Protein AF-0000000071013006 (afdb_homodimer)

Sequence (1194 aa):
MIFAEPNAVTLGGPLGDAVAANRAGRLSTFVTGPGSPAIAIFDPETVAANEGGDWYGEHAGKWLYAAARSRDPALLPRVLEVADHLVSLQDADGYLGNYPPARRFMVKQPPKPFSWNGEPALRTWDIWTHAYLILGLVEAWKATGQENGDDHLLDAAARIGDLVLRTLRAGDVRITDLGNHFGLSATVLIDPACELYFATGNRDYLELATLVLDQAEADPHSAFLSAALRGDDPSAIATGKAYQLLWNLVGLAKLYRATAEPRYLDALHLIWANVRDHHLTIGGGPWGGVAHRSREVFNAPGTFHPHGYVETCSTMSWIQLNRELLGILGEAKFAQAIERSAYNDLLGAQGADGEAWCYYSFPNGKRVHTTYWRCCKSSGAIAIEELPGFAYGVAADGSVSVNLLGPSEATLDLPGIGAVKVTQTTDYPFADTIRIAVDAGGAKVALNVRIPDWAEGATLTGADGPLAPDSFFRVETSDSVLLTLPMPARLHHASSRNVQESLAPDGTPVAQEVLRHDYVAVSRGPLVYATGLIDGFKAEETIRLGLDALAADTSGDVTLTPRDRGAIRFEPYYRTGNRDDGAWRLTWLRLAPEPAAMIFAEPNAVTLGGPLGDAVAANRAGRLSTFVTGPGSPAIAIFDPETVAANEGGDWYGEHAGKWLYAAARSRDPALLPRVLEVADHLVSLQDADGYLGNYPPARRFMVKQPPKPFSWNGEPALRTWDIWTHAYLILGLVEAWKATGQENGDDHLLDAAARIGDLVLRTLRAGDVRITDLGNHFGLSATVLIDPACELYFATGNRDYLELATLVLDQAEADPHSAFLSAALRGDDPSAIATGKAYQLLWNLVGLAKLYRATAEPRYLDALHLIWANVRDHHLTIGGGPWGGVAHRSREVFNAPGTFHPHGYVETCSTMSWIQLNRELLGILGEAKFAQAIERSAYNDLLGAQGADGEAWCYYSFPNGKRVHTTYWRCCKSSGAIAIEELPGFAYGVAADGSVSVNLLGPSEATLDLPGIGAVKVTQTTDYPFADTIRIAVDAGGAKVALNVRIPDWAEGATLTGADGPLAPDSFFRVETSDSVLLTLPMPARLHHASSRNVQESLAPDGTPVAQEVLRHDYVAVSRGPLVYATGLIDGFKAEETIRLGLDALAADTSGDVTLTPRDRGAIRFEPYYRTGNRDDGAWRLTWLRLAPEPAA

Solvent-accessible surface area (backbone atoms only — not comparable to full-atom values): 58778 Å² total; per-residue (Å²): 67,49,58,41,55,35,74,36,30,48,55,34,56,72,64,20,52,50,43,52,19,26,53,68,18,36,56,50,62,63,54,77,41,59,79,22,68,60,46,38,47,49,36,67,72,46,11,69,64,37,80,66,64,60,64,63,52,33,46,42,12,36,45,32,27,26,43,22,46,48,58,37,78,85,45,43,63,51,46,51,53,33,52,51,51,54,56,71,63,38,44,94,71,22,56,62,66,46,52,27,79,90,50,30,67,80,48,74,73,80,86,73,79,90,53,84,76,24,67,68,41,74,35,21,28,50,54,36,21,40,34,28,35,30,43,7,28,42,35,33,19,61,63,72,12,57,90,77,68,47,52,64,47,40,50,50,28,46,30,37,52,51,40,50,40,52,39,47,69,70,58,75,36,54,58,53,71,35,14,22,33,60,9,39,50,29,47,34,38,24,33,36,25,37,51,49,17,71,75,66,66,44,62,67,28,46,48,39,23,51,49,44,50,52,48,28,56,71,33,87,51,36,20,53,63,63,37,18,63,72,63,46,53,66,38,70,43,45,54,6,44,42,35,41,50,36,35,34,47,35,13,42,52,47,47,22,74,75,64,65,46,63,70,47,52,54,17,49,53,46,39,49,50,46,42,68,74,46,31,45,45,95,30,42,23,44,30,17,18,48,55,42,81,44,59,59,16,34,42,34,78,66,51,54,61,60,63,28,30,22,40,33,41,23,35,28,24,48,38,51,31,25,51,52,47,23,32,75,66,66,46,38,60,30,37,47,48,36,47,28,16,48,59,16,44,52,42,43,28,41,25,82,59,26,57,44,25,21,45,49,41,42,54,32,37,53,38,41,53,55,91,60,100,48,70,24,52,44,30,41,45,34,42,52,48,49,48,43,17,57,28,31,26,39,35,88,86,61,27,39,31,42,46,50,88,42,16,29,38,33,56,45,75,34,87,97,76,39,70,29,38,40,35,34,54,44,59,27,78,73,44,46,46,37,36,41,33,43,50,41,90,68,43,72,43,46,32,31,42,56,34,51,70,79,23,63,70,16,39,40,62,92,54,96,51,69,46,67,46,49,24,66,47,77,45,73,41,46,45,65,39,46,38,39,37,58,50,67,73,39,83,43,77,51,54,34,56,41,65,52,67,52,65,44,96,85,61,46,79,41,75,45,76,62,43,76,46,43,30,38,30,44,34,35,63,68,34,35,30,14,21,56,47,48,97,73,41,21,85,58,51,47,39,47,85,31,86,80,28,67,46,71,51,95,84,60,32,35,36,40,34,35,66,86,53,74,66,44,66,27,34,50,44,31,52,38,58,78,42,38,74,63,27,36,30,37,27,60,34,36,43,40,69,74,74,78,130,67,47,59,41,56,36,72,37,30,47,57,34,57,74,65,19,52,48,44,52,19,26,52,69,20,38,57,50,62,64,55,77,41,59,78,22,69,61,45,40,47,50,36,68,71,47,10,68,65,36,81,63,65,62,62,61,54,32,48,43,12,35,45,32,27,27,44,22,46,47,58,37,78,85,45,43,63,51,45,50,52,33,50,51,50,55,55,71,62,39,44,96,72,22,55,62,65,46,51,26,80,90,51,30,67,81,47,72,72,77,86,74,78,91,54,84,75,25,67,66,42,76,40,20,26,48,54,35,20,40,35,28,36,31,43,7,28,42,36,34,19,62,62,72,11,56,89,77,68,46,51,65,45,40,51,51,28,46,31,36,51,50,39,51,42,53,40,50,68,68,59,74,36,54,56,54,73,37,14,23,34,60,8,40,50,28,46,35,38,24,34,36,25,38,52,49,18,74,76,66,67,44,63,67,29,48,49,38,24,50,49,44,51,51,48,27,56,71,34,87,50,36,21,53,63,62,38,19,63,73,62,46,54,66,37,70,43,47,55,6,42,40,34,40,51,36,36,33,47,35,14,41,51,47,47,23,74,75,65,65,45,61,69,47,53,54,17,48,53,46,38,50,50,47,41,67,75,46,32,46,45,94,29,43,24,45,30,16,19,47,56,42,80,46,58,58,15,35,41,34,79,65,50,53,61,60,64,27,30,20,39,32,41,22,35,27,24,50,39,50,31,26,50,52,46,23,32,74,67,65,46,37,60,30,37,48,49,36,48,28,17,48,60,14,44,53,42,44,28,41,24,82,59,26,57,44,22,20,45,48,43,42,55,32,39,53,38,39,53,55,90,61,100,48,70,22,51,44,29,42,46,33,41,50,46,50,49,43,17,56,27,30,25,39,36,89,86,62,26,39,31,42,46,51,88,43,17,30,38,34,56,44,74,37,88,96,76,39,69,30,37,40,36,32,54,45,61,29,78,72,43,47,48,37,36,41,33,42,48,41,90,68,43,72,42,45,33,31,41,55,32,51,70,81,23,63,70,16,40,39,60,94,53,96,51,69,45,66,46,49,24,64,46,77,45,72,41,46,45,64,40,46,38,38,36,57,50,67,74,39,83,43,77,50,51,33,59,42,66,51,67,50,62,44,96,87,61,48,78,40,74,44,78,62,44,76,46,42,31,38,32,42,33,34,64,70,35,35,30,14,22,56,46,48,99,74,41,21,86,56,51,48,39,48,85,34,86,80,28,67,46,71,50,94,85,60,32,36,36,39,34,35,66,87,52,73,68,45,64,27,32,50,45,32,51,36,56,77,39,36,72,63,27,37,31,36,28,60,35,36,44,40,68,75,76,78,130

pLDDT: mean 94.05, std 7.45, range [39.75, 98.94]

Foldseek 3Di:
DAWAQLVQKQFDDLLNLLLVLQVQAALCPQDPACPHPLNCLQPPVNQQVPQAQDQSLLLLLLSLLLLLSNLDPVRLVRSVRSLVVQLVSADPQLQRFNHDPCQAQLHAFPDDDDDLLFDFGSNARRLLSLLSQLNSLLSSCVSPPPVPPNCSSLVSSVSSLVNLLVSVVVVSGAQLRRHTLSNLSRLLSLQSLLSNCVSPVDCSSLVVSVSSQVSLCVRPQRNLLVCLLVLHACCRRRSQQLLSSLSSLLSLLSNCVVPVPVSSVSSSVRHVVNQVVFAADQLLAGWPLVVDPRLRGGDDGLADDQFTWGFLSSLLSLLSSLLSVCQVPVFLVSLLSLQSNSQAVLLQQAFSSSHWGARIDGLFDFRATDPDDDPNSSSSSSSSSVPRRSQWDQDPVQAIERRHDHFMWGWDQTPPQGTKIWTWDDNPPLFFKTKIFIARPQDKGKYFYAAAQVQFFKDKPPDPGGDHHRGTDIDIDNTIMMIGGAWDKDKDKDKRWDWDWDADPVRHIDIDIDDIWMKIFIDTRSFTKWAFAVVPPHSAAEFAADDVQWDADPVRKIWGQGPPDGITIIDGSSCHPPSDGGTTTHGMYIYDDDDDD/DAWFQLVQKQFDDLLNLLLVLQVQAALCPQDPACPHPLNCLQDPVNQQVPQFQDQSLLLLLLSLLLLLSNLDPVRLVRSVRSLVVQLVSADPQLQRFNHDPCQAQLHAFPDDDDDLLFDFDRNARRLLSLLSQLNSLLSSCVSPPDVVPNCSSLVSSVSSLVNLLVSVVVVSGAQLRRHTLSNLSRLLSLQSLLSNCVSPVDCSSLVVSVSSQVSLCVRPQRNLLVCLLVLHACCRRRSQQLLSSLSSLLSLLSNCVVPVPVSSVSSSVRHVVNQVVFAADQLLAGWPLVVDPRLRGGDDGLADDQFTWGFLSSLLSLLSSLLSVCQVPVFLVSLLSLQSNSQAVLLQQAASSSHWGARIDGLFDFRATDPDPDPNSSSSSNSSSVPSRSCWDQDPVQAIERRHDHFMWGWDQTPPQGTKIWTWDDNPPLFFKTKIFIARPQDKGKYFYAAAQVQFFKDKPPDPGGDHHRGTDIDIDNTIMMIGGAWDKDKDKDKRWDWDWDADPVRHIDIDIDDIWMKIFIDTRSFTKWAFAVVVPHSAAEFAADDVQWDADSVSKIWGQGPPDGITIIDGSSCHPPSDHGTTTHGMYIYDDDDDD

Nearest PDB structures (foldseek):
  6ex6-assembly2_A  TM=7.359E-01  e=1.199E-27  Bacteroides thetaiotaomicron VPI-5482
  5mqo-assembly1_A  TM=7.096E-01  e=1.860E-28  Bacteroides thetaiotaomicron
  3wrf-assembly1_A  TM=7.376E-01  e=9.264E-26  Bifidobacterium longum subsp. longum JCM 1217
  3wre-assembly1_A  TM=7.286E-01  e=3.884E-25  Bifidobacterium longum subsp. longum JCM 1217
  7exw-assembly1_A-2  TM=7.127E-01  e=1.222E-24  Bifidobacterium longum subsp. longum JCM 1217

Radius of gyration: 33.7 Å; Cα contacts (8 Å, |Δi|>4): 2829; chains: 2; bounding box: 61×106×78 Å

Organism: NCBI:txid2759526

Secondary structure (DSSP, 8-state):
-EEPPGGGEEE-HHHHHHHHHHHHTHHHHS--STTSHHHHTTSHHHHHH--S---TTHHHHHHHHHHHHHT-TTTHHHHHHHHHHHHHT--TTS---SS-GGGSTTSPPPPPPP-TT-PPPTTHHHHHHHHHHHHHHHHHHHHHTTTTT--HHHHHHHHHHHHHHHHHHHSSS-GGGS-SGGGHHHHTTHHHHHHHHHHH--HHHHHHHHHHHHHHHHSTTT-HHHHHHTT--GGGSTT-BHHHHHHHHHHHHHHHHHH--HHHHHHHHHHHHHHHHHSB-TTS-BEE-TTSS-TTBPPPTT---TT-EEEHHHHHHHHHHHHHHHHHH--HHHHHHHHHHIIIIIHHHB-TTSS-BBSEE-SEEE--B--S--HHHHHHHHHHHHHHHHTEEE-TTSPEEE-S-SSEEEEEEETTTEEEEEEEEE-TTSSSEEEEEEESTT--EEEEEEE-TT-TT-EETT-SSPPPSSEEEEEEESSEEEEE----EEEEEEEEEEEEEEE-TTS-EEEEEEEEEEEEEEEETTEEEEBSSBTTTBS--EE-EEEEEEEE-TTS-EEEEETTS--EEEEEGGGGGGG-TT-EEE--EEEPPPPP-/-EEPPGGGEEE-HHHHHHHHHHHHTHHHHS--STTSHHHHTTSHHHHHH--S---TTHHHHHHHHHHHHHT-TTTHHHHHHHHHHHHHT--TTS--SSS-GGGSTTSPPPPPPP-SS-PPPTTHHHHHHHHHHHHHHHHHHHHHTTTTT--HHHHHHHHHHHHHHHHHHHSSS-GGGS-SGGGHHHHTTHHHHHHHHHHH--HHHHHHHHHHHHHHHHSTTT-HHHHHHTT--GGGSTT-BHHHHHHHHHHHHHHHHHH--HHHHHHHHHHHHHHHHHSB-TTS-BEE-TTSS-TTBPPPTT---TT-EEEHHHHHHHHHHHHHHHHHH--HHHHHHHHHHIIIIIHHHB-TTSS-BBSEE-SEEE--B--S--HHHHHHHHHHHHHHHHHEEE-TTSPEEE-S-SSEEEEEEETTTEEEEEEEEE-TTTSSEEEEEEESTT--EEEEEEE-TT-TT-EETT-SSPPPSSEEEEEEESSEEEEE----EEEEEEEEEEEEEEE-TTS-EEEEEEEEEEEEEEEETTEEEEBSSBTTTBS--EE-EEEEEEEE-TTS-EEEEETTS--EEEEEGGGGGGG-TT-EEE--EEEPPPPP-

Structure (mmCIF, N/CA/C/O backbone):
data_AF-0000000071013006-model_v1
#
loop_
_entity.id
_entity.type
_entity.pdbx_description
1 polymer 'Glycoside hydrolase family 127 protein'
#
loop_
_atom_site.group_PDB
_atom_site.id
_atom_site.type_symbol
_atom_site.label_atom_id
_atom_site.label_alt_id
_atom_site.label_comp_id
_atom_site.label_asym_id
_atom_site.label_entity_id
_atom_site.label_seq_id
_atom_site.pdbx_PDB_ins_code
_atom_site.Cartn_x
_atom_site.Cartn_y
_atom_site.Cartn_z
_atom_site.occupancy
_atom_site.B_iso_or_equiv
_atom_site.auth_seq_id
_atom_site.auth_comp_id
_atom_site.auth_asym_id
_atom_site.auth_atom_id
_atom_site.pdbx_PDB_model_num
ATOM 1 N N . MET A 1 1 ? -13.469 35.531 9.531 1 94.94 1 MET A N 1
ATOM 2 C CA . MET A 1 1 ? -12.836 35.844 10.812 1 94.94 1 MET A CA 1
ATOM 3 C C . MET A 1 1 ? -11.422 36.375 10.594 1 94.94 1 MET A C 1
ATOM 5 O O . MET A 1 1 ? -10.703 35.906 9.703 1 94.94 1 MET A O 1
ATOM 9 N N . ILE A 1 2 ? -11.086 37.406 11.359 1 94.69 2 ILE A N 1
ATOM 10 C CA . ILE A 1 2 ? -9.719 37.906 11.398 1 94.69 2 ILE A CA 1
ATOM 11 C C . ILE A 1 2 ? -9.008 37.375 12.641 1 94.69 2 ILE A C 1
ATOM 13 O O . ILE A 1 2 ? -9.414 37.656 13.766 1 94.69 2 ILE A O 1
ATOM 17 N N . PHE A 1 3 ? -7.969 36.688 12.461 1 96.88 3 PHE A N 1
ATOM 18 C CA . PHE A 1 3 ? -7.242 36.062 13.57 1 96.88 3 PHE A CA 1
ATOM 19 C C . PHE A 1 3 ? -6.414 37.125 14.312 1 96.88 3 PHE A C 1
ATOM 21 O O . PHE A 1 3 ? -6.059 38.156 13.742 1 96.88 3 PHE A O 1
ATOM 28 N N . ALA A 1 4 ? -6.148 36.812 15.523 1 96.12 4 ALA A N 1
ATOM 29 C CA . ALA A 1 4 ? -5.289 37.688 16.312 1 96.12 4 ALA A CA 1
ATOM 30 C C . ALA A 1 4 ? -3.869 37.688 15.75 1 96.12 4 ALA A C 1
ATOM 32 O O . ALA A 1 4 ? -3.406 36.719 15.164 1 96.12 4 ALA A O 1
ATOM 33 N N . GLU A 1 5 ? -3.232 38.844 15.906 1 94.31 5 GLU A N 1
ATOM 34 C CA . GLU A 1 5 ? -1.803 38.875 15.617 1 94.31 5 GLU A CA 1
ATOM 35 C C . GLU A 1 5 ? -1.036 37.906 16.531 1 94.31 5 GLU A C 1
ATOM 37 O O . GLU A 1 5 ? -1.343 37.812 17.719 1 94.31 5 GLU A O 1
ATOM 42 N N . PRO A 1 6 ? -0.09 37.281 15.992 1 93.44 6 PRO A N 1
ATOM 43 C CA . PRO A 1 6 ? 0.616 36.25 16.797 1 93.44 6 PRO A CA 1
ATOM 44 C C . PRO A 1 6 ? 1.2 36.844 18.078 1 93.44 6 PRO A C 1
ATOM 46 O O . PRO A 1 6 ? 1.182 36.188 19.125 1 93.44 6 PRO A O 1
ATOM 49 N N . ASN A 1 7 ? 1.685 38.031 18.047 1 92.81 7 ASN A N 1
ATOM 50 C CA . ASN A 1 7 ? 2.322 38.625 19.234 1 92.81 7 ASN A CA 1
ATOM 51 C C . ASN A 1 7 ? 1.29 39.125 20.234 1 92.81 7 ASN A C 1
ATOM 53 O O . ASN A 1 7 ? 1.643 39.531 21.344 1 92.81 7 ASN A O 1
ATOM 57 N N . ALA A 1 8 ? 0.025 39.062 19.828 1 96.44 8 ALA A N 1
ATOM 58 C CA . ALA A 1 8 ? -1.046 39.469 20.734 1 96.44 8 ALA A CA 1
ATOM 59 C C . ALA A 1 8 ? -1.527 38.312 21.578 1 96.44 8 ALA A C 1
ATOM 61 O O . ALA A 1 8 ? -2.406 38.469 22.438 1 96.44 8 ALA A O 1
ATOM 62 N N . VAL A 1 9 ? -0.983 37.188 21.422 1 98.12 9 VAL A N 1
ATOM 63 C CA . VAL A 1 9 ? -1.449 35.969 22.094 1 98.12 9 VAL A CA 1
ATOM 64 C C . VAL A 1 9 ? -0.275 35.281 22.781 1 98.12 9 VAL A C 1
ATOM 66 O O . VAL A 1 9 ? 0.788 35.094 22.188 1 98.12 9 VAL A O 1
ATOM 69 N N . THR A 1 10 ? -0.384 34.938 23.984 1 98.19 10 THR A N 1
ATOM 70 C CA . THR A 1 10 ? 0.539 34.062 24.719 1 98.19 10 THR A CA 1
ATOM 71 C C . THR A 1 10 ? -0.146 32.781 25.125 1 98.19 10 THR A C 1
ATOM 73 O O . THR A 1 10 ? -1.166 32.781 25.828 1 98.19 10 THR A O 1
ATOM 76 N N . LEU A 1 11 ? 0.385 31.703 24.703 1 98.5 11 LEU A N 1
ATOM 77 C CA . LEU A 1 11 ? -0.142 30.406 25.078 1 98.5 11 LEU A CA 1
ATOM 78 C C . LEU A 1 11 ? 0.571 29.875 26.312 1 98.5 11 LEU A C 1
ATOM 80 O O . LEU A 1 11 ? 1.742 30.188 26.547 1 98.5 11 LEU A O 1
ATOM 84 N N . GLY A 1 12 ? -0.114 29.109 27.125 1 98.38 12 GLY A N 1
ATOM 85 C CA . GLY A 1 12 ? 0.437 28.359 28.25 1 98.38 12 GLY A CA 1
ATOM 86 C C . GLY A 1 12 ? 0.253 26.859 28.094 1 98.38 12 GLY A C 1
ATOM 87 O O . GLY A 1 12 ? -0.103 26.375 27.031 1 98.38 12 GLY A O 1
ATOM 88 N N . GLY A 1 13 ? 0.635 26.172 29.234 1 97.38 13 GLY A N 1
ATOM 89 C CA . GLY A 1 13 ? 0.467 24.719 29.203 1 97.38 13 GLY A CA 1
ATOM 90 C C . GLY A 1 13 ? 1.38 24.047 28.203 1 97.38 13 GLY A C 1
ATOM 91 O O . GLY A 1 13 ? 2.426 24.578 27.844 1 97.38 13 GLY A O 1
ATOM 92 N N . PRO A 1 14 ? 0.958 22.844 27.766 1 97.19 14 PRO A N 1
ATOM 93 C CA . PRO A 1 14 ? 1.816 22.078 26.844 1 97.19 14 PRO A CA 1
ATOM 94 C C . PRO A 1 14 ? 2.066 22.812 25.531 1 97.19 14 PRO A C 1
ATOM 96 O O . PRO A 1 14 ? 3.162 22.719 24.969 1 97.19 14 PRO A O 1
ATOM 99 N N . LEU A 1 15 ? 1.09 23.531 25 1 98.38 15 LEU A N 1
ATOM 100 C CA . LEU A 1 15 ? 1.276 24.234 23.75 1 98.38 15 LEU A CA 1
ATOM 101 C C . LEU A 1 15 ? 2.176 25.453 23.938 1 98.38 15 LEU A C 1
ATOM 103 O O . LEU A 1 15 ? 2.973 25.781 23.047 1 98.38 15 LEU A O 1
ATOM 107 N N . GLY A 1 16 ? 2.014 26.156 25.062 1 98.38 16 GLY A N 1
ATOM 108 C CA . GLY A 1 16 ? 2.938 27.234 25.375 1 98.38 16 GLY A CA 1
ATOM 109 C C . GLY A 1 16 ? 4.371 26.766 25.531 1 98.38 16 GLY A C 1
ATOM 110 O O . GLY A 1 16 ? 5.297 27.422 25.047 1 98.38 16 GLY A O 1
ATOM 111 N N . ASP A 1 17 ? 4.535 25.625 26.234 1 98.12 17 ASP A N 1
ATOM 112 C CA . ASP A 1 17 ? 5.859 25.031 26.391 1 98.12 17 ASP A CA 1
ATOM 113 C C . ASP A 1 17 ? 6.469 24.703 25.031 1 98.12 17 ASP A C 1
ATOM 115 O O . ASP A 1 17 ? 7.672 24.891 24.812 1 98.12 17 ASP A O 1
ATOM 119 N N . ALA A 1 18 ? 5.645 24.203 24.156 1 98.38 18 ALA A N 1
ATOM 120 C CA . ALA A 1 18 ? 6.113 23.844 22.828 1 98.38 18 ALA A CA 1
ATOM 121 C C . ALA A 1 18 ? 6.57 25.078 22.047 1 98.38 18 ALA A C 1
ATOM 123 O O . ALA A 1 18 ? 7.582 25.047 21.344 1 98.38 18 ALA A O 1
ATOM 124 N N . VAL A 1 19 ? 5.812 26.188 22.125 1 98.44 19 VAL A N 1
ATOM 125 C CA . VAL A 1 19 ? 6.164 27.438 21.469 1 98.44 19 VAL A CA 1
ATOM 126 C C . VAL A 1 19 ? 7.488 27.953 22.016 1 98.44 19 VAL A C 1
ATOM 128 O O . VAL A 1 19 ? 8.375 28.344 21.266 1 98.44 19 VAL A O 1
ATOM 131 N N . ALA A 1 20 ? 7.609 27.922 23.344 1 98.25 20 ALA A N 1
ATOM 132 C CA . ALA A 1 20 ? 8.836 28.391 23.984 1 98.25 20 ALA A CA 1
ATOM 133 C C . ALA A 1 20 ? 10.031 27.547 23.547 1 98.25 20 ALA A C 1
ATOM 135 O O . ALA A 1 20 ? 11.102 28.094 23.25 1 98.25 20 ALA A O 1
ATOM 136 N N . ALA A 1 21 ? 9.836 26.266 23.531 1 98.12 21 ALA A N 1
ATOM 137 C CA . ALA A 1 21 ? 10.898 25.359 23.094 1 98.12 21 ALA A CA 1
ATOM 138 C C . ALA A 1 21 ? 11.281 25.625 21.641 1 98.12 21 ALA A C 1
ATOM 140 O O . ALA A 1 21 ? 12.461 25.578 21.281 1 98.12 21 ALA A O 1
ATOM 141 N N . ASN A 1 22 ? 10.297 25.828 20.797 1 98.25 22 ASN A N 1
ATOM 142 C CA . ASN A 1 22 ? 10.539 26.109 19.391 1 98.25 22 ASN A CA 1
ATOM 143 C C . ASN A 1 22 ? 11.406 27.344 19.203 1 98.25 22 ASN A C 1
ATOM 145 O O . ASN A 1 22 ? 12.383 27.328 18.453 1 98.25 22 ASN A O 1
ATOM 149 N N . ARG A 1 23 ? 11.094 28.438 19.922 1 98.06 23 ARG A N 1
ATOM 150 C CA . ARG A 1 23 ? 11.781 29.719 19.797 1 98.06 23 ARG A CA 1
ATOM 151 C C . ARG A 1 23 ? 13.195 29.641 20.359 1 98.06 23 ARG A C 1
ATOM 153 O O . ARG A 1 23 ? 14.141 30.141 19.75 1 98.06 23 ARG A O 1
ATOM 160 N N . ALA A 1 24 ? 13.336 28.922 21.453 1 97.19 24 ALA A N 1
ATOM 161 C CA . ALA A 1 24 ? 14.648 28.797 22.078 1 97.19 24 ALA A CA 1
ATOM 162 C C . ALA A 1 24 ? 15.516 27.781 21.344 1 97.19 24 ALA A C 1
ATOM 164 O O . ALA A 1 24 ? 16.75 27.875 21.359 1 97.19 24 ALA A O 1
ATOM 165 N N . GLY A 1 25 ? 14.859 26.828 20.781 1 95.94 25 GLY A N 1
ATOM 166 C CA . GLY A 1 25 ? 15.57 25.75 20.125 1 95.94 25 GLY A CA 1
ATOM 167 C C . GLY A 1 25 ? 15.719 25.969 18.625 1 95.94 25 GLY A C 1
ATOM 168 O O . GLY A 1 25 ? 16.609 26.688 18.188 1 95.94 25 GLY A O 1
ATOM 169 N N . ARG A 1 26 ? 14.805 25.438 17.844 1 95.56 26 ARG A N 1
ATOM 170 C CA . ARG A 1 26 ? 14.898 25.344 16.391 1 95.56 26 ARG A CA 1
ATOM 171 C C . ARG A 1 26 ? 15.117 26.734 15.781 1 95.56 26 ARG A C 1
ATOM 173 O O . ARG A 1 26 ? 16.016 26.906 14.953 1 95.56 26 ARG A O 1
ATOM 180 N N . LEU A 1 27 ? 14.367 27.719 16.172 1 97.69 27 LEU A N 1
ATOM 181 C CA . LEU A 1 27 ? 14.398 29.031 15.523 1 97.69 27 LEU A CA 1
ATOM 182 C C . LEU A 1 27 ? 15.672 29.781 15.898 1 97.69 27 LEU A C 1
ATOM 184 O O . LEU A 1 27 ? 16.172 30.578 15.109 1 97.69 27 LEU A O 1
ATOM 188 N N . SER A 1 28 ? 16.234 29.5 17.031 1 97.12 28 SER A N 1
ATOM 189 C CA . SER A 1 28 ? 17.391 30.266 17.516 1 97.12 28 SER A CA 1
ATOM 190 C C . SER A 1 28 ? 18.703 29.578 17.172 1 97.12 28 SER A C 1
ATOM 192 O O . SER A 1 28 ? 19.766 30.203 17.172 1 97.12 28 SER A O 1
ATOM 194 N N . THR A 1 29 ? 18.641 28.281 16.859 1 94.94 29 THR A N 1
ATOM 195 C CA . THR A 1 29 ? 19.891 27.547 16.734 1 94.94 29 THR A CA 1
ATOM 196 C C . THR A 1 29 ? 20.156 27.172 15.281 1 94.94 29 THR A C 1
ATOM 198 O O . THR A 1 29 ? 21.312 27.031 14.867 1 94.94 29 THR A O 1
ATOM 201 N N . PHE A 1 30 ? 19.234 27.016 14.5 1 94.56 30 PHE A N 1
ATOM 202 C CA . PHE A 1 30 ? 19.375 26.531 13.133 1 94.56 30 PHE A CA 1
ATOM 203 C C . PHE A 1 30 ? 19.984 27.594 12.234 1 94.56 30 PHE A C 1
ATOM 205 O O . PHE A 1 30 ? 20.938 27.328 11.5 1 94.56 30 PHE A O 1
ATOM 212 N N . VAL A 1 31 ? 19.422 28.797 12.266 1 96.62 31 VAL A N 1
ATOM 213 C CA . VAL A 1 31 ? 19.953 29.953 11.547 1 96.62 31 VAL A CA 1
ATOM 214 C C . VAL A 1 31 ? 20.359 31.031 12.531 1 96.62 31 VAL A C 1
ATOM 216 O O . VAL A 1 31 ? 19.516 31.656 13.172 1 96.62 31 VAL A O 1
ATOM 219 N N . THR A 1 32 ? 21.625 31.312 12.625 1 96.94 32 THR A N 1
ATOM 220 C CA . THR A 1 32 ? 22.156 32.281 13.57 1 96.94 32 THR A CA 1
ATOM 221 C C . THR A 1 32 ? 22.656 33.531 12.844 1 96.94 32 THR A C 1
ATOM 223 O O . THR A 1 32 ? 23.125 34.5 13.484 1 96.94 32 THR A O 1
ATOM 226 N N . GLY A 1 33 ? 22.578 33.5 11.617 1 96.75 33 GLY A N 1
ATOM 227 C CA . GLY A 1 33 ? 23.016 34.594 10.781 1 96.75 33 GLY A CA 1
ATOM 228 C C . GLY A 1 33 ? 23.219 34.188 9.336 1 96.75 33 GLY A C 1
ATOM 229 O O . GLY A 1 33 ? 22.922 33.062 8.938 1 96.75 33 GLY A O 1
ATOM 230 N N . PRO A 1 34 ? 23.719 35.125 8.539 1 96.62 34 PRO A N 1
ATOM 231 C CA . PRO A 1 34 ? 23.922 34.875 7.109 1 96.62 34 PRO A CA 1
ATOM 232 C C . PRO A 1 34 ? 24.891 33.719 6.832 1 96.62 34 PRO A C 1
ATOM 234 O O . PRO A 1 34 ? 24.844 33.125 5.758 1 96.62 34 PRO A O 1
ATOM 237 N N . GLY A 1 35 ? 25.734 33.406 7.848 1 95.75 35 GLY A N 1
ATOM 238 C CA . GLY A 1 35 ? 26.75 32.375 7.668 1 95.75 35 GLY A CA 1
ATOM 239 C C . GLY A 1 35 ? 26.219 30.984 7.961 1 95.75 35 GLY A C 1
ATOM 240 O O . GLY A 1 35 ? 26.922 30 7.73 1 95.75 35 GLY A O 1
ATOM 241 N N . SER A 1 36 ? 25.016 30.891 8.422 1 95.88 36 SER A N 1
ATOM 242 C CA . SER A 1 36 ? 24.438 29.578 8.711 1 95.88 36 SER A CA 1
ATOM 243 C C . SER A 1 36 ? 24.328 28.734 7.445 1 95.88 36 SER A C 1
ATOM 245 O O . SER A 1 36 ? 24.016 29.266 6.371 1 95.88 36 SER A O 1
ATOM 247 N N . PRO A 1 37 ? 24.484 27.422 7.543 1 92.69 37 PRO A N 1
ATOM 248 C CA . PRO A 1 37 ? 24.516 26.562 6.363 1 92.69 37 PRO A CA 1
ATOM 249 C C . PRO A 1 37 ? 23.281 26.703 5.484 1 92.69 37 PRO A C 1
ATOM 251 O O . PRO A 1 37 ? 23.391 26.75 4.258 1 92.69 37 PRO A O 1
ATOM 254 N N . ALA A 1 38 ? 22.109 26.828 6.062 1 93.94 38 ALA A N 1
ATOM 255 C CA . ALA A 1 38 ? 20.859 26.922 5.32 1 93.94 38 ALA A CA 1
ATOM 256 C C . ALA A 1 38 ? 20.781 28.219 4.531 1 93.94 38 ALA A C 1
ATOM 258 O O . ALA A 1 38 ? 19.953 28.344 3.613 1 93.94 38 ALA A O 1
ATOM 259 N N . ILE A 1 39 ? 21.625 29.156 4.855 1 96.81 39 ILE A N 1
ATOM 260 C CA . ILE A 1 39 ? 21.656 30.453 4.172 1 96.81 39 ILE A CA 1
ATOM 261 C C . ILE A 1 39 ? 22.859 30.5 3.227 1 96.81 39 ILE A C 1
ATOM 263 O O . ILE A 1 39 ? 22.75 31 2.102 1 96.81 39 ILE A O 1
ATOM 267 N N . ALA A 1 40 ? 23.906 29.891 3.619 1 95.25 40 ALA A N 1
ATOM 268 C CA . ALA A 1 40 ? 25.156 29.922 2.871 1 95.25 40 ALA A CA 1
ATOM 269 C C . ALA A 1 40 ? 25.016 29.203 1.534 1 95.25 40 ALA A C 1
ATOM 271 O O . ALA A 1 40 ? 25.797 29.438 0.609 1 95.25 40 ALA A O 1
ATOM 272 N N . ILE A 1 41 ? 24.062 28.344 1.376 1 93.44 41 ILE A N 1
ATOM 273 C CA . ILE A 1 41 ? 23.859 27.609 0.128 1 93.44 41 ILE A CA 1
ATOM 274 C C . ILE A 1 41 ? 23.438 28.578 -0.973 1 93.44 41 ILE A C 1
ATOM 276 O O . ILE A 1 41 ? 23.469 28.25 -2.156 1 93.44 41 ILE A O 1
ATOM 280 N N . PHE A 1 42 ? 23.047 29.828 -0.645 1 96.06 42 PHE A N 1
ATOM 281 C CA . PHE A 1 42 ? 22.656 30.844 -1.619 1 96.06 42 PHE A CA 1
ATOM 282 C C . PHE A 1 42 ? 23.844 31.672 -2.053 1 96.06 42 PHE A C 1
ATOM 284 O O . PHE A 1 42 ? 23.75 32.5 -2.969 1 96.06 42 PHE A O 1
ATOM 291 N N . ASP A 1 43 ? 24.953 31.5 -1.416 1 95 43 ASP A N 1
ATOM 292 C CA . ASP A 1 43 ? 26.141 32.25 -1.801 1 95 43 ASP A CA 1
ATOM 293 C C . ASP A 1 43 ? 26.547 31.922 -3.236 1 95 43 ASP A C 1
ATOM 295 O O . ASP A 1 43 ? 26.453 30.781 -3.674 1 95 43 ASP A O 1
ATOM 299 N N . PRO A 1 44 ? 27.062 32.875 -3.898 1 95 44 PRO A N 1
ATOM 300 C CA . PRO A 1 44 ? 27.359 32.719 -5.328 1 95 44 PRO A CA 1
ATOM 301 C C . PRO A 1 44 ? 28.25 31.531 -5.625 1 95 44 PRO A C 1
ATOM 303 O O . PRO A 1 44 ? 28.031 30.812 -6.602 1 95 44 PRO A O 1
ATOM 306 N N . GLU A 1 45 ? 29.25 31.328 -4.82 1 93.25 45 GLU A N 1
ATOM 307 C CA . GLU A 1 45 ? 30.172 30.219 -5.055 1 93.25 45 GLU A CA 1
ATOM 308 C C . GLU A 1 45 ? 29.453 28.875 -4.91 1 93.25 45 GLU A C 1
ATOM 310 O O . GLU A 1 45 ? 29.688 27.953 -5.695 1 93.25 45 GLU A O 1
ATOM 315 N N . THR A 1 46 ? 28.641 28.75 -3.889 1 91.94 46 THR A N 1
ATOM 316 C CA . THR A 1 46 ? 27.891 27.516 -3.658 1 91.94 46 THR A CA 1
ATOM 317 C C . THR A 1 46 ? 26.859 27.297 -4.762 1 91.94 46 THR A C 1
ATOM 319 O O . THR A 1 46 ? 26.656 26.172 -5.223 1 91.94 46 THR A O 1
ATOM 322 N N . VAL A 1 47 ? 26.203 28.312 -5.195 1 93.12 47 VAL A N 1
ATOM 323 C CA . VAL A 1 47 ? 25.203 28.25 -6.254 1 93.12 47 VAL A CA 1
ATOM 324 C C . VAL A 1 47 ? 25.844 27.75 -7.547 1 93.12 47 VAL A C 1
ATOM 326 O O . VAL A 1 47 ? 25.266 26.891 -8.234 1 93.12 47 VAL A O 1
ATOM 329 N N . ALA A 1 48 ? 27 28.25 -7.844 1 92 48 ALA A N 1
ATOM 330 C CA . ALA A 1 48 ? 27.688 27.891 -9.078 1 92 48 ALA A CA 1
ATOM 331 C C . ALA A 1 48 ? 28.047 26.406 -9.086 1 92 48 ALA A C 1
ATOM 333 O O . ALA A 1 48 ? 28.078 25.781 -10.148 1 92 48 ALA A O 1
ATOM 334 N N . ALA A 1 49 ? 28.172 25.812 -7.934 1 88.19 49 ALA A N 1
ATOM 335 C CA . ALA A 1 49 ? 28.625 24.438 -7.816 1 88.19 49 ALA A CA 1
ATOM 336 C C . ALA A 1 49 ? 27.453 23.484 -7.625 1 88.19 49 ALA A C 1
ATOM 338 O O . ALA A 1 49 ? 27.641 22.266 -7.641 1 88.19 49 ALA A O 1
ATOM 339 N N . ASN A 1 50 ? 26.281 23.969 -7.453 1 87.06 50 ASN A N 1
ATOM 340 C CA . ASN A 1 50 ? 25.125 23.156 -7.129 1 87.06 50 ASN A CA 1
ATOM 341 C C . ASN A 1 50 ? 24.547 22.484 -8.367 1 87.06 50 ASN A C 1
ATOM 343 O O . ASN A 1 50 ? 23.438 22.812 -8.805 1 87.06 50 ASN A O 1
ATOM 347 N N . GLU A 1 51 ? 25.203 21.438 -8.766 1 76.88 51 GLU A N 1
ATOM 348 C CA . GLU A 1 51 ? 24.734 20.719 -9.945 1 76.88 51 GLU A CA 1
ATOM 349 C C . GLU A 1 51 ? 23.719 19.641 -9.578 1 76.88 51 GLU A C 1
ATOM 351 O O . GLU A 1 51 ? 23.125 19.016 -10.453 1 76.88 51 GLU A O 1
ATOM 356 N N . GLY A 1 52 ? 23.781 19.391 -8.211 1 66.69 52 GLY A N 1
ATOM 357 C CA . GLY A 1 52 ? 22.875 18.375 -7.715 1 66.69 52 GLY A CA 1
ATOM 358 C C . GLY A 1 52 ? 21.469 18.891 -7.457 1 66.69 52 GLY A C 1
ATOM 359 O O . GLY A 1 52 ? 21.25 20.109 -7.461 1 66.69 52 GLY A O 1
ATOM 360 N N . GLY A 1 53 ? 20.328 18.859 -8.039 1 66.94 53 GLY A N 1
ATOM 361 C CA . GLY A 1 53 ? 18.906 19.125 -7.883 1 66.94 53 GLY A CA 1
ATOM 362 C C . GLY A 1 53 ? 18.438 19 -6.445 1 66.94 53 GLY A C 1
ATOM 363 O O . GLY A 1 53 ? 17.453 18.312 -6.16 1 66.94 53 GLY A O 1
ATOM 364 N N . ASP A 1 54 ? 18.969 19.906 -5.5 1 77.31 54 ASP A N 1
ATOM 365 C CA . ASP A 1 54 ? 18.703 19.672 -4.086 1 77.31 54 ASP A CA 1
ATOM 366 C C . ASP A 1 54 ? 17.516 20.5 -3.611 1 77.31 54 ASP A C 1
ATOM 368 O O . ASP A 1 54 ? 17.203 21.547 -4.191 1 77.31 54 ASP A O 1
ATOM 372 N N . TRP A 1 55 ? 16.812 20.062 -2.588 1 87.19 55 TRP A N 1
ATOM 373 C CA . TRP A 1 55 ? 15.594 20.672 -2.062 1 87.19 55 TRP A CA 1
ATOM 374 C C . TRP A 1 55 ? 15.891 21.531 -0.84 1 87.19 55 TRP A C 1
ATOM 376 O O . TRP A 1 55 ? 14.969 22.047 -0.198 1 87.19 55 TRP A O 1
ATOM 386 N N . TYR A 1 56 ? 17.094 21.828 -0.487 1 90.5 56 TYR A N 1
ATOM 387 C CA . TYR A 1 56 ? 17.5 22.406 0.791 1 90.5 56 TYR A CA 1
ATOM 388 C C . TYR A 1 56 ? 17.188 23.906 0.84 1 90.5 56 TYR A C 1
ATOM 390 O O . TYR A 1 56 ? 17.125 24.5 1.919 1 90.5 56 TYR A O 1
ATOM 398 N N . GLY A 1 57 ? 16.984 24.484 -0.323 1 93.38 57 GLY A N 1
ATOM 399 C CA . GLY A 1 57 ? 16.688 25.906 -0.352 1 93.38 57 GLY A CA 1
ATOM 400 C C . GLY A 1 57 ? 15.43 26.266 0.403 1 93.38 57 GLY A C 1
ATOM 401 O O . GLY A 1 57 ? 15.234 27.422 0.794 1 93.38 57 GLY A O 1
ATOM 402 N N . GLU A 1 58 ? 14.555 25.297 0.689 1 95.69 58 GLU A N 1
ATOM 403 C CA . GLU A 1 58 ? 13.289 25.547 1.361 1 95.69 58 GLU A CA 1
ATOM 404 C C . GLU A 1 58 ? 13.508 26.062 2.779 1 95.69 58 GLU A C 1
ATOM 406 O O . GLU A 1 58 ? 12.656 26.766 3.326 1 95.69 58 GLU A O 1
ATOM 411 N N . HIS A 1 59 ? 14.633 25.75 3.377 1 96.38 59 HIS A N 1
ATOM 412 C CA . HIS A 1 59 ? 14.859 26.016 4.793 1 96.38 59 HIS A CA 1
ATOM 413 C C . HIS A 1 59 ? 14.969 27.5 5.066 1 96.38 59 HIS A C 1
ATOM 415 O O . HIS A 1 59 ? 14.555 27.984 6.125 1 96.38 59 HIS A O 1
ATOM 421 N N . ALA A 1 60 ? 15.562 28.234 4.117 1 97.69 60 ALA A N 1
ATOM 422 C CA . ALA A 1 60 ? 15.68 29.672 4.301 1 97.69 60 ALA A CA 1
ATOM 423 C C . ALA A 1 60 ? 14.312 30.328 4.41 1 97.69 60 ALA A C 1
ATOM 425 O O . ALA A 1 60 ? 14.039 31.078 5.355 1 97.69 60 ALA A O 1
ATOM 426 N N . GLY A 1 61 ? 13.477 30.031 3.436 1 98.44 61 GLY A N 1
ATOM 427 C CA . GLY A 1 61 ? 12.133 30.594 3.449 1 98.44 61 GLY A CA 1
ATOM 428 C C . GLY A 1 61 ? 11.305 30.141 4.633 1 98.44 61 GLY A C 1
ATOM 429 O O . GLY A 1 61 ? 10.57 30.922 5.23 1 98.44 61 GLY A O 1
ATOM 430 N N . LYS A 1 62 ? 11.398 28.891 4.973 1 98.44 62 LYS A N 1
ATOM 431 C CA . LYS A 1 62 ? 10.641 28.344 6.094 1 98.44 62 LYS A CA 1
ATOM 432 C C . LYS A 1 62 ? 11.086 28.969 7.414 1 98.44 62 LYS A C 1
ATOM 434 O O . LYS A 1 62 ? 10.266 29.234 8.289 1 98.44 62 LYS A O 1
ATOM 439 N N . TRP A 1 63 ? 12.391 29.125 7.555 1 98.5 63 TRP A N 1
ATOM 440 C CA . TRP A 1 63 ? 12.883 29.734 8.781 1 98.5 63 TRP A CA 1
ATOM 441 C C . TRP A 1 63 ? 12.438 31.188 8.891 1 98.5 63 TRP A C 1
ATOM 443 O O . TRP A 1 63 ? 11.961 31.625 9.945 1 98.5 63 TRP A O 1
ATOM 453 N N . LEU A 1 64 ? 12.562 31.953 7.816 1 98.81 64 LEU A N 1
ATOM 454 C CA . LEU A 1 64 ? 12.102 33.344 7.82 1 98.81 64 LEU A CA 1
ATOM 455 C C . LEU A 1 64 ? 10.625 33.406 8.211 1 98.81 64 LEU A C 1
ATOM 457 O O . LEU A 1 64 ? 10.234 34.25 9.016 1 98.81 64 LEU A O 1
ATOM 461 N N . TYR A 1 65 ? 9.867 32.5 7.633 1 98.75 65 TYR A N 1
ATOM 462 C CA . TYR A 1 65 ? 8.43 32.469 7.902 1 98.75 65 TYR A CA 1
ATOM 463 C C . TYR A 1 65 ? 8.156 32.25 9.383 1 98.75 65 TYR A C 1
ATOM 465 O O . TYR A 1 65 ? 7.465 33.062 10.023 1 98.75 65 TYR A O 1
ATOM 473 N N . ALA A 1 66 ? 8.75 31.234 9.945 1 98.69 66 ALA A N 1
ATOM 474 C CA . ALA A 1 66 ? 8.469 30.859 11.328 1 98.69 66 ALA A CA 1
ATOM 475 C C . ALA A 1 66 ? 9.023 31.875 12.305 1 98.69 66 ALA A C 1
ATOM 477 O O . ALA A 1 66 ? 8.336 32.281 13.258 1 98.69 66 ALA A O 1
ATOM 478 N N . ALA A 1 67 ? 10.219 32.312 12.094 1 98.62 67 ALA A N 1
ATOM 479 C CA . ALA A 1 67 ? 10.859 33.281 12.992 1 98.62 67 ALA A CA 1
ATOM 480 C C . ALA A 1 67 ? 10.156 34.625 12.953 1 98.62 67 ALA A C 1
ATOM 482 O O . ALA A 1 67 ? 9.961 35.25 13.992 1 98.62 67 ALA A O 1
ATOM 483 N N . ALA A 1 68 ? 9.805 35.031 11.766 1 98.56 68 ALA A N 1
ATOM 484 C CA . ALA A 1 68 ? 9.078 36.281 11.648 1 98.56 68 ALA A CA 1
ATOM 485 C C . ALA A 1 68 ? 7.699 36.188 12.289 1 98.56 68 ALA A C 1
ATOM 487 O O . ALA A 1 68 ? 7.262 37.125 12.977 1 98.56 68 ALA A O 1
ATOM 488 N N . ARG A 1 69 ? 7.027 35.125 12.07 1 97.5 69 ARG A N 1
ATOM 489 C CA . ARG A 1 69 ? 5.688 34.906 12.609 1 97.5 69 ARG A CA 1
ATOM 490 C C . ARG A 1 69 ? 5.703 34.938 14.133 1 97.5 69 ARG A C 1
ATOM 492 O O . ARG A 1 69 ? 4.746 35.375 14.766 1 97.5 69 ARG A O 1
ATOM 499 N N . SER A 1 70 ? 6.766 34.5 14.719 1 97.5 70 SER A N 1
ATOM 500 C CA . SER A 1 70 ? 6.887 34.469 16.172 1 97.5 70 SER A CA 1
ATOM 501 C C . SER A 1 70 ? 6.816 35.875 16.766 1 97.5 70 SER A C 1
ATOM 503 O O . SER A 1 70 ? 6.477 36.062 17.922 1 97.5 70 SER A O 1
ATOM 505 N N . ARG A 1 71 ? 7.25 36.875 16.016 1 97.25 71 ARG A N 1
ATOM 506 C CA . ARG A 1 71 ? 7.344 38.281 16.438 1 97.25 71 ARG A CA 1
ATOM 507 C C . ARG A 1 71 ? 8.219 38.406 17.688 1 97.25 71 ARG A C 1
ATOM 509 O O . ARG A 1 71 ? 8.047 39.344 18.469 1 97.25 71 ARG A O 1
ATOM 516 N N . ASP A 1 72 ? 9.023 37.406 17.906 1 96.75 72 ASP A N 1
ATOM 517 C CA . ASP A 1 72 ? 9.914 37.438 19.062 1 96.75 72 ASP A CA 1
ATOM 518 C C . ASP A 1 72 ? 10.969 38.531 18.938 1 96.75 72 ASP A C 1
ATOM 520 O O . ASP A 1 72 ? 11.797 38.5 18.016 1 96.75 72 ASP A O 1
ATOM 524 N N . PRO A 1 73 ? 10.977 39.406 19.859 1 95.75 73 PRO A N 1
ATOM 525 C CA . PRO A 1 73 ? 11.914 40.531 19.75 1 95.75 73 PRO A CA 1
ATOM 526 C C . PRO A 1 73 ? 13.375 40.062 19.703 1 95.75 73 PRO A C 1
ATOM 528 O O . PRO A 1 73 ? 14.219 40.75 19.125 1 95.75 73 PRO A O 1
ATOM 531 N N . ALA A 1 74 ? 13.648 38.938 20.234 1 95.62 74 ALA A N 1
ATOM 532 C CA . ALA A 1 74 ? 15.008 38.406 20.234 1 95.62 74 ALA A CA 1
ATOM 533 C C . ALA A 1 74 ? 15.383 37.844 18.875 1 95.62 74 ALA A C 1
ATOM 535 O O . ALA A 1 74 ? 16.562 37.844 18.5 1 95.62 74 ALA A O 1
ATOM 536 N N . LEU A 1 75 ? 14.375 37.438 18.078 1 97.62 75 LEU A N 1
ATOM 537 C CA . LEU A 1 75 ? 14.633 36.781 16.797 1 97.62 75 LEU A CA 1
ATOM 538 C C . LEU A 1 75 ? 14.547 37.781 15.648 1 97.62 75 LEU A C 1
ATOM 540 O O . LEU A 1 75 ? 15.195 37.594 14.617 1 97.62 75 LEU A O 1
ATOM 544 N N . LEU A 1 76 ? 13.766 38.875 15.742 1 97.62 76 LEU A N 1
ATOM 545 C CA . LEU A 1 76 ? 13.406 39.75 14.641 1 97.62 76 LEU A CA 1
ATOM 546 C C . LEU A 1 76 ? 14.641 40.406 14.055 1 97.62 76 LEU A C 1
ATOM 548 O O . LEU A 1 76 ? 14.75 40.562 12.836 1 97.62 76 LEU A O 1
ATOM 552 N N . PRO A 1 77 ? 15.656 40.875 14.914 1 97.62 77 PRO A N 1
ATOM 553 C CA . PRO A 1 77 ? 16.859 41.438 14.312 1 97.62 77 PRO A CA 1
ATOM 554 C C . PRO A 1 77 ? 17.594 40.438 13.414 1 97.62 77 PRO A C 1
ATOM 556 O O . PRO A 1 77 ? 18.094 40.812 12.344 1 97.62 77 PRO A O 1
ATOM 559 N N . ARG A 1 78 ? 17.641 39.25 13.836 1 97.94 78 ARG A N 1
ATOM 560 C CA . ARG A 1 78 ? 18.266 38.219 13.039 1 97.94 78 ARG A CA 1
ATOM 561 C C . ARG A 1 78 ? 17.469 37.938 11.766 1 97.94 78 ARG A C 1
ATOM 563 O O . ARG A 1 78 ? 18.047 37.688 10.703 1 97.94 78 ARG A O 1
ATOM 570 N N . VAL A 1 79 ? 16.172 37.938 11.891 1 98.56 79 VAL A N 1
ATOM 571 C CA . VAL A 1 79 ? 15.305 37.781 10.727 1 98.56 79 VAL A CA 1
ATOM 572 C C . VAL A 1 79 ? 15.625 38.844 9.688 1 98.56 79 VAL A C 1
ATOM 574 O O . VAL A 1 79 ? 15.812 38.531 8.508 1 98.56 79 VAL A O 1
ATOM 577 N N . LEU A 1 80 ? 15.719 40.062 10.133 1 98.38 80 LEU A N 1
ATOM 578 C CA . LEU A 1 80 ? 15.992 41.156 9.227 1 98.38 80 LEU A CA 1
ATOM 579 C C . LEU A 1 80 ? 17.391 41.031 8.617 1 98.38 80 LEU A C 1
ATOM 581 O O . LEU A 1 80 ? 17.562 41.25 7.41 1 98.38 80 LEU A O 1
ATOM 585 N N . GLU A 1 81 ? 18.359 40.688 9.438 1 98.56 81 GLU A N 1
ATOM 586 C CA . GLU A 1 81 ? 19.734 40.531 8.961 1 98.56 81 GLU A CA 1
ATOM 587 C C . GLU A 1 81 ? 19.812 39.438 7.875 1 98.56 81 GLU A C 1
ATOM 589 O O . GLU A 1 81 ? 20.438 39.656 6.828 1 98.56 81 GLU A O 1
ATOM 594 N N . VAL A 1 82 ? 19.234 38.312 8.125 1 98.69 82 VAL A N 1
ATOM 595 C CA . VAL A 1 82 ? 19.266 37.188 7.195 1 98.69 82 VAL A CA 1
ATOM 596 C C . VAL A 1 82 ? 18.484 37.562 5.93 1 98.69 82 VAL A C 1
ATOM 598 O O . VAL A 1 82 ? 18.938 37.281 4.816 1 98.69 82 VAL A O 1
ATOM 601 N N . ALA A 1 83 ? 17.297 38.125 6.062 1 98.75 83 ALA A N 1
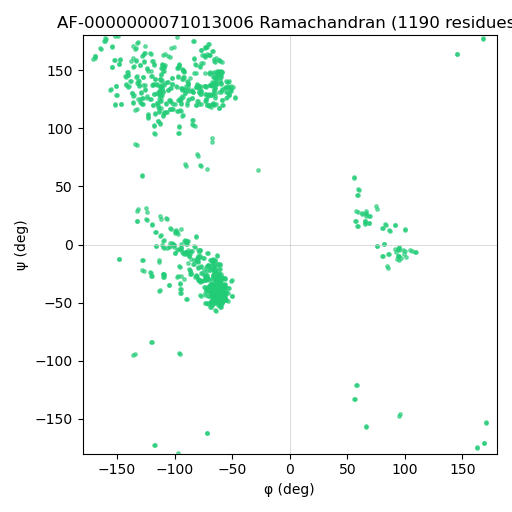ATOM 602 C CA . ALA A 1 83 ? 16.484 38.531 4.918 1 98.75 83 ALA A CA 1
ATOM 603 C C . ALA A 1 83 ? 17.234 39.531 4.039 1 98.75 83 ALA A C 1
ATOM 605 O O . ALA A 1 83 ? 17.25 39.406 2.811 1 98.75 83 ALA A O 1
ATOM 606 N N . ASP A 1 84 ? 17.859 40.5 4.68 1 98.62 84 ASP A N 1
ATOM 607 C CA . ASP A 1 84 ? 18.625 41.5 3.947 1 98.62 84 ASP A CA 1
ATOM 608 C C . ASP A 1 84 ? 19.766 40.875 3.174 1 98.62 84 ASP A C 1
ATOM 610 O O . ASP A 1 84 ? 20.062 41.25 2.039 1 98.62 84 ASP A O 1
ATOM 614 N N . HIS A 1 85 ? 20.422 39.969 3.842 1 98.62 85 HIS A N 1
ATOM 615 C CA . HIS A 1 85 ? 21.5 39.281 3.176 1 98.62 85 HIS A CA 1
ATOM 616 C C . HIS A 1 85 ? 21 38.531 1.94 1 98.62 85 HIS A C 1
ATOM 618 O O . HIS A 1 85 ? 21.594 38.656 0.861 1 98.62 85 HIS A O 1
ATOM 624 N N . LEU A 1 86 ? 19.953 37.781 2.043 1 98.69 86 LEU A N 1
ATOM 625 C CA . LEU A 1 86 ? 19.391 37.031 0.912 1 98.69 86 LEU A CA 1
ATOM 626 C C . LEU A 1 86 ? 19 38 -0.208 1 98.69 86 LEU A C 1
ATOM 628 O O . LEU A 1 86 ? 19.297 37.75 -1.379 1 98.69 86 LEU A O 1
ATOM 632 N N . VAL A 1 87 ? 18.391 39.125 0.137 1 98.56 87 VAL A N 1
ATOM 633 C CA . VAL A 1 87 ? 17.938 40.094 -0.839 1 98.56 87 VAL A CA 1
ATOM 634 C C . VAL A 1 87 ? 19.141 40.688 -1.579 1 98.56 87 VAL A C 1
ATOM 636 O O . VAL A 1 87 ? 19.047 40.969 -2.773 1 98.56 87 VAL A O 1
ATOM 639 N N . SER A 1 88 ? 20.203 40.844 -0.86 1 98.44 88 SER A N 1
ATOM 640 C CA . SER A 1 88 ? 21.406 41.406 -1.477 1 98.44 88 SER A CA 1
ATOM 641 C C . SER A 1 88 ? 21.953 40.438 -2.545 1 98.44 88 SER A C 1
ATOM 643 O O . SER A 1 88 ? 22.734 40.875 -3.406 1 98.44 88 SER A O 1
ATOM 645 N N . LEU A 1 89 ? 21.562 39.219 -2.496 1 98.19 89 LEU A N 1
ATOM 646 C CA . LEU A 1 89 ? 22.062 38.188 -3.428 1 98.19 89 LEU A CA 1
ATOM 647 C C . LEU A 1 89 ? 21.109 38.031 -4.609 1 98.19 89 LEU A C 1
ATOM 649 O O . LEU A 1 89 ? 21.359 37.25 -5.512 1 98.19 89 LEU A O 1
ATOM 653 N N . GLN A 1 90 ? 20 38.719 -4.633 1 98.5 90 GLN A N 1
ATOM 654 C CA . GLN A 1 90 ? 19 38.594 -5.688 1 98.5 90 GLN A CA 1
ATOM 655 C C . GLN A 1 90 ? 19.516 39.125 -7.012 1 98.5 90 GLN A C 1
ATOM 657 O O . GLN A 1 90 ? 20.078 40.219 -7.055 1 98.5 90 GLN A O 1
ATOM 662 N N . ASP A 1 91 ? 19.266 38.438 -8.078 1 97.94 91 ASP A N 1
ATOM 663 C CA . ASP A 1 91 ? 19.688 38.844 -9.406 1 97.94 91 ASP A CA 1
ATOM 664 C C . ASP A 1 91 ? 18.844 40 -9.922 1 97.94 91 ASP A C 1
ATOM 666 O O . ASP A 1 91 ? 17.75 40.25 -9.398 1 97.94 91 ASP A O 1
ATOM 670 N N . ALA A 1 92 ? 19.297 40.562 -11.008 1 97.56 92 ALA A N 1
ATOM 671 C CA . ALA A 1 92 ? 18.625 41.719 -11.594 1 97.56 92 ALA A CA 1
ATOM 672 C C . ALA A 1 92 ? 17.25 41.344 -12.125 1 97.56 92 ALA A C 1
ATOM 674 O O . ALA A 1 92 ? 16.312 42.156 -12.094 1 97.56 92 ALA A O 1
ATOM 675 N N . ASP A 1 93 ? 17.078 40.156 -12.484 1 97.62 93 ASP A N 1
ATOM 676 C CA . ASP A 1 93 ? 15.812 39.75 -13.07 1 97.62 93 ASP A CA 1
ATOM 677 C C . ASP A 1 93 ? 14.836 39.281 -12 1 97.62 93 ASP A C 1
ATOM 679 O O . ASP A 1 93 ? 13.703 38.906 -12.305 1 97.62 93 ASP A O 1
ATOM 683 N N . GLY A 1 94 ? 15.312 39.188 -10.75 1 98.31 94 GLY A N 1
ATOM 684 C CA . GLY A 1 94 ? 14.438 38.812 -9.656 1 98.31 94 GLY A CA 1
ATOM 685 C C . GLY A 1 94 ? 14.719 37.438 -9.109 1 98.31 94 GLY A C 1
ATOM 686 O O . GLY A 1 94 ? 14.148 37.031 -8.094 1 98.31 94 GLY A O 1
ATOM 687 N N . TYR A 1 95 ? 15.617 36.656 -9.734 1 98 95 TYR A N 1
ATOM 688 C CA . TYR A 1 95 ? 15.938 35.312 -9.289 1 98 95 TYR A CA 1
ATOM 689 C C . TYR A 1 95 ? 16.609 35.312 -7.922 1 98 95 TYR A C 1
ATOM 691 O O . TYR A 1 95 ? 17.578 36.062 -7.707 1 98 95 TYR A O 1
ATOM 699 N N . LEU A 1 96 ? 16.125 34.625 -7.035 1 97.69 96 LEU A N 1
ATOM 700 C CA . LEU A 1 96 ? 16.703 34.375 -5.715 1 97.69 96 LEU A CA 1
ATOM 701 C C . LEU A 1 96 ? 16.656 32.875 -5.367 1 97.69 96 LEU A C 1
ATOM 703 O O . LEU A 1 96 ? 15.703 32.406 -4.754 1 97.69 96 LEU A O 1
ATOM 707 N N . GLY A 1 97 ? 17.656 32.156 -5.812 1 95.19 97 GLY A N 1
ATOM 708 C CA . GLY A 1 97 ? 17.703 30.734 -5.586 1 95.19 97 GLY A CA 1
ATOM 709 C C . GLY A 1 97 ? 19.125 30.188 -5.473 1 95.19 97 GLY A C 1
ATOM 710 O O . GLY A 1 97 ? 20.094 30.969 -5.477 1 95.19 97 GLY A O 1
ATOM 711 N N . ASN A 1 98 ? 19.188 28.938 -5.27 1 93.75 98 ASN A N 1
ATOM 712 C CA . ASN A 1 98 ? 20.484 28.312 -5.02 1 93.75 98 ASN A CA 1
ATOM 713 C C . ASN A 1 98 ? 20.906 27.406 -6.172 1 93.75 98 ASN A C 1
ATOM 715 O O . ASN A 1 98 ? 21.641 26.438 -5.965 1 93.75 98 ASN A O 1
ATOM 719 N N . TYR A 1 99 ? 20.359 27.625 -7.387 1 92.94 99 TYR A N 1
ATOM 720 C CA . TYR A 1 99 ? 20.703 26.844 -8.562 1 92.94 99 TYR A CA 1
ATOM 721 C C . TYR A 1 99 ? 21.516 27.656 -9.555 1 92.94 99 TYR A C 1
ATOM 723 O O . TYR A 1 99 ? 21.297 28.859 -9.711 1 92.94 99 TYR A O 1
ATOM 731 N N . PRO A 1 100 ? 22.406 26.953 -10.297 1 92.25 100 PRO A N 1
ATOM 732 C CA . PRO A 1 100 ? 23.109 27.672 -11.375 1 92.25 100 PRO A CA 1
ATOM 733 C C . PRO A 1 100 ? 22.203 27.953 -12.578 1 92.25 100 PRO A C 1
ATOM 735 O O . PRO A 1 100 ? 21.172 27.297 -12.75 1 92.25 100 PRO A O 1
ATOM 738 N N . PRO A 1 101 ? 22.578 28.844 -13.391 1 92.12 101 PRO A N 1
ATOM 739 C CA . PRO A 1 101 ? 21.703 29.344 -14.453 1 92.12 101 PRO A CA 1
ATOM 740 C C . PRO A 1 101 ? 21.141 28.219 -15.32 1 92.12 101 PRO A C 1
ATOM 742 O O . PRO A 1 101 ? 19.938 28.219 -15.633 1 92.12 101 PRO A O 1
ATOM 745 N N . ALA A 1 102 ? 21.875 27.188 -15.617 1 88.62 102 ALA A N 1
ATOM 746 C CA . ALA A 1 102 ? 21.453 26.141 -16.531 1 88.62 102 ALA A CA 1
ATOM 747 C C . ALA A 1 102 ? 20.422 25.219 -15.875 1 88.62 102 ALA A C 1
ATOM 749 O O . ALA A 1 102 ? 19.734 24.469 -16.562 1 88.62 102 ALA A O 1
ATOM 750 N N . ARG A 1 103 ? 20.25 25.344 -14.562 1 89.69 103 ARG A N 1
ATOM 751 C CA . ARG A 1 103 ? 19.375 24.422 -13.812 1 89.69 103 ARG A CA 1
ATOM 752 C C . ARG A 1 103 ? 18.188 25.172 -13.211 1 89.69 103 ARG A C 1
ATOM 754 O O . ARG A 1 103 ? 17.422 24.594 -12.445 1 89.69 103 ARG A O 1
ATOM 761 N N . ARG A 1 104 ? 18.031 26.375 -13.617 1 93.25 104 ARG A N 1
ATOM 762 C CA . ARG A 1 104 ? 16.969 27.188 -13.031 1 93.25 104 ARG A CA 1
ATOM 763 C C . ARG A 1 104 ? 15.633 26.922 -13.688 1 93.25 104 ARG A C 1
ATOM 765 O O . ARG A 1 104 ? 15.57 26.375 -14.797 1 93.25 104 ARG A O 1
ATOM 772 N N . PHE A 1 105 ? 14.5 27.25 -13.039 1 93 105 PHE A N 1
ATOM 773 C CA . PHE A 1 105 ? 13.148 26.875 -13.445 1 93 105 PHE A CA 1
ATOM 774 C C . PHE A 1 105 ? 12.766 27.578 -14.75 1 93 105 PHE A C 1
ATOM 776 O O . PHE A 1 105 ? 11.812 27.172 -15.414 1 93 105 PHE A O 1
ATOM 783 N N . MET A 1 106 ? 13.539 28.594 -15.18 1 93.62 106 MET A N 1
ATOM 784 C CA . MET A 1 106 ? 13.195 29.359 -16.375 1 93.62 106 MET A CA 1
ATOM 785 C C . MET A 1 106 ? 13.648 28.609 -17.641 1 93.62 106 MET A C 1
ATOM 787 O O . MET A 1 106 ? 13.203 28.938 -18.734 1 93.62 106 MET A O 1
ATOM 791 N N . VAL A 1 107 ? 14.477 27.609 -17.375 1 91.06 107 VAL A N 1
ATOM 792 C CA . VAL A 1 107 ? 15.047 26.891 -18.516 1 91.06 107 VAL A CA 1
ATOM 793 C C . VAL A 1 107 ? 14.195 25.656 -18.812 1 91.06 107 VAL A C 1
ATOM 795 O O . VAL A 1 107 ? 13.805 24.922 -17.906 1 91.06 107 VAL A O 1
ATOM 798 N N . LYS A 1 108 ? 13.875 25.422 -20.141 1 87.75 108 LYS A N 1
ATOM 799 C CA . LYS A 1 108 ? 13.102 24.25 -20.562 1 87.75 108 LYS A CA 1
ATOM 800 C C . LYS A 1 108 ? 13.797 22.953 -20.172 1 87.75 108 LYS A C 1
ATOM 802 O O . LYS A 1 108 ? 15.008 22.812 -20.359 1 87.75 108 LYS A O 1
ATOM 807 N N . GLN A 1 109 ? 13.055 22.062 -19.562 1 77.75 109 GLN A N 1
ATOM 808 C CA . GLN A 1 109 ? 13.578 20.781 -19.125 1 77.75 109 GLN A CA 1
ATOM 809 C C . GLN A 1 109 ? 13.289 19.688 -20.156 1 77.75 109 GLN A C 1
ATOM 811 O O . GLN A 1 109 ? 12.328 19.797 -20.922 1 77.75 109 GLN A O 1
ATOM 816 N N . PRO A 1 110 ? 14.148 18.594 -20.156 1 75.62 110 PRO A N 1
ATOM 817 C CA . PRO A 1 110 ? 13.781 17.438 -20.984 1 75.62 110 PRO A CA 1
ATOM 818 C C . PRO A 1 110 ? 12.508 16.75 -20.484 1 75.62 110 PRO A C 1
ATOM 820 O O . PRO A 1 110 ? 12.109 16.922 -19.328 1 75.62 110 PRO A O 1
ATOM 823 N N . PRO A 1 111 ? 11.867 16.016 -21.406 1 72.56 111 PRO A N 1
ATOM 824 C CA . PRO A 1 111 ? 10.672 15.289 -20.969 1 72.56 111 PRO A CA 1
ATOM 825 C C . PRO A 1 111 ? 10.93 14.383 -19.781 1 72.56 111 PRO A C 1
ATOM 827 O O . PRO A 1 111 ? 12 13.773 -19.672 1 72.56 111 PRO A O 1
ATOM 830 N N . LYS A 1 112 ? 9.961 14.383 -18.906 1 70.81 112 LYS A N 1
ATOM 831 C CA . LYS A 1 112 ? 10.023 13.586 -17.688 1 70.81 112 LYS A CA 1
ATOM 832 C C . LYS A 1 112 ? 9.703 12.117 -17.969 1 70.81 112 LYS A C 1
ATOM 834 O O . LYS A 1 112 ? 8.781 11.82 -18.734 1 70.81 112 LYS A O 1
ATOM 839 N N . PRO A 1 113 ? 10.547 11.234 -17.375 1 64.75 113 PRO A N 1
ATOM 840 C CA . PRO A 1 113 ? 10.086 9.852 -17.438 1 64.75 113 PRO A CA 1
ATOM 841 C C . PRO A 1 113 ? 8.836 9.602 -16.594 1 64.75 113 PRO A C 1
ATOM 843 O O . PRO A 1 113 ? 8.656 10.242 -15.562 1 64.75 113 PRO A O 1
ATOM 846 N N . PHE A 1 114 ? 7.934 8.828 -17.125 1 66.19 114 PHE A N 1
ATOM 847 C CA . PHE A 1 114 ? 6.773 8.438 -16.328 1 66.19 114 PHE A CA 1
ATOM 848 C C . PHE A 1 114 ? 7.195 7.562 -15.148 1 66.19 114 PHE A C 1
ATOM 850 O O . PHE A 1 114 ? 7.938 6.594 -15.32 1 66.19 114 PHE A O 1
ATOM 857 N N . SER A 1 115 ? 6.879 8.031 -13.922 1 65.94 115 SER A N 1
ATOM 858 C CA . SER A 1 115 ? 7.156 7.215 -12.75 1 65.94 115 SER A CA 1
ATOM 859 C C . SER A 1 115 ? 6.027 7.32 -11.727 1 65.94 115 SER A C 1
ATOM 861 O O . SER A 1 115 ? 5.562 8.422 -11.414 1 65.94 115 SER A O 1
ATOM 863 N N . TRP A 1 116 ? 5.695 6.141 -11.227 1 64.06 116 TRP A N 1
ATOM 864 C CA . TRP A 1 116 ? 4.645 6.105 -10.211 1 64.06 116 TRP A CA 1
ATOM 865 C C . TRP A 1 116 ? 5.145 6.676 -8.891 1 64.06 116 TRP A C 1
ATOM 867 O O . TRP A 1 116 ? 4.352 7.129 -8.062 1 64.06 116 TRP A O 1
ATOM 877 N N . ASN A 1 117 ? 6.453 6.578 -8.711 1 60.81 117 ASN A N 1
ATOM 878 C CA . ASN A 1 117 ? 7.012 7.043 -7.449 1 60.81 117 ASN A CA 1
ATOM 879 C C . ASN A 1 117 ? 7.164 8.562 -7.43 1 60.81 117 ASN A C 1
ATOM 881 O O . ASN A 1 117 ? 7.398 9.156 -6.375 1 60.81 117 ASN A O 1
ATOM 885 N N . GLY A 1 118 ? 6.98 9.117 -8.492 1 58.62 118 GLY A N 1
ATOM 886 C CA . GLY A 1 118 ? 7.066 10.562 -8.562 1 58.62 118 GLY A CA 1
ATOM 887 C C . GLY A 1 118 ? 8.492 11.078 -8.516 1 58.62 118 GLY A C 1
ATOM 888 O O . GLY A 1 118 ? 8.758 12.133 -7.934 1 58.62 118 GLY A O 1
ATOM 889 N N . GLU A 1 119 ? 9.406 10.367 -9.047 1 63.28 119 GLU A N 1
ATOM 890 C CA . GLU A 1 119 ? 10.805 10.789 -9.023 1 63.28 119 GLU A CA 1
ATOM 891 C C . GLU A 1 119 ? 10.969 12.195 -9.578 1 63.28 119 GLU A C 1
ATOM 893 O O . GLU A 1 119 ? 10.266 12.594 -10.516 1 63.28 119 GLU A O 1
ATOM 898 N N . PRO A 1 120 ? 11.852 12.898 -8.875 1 61.16 120 PRO A N 1
ATOM 899 C CA . PRO A 1 120 ? 11.992 14.312 -9.234 1 61.16 120 PRO A CA 1
ATOM 900 C C . PRO A 1 120 ? 12.602 14.508 -10.625 1 61.16 120 PRO A C 1
ATOM 902 O O . PRO A 1 120 ? 13.477 13.734 -11.031 1 61.16 120 PRO A O 1
ATOM 905 N N . ALA A 1 121 ? 11.984 15.406 -11.234 1 64.56 121 ALA A N 1
ATOM 906 C CA . ALA A 1 121 ? 12.656 15.938 -12.414 1 64.56 121 ALA A CA 1
ATOM 907 C C . ALA A 1 121 ? 13.945 16.672 -12.023 1 64.56 121 ALA A C 1
ATOM 909 O O . ALA A 1 121 ? 14.148 17 -10.859 1 64.56 121 ALA A O 1
ATOM 910 N N . LEU A 1 122 ? 14.883 16.875 -12.875 1 64.25 122 LEU A N 1
ATOM 911 C CA . LEU A 1 122 ? 16.188 17.5 -12.664 1 64.25 122 LEU A CA 1
ATOM 912 C C . LEU A 1 122 ? 16.031 18.844 -11.961 1 64.25 122 LEU A C 1
ATOM 914 O O . LEU A 1 122 ? 16.844 19.203 -11.117 1 64.25 122 LEU A O 1
ATOM 918 N N . ARG A 1 123 ? 14.977 19.641 -12.109 1 64.81 123 ARG A N 1
ATOM 919 C CA . ARG A 1 123 ? 14.875 21 -11.578 1 64.81 123 ARG A CA 1
ATOM 920 C C . ARG A 1 123 ? 13.641 21.141 -10.695 1 64.81 123 ARG A C 1
ATOM 922 O O . ARG A 1 123 ? 13.133 22.25 -10.516 1 64.81 123 ARG A O 1
ATOM 929 N N . THR A 1 124 ? 13.211 20.156 -10.109 1 72.88 124 THR A N 1
ATOM 930 C CA . THR A 1 124 ? 11.992 20.109 -9.312 1 72.88 124 THR A CA 1
ATOM 931 C C . THR A 1 124 ? 12.086 21.062 -8.125 1 72.88 124 THR A C 1
ATOM 933 O O . THR A 1 124 ? 11.148 21.797 -7.84 1 72.88 124 THR A O 1
ATOM 936 N N . TRP A 1 125 ? 13.172 21.312 -7.672 1 87.56 125 TRP A N 1
ATOM 937 C CA . TRP A 1 125 ? 13.258 21.906 -6.336 1 87.56 125 TRP A CA 1
ATOM 938 C C . TRP A 1 125 ? 13.641 23.375 -6.41 1 87.56 125 TRP A C 1
ATOM 940 O O . TRP A 1 125 ? 13.594 24.094 -5.402 1 87.56 125 TRP A O 1
ATOM 950 N N . ASP A 1 126 ? 13.898 23.906 -7.609 1 92.88 126 ASP A N 1
ATOM 951 C CA . ASP A 1 126 ? 14.195 25.328 -7.738 1 92.88 126 ASP A CA 1
ATOM 952 C C . ASP A 1 126 ? 12.953 26.172 -7.492 1 92.88 126 ASP A C 1
ATOM 954 O O . ASP A 1 126 ? 12.984 27.109 -6.695 1 92.88 126 ASP A O 1
ATOM 958 N N . ILE A 1 127 ? 11.852 25.875 -8.156 1 94.44 127 ILE A N 1
ATOM 959 C CA . ILE A 1 127 ? 10.602 26.609 -7.977 1 94.44 127 ILE A CA 1
ATOM 960 C C . ILE A 1 127 ? 10.094 26.438 -6.551 1 94.44 127 ILE A C 1
ATOM 962 O O . ILE A 1 127 ? 9.469 27.344 -5.988 1 94.44 127 ILE A O 1
ATOM 966 N N . TRP A 1 128 ? 10.375 25.281 -6.004 1 95.38 128 TRP A N 1
ATOM 967 C CA . TRP A 1 128 ? 10.062 24.938 -4.621 1 95.38 128 TRP A CA 1
ATOM 968 C C . TRP A 1 128 ? 10.734 25.922 -3.658 1 95.38 128 TRP A C 1
ATOM 970 O O . TRP A 1 128 ? 10.094 26.453 -2.748 1 95.38 128 TRP A O 1
ATOM 980 N N . THR A 1 129 ? 11.992 26.203 -3.854 1 95.94 129 THR A N 1
ATOM 981 C CA . THR A 1 129 ? 12.75 27.172 -3.064 1 95.94 129 THR A CA 1
ATOM 982 C C . THR A 1 129 ? 12.125 28.547 -3.148 1 95.94 129 THR A C 1
ATOM 984 O O . THR A 1 129 ? 11.945 29.219 -2.129 1 95.94 129 THR A O 1
ATOM 987 N N . HIS A 1 130 ? 11.727 28.953 -4.266 1 97.69 130 HIS A N 1
ATOM 988 C CA . HIS A 1 130 ? 11.172 30.281 -4.492 1 97.69 130 HIS A CA 1
ATOM 989 C C . HIS A 1 130 ? 9.812 30.438 -3.828 1 97.69 130 HIS A C 1
ATOM 991 O O . HIS A 1 130 ? 9.469 31.5 -3.332 1 97.69 130 HIS A O 1
ATOM 997 N N . ALA A 1 131 ? 9.047 29.359 -3.857 1 97.94 131 ALA A N 1
ATOM 998 C CA . ALA A 1 131 ? 7.754 29.406 -3.184 1 97.94 131 ALA A CA 1
ATOM 999 C C . ALA A 1 131 ? 7.914 29.75 -1.705 1 97.94 131 ALA A C 1
ATOM 1001 O O . ALA A 1 131 ? 7.234 30.641 -1.189 1 97.94 131 ALA A O 1
ATOM 1002 N N . TYR A 1 132 ? 8.859 29.156 -1.062 1 98.06 132 TYR A N 1
ATOM 1003 C CA . TYR A 1 132 ? 9.055 29.391 0.366 1 98.06 132 TYR A CA 1
ATOM 1004 C C . TYR A 1 132 ? 9.727 30.734 0.619 1 98.06 132 TYR A C 1
ATOM 1006 O O . TYR A 1 132 ? 9.453 31.391 1.626 1 98.06 132 TYR A O 1
ATOM 1014 N N . LEU A 1 133 ? 10.547 31.156 -0.265 1 98.69 133 LEU A N 1
ATOM 1015 C CA . LEU A 1 133 ? 11.195 32.438 -0.079 1 98.69 133 LEU A CA 1
ATOM 1016 C C . LEU A 1 133 ? 10.18 33.594 -0.169 1 98.69 133 LEU A C 1
ATOM 1018 O O . LEU A 1 133 ? 10.258 34.562 0.587 1 98.69 133 LEU A O 1
ATOM 1022 N N . ILE A 1 134 ? 9.258 33.438 -1.095 1 98.88 134 ILE A N 1
ATOM 1023 C CA . ILE A 1 134 ? 8.203 34.469 -1.163 1 98.88 134 ILE A CA 1
ATOM 1024 C C . ILE A 1 134 ? 7.457 34.531 0.166 1 98.88 134 ILE A C 1
ATOM 1026 O O . ILE A 1 134 ? 7.297 35.594 0.751 1 98.88 134 ILE A O 1
ATOM 1030 N N . LEU A 1 135 ? 7.039 33.375 0.688 1 98.81 135 LEU A N 1
ATOM 1031 C CA . LEU A 1 135 ? 6.289 33.344 1.938 1 98.81 135 LEU A CA 1
ATOM 1032 C C . LEU A 1 135 ? 7.109 33.906 3.088 1 98.81 135 LEU A C 1
ATOM 1034 O O . LEU A 1 135 ? 6.598 34.688 3.885 1 98.81 135 LEU A O 1
ATOM 1038 N N . GLY A 1 136 ? 8.398 33.5 3.131 1 98.88 136 GLY A N 1
ATOM 1039 C CA . GLY A 1 136 ? 9.273 33.969 4.188 1 98.88 136 GLY A CA 1
ATOM 1040 C C . GLY A 1 136 ? 9.492 35.469 4.141 1 98.88 136 GLY A C 1
ATOM 1041 O O . GLY A 1 136 ? 9.422 36.156 5.172 1 98.88 136 GLY A O 1
ATOM 1042 N N . LEU A 1 137 ? 9.734 36 2.994 1 98.94 137 LEU A N 1
ATOM 1043 C CA . LEU A 1 137 ? 10 37.438 2.83 1 98.94 137 LEU A CA 1
ATOM 1044 C C . LEU A 1 137 ? 8.75 38.25 3.125 1 98.94 137 LEU A C 1
ATOM 1046 O O . LEU A 1 137 ? 8.836 39.312 3.734 1 98.94 137 LEU A O 1
ATOM 1050 N N . VAL A 1 138 ? 7.629 37.781 2.676 1 98.88 138 VAL A N 1
ATOM 1051 C CA . VAL A 1 138 ? 6.383 38.5 2.955 1 98.88 138 VAL A CA 1
ATOM 1052 C C . VAL A 1 138 ? 6.129 38.531 4.461 1 98.88 138 VAL A C 1
ATOM 1054 O O . VAL A 1 138 ? 5.77 39.562 5.016 1 98.88 138 VAL A O 1
ATOM 1057 N N . GLU A 1 139 ? 6.316 37.406 5.133 1 98.5 139 GLU A N 1
ATOM 1058 C CA . GLU A 1 139 ? 6.102 37.344 6.574 1 98.5 139 GLU A CA 1
ATOM 1059 C C . GLU A 1 139 ? 7.102 38.25 7.309 1 98.5 139 GLU A C 1
ATOM 1061 O O . GLU A 1 139 ? 6.758 38.875 8.297 1 98.5 139 GLU A O 1
ATOM 1066 N N . ALA A 1 140 ? 8.336 38.219 6.836 1 98.69 140 ALA A N 1
ATOM 1067 C CA . ALA A 1 140 ? 9.352 39.094 7.422 1 98.69 140 ALA A CA 1
ATOM 1068 C C . ALA A 1 140 ? 8.977 40.562 7.246 1 98.69 140 ALA A C 1
ATOM 1070 O O . ALA A 1 140 ? 9.172 41.375 8.156 1 98.69 140 ALA A O 1
ATOM 1071 N N . TRP A 1 141 ? 8.477 40.906 6.09 1 98.75 141 TRP A N 1
ATOM 1072 C CA . TRP A 1 141 ? 8.008 42.25 5.828 1 98.75 141 TRP A CA 1
ATOM 1073 C C . TRP A 1 141 ? 6.891 42.656 6.789 1 98.75 141 TRP A C 1
ATOM 1075 O O . TRP A 1 141 ? 6.906 43.75 7.367 1 98.75 141 TRP A O 1
ATOM 1085 N N . LYS A 1 142 ? 5.949 41.781 6.984 1 97.62 142 LYS A N 1
ATOM 1086 C CA . LYS A 1 142 ? 4.852 42.031 7.91 1 97.62 142 LYS A CA 1
ATOM 1087 C C . LYS A 1 142 ? 5.375 42.312 9.32 1 97.62 142 LYS A C 1
ATOM 1089 O O . LYS A 1 142 ? 4.848 43.188 10.023 1 97.62 142 LYS A O 1
ATOM 1094 N N . ALA A 1 143 ? 6.391 41.625 9.688 1 97.5 143 ALA A N 1
ATOM 1095 C CA . ALA A 1 143 ? 6.895 41.688 11.062 1 97.5 143 ALA A CA 1
ATOM 1096 C C . ALA A 1 143 ? 7.801 42.906 11.258 1 97.5 143 ALA A C 1
ATOM 1098 O O . ALA A 1 143 ? 7.898 43.438 12.367 1 97.5 143 ALA A O 1
ATOM 1099 N N . THR A 1 144 ? 8.453 43.344 10.156 1 96.62 144 THR A N 1
ATOM 1100 C CA . THR A 1 144 ? 9.547 44.312 10.398 1 96.62 144 THR A CA 1
ATOM 1101 C C . THR A 1 144 ? 9.352 45.562 9.57 1 96.62 144 THR A C 1
ATOM 1103 O O . THR A 1 144 ? 9.938 46.594 9.883 1 96.62 144 THR A O 1
ATOM 1106 N N . GLY A 1 145 ? 8.617 45.469 8.5 1 95.19 145 GLY A N 1
ATOM 1107 C CA . GLY A 1 145 ? 8.625 46.594 7.559 1 95.19 145 GLY A CA 1
ATOM 1108 C C . GLY A 1 145 ? 7.262 47.219 7.352 1 95.19 145 GLY A C 1
ATOM 1109 O O . GLY A 1 145 ? 7.156 48.406 7.051 1 95.19 145 GLY A O 1
ATOM 1110 N N . GLN A 1 146 ? 6.242 46.531 7.52 1 93.25 146 GLN A N 1
ATOM 1111 C CA . GLN A 1 146 ? 4.902 46.938 7.121 1 93.25 146 GLN A CA 1
ATOM 1112 C C . GLN A 1 146 ? 4.477 48.188 7.863 1 93.25 146 GLN A C 1
ATOM 1114 O O . GLN A 1 146 ? 3.994 49.156 7.25 1 93.25 146 GLN A O 1
ATOM 1119 N N . GLU A 1 147 ? 4.691 48.25 9.125 1 91.5 147 GLU A N 1
ATOM 1120 C CA . GLU A 1 147 ? 4.234 49.375 9.953 1 91.5 147 GLU A CA 1
ATOM 1121 C C . GLU A 1 147 ? 5.023 50.625 9.656 1 91.5 147 GLU A C 1
ATOM 1123 O O . GLU A 1 147 ? 4.488 51.75 9.75 1 91.5 147 GLU A O 1
ATOM 1128 N N . ASN A 1 148 ? 6.281 50.469 9.273 1 94.56 148 ASN A N 1
ATOM 1129 C CA . ASN A 1 148 ? 7.125 51.625 9.086 1 94.56 148 ASN A CA 1
ATOM 1130 C C . ASN A 1 148 ? 7.258 52 7.605 1 94.56 148 ASN A C 1
ATOM 1132 O O . ASN A 1 148 ? 8.055 52.844 7.242 1 94.56 148 ASN A O 1
ATOM 1136 N N . GLY A 1 149 ? 6.645 51.281 6.773 1 95.12 149 GLY A N 1
ATOM 1137 C CA . GLY A 1 149 ? 6.617 51.594 5.355 1 95.12 149 GLY A CA 1
ATOM 1138 C C . GLY A 1 149 ? 7.863 51.156 4.613 1 95.12 149 GLY A C 1
ATOM 1139 O O . GLY A 1 149 ? 8.148 51.625 3.52 1 95.12 149 GLY A O 1
ATOM 1140 N N . ASP A 1 150 ? 8.656 50.312 5.238 1 97.38 150 ASP A N 1
ATOM 1141 C CA . ASP A 1 150 ? 9.82 49.75 4.562 1 97.38 150 ASP A CA 1
ATOM 1142 C C . ASP A 1 150 ? 9.43 48.531 3.758 1 97.38 150 ASP A C 1
ATOM 1144 O O . ASP A 1 150 ? 9.352 47.406 4.305 1 97.38 150 ASP A O 1
ATOM 1148 N N . ASP A 1 151 ? 9.328 48.656 2.496 1 98.25 151 ASP A N 1
ATOM 1149 C CA . ASP A 1 151 ? 8.758 47.625 1.66 1 98.25 151 ASP A CA 1
ATOM 1150 C C . ASP A 1 151 ? 9.844 46.844 0.916 1 98.25 151 ASP A C 1
ATOM 1152 O O . ASP A 1 151 ? 9.547 46.062 0.003 1 98.25 151 ASP A O 1
ATOM 1156 N N . HIS A 1 152 ? 11.094 46.969 1.271 1 98.25 152 HIS A N 1
ATOM 1157 C CA . HIS A 1 152 ? 12.164 46.406 0.464 1 98.25 152 HIS A CA 1
ATOM 1158 C C . HIS A 1 152 ? 12.078 44.875 0.451 1 98.25 152 HIS A C 1
ATOM 1160 O O . HIS A 1 152 ? 12.367 44.25 -0.566 1 98.25 152 HIS A O 1
ATOM 1166 N N . LEU A 1 153 ? 11.711 44.281 1.582 1 98.81 153 LEU A N 1
ATOM 1167 C CA . LEU A 1 153 ? 11.555 42.812 1.608 1 98.81 153 LEU A CA 1
ATOM 1168 C C . LEU A 1 153 ? 10.359 42.375 0.763 1 98.81 153 LEU A C 1
ATOM 1170 O O . LEU A 1 153 ? 10.43 41.375 0.067 1 98.81 153 LEU A O 1
ATOM 1174 N N . LEU A 1 154 ? 9.242 43.062 0.833 1 98.81 154 LEU A N 1
ATOM 1175 C CA . LEU A 1 154 ? 8.078 42.781 -0.006 1 98.81 154 LEU A CA 1
ATOM 1176 C C . LEU A 1 154 ? 8.422 42.969 -1.482 1 98.81 154 LEU A C 1
ATOM 1178 O O . LEU A 1 154 ? 7.988 42.156 -2.32 1 98.81 154 LEU A O 1
ATOM 1182 N N . ASP A 1 155 ? 9.211 44.031 -1.768 1 98.75 155 ASP A N 1
ATOM 1183 C CA . ASP A 1 155 ? 9.641 44.281 -3.141 1 98.75 155 ASP A CA 1
ATOM 1184 C C . ASP A 1 155 ? 10.461 43.094 -3.676 1 98.75 155 ASP A C 1
ATOM 1186 O O . ASP A 1 155 ? 10.305 42.688 -4.832 1 98.75 155 ASP A O 1
ATOM 1190 N N . ALA A 1 156 ? 11.344 42.594 -2.859 1 98.88 156 ALA A N 1
ATOM 1191 C CA . ALA A 1 156 ? 12.148 41.469 -3.266 1 98.88 156 ALA A CA 1
ATOM 1192 C C . ALA A 1 156 ? 11.273 40.25 -3.562 1 98.88 156 ALA A C 1
ATOM 1194 O O . ALA A 1 156 ? 11.5 39.531 -4.547 1 98.88 156 ALA A O 1
ATOM 1195 N N . ALA A 1 157 ? 10.281 39.969 -2.695 1 98.94 157 ALA A N 1
ATOM 1196 C CA . ALA A 1 157 ? 9.336 38.875 -2.926 1 98.94 157 ALA A CA 1
ATOM 1197 C C . ALA A 1 157 ? 8.57 39.062 -4.227 1 98.94 157 ALA A C 1
ATOM 1199 O O . ALA A 1 157 ? 8.375 38.125 -5 1 98.94 157 ALA A O 1
ATOM 1200 N N . ALA A 1 158 ? 8.18 40.25 -4.469 1 98.88 158 ALA A N 1
ATOM 1201 C CA . ALA A 1 158 ? 7.43 40.625 -5.672 1 98.88 158 ALA A CA 1
ATOM 1202 C C . ALA A 1 158 ? 8.258 40.375 -6.926 1 98.88 158 ALA A C 1
ATOM 1204 O O . ALA A 1 158 ? 7.738 39.906 -7.941 1 98.88 158 ALA A O 1
ATOM 1205 N N . ARG A 1 159 ? 9.516 40.656 -6.84 1 98.81 159 ARG A N 1
ATOM 1206 C CA . ARG A 1 159 ? 10.391 40.469 -7.988 1 98.81 159 ARG A CA 1
ATOM 1207 C C . ARG A 1 159 ? 10.5 38.969 -8.336 1 98.81 159 ARG A C 1
ATOM 1209 O O . ARG A 1 159 ? 10.633 38.625 -9.508 1 98.81 159 ARG A O 1
ATOM 1216 N N . ILE A 1 160 ? 10.492 38.094 -7.332 1 98.81 160 ILE A N 1
ATOM 1217 C CA . ILE A 1 160 ? 10.414 36.688 -7.605 1 98.81 160 ILE A CA 1
ATOM 1218 C C . ILE A 1 160 ? 9.117 36.375 -8.344 1 98.81 160 ILE A C 1
ATOM 1220 O O . ILE A 1 160 ? 9.133 35.656 -9.367 1 98.81 160 ILE A O 1
ATOM 1224 N N . GLY A 1 161 ? 7.969 36.875 -7.82 1 98.81 161 GLY A N 1
ATOM 1225 C CA . GLY A 1 161 ? 6.68 36.656 -8.461 1 98.81 161 GLY A CA 1
ATOM 1226 C C . GLY A 1 161 ? 6.656 37.125 -9.906 1 98.81 161 GLY A C 1
ATOM 1227 O O . GLY A 1 161 ? 6.125 36.438 -10.773 1 98.81 161 GLY A O 1
ATOM 1228 N N . ASP A 1 162 ? 7.277 38.281 -10.172 1 98.81 162 ASP A N 1
ATOM 1229 C CA . ASP A 1 162 ? 7.355 38.812 -11.523 1 98.81 162 ASP A CA 1
ATOM 1230 C C . ASP A 1 162 ? 8.117 37.875 -12.453 1 98.81 162 ASP A C 1
ATOM 1232 O O . ASP A 1 162 ? 7.707 37.656 -13.594 1 98.81 162 ASP A O 1
ATOM 1236 N N . LEU A 1 163 ? 9.172 37.375 -11.945 1 98.56 163 LEU A N 1
ATOM 1237 C CA . LEU A 1 163 ? 9.992 36.5 -12.742 1 98.56 163 LEU A CA 1
ATOM 1238 C C . LEU A 1 163 ? 9.227 35.219 -13.094 1 98.56 163 LEU A C 1
ATOM 1240 O O . LEU A 1 163 ? 9.273 34.75 -14.234 1 98.56 163 LEU A O 1
ATOM 1244 N N . VAL A 1 164 ? 8.531 34.625 -12.133 1 98.19 164 VAL A N 1
ATOM 1245 C CA . VAL A 1 164 ? 7.781 33.406 -12.359 1 98.19 164 VAL A CA 1
ATOM 1246 C C . VAL A 1 164 ? 6.652 33.656 -13.352 1 98.19 164 VAL A C 1
ATOM 1248 O O . VAL A 1 164 ? 6.438 32.875 -14.281 1 98.19 164 VAL A O 1
ATOM 1251 N N . LEU A 1 165 ? 5.934 34.75 -13.164 1 98.62 165 LEU A N 1
ATOM 1252 C CA . LEU A 1 165 ? 4.832 35.094 -14.055 1 98.62 165 LEU A CA 1
ATOM 1253 C C . LEU A 1 165 ? 5.324 35.25 -15.492 1 98.62 165 LEU A C 1
ATOM 1255 O O . LEU A 1 165 ? 4.715 34.719 -16.422 1 98.62 165 LEU A O 1
ATOM 1259 N N . ARG A 1 166 ? 6.398 36 -15.641 1 98.12 166 ARG A N 1
ATOM 1260 C CA . ARG A 1 166 ? 6.965 36.188 -16.969 1 98.12 166 ARG A CA 1
ATOM 1261 C C . ARG A 1 166 ? 7.344 34.844 -17.609 1 98.12 166 ARG A C 1
ATOM 1263 O O . ARG A 1 166 ? 7.09 34.625 -18.781 1 98.12 166 ARG A O 1
ATOM 1270 N N . THR A 1 167 ? 7.941 34.031 -16.797 1 96.81 167 THR A N 1
ATOM 1271 C CA . THR A 1 167 ? 8.391 32.719 -17.281 1 96.81 167 THR A CA 1
ATOM 1272 C C . THR A 1 167 ? 7.207 31.875 -17.734 1 96.81 167 THR A C 1
ATOM 1274 O O . THR A 1 167 ? 7.23 31.312 -18.828 1 96.81 167 THR A O 1
ATOM 1277 N N . LEU A 1 168 ? 6.148 31.797 -16.938 1 96.88 168 LEU A N 1
ATOM 1278 C CA . LEU A 1 168 ? 5.004 30.938 -17.266 1 96.88 168 LEU A CA 1
ATOM 1279 C C . LEU A 1 168 ? 4.188 31.531 -18.406 1 96.88 168 LEU A C 1
ATOM 1281 O O . LEU A 1 168 ? 3.609 30.797 -19.203 1 96.88 168 LEU A O 1
ATOM 1285 N N . ARG A 1 169 ? 4.172 32.844 -18.547 1 96.88 169 ARG A N 1
ATOM 1286 C CA . ARG A 1 169 ? 3.459 33.5 -19.625 1 96.88 169 ARG A CA 1
ATOM 1287 C C . ARG A 1 169 ? 4.133 33.25 -20.969 1 96.88 169 ARG A C 1
ATOM 1289 O O . ARG A 1 169 ? 3.465 33.156 -22 1 96.88 169 ARG A O 1
ATOM 1296 N N . ALA A 1 170 ? 5.379 33.219 -20.891 1 95.62 170 ALA A N 1
ATOM 1297 C CA . ALA A 1 170 ? 6.121 32.969 -22.125 1 95.62 170 ALA A CA 1
ATOM 1298 C C . ALA A 1 170 ? 5.746 31.625 -22.734 1 95.62 170 ALA A C 1
ATOM 1300 O O . ALA A 1 170 ? 5.816 31.453 -23.953 1 95.62 170 ALA A O 1
ATOM 1301 N N . GLY A 1 171 ? 5.383 30.641 -21.969 1 91.94 171 GLY A N 1
ATOM 1302 C CA . GLY A 1 171 ? 4.789 29.406 -22.453 1 91.94 171 GLY A CA 1
ATOM 1303 C C . GLY A 1 171 ? 5.812 28.328 -22.75 1 91.94 171 GLY A C 1
ATOM 1304 O O . GLY A 1 171 ? 5.453 27.172 -22.984 1 91.94 171 GLY A O 1
ATOM 1305 N N . ASP A 1 172 ? 7.105 28.672 -22.609 1 91.31 172 ASP A N 1
ATOM 1306 C CA . ASP A 1 172 ? 8.141 27.688 -22.859 1 91.31 172 ASP A CA 1
ATOM 1307 C C . ASP A 1 172 ? 8.219 26.672 -21.719 1 91.31 172 ASP A C 1
ATOM 1309 O O . ASP A 1 172 ? 8.688 25.547 -21.906 1 91.31 172 ASP A O 1
ATOM 1313 N N . VAL A 1 173 ? 7.914 27.062 -20.578 1 92.25 173 VAL A N 1
ATOM 1314 C CA . VAL A 1 173 ? 7.871 26.25 -19.375 1 92.25 173 VAL A CA 1
ATOM 1315 C C . VAL A 1 173 ? 6.465 26.281 -18.781 1 92.25 173 VAL A C 1
ATOM 1317 O O . VAL A 1 173 ? 5.887 27.359 -18.594 1 92.25 173 VAL A O 1
ATOM 1320 N N . ARG A 1 174 ? 5.91 25.125 -18.578 1 93 174 ARG A N 1
ATOM 1321 C CA . ARG A 1 174 ? 4.684 25.016 -17.797 1 93 174 ARG A CA 1
ATOM 1322 C C . ARG A 1 174 ? 4.988 24.625 -16.359 1 93 174 ARG A C 1
ATOM 1324 O O . ARG A 1 174 ? 5.965 23.922 -16.094 1 93 174 ARG A O 1
ATOM 1331 N N . ILE A 1 175 ? 4.16 25.016 -15.414 1 94.38 175 ILE A N 1
ATOM 1332 C CA . ILE A 1 175 ? 4.395 24.734 -14 1 94.38 175 ILE A CA 1
ATOM 1333 C C . ILE A 1 175 ? 4.5 23.234 -13.773 1 94.38 175 ILE A C 1
ATOM 1335 O O . ILE A 1 175 ? 5.273 22.781 -12.922 1 94.38 175 ILE A O 1
ATOM 1339 N N . THR A 1 176 ? 3.732 22.391 -14.555 1 89.81 176 THR A N 1
ATOM 1340 C CA . THR A 1 176 ? 3.705 20.938 -14.367 1 89.81 176 THR A CA 1
ATOM 1341 C C . THR A 1 176 ? 4.953 20.297 -14.969 1 89.81 176 THR A C 1
ATOM 1343 O O . THR A 1 176 ? 5.211 19.109 -14.75 1 89.81 176 THR A O 1
ATOM 1346 N N . ASP A 1 177 ? 5.805 21.109 -15.648 1 87.06 177 ASP A N 1
ATOM 1347 C CA . ASP A 1 177 ? 7.098 20.641 -16.125 1 87.06 177 ASP A CA 1
ATOM 1348 C C . ASP A 1 177 ? 8.141 20.641 -15.008 1 87.06 177 ASP A C 1
ATOM 1350 O O . ASP A 1 177 ? 9.172 19.984 -15.109 1 87.06 177 ASP A O 1
ATOM 1354 N N . LEU A 1 178 ? 8.023 21.516 -13.953 1 84.69 178 LEU A N 1
ATOM 1355 C CA . LEU A 1 178 ? 9.031 21.797 -12.93 1 84.69 178 LEU A CA 1
ATOM 1356 C C . LEU A 1 178 ? 8.805 20.938 -11.695 1 84.69 178 LEU A C 1
ATOM 1358 O O . LEU A 1 178 ? 9.578 20.984 -10.742 1 84.69 178 LEU A O 1
ATOM 1362 N N . GLY A 1 179 ? 8.156 20.047 -11.555 1 82 179 GLY A N 1
ATOM 1363 C CA . GLY A 1 179 ? 7.844 19.438 -10.273 1 82 179 GLY A CA 1
ATOM 1364 C C . GLY A 1 179 ? 7.914 17.922 -10.297 1 82 179 GLY A C 1
ATOM 1365 O O . GLY A 1 179 ? 8.289 17.328 -11.32 1 82 179 GLY A O 1
ATOM 1366 N N . ASN A 1 180 ? 7.82 17.391 -9.023 1 85 180 ASN A N 1
ATOM 1367 C CA . ASN A 1 180 ? 7.637 15.953 -8.844 1 85 180 ASN A CA 1
ATOM 1368 C C . ASN A 1 180 ? 6.195 15.609 -8.492 1 85 180 ASN A C 1
ATOM 1370 O O . ASN A 1 180 ? 5.336 16.5 -8.445 1 85 180 ASN A O 1
ATOM 1374 N N . HIS A 1 181 ? 5.926 14.273 -8.555 1 86.06 181 HIS A N 1
ATOM 1375 C CA . HIS A 1 181 ? 4.574 13.82 -8.258 1 86.06 181 HIS A CA 1
ATOM 1376 C C . HIS A 1 181 ? 3.561 14.445 -9.211 1 86.06 181 HIS A C 1
ATOM 1378 O O . HIS A 1 181 ? 2.576 15.047 -8.766 1 86.06 181 HIS A O 1
ATOM 1384 N N . PHE A 1 182 ? 3.875 14.523 -10.492 1 83.88 182 PHE A N 1
ATOM 1385 C CA . PHE A 1 182 ? 3.072 14.984 -11.617 1 83.88 182 PHE A CA 1
ATOM 1386 C C . PHE A 1 182 ? 2.781 16.484 -11.492 1 83.88 182 PHE A C 1
ATOM 1388 O O . PHE A 1 182 ? 1.666 16.922 -11.773 1 83.88 182 PHE A O 1
ATOM 1395 N N . GLY A 1 183 ? 3.74 17.234 -10.805 1 87.19 183 GLY A N 1
ATOM 1396 C CA . GLY A 1 183 ? 3.645 18.688 -10.773 1 87.19 183 GLY A CA 1
ATOM 1397 C C . GLY A 1 183 ? 3.15 19.219 -9.445 1 87.19 183 GLY A C 1
ATOM 1398 O O . GLY A 1 183 ? 3.199 20.422 -9.203 1 87.19 183 GLY A O 1
ATOM 1399 N N . LEU A 1 184 ? 2.766 18.359 -8.5 1 89.69 184 LEU A N 1
ATOM 1400 C CA . LEU A 1 184 ? 2.168 18.797 -7.238 1 89.69 184 LEU A CA 1
ATOM 1401 C C . LEU A 1 184 ? 3.148 19.625 -6.43 1 89.69 184 LEU A C 1
ATOM 1403 O O . LEU A 1 184 ? 2.74 20.547 -5.703 1 89.69 184 LEU A O 1
ATOM 1407 N N . SER A 1 185 ? 4.43 19.375 -6.652 1 92 185 SER A N 1
ATOM 1408 C CA . SER A 1 185 ? 5.434 20.078 -5.863 1 92 185 SER A CA 1
ATOM 1409 C C . SER A 1 185 ? 5.66 21.484 -6.395 1 92 185 SER A C 1
ATOM 1411 O O . SER A 1 185 ? 6.18 22.344 -5.68 1 92 185 SER A O 1
ATOM 1413 N N . ALA A 1 186 ? 5.301 21.703 -7.617 1 94.69 186 ALA A N 1
ATOM 1414 C CA . ALA A 1 186 ? 5.5 23.031 -8.211 1 94.69 186 ALA A CA 1
ATOM 1415 C C . ALA A 1 186 ? 4.238 23.875 -8.086 1 94.69 186 ALA A C 1
ATOM 1417 O O . ALA A 1 186 ? 4.32 25.094 -7.879 1 94.69 186 ALA A O 1
ATOM 1418 N N . THR A 1 187 ? 3.111 23.234 -8.156 1 97.06 187 THR A N 1
ATOM 1419 C CA . THR A 1 187 ? 1.845 23.953 -8.172 1 97.06 187 THR A CA 1
ATOM 1420 C C . THR A 1 187 ? 1.552 24.562 -6.805 1 97.06 187 THR A C 1
ATOM 1422 O O . THR A 1 187 ? 0.677 25.422 -6.676 1 97.06 187 THR A O 1
ATOM 1425 N N . VAL A 1 188 ? 2.332 24.25 -5.836 1 97.56 188 VAL A N 1
ATOM 1426 C CA . VAL A 1 188 ? 2.189 24.844 -4.508 1 97.56 188 VAL A CA 1
ATOM 1427 C C . VAL A 1 188 ? 2.426 26.359 -4.59 1 97.56 188 VAL A C 1
ATOM 1429 O O . VAL A 1 188 ? 2.078 27.094 -3.666 1 97.56 188 VAL A O 1
ATOM 1432 N N . LEU A 1 189 ? 2.891 26.859 -5.715 1 98.25 189 LEU A N 1
ATOM 1433 C CA . LEU A 1 189 ? 3.152 28.266 -5.965 1 98.25 189 LEU A CA 1
ATOM 1434 C C . LEU A 1 189 ? 1.867 29.078 -5.867 1 98.25 189 LEU A C 1
ATOM 1436 O O . LEU A 1 189 ? 1.913 30.297 -5.695 1 98.25 189 LEU A O 1
ATOM 1440 N N . ILE A 1 190 ? 0.73 28.484 -5.91 1 98.81 190 ILE A N 1
ATOM 1441 C CA . ILE A 1 190 ? -0.548 29.172 -5.789 1 98.81 190 ILE A CA 1
ATOM 1442 C C . ILE A 1 190 ? -0.61 29.922 -4.457 1 98.81 190 ILE A C 1
ATOM 1444 O O . ILE A 1 190 ? -1.045 31.078 -4.398 1 98.81 190 ILE A O 1
ATOM 1448 N N . ASP A 1 191 ? -0.112 29.328 -3.426 1 98.81 191 ASP A N 1
ATOM 1449 C CA . ASP A 1 191 ? -0.158 29.906 -2.086 1 98.81 191 ASP A CA 1
ATOM 1450 C C . ASP A 1 191 ? 0.658 31.203 -2.014 1 98.81 191 ASP A C 1
ATOM 1452 O O . ASP A 1 191 ? 0.112 32.281 -1.742 1 98.81 191 ASP A O 1
ATOM 1456 N N . PRO A 1 192 ? 1.95 31.141 -2.346 1 98.88 192 PRO A N 1
ATOM 1457 C CA . PRO A 1 192 ? 2.703 32.375 -2.25 1 98.88 192 PRO A CA 1
ATOM 1458 C C . PRO A 1 192 ? 2.248 33.438 -3.268 1 98.88 192 PRO A C 1
ATOM 1460 O O . PRO A 1 192 ? 2.346 34.625 -3.01 1 98.88 192 PRO A O 1
ATOM 1463 N N . ALA A 1 193 ? 1.738 33.031 -4.406 1 98.94 193 ALA A N 1
ATOM 1464 C CA . ALA A 1 193 ? 1.185 34 -5.359 1 98.94 193 ALA A CA 1
ATOM 1465 C C . ALA A 1 193 ? 0.004 34.75 -4.754 1 98.94 193 ALA A C 1
ATOM 1467 O O . ALA A 1 193 ? -0.105 35.969 -4.898 1 98.94 193 ALA A O 1
ATOM 1468 N N . CYS A 1 194 ? -0.855 34.062 -4.098 1 98.88 194 CYS A N 1
ATOM 1469 C CA . CYS A 1 194 ? -1.978 34.688 -3.42 1 98.88 194 CYS A CA 1
ATOM 1470 C C . CYS A 1 194 ? -1.489 35.625 -2.32 1 98.88 194 CYS A C 1
ATOM 1472 O O . CYS A 1 194 ? -2.02 36.719 -2.154 1 98.88 194 CYS A O 1
ATOM 1474 N N . GLU A 1 195 ? -0.48 35.219 -1.567 1 98.81 195 GLU A N 1
ATOM 1475 C CA . GLU A 1 195 ? 0.057 36.062 -0.505 1 98.81 195 GLU A CA 1
ATOM 1476 C C . GLU A 1 195 ? 0.617 37.375 -1.067 1 98.81 195 GLU A C 1
ATOM 1478 O O . GLU A 1 195 ? 0.47 38.438 -0.456 1 98.81 195 GLU A O 1
ATOM 1483 N N . LEU A 1 196 ? 1.267 37.281 -2.211 1 98.88 196 LEU A N 1
ATOM 1484 C CA . LEU A 1 196 ? 1.754 38.469 -2.867 1 98.88 196 LEU A CA 1
ATOM 1485 C C . LEU A 1 196 ? 0.597 39.406 -3.246 1 98.88 196 LEU A C 1
ATOM 1487 O O . LEU A 1 196 ? 0.68 40.625 -3.066 1 98.88 196 LEU A O 1
ATOM 1491 N N . TYR A 1 197 ? -0.443 38.844 -3.77 1 98.88 197 TYR A N 1
ATOM 1492 C CA . TYR A 1 197 ? -1.615 39.625 -4.129 1 98.88 197 TYR A CA 1
ATOM 1493 C C . TYR A 1 197 ? -2.201 40.344 -2.906 1 98.88 197 TYR A C 1
ATOM 1495 O O . TYR A 1 197 ? -2.498 41.531 -2.947 1 98.88 197 TYR A O 1
ATOM 1503 N N . PHE A 1 198 ? -2.354 39.594 -1.829 1 98.44 198 PHE A N 1
ATOM 1504 C CA . PHE A 1 198 ? -2.924 40.188 -0.616 1 98.44 198 PHE A CA 1
ATOM 1505 C C . PHE A 1 198 ? -2.045 41.312 -0.081 1 98.44 198 PHE A C 1
ATOM 1507 O O . PHE A 1 198 ? -2.551 42.312 0.419 1 98.44 198 PHE A O 1
ATOM 1514 N N . ALA A 1 199 ? -0.744 41.156 -0.177 1 98.31 199 ALA A N 1
ATOM 1515 C CA . ALA A 1 199 ? 0.194 42.125 0.403 1 98.31 199 ALA A CA 1
ATOM 1516 C C . ALA A 1 199 ? 0.316 43.344 -0.469 1 98.31 199 ALA A C 1
ATOM 1518 O O . ALA A 1 199 ? 0.503 44.469 0.042 1 98.31 199 ALA A O 1
ATOM 1519 N N . THR A 1 200 ? 0.169 43.188 -1.827 1 98.31 200 THR A N 1
ATOM 1520 C CA . THR A 1 200 ? 0.509 44.281 -2.729 1 98.31 200 THR A CA 1
ATOM 1521 C C . THR A 1 200 ? -0.748 44.875 -3.365 1 98.31 200 THR A C 1
ATOM 1523 O O . THR A 1 200 ? -0.724 46 -3.883 1 98.31 200 THR A O 1
ATOM 1526 N N . GLY A 1 201 ? -1.774 44.062 -3.449 1 98 201 GLY A N 1
ATOM 1527 C CA . GLY A 1 201 ? -2.957 44.438 -4.203 1 98 201 GLY A CA 1
ATOM 1528 C C . GLY A 1 201 ? -2.766 44.344 -5.707 1 98 201 GLY A C 1
ATOM 1529 O O . GLY A 1 201 ? -3.684 44.625 -6.473 1 98 201 GLY A O 1
ATOM 1530 N N . ASN A 1 202 ? -1.569 43.969 -6.109 1 98.56 202 ASN A N 1
ATOM 1531 C CA . ASN A 1 202 ? -1.268 43.844 -7.531 1 98.56 202 ASN A CA 1
ATOM 1532 C C . ASN A 1 202 ? -1.958 42.625 -8.156 1 98.56 202 ASN A C 1
ATOM 1534 O O . ASN A 1 202 ? -1.629 41.5 -7.828 1 98.56 202 ASN A O 1
ATOM 1538 N N . ARG A 1 203 ? -2.799 42.781 -9.141 1 98.44 203 ARG A N 1
ATOM 1539 C CA . ARG A 1 203 ? -3.627 41.75 -9.75 1 98.44 203 ARG A CA 1
ATOM 1540 C C . ARG A 1 203 ? -2.781 40.781 -10.57 1 98.44 203 ARG A C 1
ATOM 1542 O O . ARG A 1 203 ? -3.217 39.688 -10.875 1 98.44 203 ARG A O 1
ATOM 1549 N N . ASP A 1 204 ? -1.555 41.188 -10.914 1 98.69 204 ASP A N 1
ATOM 1550 C CA . ASP A 1 204 ? -0.654 40.312 -11.633 1 98.69 204 ASP A CA 1
ATOM 1551 C C . ASP A 1 204 ? -0.396 39.031 -10.836 1 98.69 204 ASP A C 1
ATOM 1553 O O . ASP A 1 204 ? -0.238 37.938 -11.406 1 98.69 204 ASP A O 1
ATOM 1557 N N . TYR A 1 205 ? -0.362 39.188 -9.602 1 98.88 205 TYR A N 1
ATOM 1558 C CA . TYR A 1 205 ? -0.069 38 -8.773 1 98.88 205 TYR A CA 1
ATOM 1559 C C . TYR A 1 205 ? -1.302 37.125 -8.609 1 98.88 205 TYR A C 1
ATOM 1561 O O . TYR A 1 205 ? -1.186 35.906 -8.445 1 98.88 205 TYR A O 1
ATOM 1569 N N . LEU A 1 206 ? -2.494 37.656 -8.609 1 98.75 206 LEU A N 1
ATOM 1570 C CA . LEU A 1 206 ? -3.707 36.844 -8.711 1 98.75 206 LEU A CA 1
ATOM 1571 C C . LEU A 1 206 ? -3.746 36.094 -10.039 1 98.75 206 LEU A C 1
ATOM 1573 O O . LEU A 1 206 ? -4.145 34.938 -10.086 1 98.75 206 LEU A O 1
ATOM 1577 N N . GLU A 1 207 ? -3.326 36.812 -11.07 1 98.56 207 GLU A N 1
ATOM 1578 C CA . GLU A 1 207 ? -3.213 36.156 -12.375 1 98.56 207 GLU A CA 1
ATOM 1579 C C . GLU A 1 207 ? -2.209 35 -12.336 1 98.56 207 GLU A C 1
ATOM 1581 O O . GLU A 1 207 ? -2.445 33.938 -12.914 1 98.56 207 GLU A O 1
ATOM 1586 N N . LEU A 1 208 ? -1.127 35.25 -11.648 1 98.75 208 LEU A N 1
ATOM 1587 C CA . LEU A 1 208 ? -0.129 34.188 -11.5 1 98.75 208 LEU A CA 1
ATOM 1588 C C . LEU A 1 208 ? -0.732 32.969 -10.836 1 98.75 208 LEU A C 1
ATOM 1590 O O . LEU A 1 208 ? -0.557 31.844 -11.32 1 98.75 208 LEU A O 1
ATOM 1594 N N . ALA A 1 209 ? -1.451 33.156 -9.766 1 98.81 209 ALA A N 1
ATOM 1595 C CA . ALA A 1 209 ? -2.084 32.031 -9.047 1 98.81 209 ALA A CA 1
ATOM 1596 C C . ALA A 1 209 ? -3.059 31.281 -9.945 1 98.81 209 ALA A C 1
ATOM 1598 O O . ALA A 1 209 ? -3.059 30.062 -9.977 1 98.81 209 ALA A O 1
ATOM 1599 N N . THR A 1 210 ? -3.82 32.031 -10.711 1 98.56 210 THR A N 1
ATOM 1600 C CA . THR A 1 210 ? -4.816 31.422 -11.594 1 98.56 210 THR A CA 1
ATOM 1601 C C . THR A 1 210 ? -4.145 30.703 -12.75 1 98.56 210 THR A C 1
ATOM 1603 O O . THR A 1 210 ? -4.605 29.625 -13.172 1 98.56 210 THR A O 1
ATOM 1606 N N . LEU A 1 211 ? -3.076 31.281 -13.227 1 98.5 211 LEU A N 1
ATOM 1607 C CA . LEU A 1 211 ? -2.328 30.656 -14.312 1 98.5 211 LEU A CA 1
ATOM 1608 C C . LEU A 1 211 ? -1.74 29.328 -13.875 1 98.5 211 LEU A C 1
ATOM 1610 O O . LEU A 1 211 ? -1.776 28.344 -14.625 1 98.5 211 LEU A O 1
ATOM 1614 N N . VAL A 1 212 ? -1.19 29.266 -12.688 1 98.5 212 VAL A N 1
ATOM 1615 C CA . VAL A 1 212 ? -0.65 28.016 -12.141 1 98.5 212 VAL A CA 1
ATOM 1616 C C . VAL A 1 212 ? -1.758 26.969 -12.047 1 98.5 212 VAL A C 1
ATOM 1618 O O . VAL A 1 212 ? -1.574 25.828 -12.453 1 98.5 212 VAL A O 1
ATOM 1621 N N . LEU A 1 213 ? -2.908 27.344 -11.539 1 98.56 213 LEU A N 1
ATOM 1622 C CA . LEU A 1 213 ? -4.031 26.422 -11.414 1 98.56 213 LEU A CA 1
ATOM 1623 C C . LEU A 1 213 ? -4.492 25.953 -12.789 1 98.56 213 LEU A C 1
ATOM 1625 O O . LEU A 1 213 ? -4.77 24.766 -12.977 1 98.56 213 LEU A O 1
ATOM 1629 N N . ASP A 1 214 ? -4.543 26.875 -13.75 1 97.94 214 ASP A N 1
ATOM 1630 C CA . ASP A 1 214 ? -4.969 26.516 -15.102 1 97.94 214 ASP A CA 1
ATOM 1631 C C . ASP A 1 214 ? -4.027 25.5 -15.727 1 97.94 214 ASP A C 1
ATOM 1633 O O . ASP A 1 214 ? -4.473 24.547 -16.375 1 97.94 214 ASP A O 1
ATOM 1637 N N . GLN A 1 215 ? -2.809 25.734 -15.508 1 96.75 215 GLN A N 1
ATOM 1638 C CA . GLN A 1 215 ? -1.824 24.812 -16.062 1 96.75 215 GLN A CA 1
ATOM 1639 C C . GLN A 1 215 ? -1.896 23.453 -15.367 1 96.75 215 GLN A C 1
ATOM 1641 O O . GLN A 1 215 ? -1.733 22.406 -16 1 96.75 215 GLN A O 1
ATOM 1646 N N . ALA A 1 216 ? -2.15 23.438 -14.086 1 96.38 216 ALA A N 1
ATOM 1647 C CA . ALA A 1 216 ? -2.367 22.188 -13.367 1 96.38 216 ALA A CA 1
ATOM 1648 C C . ALA A 1 216 ? -3.57 21.422 -13.93 1 96.38 216 ALA A C 1
ATOM 1650 O O . ALA A 1 216 ? -3.502 20.219 -14.172 1 96.38 216 ALA A O 1
ATOM 1651 N N . GLU A 1 217 ? -4.664 22.141 -14.172 1 96.44 217 GLU A N 1
ATOM 1652 C CA . GLU A 1 217 ? -5.926 21.547 -14.609 1 96.44 217 GLU A CA 1
ATOM 1653 C C . GLU A 1 217 ? -5.828 21.047 -16.047 1 96.44 217 GLU A C 1
ATOM 1655 O O . GLU A 1 217 ? -6.617 20.188 -16.469 1 96.44 217 GLU A O 1
ATOM 1660 N N . ALA A 1 218 ? -4.832 21.516 -16.75 1 94.5 218 ALA A N 1
ATOM 1661 C CA . ALA A 1 218 ? -4.625 21.078 -18.125 1 94.5 218 ALA A CA 1
ATOM 1662 C C . ALA A 1 218 ? -3.85 19.766 -18.172 1 94.5 218 ALA A C 1
ATOM 1664 O O . ALA A 1 218 ? -3.822 19.078 -19.203 1 94.5 218 ALA A O 1
ATOM 1665 N N . ASP A 1 219 ? -3.223 19.422 -17.094 1 88 219 ASP A N 1
ATOM 1666 C CA . ASP A 1 219 ? -2.549 18.125 -16.953 1 88 219 ASP A CA 1
ATOM 1667 C C . ASP A 1 219 ? -3.463 17.094 -16.281 1 88 219 ASP A C 1
ATOM 1669 O O . ASP A 1 219 ? -3.869 17.281 -15.141 1 88 219 ASP A O 1
ATOM 1673 N N . PRO A 1 220 ? -3.734 16 -16.938 1 82.38 220 PRO A N 1
ATOM 1674 C CA . PRO A 1 220 ? -4.703 15.039 -16.406 1 82.38 220 PRO A CA 1
ATOM 1675 C C . PRO A 1 220 ? -4.277 14.453 -15.062 1 82.38 220 PRO A C 1
ATOM 1677 O O . PRO A 1 220 ? -5.125 14.055 -14.258 1 82.38 220 PRO A O 1
ATOM 1680 N N . HIS A 1 221 ? -3.025 14.406 -14.773 1 80.88 221 HIS A N 1
ATOM 1681 C CA . HIS A 1 221 ? -2.559 13.797 -13.531 1 80.88 221 HIS A CA 1
ATOM 1682 C C . HIS A 1 221 ? -2.562 14.805 -12.391 1 80.88 221 HIS A C 1
ATOM 1684 O O . HIS A 1 221 ? -2.627 14.414 -11.219 1 80.88 221 HIS A O 1
ATOM 1690 N N . SER A 1 222 ? -2.525 16.094 -12.688 1 87.38 222 SER A N 1
ATOM 1691 C CA . SER A 1 222 ? -2.352 17.141 -11.664 1 87.38 222 SER A CA 1
ATOM 1692 C C . SER A 1 222 ? -3.619 17.969 -11.508 1 87.38 222 SER A C 1
ATOM 1694 O O . SER A 1 222 ? -3.617 18.969 -10.797 1 87.38 222 SER A O 1
ATOM 1696 N N . ALA A 1 223 ? -4.727 17.562 -12.156 1 94.12 223 ALA A N 1
ATOM 1697 C CA . ALA A 1 223 ? -5.969 18.328 -12.141 1 94.12 223 ALA A CA 1
ATOM 1698 C C . ALA A 1 223 ? -6.719 18.125 -10.828 1 94.12 223 ALA A C 1
ATOM 1700 O O . ALA A 1 223 ? -7.836 17.609 -10.82 1 94.12 223 ALA A O 1
ATOM 1701 N N . PHE A 1 224 ? -6.152 18.641 -9.758 1 96.31 224 PHE A N 1
ATOM 1702 C CA . PHE A 1 224 ? -6.629 18.328 -8.414 1 96.31 224 PHE A CA 1
ATOM 1703 C C . PHE A 1 224 ? -7.953 19.016 -8.133 1 96.31 224 PHE A C 1
ATOM 1705 O O . PHE A 1 224 ? -8.773 18.516 -7.359 1 96.31 224 PHE A O 1
ATOM 1712 N N . LEU A 1 225 ? -8.227 20.234 -8.742 1 98.06 225 LEU A N 1
ATOM 1713 C CA . LEU A 1 225 ? -9.523 20.891 -8.578 1 98.06 225 LEU A CA 1
ATOM 1714 C C . LEU A 1 225 ? -10.633 20.047 -9.203 1 98.06 225 LEU A C 1
ATOM 1716 O O . LEU A 1 225 ? -11.633 19.75 -8.547 1 98.06 225 LEU A O 1
ATOM 1720 N N . SER A 1 226 ? -10.414 19.656 -10.422 1 96.62 226 SER A N 1
ATOM 1721 C CA . SER A 1 226 ? -11.398 18.828 -11.117 1 96.62 226 SER A CA 1
ATOM 1722 C C . SER A 1 226 ? -11.586 17.484 -10.406 1 96.62 226 SER A C 1
ATOM 1724 O O . SER A 1 226 ? -12.719 17 -10.273 1 96.62 226 SER A O 1
ATOM 1726 N N . ALA A 1 227 ? -10.508 16.906 -10.008 1 94.44 227 ALA A N 1
ATOM 1727 C CA . ALA A 1 227 ? -10.578 15.633 -9.297 1 94.44 227 ALA A CA 1
ATOM 1728 C C . ALA A 1 227 ? -11.391 15.766 -8.008 1 94.44 227 ALA A C 1
ATOM 1730 O O . ALA A 1 227 ? -12.242 14.93 -7.719 1 94.44 227 ALA A O 1
ATOM 1731 N N . ALA A 1 228 ? -11.141 16.797 -7.258 1 96.81 228 ALA A N 1
ATOM 1732 C CA . ALA A 1 228 ? -11.875 17.047 -6.02 1 96.81 228 ALA A CA 1
ATOM 1733 C C . ALA A 1 228 ? -13.367 17.234 -6.289 1 96.81 228 ALA A C 1
ATOM 1735 O O . ALA A 1 228 ? -14.211 16.703 -5.562 1 96.81 228 ALA A O 1
ATOM 1736 N N . LEU A 1 229 ? -13.664 17.984 -7.324 1 97.31 229 LEU A N 1
ATOM 1737 C CA . LEU A 1 229 ? -15.055 18.266 -7.66 1 97.31 229 LEU A CA 1
ATOM 1738 C C . LEU A 1 229 ? -15.781 17 -8.094 1 97.31 229 LEU A C 1
ATOM 1740 O O . LEU A 1 229 ? -16.984 16.875 -7.91 1 97.31 229 LEU A O 1
ATOM 1744 N N . ARG A 1 230 ? -15.039 16.047 -8.625 1 94.06 230 ARG A N 1
ATOM 1745 C CA . ARG A 1 230 ? -15.617 14.758 -9.008 1 94.06 230 ARG A CA 1
ATOM 1746 C C . ARG A 1 230 ? -15.797 13.852 -7.797 1 94.06 230 ARG A C 1
ATOM 1748 O O . ARG A 1 230 ? -16.391 12.781 -7.898 1 94.06 230 ARG A O 1
ATOM 1755 N N . GLY A 1 231 ? -15.219 14.234 -6.703 1 94.25 231 GLY A N 1
ATOM 1756 C CA . GLY A 1 231 ? -15.336 13.445 -5.484 1 94.25 231 GLY A CA 1
ATOM 1757 C C . GLY A 1 231 ? -14.219 12.422 -5.324 1 94.25 231 GLY A C 1
ATOM 1758 O O . GLY A 1 231 ? -14.328 11.508 -4.512 1 94.25 231 GLY A O 1
ATOM 1759 N N . ASP A 1 232 ? -13.102 12.609 -6.113 1 92.69 232 ASP A N 1
ATOM 1760 C CA . ASP A 1 232 ? -11.992 11.672 -6.012 1 92.69 232 ASP A CA 1
ATOM 1761 C C . ASP A 1 232 ? -11.352 11.719 -4.629 1 92.69 232 ASP A C 1
ATOM 1763 O O . ASP A 1 232 ? -11.219 12.797 -4.039 1 92.69 232 ASP A O 1
ATOM 1767 N N . ASP A 1 233 ? -10.992 10.516 -4.172 1 94.12 233 ASP A N 1
ATOM 1768 C CA . ASP A 1 233 ? -10.219 10.453 -2.932 1 94.12 233 ASP A CA 1
ATOM 1769 C C . ASP A 1 233 ? -8.836 11.07 -3.113 1 94.12 233 ASP A C 1
ATOM 1771 O O . ASP A 1 233 ? -8.234 10.953 -4.184 1 94.12 233 ASP A O 1
ATOM 1775 N N . PRO A 1 234 ? -8.32 11.75 -2.086 1 95.31 234 PRO A N 1
ATOM 1776 C CA . PRO A 1 234 ? -7 12.375 -2.24 1 95.31 234 PRO A CA 1
ATOM 1777 C C . PRO A 1 234 ? -5.918 11.375 -2.637 1 95.31 234 PRO A C 1
ATOM 1779 O O . PRO A 1 234 ? -4.961 11.734 -3.326 1 95.31 234 PRO A O 1
ATOM 1782 N N . SER A 1 235 ? -5.996 10.086 -2.271 1 92.44 235 SER A N 1
ATOM 1783 C CA . SER A 1 235 ? -5.016 9.062 -2.619 1 92.44 235 SER A CA 1
ATOM 1784 C C . SER A 1 235 ? -4.984 8.82 -4.125 1 92.44 235 SER A C 1
ATOM 1786 O O . SER A 1 235 ? -4.035 8.227 -4.641 1 92.44 235 SER A O 1
ATOM 1788 N N . ALA A 1 236 ? -5.973 9.32 -4.848 1 88.94 236 ALA A N 1
ATOM 1789 C CA . ALA A 1 236 ? -6.082 9.07 -6.285 1 88.94 236 ALA A CA 1
ATOM 1790 C C . ALA A 1 236 ? -5.668 10.305 -7.082 1 88.94 236 ALA A C 1
ATOM 1792 O O . ALA A 1 236 ? -5.664 10.281 -8.32 1 88.94 236 ALA A O 1
ATOM 1793 N N . ILE A 1 237 ? -5.34 11.352 -6.414 1 91.94 237 ILE A N 1
ATOM 1794 C CA . ILE A 1 237 ? -4.957 12.594 -7.078 1 91.94 237 ILE A CA 1
ATOM 1795 C C . ILE A 1 237 ? -3.439 12.664 -7.215 1 91.94 237 ILE A C 1
ATOM 1797 O O . ILE A 1 237 ? -2.719 12.672 -6.215 1 91.94 237 ILE A O 1
ATOM 1801 N N . ALA A 1 238 ? -2.965 12.641 -8.492 1 90.19 238 ALA A N 1
ATOM 1802 C CA . ALA A 1 238 ? -1.534 12.562 -8.766 1 90.19 238 ALA A CA 1
ATOM 1803 C C . ALA A 1 238 ? -0.922 11.312 -8.141 1 90.19 238 ALA A C 1
ATOM 1805 O O . ALA A 1 238 ? -1.388 10.195 -8.375 1 90.19 238 ALA A O 1
ATOM 1806 N N . THR A 1 239 ? 0.043 11.43 -7.266 1 87.25 239 THR A N 1
ATOM 1807 C CA . THR A 1 239 ? 0.613 10.266 -6.602 1 87.25 239 THR A CA 1
ATOM 1808 C C . THR A 1 239 ? -0.005 10.07 -5.223 1 87.25 239 THR A C 1
ATOM 1810 O O . THR A 1 239 ? 0.285 9.086 -4.535 1 87.25 239 THR A O 1
ATOM 1813 N N . GLY A 1 240 ? -0.868 11.016 -4.82 1 91.38 240 GLY A N 1
ATOM 1814 C CA . GLY A 1 240 ? -1.44 10.977 -3.484 1 91.38 240 GLY A CA 1
ATOM 1815 C C . GLY A 1 240 ? -0.537 11.586 -2.428 1 91.38 240 GLY A C 1
ATOM 1816 O O . GLY A 1 240 ? -0.726 11.352 -1.232 1 91.38 240 GLY A O 1
ATOM 1817 N N . LYS A 1 241 ? 0.478 12.383 -2.865 1 94.56 241 LYS A N 1
ATOM 1818 C CA . LYS A 1 241 ? 1.407 12.992 -1.915 1 94.56 241 LYS A CA 1
ATOM 1819 C C . LYS A 1 241 ? 0.678 13.922 -0.951 1 94.56 241 LYS A C 1
ATOM 1821 O O . LYS A 1 241 ? 0.147 14.953 -1.36 1 94.56 241 LYS A O 1
ATOM 1826 N N . ALA A 1 242 ? 0.725 13.578 0.326 1 96.62 242 ALA A N 1
ATOM 1827 C CA . ALA A 1 242 ? -0.132 14.219 1.32 1 96.62 242 ALA A CA 1
ATOM 1828 C C . ALA A 1 242 ? 0.273 15.672 1.538 1 96.62 242 ALA A C 1
ATOM 1830 O O . ALA A 1 242 ? -0.545 16.578 1.381 1 96.62 242 ALA A O 1
ATOM 1831 N N . TYR A 1 243 ? 1.54 15.945 1.761 1 96.94 243 TYR A N 1
ATOM 1832 C CA . TYR A 1 243 ? 2.049 17.281 2.062 1 96.94 243 TYR A CA 1
ATOM 1833 C C . TYR A 1 243 ? 1.746 18.25 0.928 1 96.94 243 TYR A C 1
ATOM 1835 O O . TYR A 1 243 ? 1.093 19.266 1.136 1 96.94 243 TYR A O 1
ATOM 1843 N N . GLN A 1 244 ? 2.115 17.938 -0.257 1 96.06 244 GLN A N 1
ATOM 1844 C CA . GLN A 1 244 ? 2.018 18.844 -1.389 1 96.06 244 GLN A CA 1
ATOM 1845 C C . GLN A 1 244 ? 0.564 19.047 -1.811 1 96.06 244 GLN A C 1
ATOM 1847 O O . GLN A 1 244 ? 0.164 20.156 -2.176 1 96.06 244 GLN A O 1
ATOM 1852 N N . LEU A 1 245 ? -0.215 17.984 -1.748 1 97.56 245 LEU A N 1
ATOM 1853 C CA . LEU A 1 245 ? -1.627 18.156 -2.076 1 97.56 245 LEU A CA 1
ATOM 1854 C C . LEU A 1 245 ? -2.307 19.094 -1.08 1 97.56 245 LEU A C 1
ATOM 1856 O O . LEU A 1 245 ? -3.037 20 -1.477 1 97.56 245 LEU A O 1
ATOM 1860 N N . LEU A 1 246 ? -2.096 18.891 0.207 1 98.62 246 LEU A N 1
ATOM 1861 C CA . LEU A 1 246 ? -2.693 19.734 1.231 1 98.62 246 LEU A CA 1
ATOM 1862 C C . LEU A 1 246 ? -2.223 21.172 1.085 1 98.62 246 LEU A C 1
ATOM 1864 O O . LEU A 1 246 ? -3 22.109 1.292 1 98.62 246 LEU A O 1
ATOM 1868 N N . TRP A 1 247 ? -0.949 21.375 0.729 1 98.5 247 TRP A N 1
ATOM 1869 C CA . TRP A 1 247 ? -0.452 22.719 0.514 1 98.5 247 TRP A CA 1
ATOM 1870 C C . TRP A 1 247 ? -1.131 23.375 -0.691 1 98.5 247 TRP A C 1
ATOM 1872 O O . TRP A 1 247 ? -1.475 24.547 -0.658 1 98.5 247 TRP A O 1
ATOM 1882 N N . ASN A 1 248 ? -1.308 22.594 -1.72 1 98.62 248 ASN A N 1
ATOM 1883 C CA . ASN A 1 248 ? -2.062 23.109 -2.857 1 98.62 248 ASN A CA 1
ATOM 1884 C C . ASN A 1 248 ? -3.473 23.531 -2.453 1 98.62 248 ASN A C 1
ATOM 1886 O O . ASN A 1 248 ? -3.998 24.531 -2.959 1 98.62 248 ASN A O 1
ATOM 1890 N N . LEU A 1 249 ? -4.082 22.812 -1.587 1 98.81 249 LEU A N 1
ATOM 1891 C CA . LEU A 1 249 ? -5.418 23.156 -1.114 1 98.81 249 LEU A CA 1
ATOM 1892 C C . LEU A 1 249 ? -5.395 24.422 -0.277 1 98.81 249 LEU A C 1
ATOM 1894 O O . LEU A 1 249 ? -6.359 25.188 -0.285 1 98.81 249 LEU A O 1
ATOM 1898 N N . VAL A 1 250 ? -4.316 24.656 0.479 1 98.88 250 VAL A N 1
ATOM 1899 C CA . VAL A 1 250 ? -4.145 25.953 1.146 1 98.88 250 VAL A CA 1
ATOM 1900 C C . VAL A 1 250 ? -4.203 27.078 0.116 1 98.88 250 VAL A C 1
ATOM 1902 O O . VAL A 1 250 ? -4.91 28.062 0.31 1 98.88 250 VAL A O 1
ATOM 1905 N N . GLY A 1 251 ? -3.465 26.859 -0.981 1 98.88 251 GLY A N 1
ATOM 1906 C CA . GLY A 1 251 ? -3.508 27.828 -2.064 1 98.88 251 GLY A CA 1
ATOM 1907 C C . GLY A 1 251 ? -4.898 28.016 -2.639 1 98.88 251 GLY A C 1
ATOM 1908 O O . GLY A 1 251 ? -5.316 29.141 -2.906 1 98.88 251 GLY A O 1
ATOM 1909 N N . LEU A 1 252 ? -5.586 26.922 -2.811 1 98.88 252 LEU A N 1
ATOM 1910 C CA . LEU A 1 252 ? -6.938 26.984 -3.354 1 98.88 252 LEU A CA 1
ATOM 1911 C C . LEU A 1 252 ? -7.867 27.75 -2.426 1 98.88 252 LEU A C 1
ATOM 1913 O O . LEU A 1 252 ? -8.727 28.516 -2.887 1 98.88 252 LEU A O 1
ATOM 1917 N N . ALA A 1 253 ? -7.754 27.547 -1.146 1 98.88 253 ALA A N 1
ATOM 1918 C CA . ALA A 1 253 ? -8.539 28.297 -0.174 1 98.88 253 ALA A CA 1
ATOM 1919 C C . ALA A 1 253 ? -8.266 29.797 -0.291 1 98.88 253 ALA A C 1
ATOM 1921 O O . ALA A 1 253 ? -9.195 30.609 -0.243 1 98.88 253 ALA A O 1
ATOM 1922 N N . LYS A 1 254 ? -7.031 30.156 -0.457 1 98.81 254 LYS A N 1
ATOM 1923 C CA . LYS A 1 254 ? -6.672 31.562 -0.595 1 98.81 254 LYS A CA 1
ATOM 1924 C C . LYS A 1 254 ? -7.184 32.125 -1.912 1 98.81 254 LYS A C 1
ATOM 1926 O O . LYS A 1 254 ? -7.57 33.312 -1.978 1 98.81 254 LYS A O 1
ATOM 1931 N N . LEU A 1 255 ? -7.141 31.281 -2.916 1 98.75 255 LEU A N 1
ATOM 1932 C CA . LEU A 1 255 ? -7.73 31.703 -4.176 1 98.75 255 LEU A CA 1
ATOM 1933 C C . LEU A 1 255 ? -9.219 32 -4.008 1 98.75 255 LEU A C 1
ATOM 1935 O O . LEU A 1 255 ? -9.742 32.938 -4.598 1 98.75 255 LEU A O 1
ATOM 1939 N N . TYR A 1 256 ? -9.898 31.203 -3.275 1 98.69 256 TYR A N 1
ATOM 1940 C CA . TYR A 1 256 ? -11.305 31.469 -2.979 1 98.69 256 TYR A CA 1
ATOM 1941 C C . TYR A 1 256 ? -11.461 32.812 -2.256 1 98.69 256 TYR A C 1
ATOM 1943 O O . TYR A 1 256 ? -12.328 33.594 -2.602 1 98.69 256 TYR A O 1
ATOM 1951 N N . ARG A 1 257 ? -10.641 33 -1.279 1 97.75 257 ARG A N 1
ATOM 1952 C CA . ARG A 1 257 ? -10.695 34.281 -0.548 1 97.75 257 ARG A CA 1
ATOM 1953 C C . ARG A 1 257 ? -10.516 35.469 -1.488 1 97.75 257 ARG A C 1
ATOM 1955 O O . ARG A 1 257 ? -11.156 36.5 -1.315 1 97.75 257 ARG A O 1
ATOM 1962 N N . ALA A 1 258 ? -9.688 35.281 -2.459 1 98.25 258 ALA A N 1
ATOM 1963 C CA . ALA A 1 258 ? -9.344 36.375 -3.373 1 98.25 258 ALA A CA 1
ATOM 1964 C C . ALA A 1 258 ? -10.438 36.562 -4.418 1 98.25 258 ALA A C 1
ATOM 1966 O O . ALA A 1 258 ? -10.656 37.688 -4.883 1 98.25 258 ALA A O 1
ATOM 1967 N N . THR A 1 259 ? -11.164 35.438 -4.785 1 98.19 259 THR A N 1
ATOM 1968 C CA . THR A 1 259 ? -12 35.531 -5.98 1 98.19 259 THR A CA 1
ATOM 1969 C C . THR A 1 259 ? -13.461 35.25 -5.637 1 98.19 259 THR A C 1
ATOM 1971 O O . THR A 1 259 ? -14.352 35.562 -6.434 1 98.19 259 THR A O 1
ATOM 1974 N N . ALA A 1 260 ? -13.68 34.531 -4.566 1 97.31 260 ALA A N 1
ATOM 1975 C CA . ALA A 1 260 ? -15.008 34.094 -4.133 1 97.31 260 ALA A CA 1
ATOM 1976 C C . ALA A 1 260 ? -15.617 33.125 -5.137 1 97.31 260 ALA A C 1
ATOM 1978 O O . ALA A 1 260 ? -16.844 33 -5.223 1 97.31 260 ALA A O 1
ATOM 1979 N N . GLU A 1 261 ? -14.75 32.531 -5.949 1 97.81 261 GLU A N 1
ATOM 1980 C CA . GLU A 1 261 ? -15.242 31.547 -6.902 1 97.81 261 GLU A CA 1
ATOM 1981 C C . GLU A 1 261 ? -15.781 30.312 -6.191 1 97.81 261 GLU A C 1
ATOM 1983 O O . GLU A 1 261 ? -15.031 29.578 -5.543 1 97.81 261 GLU A O 1
ATOM 1988 N N . PRO A 1 262 ? -17.031 29.938 -6.379 1 97.75 262 PRO A N 1
ATOM 1989 C CA . PRO A 1 262 ? -17.672 28.906 -5.566 1 97.75 262 PRO A CA 1
ATOM 1990 C C . PRO A 1 262 ? -17.078 27.516 -5.816 1 97.75 262 PRO A C 1
ATOM 1992 O O . PRO A 1 262 ? -17.047 26.688 -4.91 1 97.75 262 PRO A O 1
ATOM 1995 N N . ARG A 1 263 ? -16.656 27.203 -7.047 1 96.88 263 ARG A N 1
ATOM 1996 C CA . ARG A 1 263 ? -16.109 25.891 -7.367 1 96.88 263 ARG A CA 1
ATOM 1997 C C . ARG A 1 263 ? -14.93 25.547 -6.469 1 96.88 263 ARG A C 1
ATOM 1999 O O . ARG A 1 263 ? -14.688 24.375 -6.16 1 96.88 263 ARG A O 1
ATOM 2006 N N . TYR A 1 264 ? -14.102 26.594 -6.078 1 98.75 264 TYR A N 1
ATOM 2007 C CA . TYR A 1 264 ? -12.969 26.359 -5.191 1 98.75 264 TYR A CA 1
ATOM 2008 C C . TYR A 1 264 ? -13.43 25.875 -3.826 1 98.75 264 TYR A C 1
ATOM 2010 O O . TYR A 1 264 ? -12.883 24.922 -3.279 1 98.75 264 TYR A O 1
ATOM 2018 N N . LEU A 1 265 ? -14.469 26.516 -3.303 1 98.5 265 LEU A N 1
ATOM 2019 C CA . LEU A 1 265 ? -14.984 26.156 -1.99 1 98.5 265 LEU A CA 1
ATOM 2020 C C . LEU A 1 265 ? -15.625 24.766 -2.025 1 98.5 265 LEU A C 1
ATOM 2022 O O . LEU A 1 265 ? -15.484 23.984 -1.081 1 98.5 265 LEU A O 1
ATOM 2026 N N . ASP A 1 266 ? -16.375 24.438 -3.105 1 98.5 266 ASP A N 1
ATOM 2027 C CA . ASP A 1 266 ? -16.984 23.125 -3.266 1 98.5 266 ASP A CA 1
ATOM 2028 C C . ASP A 1 266 ? -15.922 22.031 -3.24 1 98.5 266 ASP A C 1
ATOM 2030 O O . ASP A 1 266 ? -16.078 21.016 -2.557 1 98.5 266 ASP A O 1
ATOM 2034 N N . ALA A 1 267 ? -14.867 22.234 -3.973 1 98.62 267 ALA A N 1
ATOM 2035 C CA . ALA A 1 267 ? -13.758 21.281 -4.02 1 98.62 267 ALA A CA 1
ATOM 2036 C C . ALA A 1 267 ? -13.141 21.094 -2.637 1 98.62 267 ALA A C 1
ATOM 2038 O O . ALA A 1 267 ? 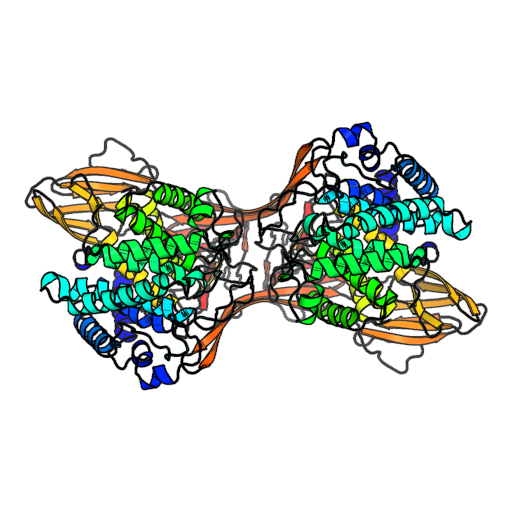-12.859 19.969 -2.219 1 98.62 267 ALA A O 1
ATOM 2039 N N . LEU A 1 268 ? -12.953 22.203 -1.95 1 98.69 268 LEU A N 1
ATOM 2040 C CA . LEU A 1 268 ? -12.344 22.172 -0.626 1 98.69 268 LEU A CA 1
ATOM 2041 C C . LEU A 1 268 ? -13.211 21.406 0.358 1 98.69 268 LEU A C 1
ATOM 2043 O O . LEU A 1 268 ? -12.695 20.609 1.153 1 98.69 268 LEU A O 1
ATOM 2047 N N . HIS A 1 269 ? -14.5 21.594 0.274 1 98.12 269 HIS A N 1
ATOM 2048 C CA . HIS A 1 269 ? -15.414 20.875 1.152 1 98.12 269 HIS A CA 1
ATOM 2049 C C . HIS A 1 269 ? -15.32 19.359 0.93 1 98.12 269 HIS A C 1
ATOM 2051 O O . HIS A 1 269 ? -15.227 18.594 1.89 1 98.12 269 HIS A O 1
ATOM 2057 N N . LEU A 1 270 ? -15.312 19.016 -0.323 1 98 270 LEU A N 1
ATOM 2058 C CA . LEU A 1 270 ? -15.328 17.594 -0.667 1 98 270 LEU A CA 1
ATOM 2059 C C . LEU A 1 270 ? -14.016 16.922 -0.263 1 98 270 LEU A C 1
ATOM 2061 O O . LEU A 1 270 ? -14.031 15.883 0.403 1 98 270 LEU A O 1
ATOM 2065 N N . ILE A 1 271 ? -12.93 17.5 -0.607 1 98.06 271 ILE A N 1
ATOM 2066 C CA . ILE A 1 271 ? -11.648 16.844 -0.371 1 98.06 271 ILE A CA 1
ATOM 2067 C C . ILE A 1 271 ? -11.305 16.891 1.117 1 98.06 271 ILE A C 1
ATOM 2069 O O . ILE A 1 271 ? -10.695 15.969 1.655 1 98.06 271 ILE A O 1
ATOM 2073 N N . TRP A 1 272 ? -11.633 17.984 1.798 1 98.56 272 TRP A N 1
ATOM 2074 C CA . TRP A 1 272 ? -11.422 18.078 3.238 1 98.56 272 TRP A CA 1
ATOM 2075 C C . TRP A 1 272 ? -12.172 16.984 3.975 1 98.56 272 TRP A C 1
ATOM 2077 O O . TRP A 1 272 ? -11.617 16.344 4.879 1 98.56 272 TRP A O 1
ATOM 2087 N N . ALA A 1 273 ? -13.398 16.766 3.609 1 98.06 273 ALA A N 1
ATOM 2088 C CA . ALA A 1 273 ? -14.211 15.734 4.238 1 98.06 273 ALA A CA 1
ATOM 2089 C C . ALA A 1 273 ? -13.594 14.352 4.031 1 98.06 273 ALA A C 1
ATOM 2091 O O . ALA A 1 273 ? -13.594 13.523 4.941 1 98.06 273 ALA A O 1
ATOM 2092 N N . ASN A 1 274 ? -13.031 14.109 2.855 1 97.12 274 ASN A N 1
ATOM 2093 C CA . ASN A 1 274 ? -12.375 12.836 2.58 1 97.12 274 ASN A CA 1
ATOM 2094 C C . ASN A 1 274 ? -11.148 12.633 3.465 1 97.12 274 ASN A C 1
ATOM 2096 O O . ASN A 1 274 ? -10.945 11.555 4.012 1 97.12 274 ASN A O 1
ATOM 2100 N N . VAL A 1 275 ? -10.352 13.656 3.562 1 98.25 275 VAL A N 1
ATOM 2101 C CA . VAL A 1 275 ? -9.156 13.562 4.398 1 98.25 275 VAL A CA 1
ATOM 2102 C C . VAL A 1 275 ? -9.57 13.305 5.848 1 98.25 275 VAL A C 1
ATOM 2104 O O . VAL A 1 275 ? -9.031 12.406 6.5 1 98.25 275 VAL A O 1
ATOM 2107 N N . ARG A 1 276 ? -10.531 14.078 6.336 1 97.44 276 ARG A N 1
ATOM 2108 C CA . ARG A 1 276 ? -11.008 13.961 7.711 1 97.44 276 ARG A CA 1
ATOM 2109 C C . ARG A 1 276 ? -11.539 12.562 7.992 1 97.44 276 ARG A C 1
ATOM 2111 O O . ARG A 1 276 ? -11.234 11.977 9.039 1 97.44 276 ARG A O 1
ATOM 2118 N N . ASP A 1 277 ? -12.25 12.023 7.047 1 96.06 277 ASP A N 1
ATOM 2119 C CA . ASP A 1 277 ? -13 10.805 7.309 1 96.06 277 ASP A CA 1
ATOM 2120 C C . ASP A 1 277 ? -12.133 9.562 7.102 1 96.06 277 ASP A C 1
ATOM 2122 O O . ASP A 1 277 ? -12.352 8.531 7.734 1 96.06 277 ASP A O 1
ATOM 2126 N N . HIS A 1 278 ? -11.086 9.703 6.238 1 95.31 278 HIS A N 1
ATOM 2127 C CA . HIS A 1 278 ? -10.453 8.453 5.832 1 95.31 278 HIS A CA 1
ATOM 2128 C C . HIS A 1 278 ? -8.938 8.508 6.051 1 95.31 278 HIS A C 1
ATOM 2130 O O . HIS A 1 278 ? -8.266 7.477 6.016 1 95.31 278 HIS A O 1
ATOM 2136 N N . HIS A 1 279 ? -8.375 9.648 6.293 1 97.56 279 HIS A N 1
ATOM 2137 C CA . HIS A 1 279 ? -6.934 9.703 6.094 1 97.56 279 HIS A CA 1
ATOM 2138 C C . HIS A 1 279 ? -6.238 10.375 7.273 1 97.56 279 HIS A C 1
ATOM 2140 O O . HIS A 1 279 ? -5.125 10.891 7.133 1 97.56 279 HIS A O 1
ATOM 2146 N N . LEU A 1 280 ? -6.844 10.445 8.422 1 98 280 LEU A N 1
ATOM 2147 C CA . LEU A 1 280 ? -6.211 10.984 9.625 1 98 280 LEU A CA 1
ATOM 2148 C C . LEU A 1 280 ? -5.984 9.891 10.656 1 98 280 LEU A C 1
ATOM 2150 O O . LEU A 1 280 ? -6.797 8.969 10.781 1 98 280 LEU A O 1
ATOM 2154 N N . THR A 1 281 ? -4.934 10 11.383 1 97.69 281 THR A N 1
ATOM 2155 C CA . THR A 1 281 ? -4.781 9.211 12.602 1 97.69 281 THR A CA 1
ATOM 2156 C C . THR A 1 281 ? -5.742 9.695 13.68 1 97.69 281 THR A C 1
ATOM 2158 O O . THR A 1 281 ? -6.375 10.742 13.531 1 97.69 281 THR A O 1
ATOM 2161 N N . ILE A 1 282 ? -5.781 8.961 14.75 1 97.81 282 ILE A N 1
ATOM 2162 C CA . ILE A 1 282 ? -6.586 9.359 15.898 1 97.81 282 ILE A CA 1
ATOM 2163 C C . ILE A 1 282 ? -6.027 10.648 16.5 1 97.81 282 ILE A C 1
ATOM 2165 O O . ILE A 1 282 ? -6.762 11.422 17.125 1 97.81 282 ILE A O 1
ATOM 2169 N N . GLY A 1 283 ? -4.762 10.969 16.281 1 98.19 283 GLY A N 1
ATOM 2170 C CA . GLY A 1 283 ? -4.129 12.188 16.766 1 98.19 283 GLY A CA 1
ATOM 2171 C C . GLY A 1 283 ? -4.297 13.359 15.828 1 98.19 283 GLY A C 1
ATOM 2172 O O . GLY A 1 283 ? -3.891 14.484 16.141 1 98.19 283 GLY A O 1
ATOM 2173 N N . GLY A 1 284 ? -4.789 13.133 14.641 1 98.19 284 GLY A N 1
ATOM 2174 C CA . GLY A 1 284 ? -5.137 14.211 13.734 1 98.19 284 GLY A CA 1
ATOM 2175 C C . GLY A 1 284 ? -4.086 14.461 12.664 1 98.19 284 GLY A C 1
ATOM 2176 O O . GLY A 1 284 ? -4.082 15.508 12.023 1 98.19 284 GLY A O 1
ATOM 2177 N N . GLY A 1 285 ? -3.125 13.586 12.484 1 98.19 285 GLY A N 1
ATOM 2178 C CA . GLY A 1 285 ? -2.141 13.719 11.422 1 98.19 285 GLY A CA 1
ATOM 2179 C C . GLY A 1 285 ? -2.525 12.969 10.156 1 98.19 285 GLY A C 1
ATOM 2180 O O . GLY A 1 285 ? -3.029 11.844 10.227 1 98.19 285 GLY A O 1
ATOM 2181 N N . PRO A 1 286 ? -2.391 13.648 8.992 1 98.25 286 PRO A N 1
ATOM 2182 C CA . PRO A 1 286 ? -2.551 12.898 7.746 1 98.25 286 PRO A CA 1
ATOM 2183 C C . PRO A 1 286 ? -1.564 11.742 7.621 1 98.25 286 PRO A C 1
ATOM 2185 O O . PRO A 1 286 ? -0.353 11.938 7.746 1 98.25 286 PRO A O 1
ATOM 2188 N N . TRP A 1 287 ? -2.127 10.547 7.422 1 96.25 287 TRP A N 1
ATOM 2189 C CA . TRP A 1 287 ? -1.245 9.383 7.449 1 96.25 287 TRP A CA 1
ATOM 2190 C C . TRP A 1 287 ? -1.298 8.625 6.125 1 96.25 287 TRP A C 1
ATOM 2192 O O . TRP A 1 287 ? -2.199 8.852 5.312 1 96.25 287 TRP A O 1
ATOM 2202 N N . GLY A 1 288 ? -0.343 7.781 5.926 1 94.62 288 GLY A N 1
ATOM 2203 C CA . GLY A 1 288 ? -0.291 6.863 4.801 1 94.62 288 GLY A CA 1
ATOM 2204 C C . GLY A 1 288 ? 1.038 6.141 4.68 1 94.62 288 GLY A C 1
ATOM 2205 O O . GLY A 1 288 ? 1.64 5.766 5.691 1 94.62 288 GLY A O 1
ATOM 2206 N N . GLY A 1 289 ? 1.333 5.754 3.473 1 91.94 289 GLY A N 1
ATOM 2207 C CA . GLY A 1 289 ? 2.645 5.227 3.129 1 91.94 289 GLY A CA 1
ATOM 2208 C C . GLY A 1 289 ? 2.807 3.758 3.471 1 91.94 289 GLY A C 1
ATOM 2209 O O . GLY A 1 289 ? 3.859 3.17 3.213 1 91.94 289 GLY A O 1
ATOM 2210 N N . VAL A 1 290 ? 1.758 3.09 4.043 1 92.62 290 VAL A N 1
ATOM 2211 C CA . VAL A 1 290 ? 1.864 1.692 4.453 1 92.62 290 VAL A CA 1
ATOM 2212 C C . VAL A 1 290 ? 1.953 0.799 3.217 1 92.62 290 VAL A C 1
ATOM 2214 O O . VAL A 1 290 ? 1.044 0.787 2.385 1 92.62 290 VAL A O 1
ATOM 2217 N N . ALA A 1 291 ? 3.062 0.095 3.182 1 90.06 291 ALA A N 1
ATOM 2218 C CA . ALA A 1 291 ? 3.322 -0.896 2.141 1 90.06 291 ALA A CA 1
ATOM 2219 C C . ALA A 1 291 ? 3.27 -0.262 0.754 1 90.06 291 ALA A C 1
ATOM 2221 O O . ALA A 1 291 ? 2.812 -0.89 -0.205 1 90.06 291 ALA A O 1
ATOM 2222 N N . HIS A 1 292 ? 3.586 0.985 0.663 1 86.88 292 HIS A N 1
ATOM 2223 C CA . HIS A 1 292 ? 3.578 1.747 -0.581 1 86.88 292 HIS A CA 1
ATOM 2224 C C . HIS A 1 292 ? 4.996 2.09 -1.025 1 86.88 292 HIS A C 1
ATOM 2226 O O . HIS A 1 292 ? 5.941 1.979 -0.241 1 86.88 292 HIS A O 1
ATOM 2232 N N . ARG A 1 293 ? 5.098 2.455 -2.258 1 79 293 ARG A N 1
ATOM 2233 C CA . ARG A 1 293 ? 6.379 2.881 -2.807 1 79 293 ARG A CA 1
ATOM 2234 C C . ARG A 1 293 ? 6.875 4.148 -2.121 1 79 293 ARG A C 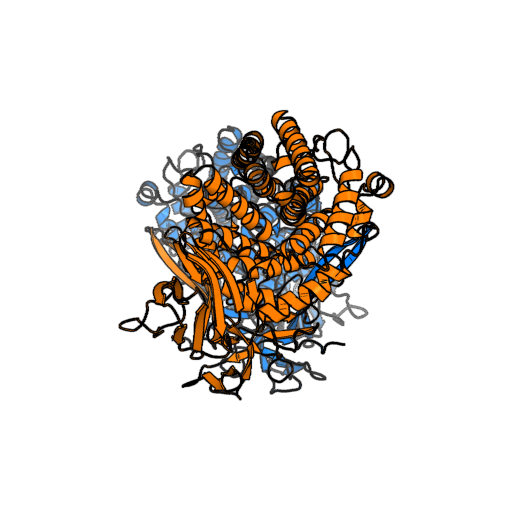1
ATOM 2236 O O . ARG A 1 293 ? 8.062 4.273 -1.815 1 79 293 ARG A O 1
ATOM 2243 N N . SER A 1 294 ? 5.934 5.051 -1.926 1 83.88 294 SER A N 1
ATOM 2244 C CA . SER A 1 294 ? 6.223 6.277 -1.186 1 83.88 294 SER A CA 1
ATOM 2245 C C . SER A 1 294 ? 5.602 6.242 0.206 1 83.88 294 SER A C 1
ATOM 2247 O O . SER A 1 294 ? 4.461 5.801 0.372 1 83.88 294 SER A O 1
ATOM 2249 N N . ARG A 1 295 ? 6.363 6.742 1.199 1 87.44 295 ARG A N 1
ATOM 2250 C CA . ARG A 1 295 ? 5.91 6.738 2.586 1 87.44 295 ARG A CA 1
ATOM 2251 C C . ARG A 1 295 ? 5.145 8.016 2.916 1 87.44 295 ARG A C 1
ATOM 2253 O O . ARG A 1 295 ? 4.633 8.172 4.027 1 87.44 295 ARG A O 1
ATOM 2260 N N . GLU A 1 296 ? 4.984 8.875 1.927 1 91.88 296 GLU A N 1
ATOM 2261 C CA . GLU A 1 296 ? 4.414 10.195 2.184 1 91.88 296 GLU A CA 1
ATOM 2262 C C . GLU A 1 296 ? 3.131 10.406 1.389 1 91.88 296 GLU A C 1
ATOM 2264 O O . GLU A 1 296 ? 2.684 11.539 1.212 1 91.88 296 GLU A O 1
ATOM 2269 N N . VAL A 1 297 ? 2.559 9.297 0.914 1 93.06 297 VAL A N 1
ATOM 2270 C CA . VAL A 1 297 ? 1.326 9.359 0.135 1 93.06 297 VAL A CA 1
ATOM 2271 C C . VAL A 1 297 ? 0.167 8.797 0.953 1 93.06 297 VAL A C 1
ATOM 2273 O O . VAL A 1 297 ? 0.369 7.949 1.823 1 93.06 297 VAL A O 1
ATOM 2276 N N . PHE A 1 298 ? -1.065 9.266 0.668 1 95.19 298 PHE A N 1
ATOM 2277 C CA . PHE A 1 298 ? -2.254 8.672 1.273 1 95.19 298 PHE A CA 1
ATOM 2278 C C . PHE A 1 298 ? -2.443 7.234 0.805 1 95.19 298 PHE A C 1
ATOM 2280 O O . PHE A 1 298 ? -2.197 6.918 -0.361 1 95.19 298 PHE A O 1
ATOM 2287 N N . ASN A 1 299 ? -2.801 6.34 1.7 1 93.44 299 ASN A N 1
ATOM 2288 C CA . ASN A 1 299 ? -3.283 5.023 1.295 1 93.44 299 ASN A CA 1
ATOM 2289 C C . ASN A 1 299 ? -4.727 5.082 0.81 1 93.44 299 ASN A C 1
ATOM 2291 O O . ASN A 1 299 ? -5.398 6.105 0.958 1 93.44 299 ASN A O 1
ATOM 2295 N N . ALA A 1 300 ? -5.207 4.059 0.198 1 89.5 300 ALA A N 1
ATOM 2296 C CA . ALA A 1 300 ? -6.574 3.984 -0.313 1 89.5 300 ALA A CA 1
ATOM 2297 C C . ALA A 1 300 ? -7.59 4.168 0.81 1 89.5 300 ALA A C 1
ATOM 2299 O O . ALA A 1 300 ? -7.34 3.777 1.952 1 89.5 300 ALA A O 1
ATOM 2300 N N . PRO A 1 301 ? -8.758 4.766 0.465 1 89.25 301 PRO A N 1
ATOM 2301 C CA . PRO A 1 301 ? -9.781 4.914 1.5 1 89.25 301 PRO A CA 1
ATOM 2302 C C . PRO A 1 301 ? -10.234 3.576 2.076 1 89.25 301 PRO A C 1
ATOM 2304 O O . PRO A 1 301 ? -10.266 2.568 1.363 1 89.25 301 PRO A O 1
ATOM 2307 N N . GLY A 1 302 ? -10.609 3.588 3.316 1 86.5 302 GLY A N 1
ATOM 2308 C CA . GLY A 1 302 ? -11.047 2.367 3.977 1 86.5 302 GLY A CA 1
ATOM 2309 C C . GLY A 1 302 ? -9.906 1.559 4.559 1 86.5 302 GLY A C 1
ATOM 2310 O O . GLY A 1 302 ? -10.133 0.593 5.289 1 86.5 302 GLY A O 1
ATOM 2311 N N . THR A 1 303 ? -8.719 1.983 4.234 1 90.25 303 THR A N 1
ATOM 2312 C CA . THR A 1 303 ? -7.551 1.318 4.801 1 90.25 303 THR A CA 1
ATOM 2313 C C . THR A 1 303 ? -7.27 1.831 6.211 1 90.25 303 THR A C 1
ATOM 2315 O O . THR A 1 303 ? -7.418 3.023 6.484 1 90.25 303 THR A O 1
ATOM 2318 N N . PHE A 1 304 ? -6.977 0.951 7.148 1 93.88 304 PHE A N 1
ATOM 2319 C CA . PHE A 1 304 ? -6.496 1.287 8.484 1 93.88 304 PHE A CA 1
ATOM 2320 C C . PHE A 1 304 ? -5.266 0.461 8.836 1 93.88 304 PHE A C 1
ATOM 2322 O O . PHE A 1 304 ? -5.207 -0.733 8.539 1 93.88 304 PHE A O 1
ATOM 2329 N N . HIS A 1 305 ? -4.332 1.115 9.414 1 93.31 305 HIS A N 1
ATOM 2330 C CA . HIS A 1 305 ? -3.133 0.452 9.906 1 93.31 305 HIS A CA 1
ATOM 2331 C C . HIS A 1 305 ? -2.549 1.193 11.102 1 93.31 305 HIS A C 1
ATOM 2333 O O . HIS A 1 305 ? -2.275 2.393 11.023 1 93.31 305 HIS A O 1
ATOM 2339 N N . PRO A 1 306 ? -2.285 0.525 12.18 1 95.06 306 PRO A N 1
ATOM 2340 C CA . PRO A 1 306 ? -1.785 1.198 13.375 1 95.06 306 PRO A CA 1
ATOM 2341 C C . PRO A 1 306 ? -0.365 1.734 13.203 1 95.06 306 PRO A C 1
ATOM 2343 O O . PRO A 1 306 ? 0.098 2.535 14.023 1 95.06 306 PRO A O 1
ATOM 2346 N N . HIS A 1 307 ? 0.347 1.329 12.156 1 92.81 307 HIS A N 1
ATOM 2347 C CA . HIS A 1 307 ? 1.727 1.745 11.922 1 92.81 307 HIS A CA 1
ATOM 2348 C C . HIS A 1 307 ? 1.818 2.742 10.773 1 92.81 307 HIS A C 1
ATOM 2350 O O . HIS A 1 307 ? 2.861 2.852 10.125 1 92.81 307 HIS A O 1
ATOM 2356 N N . GLY A 1 308 ? 0.755 3.412 10.453 1 93.94 308 GLY A N 1
ATOM 2357 C CA . GLY A 1 308 ? 0.75 4.414 9.406 1 93.94 308 GLY A CA 1
ATOM 2358 C C . GLY A 1 308 ? 1.718 5.555 9.656 1 93.94 308 GLY A C 1
ATOM 2359 O O . GLY A 1 308 ? 1.9 5.977 10.805 1 93.94 308 GLY A O 1
ATOM 2360 N N . TYR A 1 309 ? 2.311 6.098 8.586 1 95.25 309 TYR A N 1
ATOM 2361 C CA . TYR A 1 309 ? 3.285 7.18 8.664 1 95.25 309 TYR A CA 1
ATOM 2362 C C . TYR A 1 309 ? 2.592 8.531 8.75 1 95.25 309 TYR A C 1
ATOM 2364 O O . TYR A 1 309 ? 1.685 8.828 7.969 1 95.25 309 TYR A O 1
ATOM 2372 N N . VAL A 1 310 ? 2.982 9.305 9.648 1 97.56 310 VAL A N 1
ATOM 2373 C CA . VAL A 1 310 ? 2.568 10.703 9.695 1 97.56 310 VAL A CA 1
ATOM 2374 C C . VAL A 1 310 ? 3.779 11.609 9.469 1 97.56 310 VAL A C 1
ATOM 2376 O O . VAL A 1 310 ? 4.621 11.758 10.359 1 97.56 310 VAL A O 1
ATOM 2379 N N . GLU A 1 311 ? 3.857 12.18 8.344 1 97.44 311 GLU A N 1
ATOM 2380 C CA . GLU A 1 311 ? 4.902 13.164 8.07 1 97.44 311 GLU A CA 1
ATOM 2381 C C . GLU A 1 311 ? 4.578 14.508 8.727 1 97.44 311 GLU A C 1
ATOM 2383 O O . GLU A 1 311 ? 3.471 15.031 8.57 1 97.44 311 GLU A O 1
ATOM 2388 N N . THR A 1 312 ? 5.523 15.062 9.398 1 98.06 312 THR A N 1
ATOM 2389 C CA . THR A 1 312 ? 5.289 16.312 10.094 1 98.06 312 THR A CA 1
ATOM 2390 C C . THR A 1 312 ? 4.898 17.422 9.117 1 98.06 312 THR A C 1
ATOM 2392 O O . THR A 1 312 ? 4.074 18.281 9.43 1 98.06 312 THR A O 1
ATOM 2395 N N . CYS A 1 313 ? 5.461 17.406 7.883 1 97.94 313 CYS A N 1
ATOM 2396 C CA . CYS A 1 313 ? 5.109 18.406 6.871 1 97.94 313 CYS A CA 1
ATOM 2397 C C . CYS A 1 313 ? 3.631 18.328 6.523 1 97.94 313 CYS A C 1
ATOM 2399 O O . CYS A 1 313 ? 2.992 19.344 6.273 1 97.94 313 CYS A O 1
ATOM 2401 N N . SER A 1 314 ? 3.129 17.125 6.484 1 98.38 314 SER A N 1
ATOM 2402 C CA . SER A 1 314 ? 1.71 16.969 6.191 1 98.38 314 SER A CA 1
ATOM 2403 C C . SER A 1 314 ? 0.843 17.531 7.312 1 98.38 314 SER A C 1
ATOM 2405 O O . SER A 1 314 ? -0.22 18.094 7.055 1 98.38 314 SER A O 1
ATOM 2407 N N . THR A 1 315 ? 1.267 17.344 8.555 1 98.69 315 THR A N 1
ATOM 2408 C CA . THR A 1 315 ? 0.548 17.906 9.688 1 98.69 315 THR A CA 1
ATOM 2409 C C . THR A 1 315 ? 0.529 19.438 9.609 1 98.69 315 THR A C 1
ATOM 2411 O O . THR A 1 315 ? -0.501 20.062 9.867 1 98.69 315 THR A O 1
ATOM 2414 N N . MET A 1 316 ? 1.645 19.984 9.234 1 98.75 316 MET A N 1
ATOM 2415 C CA . MET A 1 316 ? 1.728 21.438 9.086 1 98.75 316 MET A CA 1
ATOM 2416 C C . MET A 1 316 ? 0.736 21.938 8.039 1 98.75 316 MET A C 1
ATOM 2418 O O . MET A 1 316 ? -0.035 22.859 8.305 1 98.75 316 MET A O 1
ATOM 2422 N N . SER A 1 317 ? 0.718 21.297 6.871 1 98.69 317 SER A N 1
ATOM 2423 C CA . SER A 1 317 ? -0.168 21.75 5.801 1 98.69 317 SER A CA 1
ATOM 2424 C C . SER A 1 317 ? -1.632 21.547 6.172 1 98.69 317 SER A C 1
ATOM 2426 O O . SER A 1 317 ? -2.496 22.328 5.781 1 98.69 317 SER A O 1
ATOM 2428 N N . TRP A 1 318 ? -1.934 20.5 6.93 1 98.88 318 TRP A N 1
ATOM 2429 C CA . TRP A 1 318 ? -3.287 20.25 7.418 1 98.88 318 TRP A CA 1
ATOM 2430 C C . TRP A 1 318 ? -3.725 21.359 8.367 1 98.88 318 TRP A C 1
ATOM 2432 O O . TRP A 1 318 ? -4.848 21.859 8.281 1 98.88 318 TRP A O 1
ATOM 2442 N N . ILE A 1 319 ? -2.855 21.766 9.242 1 98.88 319 ILE A N 1
ATOM 2443 C CA . ILE A 1 319 ? -3.139 22.844 10.18 1 98.88 319 ILE A CA 1
ATOM 2444 C C . ILE A 1 319 ? -3.379 24.141 9.422 1 98.88 319 ILE A C 1
ATOM 2446 O O . ILE A 1 319 ? -4.348 24.859 9.688 1 98.88 319 ILE A O 1
ATOM 2450 N N . GLN A 1 320 ? -2.564 24.406 8.422 1 98.81 320 GLN A N 1
ATOM 2451 C CA . GLN A 1 320 ? -2.705 25.641 7.656 1 98.81 320 GLN A CA 1
ATOM 2452 C C . GLN A 1 320 ? -3.996 25.641 6.844 1 98.81 320 GLN A C 1
ATOM 2454 O O . GLN A 1 320 ? -4.656 26.672 6.715 1 98.81 320 GLN A O 1
ATOM 2459 N N . LEU A 1 321 ? -4.332 24.5 6.289 1 98.94 321 LEU A N 1
ATOM 2460 C CA . LEU A 1 321 ? -5.586 24.406 5.547 1 98.94 321 LEU A CA 1
ATOM 2461 C C . LEU A 1 321 ? -6.777 24.703 6.457 1 98.94 321 LEU A C 1
ATOM 2463 O O . LEU A 1 321 ? -7.672 25.453 6.09 1 98.94 321 LEU A O 1
ATOM 2467 N N . ASN A 1 322 ? -6.762 24.109 7.605 1 98.88 322 ASN A N 1
ATOM 2468 C CA . ASN A 1 322 ? -7.867 24.312 8.539 1 98.88 322 ASN A CA 1
ATOM 2469 C C . ASN A 1 322 ? -7.918 25.75 9.047 1 98.88 322 ASN A C 1
ATOM 2471 O O . ASN A 1 322 ? -9 26.281 9.305 1 98.88 322 ASN A O 1
ATOM 2475 N N . ARG A 1 323 ? -6.785 26.344 9.227 1 98.44 323 ARG A N 1
ATOM 2476 C CA . ARG A 1 323 ? -6.75 27.766 9.586 1 98.44 323 ARG A CA 1
ATOM 2477 C C . ARG A 1 323 ? -7.449 28.609 8.531 1 98.44 323 ARG A C 1
ATOM 2479 O O . ARG A 1 323 ? -8.289 29.453 8.859 1 98.44 323 ARG A O 1
ATOM 2486 N N . GLU A 1 324 ? -7.109 28.359 7.266 1 98.5 324 GLU A N 1
ATOM 2487 C CA . GLU A 1 324 ? -7.734 29.109 6.184 1 98.5 324 GLU A CA 1
ATOM 2488 C C . GLU A 1 324 ? -9.242 28.891 6.156 1 98.5 324 GLU A C 1
ATOM 2490 O O . GLU A 1 324 ? -10.016 29.844 6.027 1 98.5 324 GLU A O 1
ATOM 2495 N N . LEU A 1 325 ? -9.609 27.656 6.312 1 98.62 325 LEU A N 1
ATOM 2496 C CA . LEU A 1 325 ? -11.031 27.344 6.242 1 98.62 325 LEU A CA 1
ATOM 2497 C C . LEU A 1 325 ? -11.773 27.906 7.441 1 98.62 325 LEU A C 1
ATOM 2499 O O . LEU A 1 325 ? -12.922 28.344 7.309 1 98.62 325 LEU A O 1
ATOM 2503 N N . LEU A 1 326 ? -11.195 27.891 8.594 1 98.38 326 LEU A N 1
ATOM 2504 C CA . LEU A 1 326 ? -11.789 28.516 9.773 1 98.38 326 LEU A CA 1
ATOM 2505 C C . LEU A 1 326 ? -11.992 30.016 9.539 1 98.38 326 LEU A C 1
ATOM 2507 O O . LEU A 1 326 ? -13.047 30.562 9.867 1 98.38 326 LEU A O 1
ATOM 2511 N N . GLY A 1 327 ? -11.008 30.656 9.023 1 97.75 327 GLY A N 1
ATOM 2512 C CA . GLY A 1 327 ? -11.109 32.062 8.727 1 97.75 327 GLY A CA 1
ATOM 2513 C C . GLY A 1 327 ? -12.219 32.406 7.742 1 97.75 327 GLY A C 1
ATOM 2514 O O . GLY A 1 327 ? -12.922 33.406 7.895 1 97.75 327 GLY A O 1
ATOM 2515 N N . ILE A 1 328 ? -12.367 31.516 6.777 1 97.56 328 ILE A N 1
ATOM 2516 C CA . ILE A 1 328 ? -13.328 31.734 5.699 1 97.56 328 ILE A CA 1
ATOM 2517 C C . ILE A 1 328 ? -14.742 31.422 6.191 1 97.56 328 ILE A C 1
ATOM 2519 O O . ILE A 1 328 ? -15.672 32.188 5.941 1 97.56 328 ILE A O 1
ATOM 2523 N N . LEU A 1 329 ? -14.859 30.281 6.941 1 96.44 329 LEU A N 1
ATOM 2524 C CA . LEU A 1 329 ? -16.203 29.734 7.168 1 96.44 329 LEU A CA 1
ATOM 2525 C C . LEU A 1 329 ? -16.625 29.938 8.617 1 96.44 329 LEU A C 1
ATOM 2527 O O . LEU A 1 329 ? -17.812 29.891 8.93 1 96.44 329 LEU A O 1
ATOM 2531 N N . GLY A 1 330 ? -15.695 30.031 9.523 1 96.69 330 GLY A N 1
ATOM 2532 C CA . GLY A 1 330 ? -15.992 30.25 10.93 1 96.69 330 GLY A CA 1
ATOM 2533 C C . GLY A 1 330 ? -16.641 29.047 11.594 1 96.69 330 GLY A C 1
ATOM 2534 O O . GLY A 1 330 ? -17.359 29.188 12.578 1 96.69 330 GLY A O 1
ATOM 2535 N N . GLU A 1 331 ? -16.422 27.844 11.047 1 97.31 331 GLU A N 1
ATOM 2536 C CA . GLU A 1 331 ? -17.031 26.641 11.602 1 97.31 331 GLU A CA 1
ATOM 2537 C C . GLU A 1 331 ? -16.109 25.953 12.602 1 97.31 331 GLU A C 1
ATOM 2539 O O . GLU A 1 331 ? -14.898 25.859 12.367 1 97.31 331 GLU A O 1
ATOM 2544 N N . ALA A 1 332 ? -16.625 25.406 13.68 1 98.12 332 ALA A N 1
ATOM 2545 C CA . ALA A 1 332 ? -15.883 24.875 14.82 1 98.12 332 ALA A CA 1
ATOM 2546 C C . ALA A 1 332 ? -15.031 23.672 14.414 1 98.12 332 ALA A C 1
ATOM 2548 O O . ALA A 1 332 ? -13.961 23.453 14.977 1 98.12 332 ALA A O 1
ATOM 2549 N N . LYS A 1 333 ? -15.523 22.906 13.383 1 98.31 333 LYS A N 1
ATOM 2550 C CA . LYS A 1 333 ? -14.852 21.656 13.008 1 98.31 333 LYS A CA 1
ATOM 2551 C C . LYS A 1 333 ? -13.422 21.922 12.539 1 98.31 333 LYS A C 1
ATOM 2553 O O . LYS A 1 333 ? -12.539 21.078 12.711 1 98.31 333 LYS A O 1
ATOM 2558 N N . PHE A 1 334 ? -13.164 23.062 11.945 1 98.62 334 PHE A N 1
ATOM 2559 C CA . PHE A 1 334 ? -11.828 23.375 11.477 1 98.62 334 PHE A CA 1
ATOM 2560 C C . PHE A 1 334 ? -10.898 23.688 12.641 1 98.62 334 PHE A C 1
ATOM 2562 O O . PHE A 1 334 ? -9.719 23.312 12.625 1 98.62 334 PHE A O 1
ATOM 2569 N N . ALA A 1 335 ? -11.391 24.391 13.695 1 98.56 335 ALA A N 1
ATOM 2570 C CA . ALA A 1 335 ? -10.617 24.625 14.914 1 98.56 335 ALA A CA 1
ATOM 2571 C C . ALA A 1 335 ? -10.359 23.312 15.648 1 98.56 335 ALA A C 1
ATOM 2573 O O . ALA A 1 335 ? -9.273 23.109 16.203 1 98.56 335 ALA A O 1
ATOM 2574 N N . GLN A 1 336 ? -11.398 22.5 15.625 1 98.25 336 GLN A N 1
ATOM 2575 C CA . GLN A 1 336 ? -11.273 21.172 16.219 1 98.25 336 GLN A CA 1
ATOM 2576 C C . GLN A 1 336 ? -10.148 20.375 15.555 1 98.25 336 GLN A C 1
ATOM 2578 O O . GLN A 1 336 ? -9.367 19.703 16.234 1 98.25 336 GLN A O 1
ATOM 2583 N N . ALA A 1 337 ? -10.07 20.422 14.266 1 98.69 337 ALA A N 1
ATOM 2584 C CA . ALA A 1 337 ? -9.039 19.703 13.523 1 98.69 337 ALA A CA 1
ATOM 2585 C C . ALA A 1 337 ? -7.645 20.203 13.891 1 98.69 337 ALA A C 1
ATOM 2587 O O . ALA A 1 337 ? -6.723 19.391 14.07 1 98.69 337 ALA A O 1
ATOM 2588 N N . ILE A 1 338 ? -7.473 21.484 14.039 1 98.81 338 ILE A N 1
ATOM 2589 C CA . ILE A 1 338 ? -6.184 22.047 14.406 1 98.81 338 ILE A CA 1
ATOM 2590 C C . ILE A 1 338 ? -5.809 21.609 15.82 1 98.81 338 ILE A C 1
ATOM 2592 O O . ILE A 1 338 ? -4.684 21.156 16.062 1 98.81 338 ILE A O 1
ATOM 2596 N N . GLU A 1 339 ? -6.75 21.75 16.75 1 98.75 339 GLU A N 1
ATOM 2597 C CA . GLU A 1 339 ? -6.469 21.406 18.141 1 98.75 339 GLU A CA 1
ATOM 2598 C C . GLU A 1 339 ? -6.07 19.938 18.281 1 98.75 339 GLU A C 1
ATOM 2600 O O . GLU A 1 339 ? -5.145 19.609 19.016 1 98.75 339 GLU A O 1
ATOM 2605 N N . ARG A 1 340 ? -6.77 19.062 17.578 1 98.69 340 ARG A N 1
ATOM 2606 C CA . ARG A 1 340 ? -6.469 17.641 17.625 1 98.69 340 ARG A CA 1
ATOM 2607 C C . ARG A 1 340 ? -5.035 17.375 17.188 1 98.69 340 ARG A C 1
ATOM 2609 O O . ARG A 1 340 ? -4.305 16.641 17.859 1 98.69 340 ARG A O 1
ATOM 2616 N N . SER A 1 341 ? -4.641 17.969 16.094 1 98.75 341 SER A N 1
ATOM 2617 C CA . SER A 1 341 ? -3.275 17.797 15.594 1 98.75 341 SER A CA 1
ATOM 2618 C C . SER A 1 341 ? -2.26 18.406 16.547 1 98.75 341 SER A C 1
ATOM 2620 O O . SER A 1 341 ? -1.196 17.844 16.797 1 98.75 341 SER 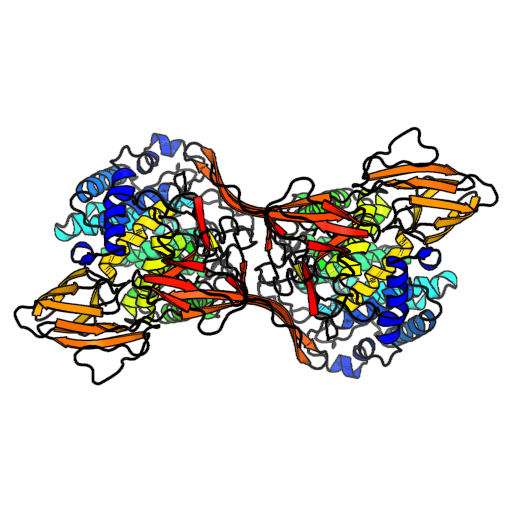A O 1
ATOM 2622 N N . ALA A 1 342 ? -2.596 19.562 17.047 1 98.75 342 ALA A N 1
ATOM 2623 C CA . ALA A 1 342 ? -1.669 20.312 17.875 1 98.75 342 ALA A CA 1
ATOM 2624 C C . ALA A 1 342 ? -1.328 19.547 19.156 1 98.75 342 ALA A C 1
ATOM 2626 O O . ALA A 1 342 ? -0.153 19.375 19.484 1 98.75 342 ALA A O 1
ATOM 2627 N N . TYR A 1 343 ? -2.328 19.031 19.875 1 98.56 343 TYR A N 1
ATOM 2628 C CA . TYR A 1 343 ? -2.129 18.406 21.172 1 98.56 343 TYR A CA 1
ATOM 2629 C C . TYR A 1 343 ? -1.607 16.984 21.031 1 98.56 343 TYR A C 1
ATOM 2631 O O . TYR A 1 343 ? -1.187 16.375 22.016 1 98.56 343 TYR A O 1
ATOM 2639 N N . ASN A 1 344 ? -1.701 16.422 19.797 1 98.62 344 ASN A N 1
ATOM 2640 C CA . ASN A 1 344 ? -1.34 15.023 19.641 1 98.62 344 ASN A CA 1
ATOM 2641 C C . ASN A 1 344 ? -0.194 14.844 18.656 1 98.62 344 ASN A C 1
ATOM 2643 O O . ASN A 1 344 ? 0.977 14.93 19.031 1 98.62 344 ASN A O 1
ATOM 2647 N N . ASP A 1 345 ? -0.426 14.781 17.359 1 98.56 345 ASP A N 1
ATOM 2648 C CA . ASP A 1 345 ? 0.607 14.398 16.406 1 98.56 345 ASP A CA 1
ATOM 2649 C C . ASP A 1 345 ? 1.669 15.484 16.281 1 98.56 345 ASP A C 1
ATOM 2651 O O . ASP A 1 345 ? 2.846 15.195 16.062 1 98.56 345 ASP A O 1
ATOM 2655 N N . LEU A 1 346 ? 1.313 16.766 16.359 1 98.69 346 LEU A N 1
ATOM 2656 C CA . LEU A 1 346 ? 2.312 17.828 16.25 1 98.69 346 LEU A CA 1
ATOM 2657 C C . LEU A 1 346 ? 3.215 17.828 17.484 1 98.69 346 LEU A C 1
ATOM 2659 O O . LEU A 1 346 ? 4.438 17.734 17.359 1 98.69 346 LEU A O 1
ATOM 2663 N N . LEU A 1 347 ? 2.613 17.891 18.703 1 98.06 347 LEU A N 1
ATOM 2664 C CA . LEU A 1 347 ? 3.406 17.828 19.922 1 98.06 347 LEU A CA 1
ATOM 2665 C C . LEU A 1 347 ? 4.203 16.531 20 1 98.06 347 LEU A C 1
ATOM 2667 O O . LEU A 1 347 ? 5.336 16.516 20.484 1 98.06 347 LEU A O 1
ATOM 2671 N N . GLY A 1 348 ? 3.541 15.5 19.531 1 97.81 348 GLY A N 1
ATOM 2672 C CA . GLY A 1 348 ? 4.188 14.203 19.562 1 97.81 348 GLY A CA 1
ATOM 2673 C C . GLY A 1 348 ? 5.414 14.125 18.672 1 97.81 348 GLY A C 1
ATOM 2674 O O . GLY A 1 348 ? 6.293 13.281 18.891 1 97.81 348 GLY A O 1
ATOM 2675 N N . ALA A 1 349 ? 5.512 14.961 17.672 1 98 349 ALA A N 1
ATOM 2676 C CA . ALA A 1 349 ? 6.637 14.953 16.734 1 98 349 ALA A CA 1
ATOM 2677 C C . ALA A 1 349 ? 7.801 15.789 17.281 1 98 349 ALA A C 1
ATOM 2679 O O . ALA A 1 349 ? 8.945 15.594 16.875 1 98 349 ALA A O 1
ATOM 2680 N N . GLN A 1 350 ? 7.559 16.75 18.156 1 97.81 350 GLN A N 1
ATOM 2681 C CA . GLN A 1 350 ? 8.57 17.688 18.641 1 97.81 350 GLN A CA 1
ATOM 2682 C C . GLN A 1 350 ? 9.305 17.125 19.859 1 97.81 350 GLN A C 1
ATOM 2684 O O . GLN A 1 350 ? 8.68 16.625 20.781 1 97.81 350 GLN A O 1
ATOM 2689 N N . GLY A 1 351 ? 10.578 17.188 19.844 1 95.94 351 GLY A N 1
ATOM 2690 C CA . GLY A 1 351 ? 11.336 16.922 21.047 1 95.94 351 GLY A CA 1
ATOM 2691 C C . GLY A 1 351 ? 11.172 18 22.109 1 95.94 351 GLY A C 1
ATOM 2692 O O . GLY A 1 351 ? 10.781 19.125 21.797 1 95.94 351 GLY A O 1
ATOM 2693 N N . ALA A 1 352 ? 11.523 17.672 23.297 1 94.12 352 ALA A N 1
ATOM 2694 C CA . ALA A 1 352 ? 11.328 18.562 24.422 1 94.12 352 ALA A CA 1
ATOM 2695 C C . ALA A 1 352 ? 12.18 19.828 24.297 1 94.12 352 ALA A C 1
ATOM 2697 O O . ALA A 1 352 ? 11.797 20.891 24.766 1 94.12 352 ALA A O 1
ATOM 2698 N N . ASP A 1 353 ? 13.203 19.766 23.594 1 93.94 353 ASP A N 1
ATOM 2699 C CA . ASP A 1 353 ? 14.133 20.891 23.469 1 93.94 353 ASP A CA 1
ATOM 2700 C C . ASP A 1 353 ? 13.742 21.797 22.297 1 93.94 353 ASP A C 1
ATOM 2702 O O . ASP A 1 353 ? 14.367 22.844 22.078 1 93.94 353 ASP A O 1
ATOM 2706 N N . GLY A 1 354 ? 12.773 21.391 21.531 1 94.75 354 GLY A N 1
ATOM 2707 C CA . GLY A 1 354 ? 12.32 22.188 20.406 1 94.75 354 GLY A CA 1
ATOM 2708 C C . GLY A 1 354 ? 13.195 22.047 19.172 1 94.75 354 GLY A C 1
ATOM 2709 O O . GLY A 1 354 ? 12.828 22.484 18.094 1 94.75 354 GLY A O 1
ATOM 2710 N N . GLU A 1 355 ? 14.32 21.422 19.297 1 94.19 355 GLU A N 1
ATOM 2711 C CA . GLU A 1 355 ? 15.266 21.234 18.203 1 94.19 355 GLU A CA 1
ATOM 2712 C C . GLU A 1 355 ? 15.055 19.891 17.5 1 94.19 355 GLU A C 1
ATOM 2714 O O . GLU A 1 355 ? 15.227 19.781 16.297 1 94.19 355 GLU A O 1
ATOM 2719 N N . ALA A 1 356 ? 14.828 18.922 18.312 1 94.75 356 ALA A N 1
ATOM 2720 C CA . ALA A 1 356 ? 14.641 17.578 17.766 1 94.75 356 ALA A CA 1
ATOM 2721 C C . ALA A 1 356 ? 13.227 17.391 17.234 1 94.75 356 ALA A C 1
ATOM 2723 O O . ALA A 1 356 ? 12.258 17.891 17.828 1 94.75 356 ALA A O 1
ATOM 2724 N N . TRP A 1 357 ? 13.141 16.734 16.047 1 96.31 357 TRP A N 1
ATOM 2725 C CA . TRP A 1 357 ? 11.852 16.469 15.43 1 96.31 357 TRP A CA 1
ATOM 2726 C C . TRP A 1 357 ? 11.828 15.086 14.797 1 96.31 357 TRP A C 1
ATOM 2728 O O . TRP A 1 357 ? 12.844 14.609 14.289 1 96.31 357 TRP A O 1
ATOM 2738 N N . CYS A 1 358 ? 10.672 14.484 14.859 1 96.38 358 CYS A N 1
ATOM 2739 C CA . CYS A 1 358 ? 10.422 13.297 14.047 1 96.38 358 CYS A CA 1
ATOM 2740 C C . CYS A 1 358 ? 10.109 13.68 12.602 1 96.38 358 CYS A C 1
ATOM 2742 O O . CYS A 1 358 ? 9.328 14.602 12.359 1 96.38 358 CYS A O 1
ATOM 2744 N N . TYR A 1 359 ? 10.797 13 11.688 1 95.81 359 TYR A N 1
ATOM 2745 C CA . TYR A 1 359 ? 10.336 13.086 10.305 1 95.81 359 TYR A CA 1
ATOM 2746 C C . TYR A 1 359 ? 8.984 12.398 10.133 1 95.81 359 TYR A C 1
ATOM 2748 O O . TYR A 1 359 ? 8.047 12.992 9.602 1 95.81 359 TYR A O 1
ATOM 2756 N N . TYR A 1 360 ? 8.961 11.18 10.602 1 95.94 360 TYR A N 1
ATOM 2757 C CA . TYR A 1 360 ? 7.73 10.398 10.695 1 95.94 360 TYR A CA 1
ATOM 2758 C C . TYR A 1 360 ? 7.344 10.164 12.148 1 95.94 360 TYR A C 1
ATOM 2760 O O . TYR A 1 360 ? 8.203 9.922 13 1 95.94 360 TYR A O 1
ATOM 2768 N N . SER A 1 361 ? 6.07 10.328 12.414 1 96.5 361 SER A N 1
ATOM 2769 C CA . SER A 1 361 ? 5.465 9.82 13.641 1 96.5 361 SER A CA 1
ATOM 2770 C C . SER A 1 361 ? 4.516 8.664 13.352 1 96.5 361 SER A C 1
ATOM 2772 O O . SER A 1 361 ? 4.016 8.531 12.234 1 96.5 361 SER A O 1
ATOM 2774 N N . PHE A 1 362 ? 4.332 7.828 14.367 1 96.56 362 PHE A N 1
ATOM 2775 C CA . PHE A 1 362 ? 3.477 6.656 14.227 1 96.56 362 PHE A CA 1
ATOM 2776 C C . PHE A 1 362 ? 2.52 6.543 15.406 1 96.56 362 PHE A C 1
ATOM 2778 O O . PHE A 1 362 ? 2.908 6.777 16.547 1 96.56 362 PHE A O 1
ATOM 2785 N N . PRO A 1 363 ? 1.214 6.172 15.125 1 97.75 363 PRO A N 1
ATOM 2786 C CA . PRO A 1 363 ? 0.415 5.797 16.297 1 97.75 363 PRO A CA 1
ATOM 2787 C C . PRO A 1 363 ? 1.023 4.633 17.078 1 97.75 363 PRO A C 1
ATOM 2789 O O . PRO A 1 363 ? 1.13 4.699 18.297 1 97.75 363 PRO A O 1
ATOM 2792 N N . ASN A 1 364 ? 1.378 3.576 16.375 1 97.56 364 ASN A N 1
ATOM 2793 C CA . ASN A 1 364 ? 2.195 2.51 16.938 1 97.56 364 ASN A CA 1
ATOM 2794 C C . ASN A 1 364 ? 3.598 2.496 16.344 1 97.56 364 ASN A C 1
ATOM 2796 O O . ASN A 1 364 ? 3.766 2.238 15.148 1 97.56 364 ASN A O 1
ATOM 2800 N N . GLY A 1 365 ? 4.586 2.834 17.109 1 95.94 365 GLY A N 1
ATOM 2801 C CA . GLY A 1 365 ? 5.941 2.775 16.578 1 95.94 365 GLY A CA 1
ATOM 2802 C C . GLY A 1 365 ? 6.957 3.459 17.469 1 95.94 365 GLY A C 1
ATOM 2803 O O . GLY A 1 365 ? 6.605 3.998 18.531 1 95.94 365 GLY A O 1
ATOM 2804 N N . LYS A 1 366 ? 8.188 3.379 17.047 1 95.31 366 LYS A N 1
ATOM 2805 C CA . LYS A 1 366 ? 9.32 3.988 17.734 1 95.31 366 LYS A CA 1
ATOM 2806 C C . LYS A 1 366 ? 9.492 5.449 17.328 1 95.31 366 LYS A C 1
ATOM 2808 O O . LYS A 1 366 ? 9.352 5.793 16.156 1 95.31 366 LYS A O 1
ATOM 2813 N N . ARG A 1 367 ? 9.648 6.301 18.344 1 95.88 367 ARG A N 1
ATOM 2814 C CA . ARG A 1 367 ? 10.008 7.688 18.094 1 95.88 367 ARG A CA 1
ATOM 2815 C C . ARG A 1 367 ? 11.438 7.797 17.562 1 95.88 367 ARG A C 1
ATOM 2817 O O . ARG A 1 367 ? 12.383 7.395 18.25 1 95.88 367 ARG A O 1
ATOM 2824 N N . VAL A 1 368 ? 11.609 8.312 16.359 1 95.38 368 VAL A N 1
ATOM 2825 C CA . VAL A 1 368 ? 12.922 8.492 15.758 1 95.38 368 VAL A CA 1
ATOM 2826 C C . VAL A 1 368 ? 13.125 9.961 15.383 1 95.38 368 VAL A C 1
ATOM 2828 O O . VAL A 1 368 ? 12.414 10.492 14.531 1 95.38 368 VAL A O 1
ATOM 2831 N N . HIS A 1 369 ? 14.023 10.609 16.062 1 95.25 369 HIS A N 1
ATOM 2832 C CA . HIS A 1 369 ? 14.367 11.984 15.727 1 95.25 369 HIS A CA 1
ATOM 2833 C C . HIS A 1 369 ? 15.297 12.039 14.516 1 95.25 369 HIS A C 1
ATOM 2835 O O . HIS A 1 369 ? 16.203 11.219 14.383 1 95.25 369 HIS A O 1
ATOM 2841 N N . THR A 1 370 ? 15.008 12.93 13.648 1 91.69 370 THR A N 1
ATOM 2842 C CA . THR A 1 370 ? 15.836 13.062 12.453 1 91.69 370 THR A CA 1
ATOM 2843 C C . THR A 1 370 ? 17.219 13.609 12.812 1 91.69 370 THR A C 1
ATOM 2845 O O . THR A 1 370 ? 17.328 14.484 13.672 1 91.69 370 THR A O 1
ATOM 2848 N N . THR A 1 371 ? 18.266 13.062 12.234 1 83.38 371 THR A N 1
ATOM 2849 C CA . THR A 1 371 ? 19.641 13.445 12.555 1 83.38 371 THR A CA 1
ATOM 2850 C C . THR A 1 371 ? 20.188 14.391 11.492 1 83.38 371 THR A C 1
ATOM 2852 O O . THR A 1 371 ? 21.312 14.875 11.609 1 83.38 371 THR A O 1
ATOM 2855 N N . TYR A 1 372 ? 19.484 14.703 10.492 1 78 372 TYR A N 1
ATOM 2856 C CA . TYR A 1 372 ? 19.938 15.562 9.414 1 78 372 TYR A CA 1
ATOM 2857 C C . TYR A 1 372 ? 18.906 16.641 9.094 1 78 372 TYR A C 1
ATOM 2859 O O . TYR A 1 372 ? 17.828 16.656 9.672 1 78 372 TYR A O 1
ATOM 2867 N N . TRP A 1 373 ? 19.422 17.516 8.156 1 79.19 373 TRP A N 1
ATOM 2868 C CA . TRP A 1 373 ? 18.547 18.594 7.711 1 79.19 373 TRP A CA 1
ATOM 2869 C C . TRP A 1 373 ? 17.375 18.047 6.906 1 79.19 373 TRP A C 1
ATOM 2871 O O . TRP A 1 373 ? 17.531 17.656 5.746 1 79.19 373 TRP A O 1
ATOM 2881 N N . ARG A 1 374 ? 16.281 17.766 7.617 1 85.25 374 ARG A N 1
ATOM 2882 C CA . ARG A 1 374 ? 15.086 17.312 6.902 1 85.25 374 ARG A CA 1
ATOM 2883 C C . ARG A 1 374 ? 13.992 18.375 6.949 1 85.25 374 ARG A C 1
ATOM 2885 O O . ARG A 1 374 ? 13.977 19.219 7.848 1 85.25 374 ARG A O 1
ATOM 2892 N N . CYS A 1 375 ? 13.203 18.281 5.984 1 92.19 375 CYS A N 1
ATOM 2893 C CA . CYS A 1 375 ? 12.188 19.312 5.785 1 92.19 375 CYS A CA 1
ATOM 2894 C C . CYS A 1 375 ? 11.258 19.406 6.992 1 92.19 375 CYS A C 1
ATOM 2896 O O . CYS A 1 375 ? 10.742 20.484 7.301 1 92.19 375 CYS A O 1
ATOM 2898 N N . CYS A 1 376 ? 11.078 18.344 7.723 1 94.69 376 CYS A N 1
ATOM 2899 C CA . CYS A 1 376 ? 10.078 18.266 8.781 1 94.69 376 CYS A CA 1
ATOM 2900 C C . CYS A 1 376 ? 10.477 19.125 9.977 1 94.69 376 CYS A C 1
ATOM 2902 O O . CYS A 1 376 ? 9.609 19.594 10.719 1 94.69 376 CYS A O 1
ATOM 2904 N N . LYS A 1 377 ? 11.734 19.328 10.211 1 95.06 377 LYS A N 1
ATOM 2905 C CA . LYS A 1 377 ? 12.156 20.203 11.305 1 95.06 377 LYS A CA 1
ATOM 2906 C C . LYS A 1 377 ? 11.695 21.641 11.07 1 95.06 377 LYS A C 1
ATOM 2908 O O . LYS A 1 377 ? 11.242 22.312 11.992 1 95.06 377 LYS A O 1
ATOM 2913 N N . SER A 1 378 ? 11.875 22.062 9.875 1 96.94 378 SER A N 1
ATOM 2914 C CA . SER A 1 378 ? 11.453 23.406 9.523 1 96.94 378 SER A CA 1
ATOM 2915 C C . SER A 1 378 ? 9.938 23.516 9.469 1 96.94 378 SER A C 1
ATOM 2917 O O . SER A 1 378 ? 9.359 24.516 9.914 1 96.94 378 SER A O 1
ATOM 2919 N N . SER A 1 379 ? 9.281 22.5 8.938 1 98 379 SER A N 1
ATOM 2920 C CA . SER A 1 379 ? 7.82 22.516 8.844 1 98 379 SER A CA 1
ATOM 2921 C C . SER A 1 379 ? 7.176 22.453 10.227 1 98 379 SER A C 1
ATOM 2923 O O . SER A 1 379 ? 6.145 23.094 10.461 1 98 379 SER A O 1
ATOM 2925 N N . GLY A 1 380 ? 7.809 21.625 11.102 1 98.19 380 GLY A N 1
ATOM 2926 C CA . GLY A 1 380 ? 7.324 21.594 12.469 1 98.19 380 GLY A CA 1
ATOM 2927 C C . GLY A 1 380 ? 7.383 22.938 13.164 1 98.19 380 GLY A C 1
ATOM 2928 O O . GLY A 1 380 ? 6.445 23.328 13.867 1 98.19 380 GLY A O 1
ATOM 2929 N N . ALA A 1 381 ? 8.438 23.656 12.938 1 98.12 381 ALA A N 1
ATOM 2930 C CA . ALA A 1 381 ? 8.594 24.984 13.516 1 98.12 381 ALA A CA 1
ATOM 2931 C C . ALA A 1 381 ? 7.5 25.938 13.023 1 98.12 381 ALA A C 1
ATOM 2933 O O . ALA A 1 381 ? 6.941 26.703 13.805 1 98.12 381 ALA A O 1
ATOM 2934 N N . ILE A 1 382 ? 7.23 25.844 11.766 1 98.62 382 ILE A N 1
ATOM 2935 C CA . ILE A 1 382 ? 6.16 26.641 11.195 1 98.62 382 ILE A CA 1
ATOM 2936 C C . ILE A 1 382 ? 4.832 26.297 11.867 1 98.62 382 ILE A C 1
ATOM 2938 O O . ILE A 1 382 ? 4.086 27.188 12.281 1 98.62 382 ILE A O 1
ATOM 2942 N N . ALA A 1 383 ? 4.555 25.016 11.984 1 98.75 383 ALA A N 1
ATOM 2943 C CA . ALA A 1 383 ? 3.279 24.562 12.531 1 98.75 383 ALA A CA 1
ATOM 2944 C C . ALA A 1 383 ? 3.084 25.078 13.961 1 98.75 383 ALA A C 1
ATOM 2946 O O . ALA A 1 383 ? 1.99 25.5 14.328 1 98.75 383 ALA A O 1
ATOM 2947 N N . ILE A 1 384 ? 4.121 25.016 14.75 1 98.69 384 ILE A N 1
ATOM 2948 C CA . ILE A 1 384 ? 4.059 25.484 16.125 1 98.69 384 ILE A CA 1
ATOM 2949 C C . ILE A 1 384 ? 3.754 26.984 16.156 1 98.69 384 ILE A C 1
ATOM 2951 O O . ILE A 1 384 ? 2.908 27.438 16.938 1 98.69 384 ILE A O 1
ATOM 2955 N N . GLU A 1 385 ? 4.332 27.734 15.297 1 98.5 385 GLU A N 1
ATOM 2956 C CA . GLU A 1 385 ? 4.184 29.188 15.312 1 98.5 385 GLU A CA 1
ATOM 2957 C C . GLU A 1 385 ? 2.846 29.609 14.711 1 98.5 385 GLU A C 1
ATOM 2959 O O . GLU A 1 385 ? 2.455 30.766 14.812 1 98.5 385 GLU A O 1
ATOM 2964 N N . GLU A 1 386 ? 2.121 28.672 14.102 1 97.69 386 GLU A N 1
ATOM 2965 C CA . GLU A 1 386 ? 0.769 28.953 13.625 1 97.69 386 GLU A CA 1
ATOM 2966 C C . GLU A 1 386 ? -0.217 29.031 14.789 1 97.69 386 GLU A C 1
ATOM 2968 O O . GLU A 1 386 ? -1.272 29.656 14.664 1 97.69 386 GLU A O 1
ATOM 2973 N N . LEU A 1 387 ? 0.067 28.453 15.914 1 98.44 387 LEU A N 1
ATOM 2974 C CA . LEU A 1 387 ? -0.916 28.156 16.953 1 98.44 387 LEU A CA 1
ATOM 2975 C C . LEU A 1 387 ? -1.333 29.422 17.688 1 98.44 387 LEU A C 1
ATOM 2977 O O . LEU A 1 387 ? -2.523 29.656 17.906 1 98.44 387 LEU A O 1
ATOM 2981 N N . PRO A 1 388 ? -0.412 30.328 18.016 1 98.06 388 PRO A N 1
ATOM 2982 C CA . PRO A 1 388 ? -0.854 31.516 18.75 1 98.06 388 PRO A CA 1
ATOM 2983 C C . PRO A 1 388 ? -1.859 32.344 17.969 1 98.06 388 PRO A C 1
ATOM 2985 O O . PRO A 1 388 ? -2.92 32.688 18.5 1 98.06 388 PRO A O 1
ATOM 2988 N N . GLY A 1 389 ? -1.637 32.594 16.781 1 94.81 389 GLY A N 1
ATOM 2989 C CA . GLY A 1 389 ? -2.494 33.438 15.984 1 94.81 389 GLY A CA 1
ATOM 2990 C C . GLY A 1 389 ? -3.895 32.906 15.812 1 94.81 389 GLY A C 1
ATOM 2991 O O . GLY A 1 389 ? -4.867 33.656 15.773 1 94.81 389 GLY A O 1
ATOM 2992 N N . PHE A 1 390 ? -4.008 31.641 15.711 1 94.44 390 PHE A N 1
ATOM 2993 C CA . PHE A 1 390 ? -5.305 31.031 15.414 1 94.44 390 PHE A CA 1
ATOM 2994 C C . PHE A 1 390 ? -6.129 30.875 16.688 1 94.44 390 PHE A C 1
ATOM 2996 O O . PHE A 1 390 ? -7.348 30.703 16.625 1 94.44 390 PHE A O 1
ATOM 3003 N N . ALA A 1 391 ? -5.539 31.016 17.844 1 98.38 391 ALA A N 1
ATOM 3004 C CA . ALA A 1 391 ? -6.195 30.703 19.109 1 98.38 391 ALA A CA 1
ATOM 3005 C C . ALA A 1 391 ? -7.398 31.625 19.328 1 98.38 391 ALA A C 1
ATOM 3007 O O . ALA A 1 391 ? -8.375 31.219 19.984 1 98.38 391 ALA A O 1
ATOM 3008 N N . TYR A 1 392 ? -7.285 32.844 18.781 1 98.44 392 TYR A N 1
ATOM 3009 C CA . TYR A 1 392 ? -8.352 33.844 18.906 1 98.44 392 TYR A CA 1
ATOM 3010 C C . TYR A 1 392 ? -8.578 34.594 17.594 1 98.44 392 TYR A C 1
ATOM 3012 O O . TYR A 1 392 ? -7.711 34.594 16.719 1 98.44 392 TYR A O 1
ATOM 3020 N N . GLY A 1 393 ? -9.711 35.125 17.469 1 97.12 393 GLY A N 1
ATOM 3021 C CA . GLY A 1 393 ? -10.016 36 16.344 1 97.12 393 GLY A CA 1
ATOM 3022 C C . GLY A 1 393 ? -11.258 36.844 16.547 1 97.12 393 GLY A C 1
ATOM 3023 O O . GLY A 1 393 ? -11.953 36.688 17.547 1 97.12 393 GLY A O 1
ATOM 3024 N N . VAL A 1 394 ? -11.445 37.781 15.703 1 97 394 VAL A N 1
ATOM 3025 C CA . VAL A 1 394 ? -12.656 38.562 15.672 1 97 394 VAL A CA 1
ATOM 3026 C C . VAL A 1 394 ? -13.547 38.125 14.516 1 97 394 VAL A C 1
ATOM 3028 O O . VAL A 1 394 ? -13.156 38.188 13.352 1 97 394 VAL A O 1
ATOM 3031 N N . ALA A 1 395 ? -14.688 37.625 14.906 1 95.38 395 ALA A N 1
ATOM 3032 C CA . ALA A 1 395 ? -15.641 37.156 13.906 1 95.38 395 ALA A CA 1
ATOM 3033 C C . ALA A 1 395 ? -16.281 38.312 13.148 1 95.38 395 ALA A C 1
ATOM 3035 O O . ALA A 1 395 ? -16.109 39.469 13.531 1 95.38 395 ALA A O 1
ATOM 3036 N N . ALA A 1 396 ? -16.969 38 12.125 1 91.56 396 ALA A N 1
ATOM 3037 C CA . ALA A 1 396 ? -17.578 39 11.258 1 91.56 396 ALA A CA 1
ATOM 3038 C C . ALA A 1 396 ? -18.594 39.844 12.031 1 91.56 396 ALA A C 1
ATOM 3040 O O . ALA A 1 396 ? -18.797 41.031 11.742 1 91.56 396 ALA A O 1
ATOM 3041 N N . ASP A 1 397 ? -19.141 39.25 13.078 1 91.81 397 ASP A N 1
ATOM 3042 C CA . ASP A 1 397 ? -20.188 39.969 13.828 1 91.81 397 ASP A CA 1
ATOM 3043 C C . ASP A 1 397 ? -19.578 40.781 14.977 1 91.81 397 ASP A C 1
ATOM 3045 O O . ASP A 1 397 ? -20.297 41.312 15.812 1 91.81 397 ASP A O 1
ATOM 3049 N N . GLY A 1 398 ? -18.266 40.719 15.008 1 93.12 398 GLY A N 1
ATOM 3050 C CA . GLY A 1 398 ? -17.578 41.562 15.992 1 93.12 398 GLY A CA 1
ATOM 3051 C C . GLY A 1 398 ? -17.281 40.812 17.281 1 93.12 398 GLY A C 1
ATOM 3052 O O . GLY A 1 398 ? -16.609 41.344 18.172 1 93.12 398 GLY A O 1
ATOM 3053 N N . SER A 1 399 ? -17.719 39.625 17.422 1 95.69 399 SER A N 1
ATOM 3054 C CA . SER A 1 399 ? -17.453 38.844 18.625 1 95.69 399 SER A CA 1
ATOM 3055 C C . SER A 1 399 ? -16.031 38.281 18.609 1 95.69 399 SER A C 1
ATOM 3057 O O . SER A 1 399 ? -15.414 38.125 17.547 1 95.69 399 SER A O 1
ATOM 3059 N N . VAL A 1 400 ? -15.492 38.062 19.797 1 97.94 400 VAL A N 1
ATOM 3060 C CA . VAL A 1 400 ? -14.211 37.375 19.938 1 97.94 400 VAL A CA 1
ATOM 3061 C C . VAL A 1 400 ? -14.414 35.875 19.859 1 97.94 400 VAL A C 1
ATOM 3063 O O . VAL A 1 400 ? -15.211 35.312 20.609 1 97.94 400 VAL A O 1
ATOM 3066 N N . SER A 1 401 ? -13.797 35.281 18.922 1 98.12 401 SER A N 1
ATOM 3067 C CA . SER A 1 401 ? -13.82 33.812 18.797 1 98.12 401 SER A CA 1
ATOM 3068 C C . SER A 1 401 ? -12.703 33.188 19.609 1 98.12 401 SER A C 1
ATOM 3070 O O . SER A 1 401 ? -11.531 33.531 19.438 1 98.12 401 SER A O 1
ATOM 3072 N N . VAL A 1 402 ? -12.984 32.281 20.5 1 98.69 402 VAL A N 1
ATOM 3073 C CA . VAL A 1 402 ? -12.023 31.453 21.219 1 98.69 402 VAL A CA 1
ATOM 3074 C C . VAL A 1 402 ? -11.883 30.094 20.531 1 98.69 402 VAL A C 1
ATOM 3076 O O . VAL A 1 402 ? -12.656 29.172 20.797 1 98.69 402 VAL A O 1
ATOM 3079 N N . ASN A 1 403 ? -10.914 29.969 19.719 1 98.75 403 ASN A N 1
ATOM 3080 C CA . ASN A 1 403 ? -10.789 28.844 18.797 1 98.75 403 ASN A CA 1
ATOM 3081 C C . ASN A 1 403 ? -10.023 27.688 19.438 1 98.75 403 ASN A C 1
ATOM 3083 O O . ASN A 1 403 ? -10.391 26.516 19.25 1 98.75 403 ASN A O 1
ATOM 3087 N N . LEU A 1 404 ? -8.922 28 20.047 1 98.75 404 LEU A N 1
ATOM 3088 C CA . LEU A 1 404 ? -8.047 27.016 20.672 1 98.75 404 LEU A CA 1
ATOM 3089 C C . LEU A 1 404 ? -8.203 27.016 22.188 1 98.75 404 LEU A C 1
ATOM 3091 O O . LEU A 1 404 ? -8.062 28.062 22.828 1 98.75 404 LEU A O 1
ATOM 3095 N N . LEU A 1 405 ? -8.539 25.922 22.75 1 98.81 405 LEU A N 1
ATOM 3096 C CA . LEU A 1 405 ? -8.711 25.828 24.203 1 98.81 405 LEU A CA 1
ATOM 3097 C C . LEU A 1 405 ? -7.398 25.484 24.891 1 98.81 405 LEU A C 1
ATOM 3099 O O . LEU A 1 405 ? -6.613 24.688 24.375 1 98.81 405 LEU A O 1
ATOM 3103 N N . GLY A 1 406 ? -7.145 26.109 26.016 1 98.5 406 GLY A N 1
ATOM 3104 C CA . GLY A 1 406 ? -5.945 25.953 26.812 1 98.5 406 GLY A CA 1
ATOM 3105 C C . GLY A 1 406 ? -5.508 27.25 27.5 1 98.5 406 GLY A C 1
ATOM 3106 O O . GLY A 1 406 ? -5.992 28.328 27.156 1 98.5 406 GLY A O 1
ATOM 3107 N N . PRO A 1 407 ? -4.633 27.125 28.484 1 98.75 407 PRO A N 1
ATOM 3108 C CA . PRO A 1 407 ? -4.16 28.359 29.109 1 98.75 407 PRO A CA 1
ATOM 3109 C C . PRO A 1 407 ? -3.568 29.344 28.109 1 98.75 407 PRO A C 1
ATOM 3111 O O . PRO A 1 407 ? -2.684 28.984 27.328 1 98.75 407 PRO A O 1
ATOM 3114 N N . SER A 1 408 ? -4.109 30.594 28.156 1 98.75 408 SER A N 1
ATOM 3115 C CA . SER A 1 408 ? -3.68 31.578 27.172 1 98.75 408 SER A CA 1
ATOM 3116 C C . SER A 1 408 ? -4.184 32.969 27.531 1 98.75 408 SER A C 1
ATOM 3118 O O . SER A 1 408 ? -5.09 33.125 28.359 1 98.75 408 SER A O 1
ATOM 3120 N N . GLU A 1 409 ? -3.574 33.906 26.953 1 98.44 409 GLU A N 1
ATOM 3121 C CA . GLU A 1 409 ? -3.965 35.312 27.031 1 98.44 409 GLU A CA 1
ATOM 3122 C C . GLU A 1 409 ? -3.861 36 25.672 1 98.44 409 GLU A C 1
ATOM 3124 O O . GLU A 1 409 ? -2.922 35.75 24.922 1 98.44 409 GLU A O 1
ATOM 3129 N N . ALA A 1 410 ? -4.836 36.875 25.391 1 98.44 410 ALA A N 1
ATOM 3130 C CA . ALA A 1 410 ? -4.82 37.625 24.141 1 98.44 410 ALA A CA 1
ATOM 3131 C C . ALA A 1 410 ? -5.316 39.031 24.328 1 98.44 410 ALA A C 1
ATOM 3133 O O . ALA A 1 410 ? -6.164 39.312 25.188 1 98.44 410 ALA A O 1
ATOM 3134 N N . THR A 1 411 ? -4.766 39.875 23.625 1 97.75 411 THR A N 1
ATOM 3135 C CA . THR A 1 411 ? -5.277 41.25 23.5 1 97.75 411 THR A CA 1
ATOM 3136 C C . THR A 1 411 ? -5.746 41.531 22.078 1 97.75 411 THR A C 1
ATOM 3138 O O . THR A 1 411 ? -4.957 41.469 21.141 1 97.75 411 THR A O 1
ATOM 3141 N N . LEU A 1 412 ? -6.984 41.812 21.984 1 96.75 412 LEU A N 1
ATOM 3142 C CA . LEU A 1 412 ? -7.582 42.094 20.688 1 96.75 412 LEU A CA 1
ATOM 3143 C C . LEU A 1 412 ? -8.195 43.469 20.641 1 96.75 412 LEU A C 1
ATOM 3145 O O . LEU A 1 412 ? -8.633 44 21.672 1 96.75 412 LEU A O 1
ATOM 3149 N N . ASP A 1 413 ? -8.203 44.062 19.516 1 93.94 413 ASP A N 1
ATOM 3150 C CA . ASP A 1 413 ? -8.906 45.344 19.297 1 93.94 413 ASP A CA 1
ATOM 3151 C C . ASP A 1 413 ? -10.281 45.094 18.672 1 93.94 413 ASP A C 1
ATOM 3153 O O . ASP A 1 413 ? -10.383 44.594 17.562 1 93.94 413 ASP A O 1
ATOM 3157 N N . LEU A 1 414 ? -11.297 45.406 19.391 1 95 414 LEU A N 1
ATOM 3158 C CA . LEU A 1 414 ? -12.664 45.188 18.922 1 95 414 LEU A CA 1
ATOM 3159 C C . LEU A 1 414 ? -13.289 46.5 18.453 1 95 414 LEU A C 1
ATOM 3161 O O . LEU A 1 414 ? -13.133 47.531 19.094 1 95 414 LEU A O 1
ATOM 3165 N N . PRO A 1 415 ? -13.898 46.406 17.344 1 89.12 415 PRO A N 1
ATOM 3166 C CA . PRO A 1 415 ? -14.602 47.594 16.906 1 89.12 415 PRO A CA 1
ATOM 3167 C C . PRO A 1 415 ? -15.586 48.125 17.938 1 89.12 415 PRO A C 1
ATOM 3169 O O . PRO A 1 415 ? -16.391 47.375 18.484 1 89.12 415 PRO A O 1
ATOM 3172 N N . GLY A 1 416 ? -15.531 49.406 18.203 1 89.75 416 GLY A N 1
ATOM 3173 C CA . GLY A 1 416 ? -16.484 50.031 19.094 1 89.75 416 GLY A CA 1
ATOM 3174 C C . GLY A 1 416 ? -16.109 49.906 20.562 1 89.75 416 GLY A C 1
ATOM 3175 O O . GLY A 1 416 ? -16.594 50.656 21.406 1 89.75 416 GLY A O 1
ATOM 3176 N N . ILE A 1 417 ? -15.281 49.031 20.938 1 92.88 417 ILE A N 1
ATOM 3177 C CA . ILE A 1 417 ? -14.922 48.781 22.328 1 92.88 417 ILE A CA 1
ATOM 3178 C C . ILE A 1 417 ? -13.453 49.156 22.547 1 92.88 417 ILE A C 1
ATOM 3180 O O . ILE A 1 417 ? -13.117 49.812 23.547 1 92.88 417 ILE A O 1
ATOM 3184 N N . GLY A 1 418 ? -12.57 48.844 21.578 1 93.69 418 GLY A N 1
ATOM 3185 C CA . GLY A 1 418 ? -11.133 49.031 21.719 1 93.69 418 GLY A CA 1
ATOM 3186 C C . GLY A 1 418 ? -10.406 47.781 22.172 1 93.69 418 GLY A C 1
ATOM 3187 O O . GLY A 1 418 ? -10.758 46.656 21.781 1 93.69 418 GLY A O 1
ATOM 3188 N N . ALA A 1 419 ? -9.344 48.031 22.969 1 95.62 419 ALA A N 1
ATOM 3189 C CA . ALA A 1 419 ? -8.492 46.906 23.406 1 95.62 419 ALA A CA 1
ATOM 3190 C C . ALA A 1 419 ? -9.203 46.062 24.438 1 95.62 419 ALA A C 1
ATOM 3192 O O . ALA A 1 419 ? -9.703 46.562 25.453 1 95.62 419 ALA A O 1
ATOM 3193 N N . VAL A 1 420 ? -9.289 44.812 24.172 1 97.38 420 VAL A N 1
ATOM 3194 C CA . VAL A 1 420 ? -9.898 43.844 25.062 1 97.38 420 VAL A CA 1
ATOM 3195 C C . VAL A 1 420 ? -8.891 42.719 25.375 1 97.38 420 VAL A C 1
ATOM 3197 O O . VAL A 1 420 ? -8.289 42.156 24.469 1 97.38 420 VAL A O 1
ATOM 3200 N N . LYS A 1 421 ? -8.664 42.469 26.625 1 98.38 421 LYS A N 1
ATOM 3201 C CA . LYS A 1 421 ? -7.844 41.344 27.047 1 98.38 421 LYS A CA 1
ATOM 3202 C C . LYS A 1 421 ? -8.711 40.125 27.375 1 98.38 421 LYS A C 1
ATOM 3204 O O . LYS A 1 421 ? -9.695 40.25 28.109 1 98.38 421 LYS A O 1
ATOM 3209 N N . VAL A 1 422 ? -8.469 39.031 26.781 1 98.69 422 VAL A N 1
ATOM 3210 C CA . VAL A 1 422 ? -9.141 37.75 27.062 1 98.69 422 VAL A CA 1
ATOM 3211 C C . VAL A 1 422 ? -8.148 36.75 27.672 1 98.69 422 VAL A C 1
ATOM 3213 O O . VAL A 1 422 ? -7.047 36.594 27.141 1 98.69 422 VAL A O 1
ATOM 3216 N N . THR A 1 423 ? -8.508 36.062 28.812 1 98.75 423 THR A N 1
ATOM 3217 C CA . THR A 1 423 ? -7.621 35.125 29.484 1 98.75 423 THR A CA 1
ATOM 3218 C C . THR A 1 423 ? -8.336 33.812 29.734 1 98.75 423 THR A C 1
ATOM 3220 O O . THR A 1 423 ? -9.406 33.781 30.344 1 98.75 423 THR A O 1
ATOM 3223 N N . GLN A 1 424 ? -7.781 32.75 29.234 1 98.81 424 GLN A N 1
ATOM 3224 C CA . GLN A 1 424 ? -8.188 31.391 29.641 1 98.81 424 GLN A CA 1
ATOM 3225 C C . GLN A 1 424 ? -7.32 30.875 30.781 1 98.81 424 GLN A C 1
ATOM 3227 O O . GLN A 1 424 ? -6.125 30.625 30.594 1 98.81 424 GLN A O 1
ATOM 3232 N N . THR A 1 425 ? -7.871 30.719 31.938 1 98.81 425 THR A N 1
ATOM 3233 C CA . THR A 1 425 ? -7.199 30.094 33.062 1 98.81 425 THR A CA 1
ATOM 3234 C C . THR A 1 425 ? -7.684 28.672 33.25 1 98.81 425 THR A C 1
ATOM 3236 O O . THR A 1 425 ? -8.859 28.438 33.562 1 98.81 425 THR A O 1
ATOM 3239 N N . THR A 1 426 ? -6.797 27.734 33.094 1 98.25 426 THR A N 1
ATOM 3240 C CA . THR A 1 426 ? -7.199 26.328 33.125 1 98.25 426 THR A CA 1
ATOM 3241 C C . THR A 1 426 ? -5.977 25.406 33.156 1 98.25 426 THR A C 1
ATOM 3243 O O . THR A 1 426 ? -4.855 25.844 32.875 1 98.25 426 THR A O 1
ATOM 3246 N N . ASP A 1 427 ? -6.145 24.156 33.594 1 96.06 427 ASP A N 1
ATOM 3247 C CA . ASP A 1 427 ? -5.156 23.094 33.469 1 96.06 427 ASP A CA 1
ATOM 3248 C C . ASP A 1 427 ? -5.469 22.203 32.281 1 96.06 427 ASP A C 1
ATOM 3250 O O . ASP A 1 427 ? -4.93 21.109 32.156 1 96.06 427 ASP A O 1
ATOM 3254 N N . TYR A 1 428 ? -6.43 22.672 31.391 1 96.06 428 TYR A N 1
ATOM 3255 C CA . TYR A 1 428 ? -6.625 22 30.109 1 96.06 428 TYR A CA 1
ATOM 3256 C C . TYR A 1 428 ? -5.297 21.828 29.375 1 96.06 428 TYR A C 1
ATOM 3258 O O . TYR A 1 428 ? -4.426 22.703 29.438 1 96.06 428 TYR A O 1
ATOM 3266 N N . PRO A 1 429 ? -5.145 20.703 28.859 1 96.12 429 PRO A N 1
ATOM 3267 C CA . PRO A 1 429 ? -6.082 19.672 28.438 1 96.12 429 PRO A CA 1
ATOM 3268 C C . PRO A 1 429 ? -6.254 18.562 29.484 1 96.12 429 PRO A C 1
ATOM 3270 O O . PRO A 1 429 ? -6.863 17.531 29.219 1 96.12 429 PRO A O 1
ATOM 3273 N N . PHE A 1 430 ? -5.75 18.719 30.688 1 94.69 430 PHE A N 1
ATOM 3274 C CA . PHE A 1 430 ? -5.816 17.672 31.719 1 94.69 430 PHE A CA 1
ATOM 3275 C C . PHE A 1 430 ? -7.031 17.875 32.625 1 94.69 430 PHE A C 1
ATOM 3277 O O . PHE A 1 430 ? -7.562 16.922 33.188 1 94.69 430 PHE A O 1
ATOM 3284 N N . ALA A 1 431 ? -7.461 19.125 32.75 1 93.31 431 ALA A N 1
ATOM 3285 C CA . ALA A 1 431 ? -8.641 19.453 33.562 1 93.31 431 ALA A CA 1
ATOM 3286 C C . ALA A 1 431 ? -9.836 19.781 32.656 1 93.31 431 ALA A C 1
ATOM 3288 O O . ALA A 1 431 ? -9.664 20.188 31.516 1 93.31 431 ALA A O 1
ATOM 3289 N N . ASP A 1 432 ? -11.047 19.734 33.219 1 94.31 432 ASP A N 1
ATOM 3290 C CA . ASP A 1 432 ? -12.258 19.844 32.438 1 94.31 432 ASP A CA 1
ATOM 3291 C C . ASP A 1 432 ? -12.883 21.234 32.531 1 94.31 432 ASP A C 1
ATOM 3293 O O . ASP A 1 432 ? -13.938 21.5 31.953 1 94.31 432 ASP A O 1
ATOM 3297 N N . THR A 1 433 ? -12.211 22.109 33.281 1 97.38 433 THR A N 1
ATOM 3298 C CA . THR A 1 433 ? -12.797 23.438 33.5 1 97.38 433 THR A CA 1
ATOM 3299 C C . THR A 1 433 ? -11.883 24.531 32.938 1 97.38 433 THR A C 1
ATOM 3301 O O . THR A 1 433 ? -10.672 24.5 33.156 1 97.38 433 THR A O 1
ATOM 3304 N N . ILE A 1 434 ? -12.477 25.484 32.281 1 98.69 434 ILE A N 1
ATOM 3305 C CA . ILE A 1 434 ? -11.766 26.609 31.703 1 98.69 434 ILE A CA 1
ATOM 3306 C C . ILE A 1 434 ? -12.484 27.906 32.062 1 98.69 434 ILE A C 1
ATOM 3308 O O . ILE A 1 434 ? -13.625 28.125 31.656 1 98.69 434 ILE A O 1
ATOM 3312 N N . ARG A 1 435 ? -11.883 28.781 32.781 1 98.81 435 ARG A N 1
ATOM 3313 C CA . ARG A 1 435 ? -12.398 30.125 33.031 1 98.81 435 ARG A CA 1
ATOM 3314 C C . ARG A 1 435 ? -11.922 31.109 31.969 1 98.81 435 ARG A C 1
ATOM 3316 O O . ARG A 1 435 ? -10.719 31.266 31.75 1 98.81 435 ARG A O 1
ATOM 3323 N N . ILE A 1 436 ? -12.812 31.672 31.312 1 98.81 436 ILE A N 1
ATOM 3324 C CA . ILE A 1 436 ? -12.523 32.688 30.297 1 98.81 436 ILE A CA 1
ATOM 3325 C C . ILE A 1 436 ? -12.914 34.062 30.812 1 98.81 436 ILE A C 1
ATOM 3327 O O . ILE A 1 436 ? -14.102 34.375 30.969 1 98.81 436 ILE A O 1
ATOM 3331 N N . ALA A 1 437 ? -11.961 34.906 31 1 98.75 437 ALA A N 1
ATOM 3332 C CA . ALA A 1 437 ? -12.203 36.25 31.531 1 98.75 437 ALA A CA 1
ATOM 3333 C C . ALA A 1 437 ? -11.945 37.281 30.469 1 98.75 437 ALA A C 1
ATOM 3335 O O . ALA A 1 437 ? -11.109 37.125 29.578 1 98.75 437 ALA A O 1
ATOM 3336 N N . VAL A 1 438 ? -12.641 38.406 30.578 1 98.25 438 VAL A N 1
ATOM 3337 C CA . VAL A 1 438 ? -12.445 39.562 29.672 1 98.25 438 VAL A CA 1
ATOM 3338 C C . VAL A 1 438 ? -12.164 40.812 30.484 1 98.25 438 VAL A C 1
ATOM 3340 O O . VAL A 1 438 ? -12.734 41 31.547 1 98.25 438 VAL A O 1
ATOM 3343 N N . ASP A 1 439 ? -11.281 41.562 30.094 1 98.19 439 ASP A N 1
ATOM 3344 C CA . ASP A 1 439 ? -11.023 42.906 30.578 1 98.19 439 ASP A CA 1
ATOM 3345 C C . ASP A 1 439 ? -11.195 43.938 29.453 1 98.19 439 ASP A C 1
ATOM 3347 O O . ASP A 1 439 ? -10.328 44.062 28.594 1 98.19 439 ASP A O 1
ATOM 3351 N N . ALA A 1 440 ? -12.289 44.594 29.484 1 96.75 440 ALA A N 1
ATOM 3352 C CA . ALA A 1 440 ? -12.648 45.594 28.484 1 96.75 440 ALA A CA 1
ATOM 3353 C C . ALA A 1 440 ? -13.141 46.875 29.141 1 96.75 440 ALA A C 1
ATOM 3355 O O . ALA A 1 440 ? -14.062 47.531 28.641 1 96.75 440 ALA A O 1
ATOM 3356 N N . GLY A 1 441 ? -12.695 47.219 30.281 1 94.31 441 GLY A N 1
ATOM 3357 C CA . GLY A 1 441 ? -13.094 48.438 30.969 1 94.31 441 GLY A CA 1
ATOM 3358 C C . GLY A 1 441 ? -14.555 48.438 31.391 1 94.31 441 GLY A C 1
ATOM 3359 O O . GLY A 1 441 ? -15.211 49.469 31.359 1 94.31 441 GLY A O 1
ATOM 3360 N N . GLY A 1 442 ? -15.094 47.375 31.547 1 94 442 GLY A N 1
ATOM 3361 C CA . GLY A 1 442 ? -16.469 47.25 32 1 94 442 GLY A CA 1
ATOM 3362 C C . GLY A 1 442 ? -17.453 46.969 30.891 1 94 442 GLY A C 1
ATOM 3363 O O . GLY A 1 442 ? -18.609 46.625 31.141 1 94 442 GLY A O 1
ATOM 3364 N N . ALA A 1 443 ? -16.984 47.094 29.688 1 95.69 443 ALA A N 1
ATOM 3365 C CA . ALA A 1 443 ? -17.859 46.812 28.547 1 95.69 443 ALA A CA 1
ATOM 3366 C C . ALA A 1 443 ? -18.172 45.344 28.438 1 95.69 443 ALA A C 1
ATOM 3368 O O . ALA A 1 443 ? -17.344 44.5 28.781 1 95.69 443 ALA A O 1
ATOM 3369 N N . LYS A 1 444 ? -19.375 45.062 27.969 1 96.31 444 LYS A N 1
ATOM 3370 C CA . LYS A 1 444 ? -19.734 43.656 27.672 1 96.31 444 LYS A CA 1
ATOM 3371 C C . LYS A 1 444 ? -19.125 43.219 26.359 1 96.31 444 LYS A C 1
ATOM 3373 O O . LYS A 1 444 ? -19.188 43.938 25.344 1 96.31 444 LYS A O 1
ATOM 3378 N N . VAL A 1 445 ? -18.484 42.156 26.375 1 97.31 445 VAL A N 1
ATOM 3379 C CA . VAL A 1 445 ? -17.828 41.562 25.203 1 97.31 445 VAL A CA 1
ATOM 3380 C C . VAL A 1 445 ? -18.547 40.281 24.797 1 97.31 445 VAL A C 1
ATOM 3382 O O . VAL A 1 445 ? -18.859 39.438 25.641 1 97.31 445 VAL A O 1
ATOM 3385 N N . ALA A 1 446 ? -18.906 40.188 23.531 1 97.31 446 ALA A N 1
ATOM 3386 C CA . ALA A 1 446 ? -19.469 38.938 22.984 1 97.31 446 ALA A CA 1
ATOM 3387 C C . ALA A 1 446 ? -18.359 37.938 22.672 1 97.31 446 ALA A C 1
ATOM 3389 O O . ALA A 1 446 ? -17.406 38.25 21.953 1 97.31 446 ALA A O 1
ATOM 3390 N N . LEU A 1 447 ? -18.438 36.781 23.234 1 97.94 447 LEU A N 1
ATOM 3391 C CA . LEU A 1 447 ? -17.516 35.688 23 1 97.94 447 LEU A CA 1
ATOM 3392 C C . LEU A 1 447 ? -18.203 34.562 22.219 1 97.94 447 LEU A C 1
ATOM 3394 O O . LEU A 1 447 ? -19.359 34.25 22.484 1 97.94 447 LEU A O 1
ATOM 3398 N N . ASN A 1 448 ? -17.609 34.062 21.188 1 97.88 448 ASN A N 1
ATOM 3399 C CA . ASN A 1 448 ? -17.922 32.781 20.609 1 97.88 448 ASN A CA 1
ATOM 3400 C C . ASN A 1 448 ? -16.984 31.688 21.125 1 97.88 448 ASN A C 1
ATOM 3402 O O . ASN A 1 448 ? -15.859 31.531 20.656 1 97.88 448 ASN A O 1
ATOM 3406 N N . VAL A 1 449 ? -17.453 30.891 22.047 1 98.44 449 VAL A N 1
ATOM 3407 C CA . VAL A 1 449 ? -16.641 29.875 22.703 1 98.44 449 VAL A CA 1
ATOM 3408 C C . VAL A 1 449 ? -16.828 28.531 22 1 98.44 449 VAL A C 1
ATOM 3410 O O . VAL A 1 449 ? -17.953 28.062 21.828 1 98.44 449 VAL A O 1
ATOM 3413 N N . ARG A 1 450 ? -15.766 27.922 21.594 1 98.44 450 ARG A N 1
ATOM 3414 C CA . ARG A 1 450 ? -15.836 26.656 20.891 1 98.44 450 ARG A CA 1
ATOM 3415 C C . ARG A 1 450 ? -16.203 25.516 21.844 1 98.44 450 ARG A C 1
ATOM 3417 O O . ARG A 1 450 ? -15.688 25.453 22.969 1 98.44 450 ARG A O 1
ATOM 3424 N N . ILE A 1 451 ? -17.062 24.688 21.422 1 98.38 451 ILE A N 1
ATOM 3425 C CA . ILE A 1 451 ? -17.422 23.438 22.094 1 98.38 451 ILE A CA 1
ATOM 3426 C C . ILE A 1 451 ? -16.891 22.25 21.297 1 98.38 451 ILE A C 1
ATOM 3428 O O . ILE A 1 451 ? -17.328 22 20.172 1 98.38 451 ILE A O 1
ATOM 3432 N N . PRO A 1 452 ? -15.945 21.516 21.812 1 98.12 452 PRO A N 1
ATOM 3433 C CA . PRO A 1 452 ? -15.328 20.406 21.062 1 98.12 452 PRO A CA 1
ATOM 3434 C C . PRO A 1 452 ? -16.328 19.344 20.641 1 98.12 452 PRO A C 1
ATOM 3436 O O . PRO A 1 452 ? -17.375 19.188 21.281 1 98.12 452 PRO A O 1
ATOM 3439 N N . ASP A 1 453 ? -15.992 18.578 19.594 1 96.81 453 ASP A N 1
ATOM 3440 C CA . ASP A 1 453 ? -16.875 17.562 19.031 1 96.81 453 ASP A CA 1
ATOM 3441 C C . ASP A 1 453 ? -17.047 16.391 19.984 1 96.81 453 ASP A C 1
ATOM 3443 O O . ASP A 1 453 ? -18.047 15.672 19.938 1 96.81 453 ASP A O 1
ATOM 3447 N N . TRP A 1 454 ? -16.172 16.172 20.891 1 96.38 454 TRP A N 1
ATOM 3448 C CA . TRP A 1 454 ? -16.219 15.039 21.812 1 96.38 454 TRP A CA 1
ATOM 3449 C C . TRP A 1 454 ? -16.922 15.43 23.109 1 96.38 454 TRP A C 1
ATOM 3451 O O . TRP A 1 454 ? -17.188 14.578 23.953 1 96.38 454 TRP A O 1
ATOM 3461 N N . ALA A 1 455 ? -17.266 16.719 23.312 1 96.5 455 ALA A N 1
ATOM 3462 C CA . ALA A 1 455 ? -17.672 17.219 24.625 1 96.5 455 ALA A CA 1
ATOM 3463 C C . ALA A 1 455 ? -19.172 17.109 24.812 1 96.5 455 ALA A C 1
ATOM 3465 O O . ALA A 1 455 ? -19.859 18.125 25.016 1 96.5 455 ALA A O 1
ATOM 3466 N N . GLU A 1 456 ? -19.672 15.953 24.922 1 95.38 456 GLU A N 1
ATOM 3467 C CA . GLU A 1 456 ? -21.062 15.758 25.281 1 95.38 456 GLU A CA 1
ATOM 3468 C C . GLU A 1 456 ? -21.328 16.219 26.719 1 95.38 456 GLU A C 1
ATOM 3470 O O . GLU A 1 456 ? -20.547 15.945 27.625 1 95.38 456 GLU A O 1
ATOM 3475 N N . GLY A 1 457 ? -22.359 17.016 26.906 1 96.56 457 GLY A N 1
ATOM 3476 C CA . GLY A 1 457 ? -22.75 17.469 28.234 1 96.56 457 GLY A CA 1
ATOM 3477 C C . GLY A 1 457 ? -22.016 18.719 28.672 1 96.56 457 GLY A C 1
ATOM 3478 O O . GLY A 1 457 ? -22.078 19.109 29.844 1 96.56 457 GLY A O 1
ATOM 3479 N N . ALA A 1 458 ? -21.312 19.406 27.812 1 98.12 458 ALA A N 1
ATOM 3480 C CA . ALA A 1 458 ? -20.594 20.641 28.141 1 98.12 458 ALA A CA 1
ATOM 3481 C C . ALA A 1 458 ? -21.547 21.703 28.656 1 98.12 458 ALA A C 1
ATOM 3483 O O . ALA A 1 458 ? -22.688 21.812 28.172 1 98.12 458 ALA A O 1
ATOM 3484 N N . THR A 1 459 ? -21.094 22.516 29.625 1 98.12 459 THR A N 1
ATOM 3485 C CA . THR A 1 459 ? -21.875 23.625 30.125 1 98.12 459 THR A CA 1
ATOM 3486 C C . THR A 1 459 ? -21.047 24.922 30.141 1 98.12 459 THR A C 1
ATOM 3488 O O . THR A 1 459 ? -19.828 24.859 30.203 1 98.12 459 THR A O 1
ATOM 3491 N N . LEU A 1 460 ? -21.688 25.984 30.062 1 97.88 460 LEU A N 1
ATOM 3492 C CA . LEU A 1 460 ? -21.078 27.312 30.078 1 97.88 460 LEU A CA 1
ATOM 3493 C C . LEU A 1 460 ? -21.938 28.297 30.859 1 97.88 460 LEU A C 1
ATOM 3495 O O . LEU A 1 460 ? -23.172 28.297 30.734 1 97.88 460 LEU A O 1
ATOM 3499 N N . THR A 1 461 ? -21.266 29.094 31.641 1 95.38 461 THR A N 1
ATOM 3500 C CA . THR A 1 461 ? -22 30.141 32.344 1 95.38 461 THR A CA 1
ATOM 3501 C C . THR A 1 461 ? -22.828 30.969 31.359 1 95.38 461 THR A C 1
ATOM 3503 O O . THR A 1 461 ? -22.328 31.438 30.344 1 95.38 461 THR A O 1
ATOM 3506 N N . GLY A 1 462 ? -24.078 31.172 31.641 1 90.56 462 GLY A N 1
ATOM 3507 C CA . GLY A 1 462 ? -24.953 31.953 30.781 1 90.56 462 GLY A CA 1
ATOM 3508 C C . GLY A 1 462 ? -25.781 31.109 29.828 1 90.56 462 GLY A C 1
ATOM 3509 O O . GLY A 1 462 ? -26.719 31.609 29.203 1 90.56 462 GLY A O 1
ATOM 3510 N N . ALA A 1 463 ? -25.469 29.844 29.719 1 92.19 463 ALA A N 1
ATOM 3511 C CA . ALA A 1 463 ? -26.234 28.969 28.844 1 92.19 463 ALA A CA 1
ATOM 3512 C C . ALA A 1 463 ? -27.359 28.281 29.625 1 92.19 463 ALA A C 1
ATOM 3514 O O . ALA A 1 463 ? -27.219 27.969 30.797 1 92.19 463 ALA A O 1
ATOM 3515 N N . ASP A 1 464 ? -28.484 28.078 29.016 1 91.31 464 ASP A N 1
ATOM 3516 C CA . ASP A 1 464 ? -29.656 27.484 29.656 1 91.31 464 ASP A CA 1
ATOM 3517 C C . ASP A 1 464 ? -29.547 25.953 29.688 1 91.31 464 ASP A C 1
ATOM 3519 O O . ASP A 1 464 ? -30.406 25.281 30.25 1 91.31 464 ASP A O 1
ATOM 3523 N N . GLY A 1 465 ? -28.516 25.328 29.344 1 90.94 465 GLY A N 1
ATOM 3524 C CA . GLY A 1 465 ? -28.391 23.875 29.312 1 90.94 465 GLY A CA 1
ATOM 3525 C C . GLY A 1 465 ? -27.141 23.406 28.594 1 90.94 465 GLY A C 1
ATOM 3526 O O . GLY A 1 465 ? -26.266 24.219 28.281 1 90.94 465 GLY A O 1
ATOM 3527 N N . PRO A 1 466 ? -27.188 22.016 28.406 1 92.88 466 PRO A N 1
ATOM 3528 C CA . PRO A 1 466 ? -26.016 21.453 27.734 1 92.88 466 PRO A CA 1
ATOM 3529 C C . PRO A 1 466 ? -25.844 21.984 26.312 1 92.88 466 PRO A C 1
ATOM 3531 O O . PRO A 1 466 ? -26.828 22.203 25.609 1 92.88 466 PRO A O 1
ATOM 3534 N N . LEU A 1 467 ? -24.641 22.156 25.984 1 96.94 467 LEU A N 1
ATOM 3535 C CA . LEU A 1 467 ? -24.297 22.75 24.703 1 96.94 467 LEU A CA 1
ATOM 3536 C C . LEU A 1 467 ? -24.078 21.672 23.641 1 96.94 467 LEU A C 1
ATOM 3538 O O . LEU A 1 467 ? -23.688 20.547 23.969 1 96.94 467 LEU A O 1
ATOM 3542 N N . ALA A 1 468 ? -24.344 21.984 22.391 1 96.12 468 ALA A N 1
ATOM 3543 C CA . ALA A 1 468 ? -24.125 21.062 21.281 1 96.12 468 ALA A CA 1
ATOM 3544 C C . ALA A 1 468 ? -22.641 20.906 20.984 1 96.12 468 ALA A C 1
ATOM 3546 O O . ALA A 1 468 ? -21.922 21.906 20.844 1 96.12 468 ALA A O 1
ATOM 3547 N N . PRO A 1 469 ? -22.172 19.656 20.891 1 97.06 469 PRO A N 1
ATOM 3548 C CA . PRO A 1 469 ? -20.781 19.453 20.469 1 97.06 469 PRO A CA 1
ATOM 3549 C C . PRO A 1 469 ? -20.516 19.984 19.062 1 97.06 469 PRO A C 1
ATOM 3551 O O . PRO A 1 469 ? -21.453 20.172 18.281 1 97.06 469 PRO A O 1
ATOM 3554 N N . ASP A 1 470 ? -19.219 20.266 18.734 1 96.94 470 ASP A N 1
ATOM 3555 C CA . ASP A 1 470 ? -18.766 20.734 17.422 1 96.94 470 ASP A CA 1
ATOM 3556 C C . ASP A 1 470 ? -19.516 22 17.016 1 96.94 470 ASP A C 1
ATOM 3558 O O . ASP A 1 470 ? -20.125 22.047 15.945 1 96.94 470 ASP A O 1
ATOM 3562 N N . SER A 1 471 ? -19.391 22.953 17.859 1 97.69 471 SER A N 1
ATOM 3563 C CA . SER A 1 471 ? -20.094 24.203 17.641 1 97.69 471 SER A CA 1
ATOM 3564 C C . SER A 1 471 ? -19.375 25.359 18.328 1 97.69 471 SER A C 1
ATOM 3566 O O . SER A 1 471 ? -18.391 25.156 19.047 1 97.69 471 SER A O 1
ATOM 3568 N N . PHE A 1 472 ? -19.812 26.578 18.047 1 97.44 472 PHE A N 1
ATOM 3569 C CA . PHE A 1 472 ? -19.516 27.766 18.828 1 97.44 472 PHE A CA 1
ATOM 3570 C C . PHE A 1 472 ? -20.734 28.25 19.578 1 97.44 472 PHE A C 1
ATOM 3572 O O . PHE A 1 472 ? -21.859 28.203 19.062 1 97.44 472 PHE A O 1
ATOM 3579 N N . PHE A 1 473 ? -20.562 28.625 20.781 1 97.44 473 PHE A N 1
ATOM 3580 C CA . PHE A 1 473 ? -21.656 29.203 21.562 1 97.44 473 PHE A CA 1
ATOM 3581 C C . PHE A 1 473 ? -21.359 30.656 21.891 1 97.44 473 PHE A C 1
ATOM 3583 O O . PHE A 1 473 ? -20.312 30.984 22.453 1 97.44 473 PHE A O 1
ATOM 3590 N N . ARG A 1 474 ? -22.281 31.5 21.625 1 97 474 ARG A N 1
ATOM 3591 C CA . ARG A 1 474 ? -22.109 32.938 21.875 1 97 474 ARG A CA 1
ATOM 3592 C C . ARG A 1 474 ? -22.594 33.312 23.266 1 97 474 ARG A C 1
ATOM 3594 O O . ARG A 1 474 ? -23.688 32.938 23.688 1 97 474 ARG A O 1
ATOM 3601 N N . VAL A 1 475 ? -21.781 34 23.969 1 97.44 475 VAL A N 1
ATOM 3602 C CA . VAL A 1 475 ? -22.125 34.5 25.281 1 97.44 475 VAL A CA 1
ATOM 3603 C C . VAL A 1 475 ? -21.578 35.906 25.469 1 97.44 475 VAL A C 1
ATOM 3605 O O . VAL A 1 475 ? -20.531 36.25 24.906 1 97.44 475 VAL A O 1
ATOM 3608 N N . GLU A 1 476 ? -22.234 36.688 26.203 1 97 476 GLU A N 1
ATOM 3609 C CA . GLU A 1 476 ? -21.766 38.062 26.5 1 97 476 GLU A CA 1
ATOM 3610 C C . GLU A 1 476 ? -21.375 38.188 27.969 1 97 476 GLU A C 1
ATOM 3612 O O . GLU A 1 476 ? -22.047 37.656 28.859 1 97 476 GLU A O 1
ATOM 3617 N N . THR A 1 477 ? -20.266 38.844 28.188 1 97.31 477 THR A N 1
ATOM 3618 C CA . THR A 1 477 ? -19.828 39.031 29.578 1 97.31 477 THR A CA 1
ATOM 3619 C C . THR A 1 477 ? -18.953 40.281 29.703 1 97.31 477 THR A C 1
ATOM 3621 O O . THR A 1 477 ? -18.328 40.719 28.719 1 97.31 477 THR A O 1
ATOM 3624 N N . SER A 1 478 ? -18.922 40.906 30.859 1 97.31 478 SER A N 1
ATOM 3625 C CA . SER A 1 478 ? -18 41.969 31.203 1 97.31 478 SER A CA 1
ATOM 3626 C C . SER A 1 478 ? -16.969 41.531 32.219 1 97.31 478 SER A C 1
ATOM 3628 O O . SER A 1 478 ? -16.141 42.312 32.688 1 97.31 478 SER A O 1
ATOM 3630 N N . ASP A 1 479 ? -17.016 40.25 32.562 1 97.38 479 ASP A N 1
ATOM 3631 C CA . ASP A 1 479 ? -16.141 39.688 33.594 1 97.38 479 ASP A CA 1
ATOM 3632 C C . ASP A 1 479 ? -15.57 38.344 33.125 1 97.38 479 ASP A C 1
ATOM 3634 O O . ASP A 1 479 ? -14.57 38.281 32.406 1 97.38 479 ASP A O 1
ATOM 3638 N N . SER A 1 480 ? -16.25 37.25 33.531 1 98.25 480 SER A N 1
ATOM 3639 C CA . SER A 1 480 ? -15.75 35.938 33.156 1 98.25 480 SER A CA 1
ATOM 3640 C C . SER A 1 480 ? -16.891 34.938 32.969 1 98.25 480 SER A C 1
ATOM 3642 O O . SER A 1 480 ? -18 35.188 33.469 1 98.25 480 SER A O 1
ATOM 3644 N N . VAL A 1 481 ? -16.672 33.969 32.219 1 98.38 481 VAL A N 1
ATOM 3645 C CA . VAL A 1 481 ? -17.562 32.812 32.062 1 98.38 481 VAL A CA 1
ATOM 3646 C C . VAL A 1 481 ? -16.781 31.516 32.375 1 98.38 481 VAL A C 1
ATOM 3648 O O . VAL A 1 481 ? -15.547 31.5 32.25 1 98.38 481 VAL A O 1
ATOM 3651 N N . LEU A 1 482 ? -17.453 30.5 32.844 1 98.56 482 LEU A N 1
ATOM 3652 C CA . LEU A 1 482 ? -16.844 29.219 33.156 1 98.56 482 LEU A CA 1
ATOM 3653 C C . LEU A 1 482 ? -17.344 28.125 32.219 1 98.56 482 LEU A C 1
ATOM 3655 O O . LEU A 1 482 ? -18.547 27.875 32.156 1 98.56 482 LEU A O 1
ATOM 3659 N N . LEU A 1 483 ? -16.453 27.516 31.422 1 98.62 483 LEU A N 1
ATOM 3660 C CA . LEU A 1 483 ? -16.734 26.375 30.562 1 98.62 483 LEU A CA 1
ATOM 3661 C C . LEU A 1 483 ? -16.359 25.062 31.25 1 98.62 483 LEU A C 1
ATOM 3663 O O . LEU A 1 483 ? -15.234 24.922 31.734 1 98.62 483 LEU A O 1
ATOM 3667 N N . THR A 1 484 ? -17.234 24.156 31.375 1 98.31 484 THR A N 1
ATOM 3668 C CA . THR A 1 484 ? -16.984 22.812 31.891 1 98.31 484 THR A CA 1
ATOM 3669 C C . THR A 1 484 ? -17.156 21.766 30.781 1 98.31 484 THR A C 1
ATOM 3671 O O . THR A 1 484 ? -18.219 21.703 30.156 1 98.31 484 THR A O 1
ATOM 3674 N N . LEU A 1 485 ? -16.141 20.984 30.547 1 97.5 485 LEU A N 1
ATOM 3675 C CA . LEU A 1 485 ? -16.109 19.953 29.5 1 97.5 485 LEU A CA 1
ATOM 3676 C C . LEU A 1 485 ? -15.945 18.578 30.109 1 97.5 485 LEU A C 1
ATOM 3678 O O . LEU A 1 485 ? -14.82 18.141 30.359 1 97.5 485 LEU A O 1
ATOM 3682 N N . PRO A 1 486 ? -17.016 17.828 30.328 1 93.88 486 PRO A N 1
ATOM 3683 C CA . PRO A 1 486 ? -16.812 16.453 30.781 1 93.88 486 PRO A CA 1
ATOM 3684 C C . PRO A 1 486 ? -15.867 15.664 29.891 1 93.88 486 PRO A C 1
ATOM 3686 O O . PRO A 1 486 ? -16.047 15.633 28.672 1 93.88 486 PRO A O 1
ATOM 3689 N N . MET A 1 487 ? -14.844 15.031 30.469 1 92.88 487 MET A N 1
ATOM 3690 C CA . MET A 1 487 ? -13.812 14.359 29.688 1 92.88 487 MET A CA 1
ATOM 3691 C C . MET A 1 487 ? -13.617 12.93 30.172 1 92.88 487 MET A C 1
ATOM 3693 O O . MET A 1 487 ? -12.5 12.531 30.516 1 92.88 487 MET A O 1
ATOM 3697 N N . PRO A 1 488 ? -14.602 12.094 30.156 1 91.44 488 PRO A N 1
ATOM 3698 C CA . PRO A 1 488 ? -14.352 10.688 30.469 1 91.44 488 PRO A CA 1
ATOM 3699 C C . PRO A 1 488 ? -13.406 10.016 29.469 1 91.44 488 PRO A C 1
ATOM 3701 O O . PRO A 1 488 ? -13.352 10.414 28.312 1 91.44 488 PRO A O 1
ATOM 3704 N N . ALA A 1 489 ? -12.617 9.047 29.938 1 93.81 489 ALA A N 1
ATOM 3705 C CA . ALA A 1 489 ? -11.859 8.227 29 1 93.81 489 ALA A CA 1
ATOM 3706 C C . ALA A 1 489 ? -12.789 7.504 28.031 1 93.81 489 ALA A C 1
ATOM 3708 O O . ALA A 1 489 ? -13.859 7.027 28.422 1 93.81 489 ALA A O 1
ATOM 3709 N N . ARG A 1 490 ? -12.398 7.465 26.766 1 93.69 490 ARG A N 1
ATOM 3710 C CA . ARG A 1 490 ? -13.234 6.859 25.734 1 93.69 490 ARG A CA 1
ATOM 3711 C C . ARG A 1 490 ? -12.445 5.832 24.938 1 93.69 490 ARG A C 1
ATOM 3713 O O . ARG A 1 490 ? -11.266 6.027 24.656 1 93.69 490 ARG A O 1
ATOM 3720 N N . LEU A 1 491 ? -13.195 4.75 24.562 1 95.25 491 LEU A N 1
ATOM 3721 C CA . LEU A 1 491 ? -12.648 3.768 23.641 1 95.25 491 LEU A CA 1
ATOM 3722 C C . LEU A 1 491 ? -12.992 4.129 22.188 1 95.25 491 LEU A C 1
ATOM 3724 O O . LEU A 1 491 ? -14.117 4.562 21.906 1 95.25 491 LEU A O 1
ATOM 3728 N N . HIS A 1 492 ? -12.016 4.055 21.391 1 96.75 492 HIS A N 1
ATOM 3729 C CA . HIS A 1 492 ? -12.203 4.191 19.953 1 96.75 492 HIS A CA 1
ATOM 3730 C C . HIS A 1 492 ? -11.922 2.873 19.234 1 96.75 492 HIS A C 1
ATOM 3732 O O . HIS A 1 492 ? -11.031 2.121 19.625 1 96.75 492 HIS A O 1
ATOM 3738 N N . HIS A 1 493 ? -12.711 2.592 18.203 1 96.19 493 HIS A N 1
ATOM 3739 C CA . HIS A 1 493 ? -12.562 1.364 17.422 1 96.19 493 HIS A CA 1
ATOM 3740 C C . HIS A 1 493 ? -12.148 1.665 15.992 1 96.19 493 HIS A C 1
ATOM 3742 O O . HIS A 1 493 ? -12.586 2.666 15.414 1 96.19 493 HIS A O 1
ATOM 3748 N N . ALA A 1 494 ? -11.273 0.969 15.461 1 96.38 494 ALA A N 1
ATOM 3749 C CA . ALA A 1 494 ? -10.898 0.966 14.047 1 96.38 494 ALA A CA 1
ATOM 3750 C C . ALA A 1 494 ? -10.727 -0.458 13.531 1 96.38 494 ALA A C 1
ATOM 3752 O O . ALA A 1 494 ? -10.516 -1.389 14.305 1 96.38 494 ALA A O 1
ATOM 3753 N N . SER A 1 495 ? -10.938 -0.625 12.219 1 94.5 495 SER A N 1
ATOM 3754 C CA . SER A 1 495 ? -10.836 -1.955 11.633 1 94.5 495 SER A CA 1
ATOM 3755 C C . SER A 1 495 ? -10.086 -1.915 10.305 1 94.5 495 SER A C 1
ATOM 3757 O O . SER A 1 495 ? -10.266 -0.988 9.508 1 94.5 495 SER A O 1
ATOM 3759 N N . SER A 1 496 ? -9.109 -2.791 10.156 1 92.19 496 SER A N 1
ATOM 3760 C CA . SER A 1 496 ? -8.633 -3.158 8.828 1 92.19 496 SER A CA 1
ATOM 3761 C C . SER A 1 496 ? -9.492 -4.254 8.211 1 92.19 496 SER A C 1
ATOM 3763 O O . SER A 1 496 ? -9.469 -5.398 8.672 1 92.19 496 SER A O 1
ATOM 3765 N N . ARG A 1 497 ? -10.289 -3.85 7.219 1 91.62 497 ARG A N 1
ATOM 3766 C CA . ARG A 1 497 ? -11.312 -4.754 6.688 1 91.62 497 ARG A CA 1
ATOM 3767 C C . ARG A 1 497 ? -11.258 -4.805 5.168 1 91.62 497 ARG A C 1
ATOM 3769 O O . ARG A 1 497 ? -10.906 -3.814 4.52 1 91.62 497 ARG A O 1
ATOM 3776 N N . ASN A 1 498 ? -11.438 -5.945 4.625 1 90.75 498 ASN A N 1
ATOM 3777 C CA . ASN A 1 498 ? -11.594 -6.125 3.188 1 90.75 498 ASN A CA 1
ATOM 3778 C C . ASN A 1 498 ? -12.852 -6.926 2.857 1 90.75 498 ASN A C 1
ATOM 3780 O O . ASN A 1 498 ? -13.016 -8.055 3.316 1 90.75 498 ASN A O 1
ATOM 3784 N N . VAL A 1 499 ? -13.711 -6.328 2.104 1 90.62 499 VAL A N 1
ATOM 3785 C CA . VAL A 1 499 ? -14.922 -6.977 1.598 1 90.62 499 VAL A CA 1
ATOM 3786 C C . VAL A 1 499 ? -14.828 -7.121 0.08 1 90.62 499 VAL A C 1
ATOM 3788 O O . VAL A 1 499 ? -14.734 -6.125 -0.639 1 90.62 499 VAL A O 1
ATOM 3791 N N . GLN A 1 500 ? -14.781 -8.289 -0.339 1 86.06 500 GLN A N 1
ATOM 3792 C CA . GLN A 1 500 ? -14.789 -8.555 -1.773 1 86.06 500 GLN A CA 1
ATOM 3793 C C . GLN A 1 500 ? -16.203 -8.438 -2.344 1 86.06 500 GLN A C 1
ATOM 3795 O O . GLN A 1 500 ? -17.109 -9.156 -1.922 1 86.06 500 GLN A O 1
ATOM 3800 N N . GLU A 1 501 ? -16.266 -7.555 -3.254 1 83.5 501 GLU A N 1
ATOM 3801 C CA . GLU A 1 501 ? -17.562 -7.301 -3.857 1 83.5 501 GLU A CA 1
ATOM 3802 C C . GLU A 1 501 ? -17.562 -7.645 -5.344 1 83.5 501 GLU A C 1
ATOM 3804 O O . GLU A 1 501 ? -16.531 -7.512 -6.016 1 83.5 501 GLU A O 1
ATOM 3809 N N . SER A 1 502 ? -18.562 -8.148 -5.797 1 81.56 502 SER A N 1
ATOM 3810 C CA . SER A 1 502 ? -18.781 -8.461 -7.203 1 81.56 502 SER A CA 1
ATOM 3811 C C . SER A 1 502 ? -20.266 -8.602 -7.512 1 81.56 502 SER A C 1
ATOM 3813 O O . SER A 1 502 ? -21.109 -8.328 -6.656 1 81.56 502 SER A O 1
ATOM 3815 N N . LEU A 1 503 ? -20.578 -8.828 -8.781 1 81.44 503 LEU A N 1
ATOM 3816 C CA . LEU A 1 503 ? -21.922 -9.164 -9.219 1 81.44 503 LEU A CA 1
ATOM 3817 C C . LEU A 1 503 ? -22 -10.609 -9.695 1 81.44 503 LEU A C 1
ATOM 3819 O O . LEU A 1 503 ? -21.094 -11.094 -10.375 1 81.44 503 LEU A O 1
ATOM 3823 N N . ALA A 1 504 ? -23.047 -11.273 -9.227 1 78.56 504 ALA A N 1
ATOM 3824 C CA . ALA A 1 504 ? -23.359 -12.586 -9.797 1 78.56 504 ALA A CA 1
ATOM 3825 C C . ALA A 1 504 ? -23.797 -12.453 -11.25 1 78.56 504 ALA A C 1
ATOM 3827 O O . ALA A 1 504 ? -24.078 -11.352 -11.727 1 78.56 504 ALA A O 1
ATOM 3828 N N . PRO A 1 505 ? -23.844 -13.5 -11.938 1 73.94 505 PRO A N 1
ATOM 3829 C CA . PRO A 1 505 ? -24.234 -13.438 -13.344 1 73.94 505 PRO A CA 1
ATOM 3830 C C . PRO A 1 505 ? -25.625 -12.82 -13.539 1 73.94 505 PRO A C 1
ATOM 3832 O O . PRO A 1 505 ? -25.891 -12.203 -14.57 1 73.94 505 PRO A O 1
ATOM 3835 N N . ASP A 1 506 ? -26.438 -12.992 -12.531 1 75.56 506 ASP A N 1
ATOM 3836 C CA . ASP A 1 506 ? -27.797 -12.469 -12.648 1 75.56 506 ASP A CA 1
ATOM 3837 C C . ASP A 1 506 ? -27.875 -11.016 -12.172 1 75.56 506 ASP A C 1
ATOM 3839 O O . ASP A 1 506 ? -28.953 -10.453 -12.055 1 75.56 506 ASP A O 1
ATOM 3843 N N . GLY A 1 507 ? -26.719 -10.477 -11.805 1 78.12 507 GLY A N 1
ATOM 3844 C CA . GLY A 1 507 ? -26.672 -9.078 -11.414 1 78.12 507 GLY A CA 1
ATOM 3845 C C . GLY A 1 507 ? -26.797 -8.867 -9.914 1 78.12 507 GLY A C 1
ATOM 3846 O O . GLY A 1 507 ? -26.656 -7.746 -9.422 1 78.12 507 GLY A O 1
ATOM 3847 N N . THR A 1 508 ? -26.969 -9.961 -9.211 1 84.88 508 THR A N 1
ATOM 3848 C CA . THR A 1 508 ? -27.094 -9.852 -7.766 1 84.88 508 THR A CA 1
ATOM 3849 C C . THR A 1 508 ? -25.75 -9.469 -7.141 1 84.88 508 THR A C 1
ATOM 3851 O O . THR A 1 508 ? -24.734 -10.094 -7.43 1 84.88 508 THR A O 1
ATOM 3854 N N . PRO A 1 509 ? -25.797 -8.422 -6.328 1 87.19 509 PRO A N 1
ATOM 3855 C CA . PRO A 1 509 ? -24.547 -8.07 -5.652 1 87.19 509 PRO A CA 1
ATOM 3856 C C . PRO A 1 509 ? -24.078 -9.141 -4.676 1 87.19 509 PRO A C 1
ATOM 3858 O O . PRO A 1 509 ? -24.891 -9.75 -3.979 1 87.19 509 PRO A O 1
ATOM 3861 N N . VAL A 1 510 ? -22.828 -9.422 -4.75 1 85.5 510 VAL A N 1
ATOM 3862 C CA . VAL A 1 510 ? -22.172 -10.352 -3.828 1 85.5 510 VAL A CA 1
ATOM 3863 C C . VAL A 1 510 ? -21.094 -9.609 -3.031 1 85.5 510 VAL A C 1
ATOM 3865 O O . VAL A 1 510 ? -20.328 -8.828 -3.592 1 85.5 510 VAL A O 1
ATOM 3868 N N . ALA A 1 511 ? -21.125 -9.75 -1.756 1 90 511 ALA A N 1
ATOM 3869 C CA . ALA A 1 511 ? -20.141 -9.148 -0.86 1 90 511 ALA A CA 1
ATOM 3870 C C . ALA A 1 511 ? -19.688 -10.141 0.212 1 90 511 ALA A C 1
ATOM 3872 O O . ALA A 1 511 ? -20.531 -10.758 0.881 1 90 511 ALA A O 1
ATOM 3873 N N . GLN A 1 512 ? -18.438 -10.383 0.257 1 91.88 512 GLN A N 1
ATOM 3874 C CA . GLN A 1 512 ? -17.906 -11.281 1.28 1 91.88 512 GLN A CA 1
ATOM 3875 C C . GLN A 1 512 ? -16.719 -10.648 1.993 1 91.88 512 GLN A C 1
ATOM 3877 O O . GLN A 1 512 ? -15.734 -10.258 1.352 1 91.88 512 GLN A O 1
ATOM 3882 N N . GLU A 1 513 ? -16.797 -10.578 3.283 1 92.12 513 GLU A N 1
ATOM 3883 C CA . GLU A 1 513 ? -15.656 -10.109 4.074 1 92.12 513 GLU A CA 1
ATOM 3884 C C . GLU A 1 513 ? -14.547 -11.156 4.133 1 92.12 513 GLU A C 1
ATOM 3886 O O . GLU A 1 513 ? -14.789 -12.297 4.543 1 92.12 513 GLU A O 1
ATOM 3891 N N . VAL A 1 514 ? -13.375 -10.797 3.725 1 91.19 514 VAL A N 1
ATOM 3892 C CA . VAL A 1 514 ? -12.305 -11.789 3.617 1 91.19 514 VAL A CA 1
ATOM 3893 C C . VAL A 1 514 ? -11.211 -11.477 4.629 1 91.19 514 VAL A C 1
ATOM 3895 O O . VAL A 1 514 ? -10.336 -12.305 4.883 1 91.19 514 VAL A O 1
ATOM 3898 N N . LEU A 1 515 ? -11.203 -10.344 5.18 1 91.94 515 LEU A N 1
ATOM 3899 C CA . LEU A 1 515 ? -10.234 -9.938 6.195 1 91.94 515 LEU A CA 1
ATOM 3900 C C . LEU A 1 515 ? -10.844 -8.906 7.137 1 91.94 515 LEU A C 1
ATOM 3902 O O . LEU A 1 515 ? -11.5 -7.961 6.691 1 91.94 515 LEU A O 1
ATOM 3906 N N . ARG A 1 516 ? -10.602 -9.086 8.391 1 93.19 516 ARG A N 1
ATOM 3907 C CA . ARG A 1 516 ? -10.977 -8.094 9.383 1 93.19 516 ARG A CA 1
ATOM 3908 C C . ARG A 1 516 ? -10.047 -8.141 10.586 1 93.19 516 ARG A C 1
ATOM 3910 O O . ARG A 1 516 ? -9.852 -9.195 11.195 1 93.19 516 ARG A O 1
ATOM 3917 N N . HIS A 1 517 ? -9.406 -7.129 10.898 1 93.94 517 HIS A N 1
ATOM 3918 C CA . HIS A 1 517 ? -8.648 -6.883 12.117 1 93.94 517 HIS A CA 1
ATOM 3919 C C . HIS A 1 517 ? -9.203 -5.691 12.883 1 93.94 517 HIS A C 1
ATOM 3921 O O . HIS A 1 517 ? -9.258 -4.578 12.359 1 93.94 517 HIS A O 1
ATOM 3927 N N . ASP A 1 518 ? -9.617 -5.93 14.062 1 96.25 518 ASP A N 1
ATOM 3928 C CA . ASP A 1 518 ? -10.203 -4.867 14.875 1 96.25 518 ASP A CA 1
ATOM 3929 C C . ASP A 1 518 ? -9.211 -4.359 15.914 1 96.25 518 ASP A C 1
ATOM 3931 O O . ASP A 1 518 ? -8.43 -5.137 16.469 1 96.25 518 ASP A O 1
ATOM 3935 N N . TYR A 1 519 ? -9.227 -3.094 16.172 1 97 519 TYR A N 1
ATOM 3936 C CA . TYR A 1 519 ? -8.328 -2.428 17.109 1 97 519 TYR A CA 1
ATOM 3937 C C . TYR A 1 519 ? -9.094 -1.483 18.031 1 97 519 TYR A C 1
ATOM 3939 O O . TYR A 1 519 ? -10.211 -1.063 17.703 1 97 519 TYR A O 1
ATOM 3947 N N . VAL A 1 520 ? -8.484 -1.191 19.141 1 96.81 520 VAL A N 1
ATOM 3948 C CA . VAL A 1 520 ? -9.055 -0.221 20.078 1 96.81 520 VAL A CA 1
ATOM 3949 C C . VAL A 1 520 ? -7.969 0.755 20.531 1 96.81 520 VAL A C 1
ATOM 3951 O O . VAL A 1 520 ? -6.793 0.392 20.625 1 96.81 520 VAL A O 1
ATOM 3954 N N . ALA A 1 521 ? -8.281 1.963 20.734 1 97.75 521 ALA A N 1
ATOM 3955 C CA . ALA A 1 521 ? -7.445 3.029 21.281 1 97.75 521 ALA A CA 1
ATOM 3956 C C . ALA A 1 521 ? -8.188 3.816 22.359 1 97.75 521 ALA A C 1
ATOM 3958 O O . ALA A 1 521 ? -9.398 3.646 22.531 1 97.75 521 ALA A O 1
ATOM 3959 N N . VAL A 1 522 ? -7.449 4.652 23.062 1 97 522 VAL A N 1
ATOM 3960 C CA . VAL A 1 522 ? -8.031 5.398 24.172 1 97 522 VAL A CA 1
ATOM 3961 C C . VAL A 1 522 ? -7.77 6.891 23.984 1 97 522 VAL A C 1
ATOM 3963 O O . VAL A 1 522 ? -6.672 7.289 23.594 1 97 522 VAL A O 1
ATOM 3966 N N . SER A 1 523 ? -8.766 7.66 24.172 1 96.69 523 SER A N 1
ATOM 3967 C CA . SER A 1 523 ? -8.609 9.102 24.281 1 96.69 523 SER A CA 1
ATOM 3968 C C . SER A 1 523 ? -9.281 9.641 25.547 1 96.69 523 SER A C 1
ATOM 3970 O O . SER A 1 523 ? -10.078 8.938 26.172 1 96.69 523 SER A O 1
ATOM 3972 N N . ARG A 1 524 ? -8.969 10.797 25.984 1 96.19 524 ARG A N 1
ATOM 3973 C CA . ARG A 1 524 ? -9.602 11.578 27.031 1 96.19 524 ARG A CA 1
ATOM 3974 C C . ARG A 1 524 ? -9.523 13.07 26.734 1 96.19 524 ARG A C 1
ATOM 3976 O O . ARG A 1 524 ? -8.438 13.648 26.672 1 96.19 524 ARG A O 1
ATOM 3983 N N . GLY A 1 525 ? -10.734 13.688 26.641 1 95.44 525 GLY A N 1
ATOM 3984 C CA . GLY A 1 525 ? -10.711 15.047 26.141 1 95.44 525 GLY A CA 1
ATOM 3985 C C . GLY A 1 525 ? -10.062 15.172 24.766 1 95.44 525 GLY A C 1
ATOM 3986 O O . GLY A 1 525 ? -10.391 14.422 23.844 1 95.44 525 GLY A O 1
ATOM 3987 N N . PRO A 1 526 ? -9.172 16.172 24.656 1 97 526 PRO A N 1
ATOM 3988 C CA . PRO A 1 526 ? -8.523 16.344 23.359 1 97 526 PRO A CA 1
ATOM 3989 C C . PRO A 1 526 ? -7.324 15.422 23.156 1 97 526 PRO A C 1
ATOM 3991 O O . PRO A 1 526 ? -6.727 15.398 22.078 1 97 526 PRO A O 1
ATOM 3994 N N . LEU A 1 527 ? -6.977 14.609 24.125 1 97.5 527 LEU A N 1
ATOM 3995 C CA . LEU A 1 527 ? -5.715 13.883 24.094 1 97.5 527 LEU A CA 1
ATOM 3996 C C . LEU A 1 527 ? -5.934 12.43 23.688 1 97.5 527 LEU A C 1
ATOM 3998 O O . LEU A 1 527 ? -6.91 11.805 24.109 1 97.5 527 LEU A O 1
ATOM 4002 N N . VAL A 1 528 ? -5.062 11.977 22.859 1 98.19 528 VAL A N 1
ATOM 4003 C CA . VAL A 1 528 ? -4.91 10.555 22.562 1 98.19 528 VAL A CA 1
ATOM 4004 C C . VAL A 1 528 ? -3.879 9.938 23.5 1 98.19 528 VAL A C 1
ATOM 4006 O O . VAL A 1 528 ? -2.934 10.609 23.922 1 98.19 528 VAL A O 1
ATOM 4009 N N . TYR A 1 529 ? -4.035 8.688 23.812 1 97.94 529 TYR A N 1
ATOM 4010 C CA . TYR A 1 529 ? -3.152 8.047 24.781 1 97.94 529 TYR A CA 1
ATOM 4011 C C . TYR A 1 529 ? -2.371 6.91 24.125 1 97.94 529 TYR A C 1
ATOM 4013 O O . TYR A 1 529 ? -2.812 6.332 23.125 1 97.94 529 TYR A O 1
ATOM 4021 N N . ALA A 1 530 ? -1.232 6.613 24.688 1 98.19 530 ALA A N 1
ATOM 4022 C CA . ALA A 1 530 ? -0.363 5.531 24.234 1 98.19 530 ALA A CA 1
ATOM 4023 C C . ALA A 1 530 ? 0.381 4.895 25.406 1 98.19 530 ALA A C 1
ATOM 4025 O O . ALA A 1 530 ? 0.478 5.488 26.484 1 98.19 530 ALA A O 1
ATOM 4026 N N . THR A 1 531 ? 0.836 3.738 25.219 1 97.69 531 THR A N 1
ATOM 4027 C CA . THR A 1 531 ? 1.719 3.061 26.172 1 97.69 531 THR A CA 1
ATOM 4028 C C . THR A 1 531 ? 3.061 2.736 25.516 1 97.69 531 THR A C 1
ATOM 4030 O O . THR A 1 531 ? 3.199 2.824 24.297 1 97.69 531 THR A O 1
ATOM 4033 N N . GLY A 1 532 ? 4.129 2.539 26.375 1 96.81 532 GLY A N 1
ATOM 4034 C CA . GLY A 1 532 ? 5.375 1.991 25.859 1 96.81 532 GLY A CA 1
ATOM 4035 C C . GLY A 1 532 ? 5.281 0.518 25.516 1 96.81 532 GLY A C 1
ATOM 4036 O O . GLY A 1 532 ? 4.188 -0.009 25.297 1 96.81 532 GLY A O 1
ATOM 4037 N N . LEU A 1 533 ? 6.43 -0.09 25.406 1 96.62 533 LEU A N 1
ATOM 4038 C CA . LEU A 1 533 ? 6.441 -1.528 25.156 1 96.62 533 LEU A CA 1
ATOM 4039 C C . LEU A 1 533 ? 5.703 -2.273 26.266 1 96.62 533 LEU A C 1
ATOM 4041 O O . LEU A 1 533 ? 6.062 -2.17 27.438 1 96.62 533 LEU A O 1
ATOM 4045 N N . ILE A 1 534 ? 4.668 -2.99 25.891 1 96.19 534 ILE A N 1
ATOM 4046 C CA . ILE A 1 534 ? 3.836 -3.723 26.828 1 96.19 534 ILE A CA 1
ATOM 4047 C C . ILE A 1 534 ? 4.648 -4.848 27.469 1 96.19 534 ILE A C 1
ATOM 4049 O O . ILE A 1 534 ? 5.34 -5.594 26.781 1 96.19 534 ILE A O 1
ATOM 4053 N N . ASP A 1 535 ? 4.582 -4.98 28.781 1 94.56 535 ASP A N 1
ATOM 4054 C CA . ASP A 1 535 ? 5.336 -5.949 29.578 1 94.56 535 ASP A CA 1
ATOM 4055 C C . ASP A 1 535 ? 6.84 -5.77 29.375 1 94.56 535 ASP A C 1
ATOM 4057 O O . ASP A 1 535 ? 7.609 -6.719 29.516 1 94.56 535 ASP A O 1
ATOM 4061 N N . GLY A 1 536 ? 7.211 -4.656 28.828 1 94.06 536 GLY A N 1
ATOM 4062 C CA . GLY A 1 536 ? 8.609 -4.281 28.719 1 94.06 536 GLY A CA 1
ATOM 4063 C C . GLY A 1 536 ? 9.227 -4.652 27.391 1 94.06 536 GLY A C 1
ATOM 4064 O O . GLY A 1 536 ? 10.336 -4.223 27.062 1 94.06 536 GLY A O 1
ATOM 4065 N N . PHE A 1 537 ? 8.492 -5.461 26.531 1 95.06 537 PHE A N 1
ATOM 4066 C CA . PHE A 1 537 ? 9.188 -5.867 25.312 1 95.06 537 PHE A CA 1
ATOM 4067 C C . PHE A 1 537 ? 8.195 -6.039 24.156 1 95.06 537 PHE A C 1
ATOM 4069 O O . PHE A 1 537 ? 8.594 -6.133 23 1 95.06 537 PHE A O 1
ATOM 4076 N N . LYS A 1 538 ? 6.898 -6.066 24.438 1 96.12 538 LYS A N 1
ATOM 4077 C CA . LYS A 1 538 ? 5.922 -6.352 23.391 1 96.12 538 LYS A CA 1
ATOM 4078 C C . LYS A 1 538 ? 5.551 -5.082 22.625 1 96.12 538 LYS A C 1
ATOM 4080 O O . LYS A 1 538 ? 5.109 -4.098 23.234 1 96.12 538 LYS A O 1
ATOM 4085 N N . ALA A 1 539 ? 5.668 -5.105 21.328 1 94.88 539 ALA A N 1
ATOM 4086 C CA . ALA A 1 539 ? 5.336 -3.961 20.469 1 94.88 539 ALA A CA 1
ATOM 4087 C C . ALA A 1 539 ? 3.908 -4.066 19.953 1 94.88 539 ALA A C 1
ATOM 4089 O O . ALA A 1 539 ? 3.463 -3.219 19.172 1 94.88 539 ALA A O 1
ATOM 4090 N N . GLU A 1 540 ? 3.217 -5.09 20.234 1 94.38 540 GLU A N 1
ATOM 4091 C CA . GLU A 1 540 ? 1.808 -5.32 19.938 1 94.38 540 GLU A CA 1
ATOM 4092 C C . GLU A 1 540 ? 1.168 -6.254 20.969 1 94.38 540 GLU A C 1
ATOM 4094 O O . GLU A 1 540 ? 1.867 -6.988 21.656 1 94.38 540 GLU A O 1
ATOM 4099 N N . GLU A 1 541 ? -0.133 -6.207 21.078 1 94.75 541 GLU A N 1
ATOM 4100 C CA . GLU A 1 541 ? -0.869 -7.07 22 1 94.75 541 GLU A CA 1
ATOM 4101 C C . GLU A 1 541 ? -2.309 -7.273 21.531 1 94.75 541 GLU A C 1
ATOM 4103 O O . GLU A 1 541 ? -2.953 -6.332 21.062 1 94.75 541 GLU A O 1
ATOM 4108 N N . THR A 1 542 ? -2.734 -8.562 21.562 1 96.56 542 THR A N 1
ATOM 4109 C CA . THR A 1 542 ? -4.148 -8.867 21.359 1 96.56 542 THR A CA 1
ATOM 4110 C C . THR A 1 542 ? -4.875 -8.953 22.703 1 96.56 542 THR A C 1
ATOM 4112 O O . THR A 1 542 ? -4.465 -9.695 23.594 1 96.56 542 THR A O 1
ATOM 4115 N N . ILE A 1 543 ? -5.941 -8.211 22.781 1 96.12 543 ILE A N 1
ATOM 4116 C CA . ILE A 1 543 ? -6.613 -8.172 24.078 1 96.12 543 ILE A CA 1
ATOM 4117 C C . ILE A 1 543 ? -8.086 -8.531 23.906 1 96.12 543 ILE A C 1
ATOM 4119 O O . ILE A 1 543 ? -8.625 -8.461 22.797 1 96.12 543 ILE A O 1
ATOM 4123 N N . ARG A 1 544 ? -8.781 -9 25 1 95.75 544 ARG A N 1
ATOM 4124 C CA . ARG A 1 544 ? -10.227 -9.094 25.172 1 95.75 544 ARG A CA 1
ATOM 4125 C C . ARG A 1 544 ? -10.727 -8.047 26.156 1 95.75 544 ARG A C 1
ATOM 4127 O O . ARG A 1 544 ? -10.219 -7.949 27.281 1 95.75 544 ARG A O 1
ATOM 4134 N N . LEU A 1 545 ? -11.609 -7.246 25.609 1 91.94 545 LEU A N 1
ATOM 4135 C CA . LEU A 1 545 ? -12.078 -6.145 26.438 1 91.94 545 LEU A CA 1
ATOM 4136 C C . LEU A 1 545 ? -12.914 -6.66 27.609 1 91.94 545 LEU A C 1
ATOM 4138 O O . LEU A 1 545 ? -13.773 -7.531 27.422 1 91.94 545 LEU A O 1
ATOM 4142 N N . GLY A 1 546 ? -12.562 -6.219 28.797 1 83.56 546 GLY A N 1
ATOM 4143 C CA . GLY A 1 546 ? -13.383 -6.492 29.953 1 83.56 546 GLY A CA 1
ATOM 4144 C C . GLY A 1 546 ? -14.531 -5.516 30.125 1 83.56 546 GLY A C 1
ATOM 4145 O O . GLY A 1 546 ? -14.633 -4.539 29.375 1 83.56 546 GLY A O 1
ATOM 4146 N N . LEU A 1 547 ? -15.312 -5.957 31.203 1 77.06 547 LEU A N 1
ATOM 4147 C CA . LEU A 1 547 ? -16.328 -5.004 31.641 1 77.06 547 LEU A CA 1
ATOM 4148 C C . LEU A 1 547 ? -15.688 -3.789 32.312 1 77.06 547 LEU A C 1
ATOM 4150 O O . LEU A 1 547 ? -14.703 -3.92 33.031 1 77.06 547 LEU A O 1
ATOM 4154 N N . ASP A 1 548 ? -16.031 -2.473 31.922 1 78.44 548 ASP A N 1
ATOM 4155 C CA . ASP A 1 548 ? -15.492 -1.253 32.5 1 78.44 548 ASP A CA 1
ATOM 4156 C C . ASP A 1 548 ? -13.977 -1.188 32.344 1 78.44 548 ASP A C 1
ATOM 4158 O O . ASP A 1 548 ? -13.242 -0.963 33.312 1 78.44 548 ASP A O 1
ATOM 4162 N N . ALA A 1 549 ? -13.5 -1.432 31.266 1 82.94 549 ALA A N 1
ATOM 4163 C CA . ALA A 1 549 ? -12.102 -1.665 30.938 1 82.94 549 ALA A CA 1
ATOM 4164 C C . ALA A 1 549 ? -11.273 -0.399 31.141 1 82.94 549 ALA A C 1
ATOM 4166 O O . ALA A 1 549 ? -10.047 -0.467 31.297 1 82.94 549 ALA A O 1
ATOM 4167 N N . LEU A 1 550 ? -11.922 0.74 31.219 1 90.44 550 LEU A N 1
ATOM 4168 C CA . LEU A 1 550 ? -11.148 1.973 31.266 1 90.44 550 LEU A CA 1
ATOM 4169 C C . LEU A 1 550 ? -11.297 2.66 32.625 1 90.44 550 LEU A C 1
ATOM 4171 O O . LEU A 1 550 ? -12.398 2.715 33.156 1 90.44 550 LEU A O 1
ATOM 4175 N N . ALA A 1 551 ? -10.188 3.057 33.156 1 86.56 551 ALA A N 1
ATOM 4176 C CA . ALA A 1 551 ? -10.164 3.891 34.344 1 86.56 551 ALA A CA 1
ATOM 4177 C C . ALA A 1 551 ? -9.148 5.02 34.219 1 86.56 551 ALA A C 1
ATOM 4179 O O . ALA A 1 551 ? -8.016 4.793 33.781 1 86.56 551 ALA A O 1
ATOM 4180 N N . ALA A 1 552 ? -9.633 6.219 34.469 1 83.94 552 ALA A N 1
ATOM 4181 C CA . ALA A 1 552 ? -8.727 7.367 34.469 1 83.94 552 ALA A CA 1
ATOM 4182 C C . ALA A 1 552 ? -8.289 7.73 35.875 1 83.94 552 ALA A C 1
ATOM 4184 O O . ALA A 1 552 ? -9.086 7.66 36.812 1 83.94 552 ALA A O 1
ATOM 4185 N N . ASP A 1 553 ? -6.992 7.973 35.969 1 76.31 553 ASP A N 1
ATOM 4186 C CA . ASP A 1 553 ? -6.535 8.359 37.312 1 76.31 553 ASP A CA 1
ATOM 4187 C C . ASP A 1 553 ? -6.438 9.883 37.438 1 76.31 553 ASP A C 1
ATOM 4189 O O . ASP A 1 553 ? -6.785 10.609 36.5 1 76.31 553 ASP A O 1
ATOM 4193 N N . THR A 1 554 ? -6.023 10.289 38.625 1 68.06 554 THR A N 1
ATOM 4194 C CA . THR A 1 554 ? -6.016 11.711 38.969 1 68.06 554 THR A CA 1
ATOM 4195 C C . THR A 1 554 ? -4.902 12.43 38.219 1 68.06 554 THR A C 1
ATOM 4197 O O . THR A 1 554 ? -4.938 13.656 38.062 1 68.06 554 THR A O 1
ATOM 4200 N N . SER A 1 555 ? -3.957 11.695 37.75 1 69.5 555 SER A N 1
ATOM 4201 C CA . SER A 1 555 ? -2.822 12.312 37.062 1 69.5 555 SER A CA 1
ATOM 4202 C C . SER A 1 555 ? -3.102 12.492 35.594 1 69.5 555 SER A C 1
ATOM 4204 O O . SER A 1 555 ? -2.342 13.156 34.875 1 69.5 555 SER A O 1
ATOM 4206 N N . GLY A 1 556 ? -4.156 11.984 35.219 1 78.44 556 GLY A N 1
ATOM 4207 C CA . GLY A 1 556 ? -4.492 12.133 33.812 1 78.44 556 GLY A CA 1
ATOM 4208 C C . GLY A 1 556 ? -4.16 10.898 33 1 78.44 556 GLY A C 1
ATOM 4209 O O . GLY A 1 556 ? -4.488 10.828 31.812 1 78.44 556 GLY A O 1
ATOM 4210 N N . ASP A 1 557 ? -3.521 9.938 33.656 1 87.75 557 ASP A N 1
ATOM 4211 C CA . ASP A 1 557 ? -3.236 8.688 32.969 1 87.75 557 ASP A CA 1
ATOM 4212 C C . ASP A 1 557 ? -4.457 7.77 32.969 1 87.75 557 ASP A C 1
ATOM 4214 O O . ASP A 1 557 ? -5.391 7.965 33.75 1 87.75 557 ASP A O 1
ATOM 4218 N N . VAL A 1 558 ? -4.398 6.945 31.953 1 94.38 558 VAL A N 1
ATOM 4219 C CA . VAL A 1 558 ? -5.523 6.027 31.797 1 94.38 558 VAL A CA 1
ATOM 4220 C C . VAL A 1 558 ? -5.027 4.586 31.891 1 94.38 558 VAL A C 1
ATOM 4222 O O . VAL A 1 558 ? -3.939 4.266 31.391 1 94.38 558 VAL A O 1
ATOM 4225 N N . THR A 1 559 ? -5.793 3.787 32.594 1 94.19 559 THR A N 1
ATOM 4226 C CA . THR A 1 559 ? -5.484 2.363 32.688 1 94.19 559 THR A CA 1
ATOM 4227 C C . THR A 1 559 ? -6.555 1.541 31.969 1 94.19 559 THR A C 1
ATOM 4229 O O . THR A 1 559 ? -7.75 1.771 32.156 1 94.19 559 THR A O 1
ATOM 4232 N N . LEU A 1 560 ? -6.113 0.686 31.078 1 94.75 560 LEU A N 1
ATOM 4233 C CA . LEU A 1 560 ? -6.977 -0.289 30.422 1 94.75 560 LEU A CA 1
ATOM 4234 C C . LEU A 1 560 ? -6.754 -1.685 31 1 94.75 560 LEU A C 1
ATOM 4236 O O . LEU A 1 560 ? -5.625 -2.176 31.016 1 94.75 560 LEU A O 1
ATOM 4240 N N . THR A 1 561 ? -7.824 -2.314 31.469 1 93.81 561 THR A N 1
ATOM 4241 C CA . THR A 1 561 ? -7.723 -3.648 32.031 1 93.81 561 THR A CA 1
ATOM 4242 C C . THR A 1 561 ? -8.43 -4.676 31.172 1 93.81 561 THR A C 1
ATOM 4244 O O . THR A 1 561 ? -9.648 -4.84 31.266 1 93.81 561 THR A O 1
ATOM 4247 N N . PRO A 1 562 ? -7.656 -5.418 30.453 1 93.75 562 PRO A N 1
ATOM 4248 C CA . PRO A 1 562 ? -8.258 -6.496 29.672 1 93.75 562 PRO A CA 1
ATOM 4249 C C . PRO A 1 562 ? -8.68 -7.688 30.516 1 93.75 562 PRO A C 1
ATOM 4251 O O . PRO A 1 562 ? -8.305 -7.777 31.688 1 93.75 562 PRO A O 1
ATOM 4254 N N . ARG A 1 563 ? -9.539 -8.609 30.047 1 92.25 563 ARG A N 1
ATOM 4255 C CA . ARG A 1 563 ? -10.102 -9.75 30.766 1 92.25 563 ARG A CA 1
ATOM 4256 C C . ARG A 1 563 ? -9.008 -10.727 31.188 1 92.25 563 ARG A C 1
ATOM 4258 O O . ARG A 1 563 ? -9.094 -11.336 32.25 1 92.25 563 ARG A O 1
ATOM 4265 N N . ASP A 1 564 ? -7.953 -10.906 30.484 1 88.56 564 ASP A N 1
ATOM 4266 C CA . ASP A 1 564 ? -7.09 -12.07 30.656 1 88.56 564 ASP A CA 1
ATOM 4267 C C . ASP A 1 564 ? -5.648 -11.648 30.938 1 88.56 564 ASP A C 1
ATOM 4269 O O . ASP A 1 564 ? -4.727 -12.461 30.844 1 88.56 564 ASP A O 1
ATOM 4273 N N . ARG A 1 565 ? -5.535 -10.461 31.391 1 91.25 565 ARG A N 1
ATOM 4274 C CA . ARG A 1 565 ? -4.191 -9.992 31.734 1 91.25 565 ARG A CA 1
ATOM 4275 C C . ARG A 1 565 ? -4.246 -8.789 32.656 1 91.25 565 ARG A C 1
ATOM 4277 O O . ARG A 1 565 ? -5.328 -8.312 33 1 91.25 565 ARG A O 1
ATOM 4284 N N . GLY A 1 566 ? -3.002 -8.414 33.062 1 92.19 566 GLY A N 1
ATOM 4285 C CA . GLY A 1 566 ? -2.898 -7.234 33.906 1 92.19 566 GLY A CA 1
ATOM 4286 C C . GLY A 1 566 ? -3.189 -5.941 33.188 1 92.19 566 GLY A C 1
ATOM 4287 O O . GLY A 1 566 ? -3.186 -5.91 31.953 1 92.19 566 GLY A O 1
ATOM 4288 N N . ALA A 1 567 ? -3.43 -4.977 33.906 1 93.44 567 ALA A N 1
ATOM 4289 C CA . ALA A 1 567 ? -3.771 -3.664 33.375 1 93.44 567 ALA A CA 1
ATOM 4290 C C . ALA A 1 567 ? -2.617 -3.094 32.531 1 93.44 567 ALA A C 1
ATOM 4292 O O . ALA A 1 567 ? -1.451 -3.395 32.812 1 93.44 567 ALA A O 1
ATOM 4293 N N . ILE A 1 568 ? -2.896 -2.342 31.594 1 95.44 568 ILE A N 1
ATOM 4294 C CA . ILE A 1 568 ? -1.94 -1.599 30.781 1 95.44 568 ILE A CA 1
ATOM 4295 C C . ILE A 1 568 ? -2.109 -0.101 31.016 1 95.44 568 ILE A C 1
ATOM 4297 O O . ILE A 1 568 ? -3.213 0.435 30.891 1 95.44 568 ILE A O 1
ATOM 4301 N N . ARG A 1 569 ? -1.069 0.528 31.375 1 95.06 569 ARG A N 1
ATOM 4302 C CA . ARG A 1 569 ? -1.098 1.958 31.656 1 95.06 569 ARG A CA 1
ATOM 4303 C C . ARG A 1 569 ? -0.834 2.777 30.391 1 95.06 569 ARG A C 1
ATOM 4305 O O . ARG A 1 569 ? 0.097 2.484 29.641 1 95.06 569 ARG A O 1
ATOM 4312 N N . PHE A 1 570 ? -1.604 3.787 30.219 1 96.75 570 PHE A N 1
ATOM 4313 C CA . PHE A 1 570 ? -1.465 4.719 29.109 1 96.75 570 PHE A CA 1
ATOM 4314 C C . PHE A 1 570 ? -1.21 6.133 29.609 1 96.75 570 PHE A C 1
ATOM 4316 O O . PHE A 1 570 ? -1.723 6.523 30.656 1 96.75 570 PHE A O 1
ATOM 4323 N N . GLU A 1 571 ? -0.458 6.844 28.922 1 96.38 571 GLU A N 1
ATOM 4324 C CA . GLU A 1 571 ? -0.23 8.273 29.125 1 96.38 571 GLU A CA 1
ATOM 4325 C C . GLU A 1 571 ? -0.477 9.047 27.828 1 96.38 571 GLU A C 1
ATOM 4327 O O . GLU A 1 571 ? -0.613 8.461 26.766 1 96.38 571 GLU A O 1
ATOM 4332 N N . PRO A 1 572 ? -0.618 10.398 27.922 1 96.69 572 PRO A N 1
ATOM 4333 C CA . PRO A 1 572 ? -0.815 11.156 26.688 1 96.69 572 PRO A CA 1
ATOM 4334 C C . PRO A 1 572 ? 0.239 10.836 25.625 1 96.69 572 PRO A C 1
ATOM 4336 O O . PRO A 1 572 ? 1.434 10.805 25.938 1 96.69 572 PRO A O 1
ATOM 4339 N N . TYR A 1 573 ? -0.207 10.625 24.453 1 97.44 573 TYR A N 1
ATOM 4340 C CA . TYR A 1 573 ? 0.614 10.195 23.328 1 97.44 573 TYR A CA 1
ATOM 4341 C C . TYR A 1 573 ? 1.848 11.078 23.188 1 97.44 573 TYR A C 1
ATOM 4343 O O . TYR A 1 573 ? 2.961 10.578 23.031 1 97.44 573 TYR A O 1
ATOM 4351 N N . TYR A 1 574 ? 1.716 12.383 23.297 1 96.12 574 TYR A N 1
ATOM 4352 C CA . TYR A 1 574 ? 2.797 13.312 22.984 1 96.12 574 TYR A CA 1
ATOM 4353 C C . TYR A 1 574 ? 3.936 13.172 24 1 96.12 574 TYR A C 1
ATOM 4355 O O . TYR A 1 574 ? 5.086 13.484 23.688 1 96.12 574 TYR A O 1
ATOM 4363 N N . ARG A 1 575 ? 3.721 12.633 25.156 1 94.06 575 ARG A N 1
ATOM 4364 C CA . ARG A 1 575 ? 4.777 12.648 26.172 1 94.06 575 ARG A CA 1
ATOM 4365 C C . ARG A 1 575 ? 5.23 11.227 26.5 1 94.06 575 ARG A C 1
ATOM 4367 O O . ARG A 1 575 ? 6.062 11.031 27.391 1 94.06 575 ARG A O 1
ATOM 4374 N N . THR A 1 576 ? 4.59 10.305 25.859 1 93.81 576 THR A N 1
ATOM 4375 C CA . THR A 1 576 ? 4.969 8.922 26.094 1 93.81 576 THR A CA 1
ATOM 4376 C C . THR A 1 576 ? 6.473 8.727 25.906 1 93.81 576 THR A C 1
ATOM 4378 O O . THR A 1 576 ? 7.059 9.266 24.969 1 93.81 576 THR A O 1
ATOM 4381 N N . GLY A 1 577 ? 7.086 7.992 26.844 1 92.44 577 GLY A N 1
ATOM 4382 C CA . GLY A 1 577 ? 8.516 7.742 26.766 1 92.44 577 GLY A CA 1
ATOM 4383 C C . GLY A 1 577 ? 9.352 8.984 27 1 92.44 577 GLY A C 1
ATOM 4384 O O . GLY A 1 577 ? 10.445 9.117 26.453 1 92.44 577 GLY A O 1
ATOM 4385 N N . ASN A 1 578 ? 8.844 10 27.578 1 91.69 578 ASN A N 1
ATOM 4386 C CA . ASN A 1 578 ? 9.508 11.258 27.906 1 91.69 578 ASN A CA 1
ATOM 4387 C C . ASN A 1 578 ? 9.914 12.008 26.641 1 91.69 578 ASN A C 1
ATOM 4389 O O . ASN A 1 578 ? 10.875 12.789 26.656 1 91.69 578 ASN A O 1
ATOM 4393 N N . ARG A 1 579 ? 9.297 11.648 25.516 1 93.38 579 ARG A N 1
ATOM 4394 C CA . ARG A 1 579 ? 9.57 12.25 24.203 1 93.38 579 ARG A CA 1
ATOM 4395 C C . ARG A 1 579 ? 11.016 12 23.781 1 93.38 579 ARG A C 1
ATOM 4397 O O . ARG A 1 579 ? 11.586 12.766 23 1 93.38 579 ARG A O 1
ATOM 4404 N N . ASP A 1 580 ? 11.586 10.93 24.281 1 94.56 580 ASP A N 1
ATOM 4405 C CA . ASP A 1 580 ? 12.969 10.602 23.953 1 94.56 580 ASP A CA 1
ATOM 4406 C C . ASP A 1 580 ? 13.07 9.891 22.609 1 94.56 580 ASP A C 1
ATOM 4408 O O . ASP A 1 580 ? 12.18 9.117 22.25 1 94.56 580 ASP A O 1
ATOM 4412 N N . ASP A 1 581 ? 14.227 10.195 21.969 1 94.75 581 ASP A N 1
ATOM 4413 C CA . ASP A 1 581 ? 14.531 9.398 20.781 1 94.75 581 ASP A CA 1
ATOM 4414 C C . ASP A 1 581 ? 14.625 7.914 21.109 1 94.75 581 ASP A C 1
ATOM 4416 O O . ASP A 1 581 ? 15.18 7.543 22.156 1 94.75 581 ASP A O 1
ATOM 4420 N N . GLY A 1 582 ? 13.992 7.102 20.328 1 94.25 582 GLY A N 1
ATOM 4421 C CA . GLY A 1 582 ? 14.062 5.66 20.516 1 94.25 582 GLY A CA 1
ATOM 4422 C C . GLY A 1 582 ? 12.922 5.109 21.344 1 94.25 582 GLY A C 1
ATOM 4423 O O . GLY A 1 582 ? 12.688 3.9 21.375 1 94.25 582 GLY A O 1
ATOM 4424 N N . ALA A 1 583 ? 12.18 5.98 22 1 94.94 583 ALA A N 1
ATOM 4425 C CA . ALA A 1 583 ? 11.055 5.527 22.828 1 94.94 583 ALA A CA 1
ATOM 4426 C C . ALA A 1 583 ? 9.93 4.98 21.953 1 94.94 583 ALA A C 1
ATOM 4428 O O . ALA A 1 583 ? 9.711 5.453 20.828 1 94.94 583 ALA A O 1
ATOM 4429 N N . TRP A 1 584 ? 9.211 3.984 22.516 1 96.06 584 TRP A N 1
ATOM 4430 C CA . TRP A 1 584 ? 8.078 3.4 21.812 1 96.06 584 TRP A CA 1
ATOM 4431 C C . TRP A 1 584 ? 6.762 4.02 22.281 1 96.06 584 TRP A C 1
ATOM 4433 O O . TRP A 1 584 ? 6.617 4.371 23.453 1 96.06 584 TRP A O 1
ATOM 4443 N N . ARG A 1 585 ? 5.848 4.168 21.359 1 97.31 585 ARG A N 1
ATOM 4444 C CA . ARG A 1 585 ? 4.457 4.543 21.594 1 97.31 585 ARG A CA 1
ATOM 4445 C C . ARG A 1 585 ? 3.502 3.559 20.938 1 97.31 585 ARG A C 1
ATOM 4447 O O . ARG A 1 585 ? 3.639 3.258 19.75 1 97.31 585 ARG A O 1
ATOM 4454 N N . LEU A 1 586 ? 2.631 3.045 21.703 1 98.12 586 LEU A N 1
ATOM 4455 C CA . LEU A 1 586 ? 1.596 2.152 21.188 1 98.12 586 LEU A CA 1
ATOM 4456 C C . LEU A 1 586 ? 0.207 2.684 21.531 1 98.12 586 LEU A C 1
ATOM 4458 O O . LEU A 1 586 ? -0.214 2.641 22.688 1 98.12 586 LEU A O 1
ATOM 4462 N N . THR A 1 587 ? -0.499 3.16 20.516 1 98.44 587 THR A N 1
ATOM 4463 C CA . THR A 1 587 ? -1.816 3.766 20.688 1 98.44 587 THR A CA 1
ATOM 4464 C C . THR A 1 587 ? -2.918 2.73 20.469 1 98.44 587 THR A C 1
ATOM 4466 O O . THR A 1 587 ? -3.934 2.744 21.172 1 98.44 587 THR A O 1
ATOM 4469 N N . TRP A 1 588 ? -2.742 1.835 19.5 1 98.25 588 TRP A N 1
ATOM 4470 C CA . TRP A 1 588 ? -3.766 0.865 19.125 1 98.25 588 TRP A CA 1
ATOM 4471 C C . TRP A 1 588 ? -3.404 -0.53 19.625 1 98.25 588 TRP A C 1
ATOM 4473 O O . TRP A 1 588 ? -2.266 -0.979 19.453 1 98.25 588 TRP A O 1
ATOM 4483 N N . LEU A 1 589 ? -4.32 -1.203 20.219 1 97.19 589 LEU A N 1
ATOM 4484 C CA . LEU A 1 589 ? -4.219 -2.613 20.578 1 97.19 589 LEU A CA 1
ATOM 4485 C C . LEU A 1 589 ? -5.176 -3.457 19.734 1 97.19 589 LEU A C 1
ATOM 4487 O O . LEU A 1 589 ? -6.305 -3.037 19.469 1 97.19 589 LEU A O 1
ATOM 4491 N N . ARG A 1 590 ? -4.742 -4.574 19.359 1 96.75 590 ARG A N 1
ATOM 4492 C CA . ARG A 1 590 ? -5.594 -5.469 18.578 1 96.75 590 ARG A CA 1
ATOM 4493 C C . ARG A 1 590 ? -6.66 -6.109 19.453 1 96.75 590 ARG A C 1
ATOM 4495 O O . ARG A 1 590 ? -6.379 -6.512 20.594 1 96.75 590 ARG A O 1
ATOM 4502 N N . LEU A 1 591 ? -7.902 -6.18 18.969 1 96.62 591 LEU A N 1
ATOM 4503 C CA . LEU A 1 591 ? -8.969 -6.91 19.641 1 96.62 591 LEU A CA 1
ATOM 4504 C C . LEU A 1 591 ? -8.992 -8.367 19.203 1 96.62 591 LEU A C 1
ATOM 4506 O O . LEU A 1 591 ? -8.781 -8.664 18.016 1 96.62 591 LEU A O 1
ATOM 4510 N N . ALA A 1 592 ? -9.18 -9.211 20.156 1 96.19 592 ALA A N 1
ATOM 4511 C CA . ALA A 1 592 ? -9.336 -10.625 19.828 1 96.19 592 ALA A CA 1
ATOM 4512 C C . ALA A 1 592 ? -10.477 -10.836 18.844 1 96.19 592 ALA A C 1
ATOM 4514 O O . ALA A 1 592 ? -11.531 -10.203 18.953 1 96.19 592 ALA A O 1
ATOM 4515 N N . PRO A 1 593 ? -10.172 -11.688 17.812 1 93.06 593 PRO A N 1
ATOM 4516 C CA . PRO A 1 593 ? -11.273 -11.969 16.875 1 93.06 593 PRO A CA 1
ATOM 4517 C C . PRO A 1 593 ? -12.438 -12.695 17.547 1 93.06 593 PRO A C 1
ATOM 4519 O O . PRO A 1 593 ? -12.234 -13.445 18.516 1 93.06 593 PRO A O 1
ATOM 4522 N N . GLU A 1 594 ? -13.617 -12.336 17.109 1 79.56 594 GLU A N 1
ATOM 4523 C CA . GLU A 1 594 ? -14.797 -13.023 17.625 1 79.56 594 GLU A CA 1
ATOM 4524 C C . GLU A 1 594 ? -14.781 -14.5 17.25 1 79.56 594 GLU A C 1
ATOM 4526 O O . GLU A 1 594 ? -14.297 -14.867 16.172 1 79.56 594 GLU A O 1
ATOM 4531 N N . PRO A 1 595 ? -15.156 -15.258 18.203 1 67.94 595 PRO A N 1
ATOM 4532 C CA . PRO A 1 595 ? -15.234 -16.672 17.828 1 67.94 595 PRO A CA 1
ATOM 4533 C C . PRO A 1 595 ? -16.125 -16.906 16.609 1 67.94 595 PRO A C 1
ATOM 4535 O O . PRO A 1 595 ? -17.062 -16.141 16.375 1 67.94 595 PRO A O 1
ATOM 4538 N N . ALA A 1 596 ? -15.664 -17.734 15.688 1 54.34 596 ALA A N 1
ATOM 4539 C CA . ALA A 1 596 ? -16.531 -18.078 14.562 1 54.34 596 ALA A CA 1
ATOM 4540 C C . ALA A 1 596 ? -17.922 -18.469 15.047 1 54.34 596 ALA A C 1
ATOM 4542 O O . ALA A 1 596 ? -18.062 -19.172 16.047 1 54.34 596 ALA A O 1
ATOM 4543 N N . ALA A 1 597 ? -18.984 -17.812 14.484 1 40.31 597 ALA A N 1
ATOM 4544 C CA . ALA A 1 597 ? -20.328 -18.25 14.828 1 40.31 597 ALA A CA 1
ATOM 4545 C C . ALA A 1 597 ? -20.516 -19.734 14.547 1 40.31 597 ALA A C 1
ATOM 4547 O O . ALA A 1 597 ? -20 -20.266 13.555 1 40.31 597 ALA A O 1
ATOM 4548 N N . MET B 1 1 ? 13.258 -29.953 -21.656 1 94.75 1 MET B N 1
ATOM 4549 C CA . MET B 1 1 ? 12.672 -31.141 -21.047 1 94.75 1 MET B CA 1
ATOM 4550 C C . MET B 1 1 ? 11.234 -31.344 -21.531 1 94.75 1 MET B C 1
ATOM 4552 O O . MET B 1 1 ? 10.492 -30.375 -21.703 1 94.75 1 MET B O 1
ATOM 4556 N N . ILE B 1 2 ? 10.914 -32.594 -21.781 1 94.44 2 ILE B N 1
ATOM 4557 C CA . ILE B 1 2 ? 9.539 -32.969 -22.078 1 94.44 2 ILE B CA 1
ATOM 4558 C C . ILE B 1 2 ? 8.898 -33.594 -20.844 1 94.44 2 ILE B C 1
ATOM 4560 O O . ILE B 1 2 ? 9.352 -34.625 -20.359 1 94.44 2 ILE B O 1
ATOM 4564 N N . PHE B 1 3 ? 7.867 -33.031 -20.391 1 96.75 3 PHE B N 1
ATOM 4565 C CA . PHE B 1 3 ? 7.203 -33.5 -19.188 1 96.75 3 PHE B CA 1
ATOM 4566 C C . PHE B 1 3 ? 6.391 -34.781 -19.469 1 96.75 3 PHE B C 1
ATOM 4568 O O . PHE B 1 3 ? 5.984 -35 -20.609 1 96.75 3 PHE B O 1
ATOM 4575 N N . ALA B 1 4 ? 6.191 -35.5 -18.438 1 95.88 4 ALA B N 1
ATOM 4576 C CA . ALA B 1 4 ? 5.352 -36.688 -18.562 1 95.88 4 ALA B CA 1
ATOM 4577 C C . ALA B 1 4 ? 3.906 -36.312 -18.875 1 95.88 4 ALA B C 1
ATOM 4579 O O . ALA B 1 4 ? 3.443 -35.219 -18.484 1 95.88 4 ALA B O 1
ATOM 4580 N N . GLU B 1 5 ? 3.24 -37.156 -19.609 1 94 5 GLU B N 1
ATOM 4581 C CA . GLU B 1 5 ? 1.797 -37 -19.75 1 94 5 GLU B CA 1
ATOM 4582 C C . GLU B 1 5 ? 1.1 -37.094 -18.391 1 94 5 GLU B C 1
ATOM 4584 O O . GLU B 1 5 ? 1.466 -37.906 -17.562 1 94 5 GLU B O 1
ATOM 4589 N N . PRO B 1 6 ? 0.15 -36.281 -18.188 1 93.25 6 PRO B N 1
ATOM 4590 C CA . PRO B 1 6 ? -0.488 -36.25 -16.875 1 93.25 6 PRO B CA 1
ATOM 4591 C C . PRO B 1 6 ? -1.031 -37.625 -16.469 1 93.25 6 PRO B C 1
ATOM 4593 O O . PRO B 1 6 ? -0.943 -38 -15.289 1 93.25 6 PRO B O 1
ATOM 4596 N N . ASN B 1 7 ? -1.542 -38.375 -17.359 1 92.56 7 ASN B N 1
ATOM 4597 C CA . ASN B 1 7 ? -2.143 -39.656 -17.016 1 92.56 7 ASN B CA 1
ATOM 4598 C C . ASN B 1 7 ? -1.082 -40.75 -16.812 1 92.56 7 ASN B C 1
ATOM 4600 O O . ASN B 1 7 ? -1.395 -41.844 -16.391 1 92.56 7 ASN B O 1
ATOM 4604 N N . ALA B 1 8 ? 0.164 -40.375 -17.078 1 96.31 8 ALA B N 1
ATOM 4605 C CA . ALA B 1 8 ? 1.264 -41.312 -16.875 1 96.31 8 ALA B CA 1
ATOM 4606 C C . ALA B 1 8 ? 1.813 -41.188 -15.453 1 96.31 8 ALA B C 1
ATOM 4608 O O . ALA B 1 8 ? 2.725 -41.938 -15.07 1 96.31 8 ALA B O 1
ATOM 4609 N N . VAL B 1 9 ? 1.287 -40.344 -14.664 1 98.12 9 VAL B N 1
ATOM 4610 C CA . VAL B 1 9 ? 1.814 -40.094 -13.328 1 98.12 9 VAL B CA 1
ATOM 4611 C C . VAL B 1 9 ? 0.69 -40.188 -12.297 1 98.12 9 VAL B C 1
ATOM 4613 O O . VAL B 1 9 ? -0.395 -39.625 -12.508 1 98.12 9 VAL B O 1
ATOM 4616 N N . THR B 1 10 ? 0.869 -40.875 -11.273 1 98.19 10 THR B N 1
ATOM 4617 C CA . THR B 1 10 ? 0.002 -40.875 -10.102 1 98.19 10 THR B CA 1
ATOM 4618 C C . THR B 1 10 ? 0.736 -40.344 -8.875 1 98.19 10 THR B C 1
ATOM 4620 O O . THR B 1 10 ? 1.787 -40.875 -8.5 1 98.19 10 THR B O 1
ATOM 4623 N N . LEU B 1 11 ? 0.211 -39.344 -8.32 1 98.5 11 LEU B N 1
ATOM 4624 C CA . LEU B 1 11 ? 0.788 -38.781 -7.102 1 98.5 11 LEU B CA 1
ATOM 4625 C C . LEU B 1 11 ? 0.147 -39.406 -5.859 1 98.5 11 LEU B C 1
ATOM 4627 O O . LEU B 1 11 ? -1.019 -39.812 -5.895 1 98.5 11 LEU B O 1
ATOM 4631 N N . GLY B 1 12 ? 0.877 -39.531 -4.789 1 98.38 12 GLY B N 1
ATOM 4632 C CA . GLY B 1 12 ? 0.397 -39.906 -3.473 1 98.38 12 GLY B CA 1
ATOM 4633 C C . GLY B 1 12 ? 0.608 -38.812 -2.426 1 98.38 12 GLY B C 1
ATOM 4634 O O . GLY B 1 12 ? 0.916 -37.688 -2.762 1 98.38 12 GLY B O 1
ATOM 4635 N N . GLY B 1 13 ? 0.304 -39.25 -1.147 1 97.31 13 GLY B N 1
ATOM 4636 C CA . GLY B 1 13 ? 0.501 -38.281 -0.078 1 97.31 13 GLY B CA 1
ATOM 4637 C C . GLY B 1 13 ? -0.441 -37.094 -0.163 1 97.31 13 GLY B C 1
ATOM 4638 O O . GLY B 1 13 ? -1.517 -37.188 -0.758 1 97.31 13 GLY B O 1
ATOM 4639 N N . PRO B 1 14 ? -0.016 -35.969 0.454 1 97.12 14 PRO B N 1
ATOM 4640 C CA . PRO B 1 14 ? -0.899 -34.812 0.491 1 97.12 14 PRO B CA 1
ATOM 4641 C C . PRO B 1 14 ? -1.227 -34.281 -0.901 1 97.12 14 PRO B C 1
ATOM 4643 O O . PRO B 1 14 ? -2.344 -33.812 -1.141 1 97.12 14 PRO B O 1
ATOM 4646 N N . LEU B 1 15 ? -0.289 -34.312 -1.847 1 98.38 15 LEU B N 1
ATOM 4647 C CA . LEU B 1 15 ? -0.549 -33.812 -3.189 1 98.38 15 LEU B CA 1
ATOM 4648 C C . LEU B 1 15 ? -1.47 -34.75 -3.957 1 98.38 15 LEU B C 1
ATOM 4650 O O . LEU B 1 15 ? -2.316 -34.312 -4.734 1 98.38 15 LEU B O 1
ATOM 4654 N N . GLY B 1 16 ? -1.272 -36.062 -3.764 1 98.31 16 GLY B N 1
ATOM 4655 C CA . GLY B 1 16 ? -2.205 -37.031 -4.348 1 98.31 16 GLY B CA 1
ATOM 4656 C C . GLY B 1 16 ? -3.621 -36.875 -3.826 1 98.31 16 GLY B C 1
ATOM 4657 O O . GLY B 1 16 ? -4.582 -36.938 -4.594 1 98.31 16 GLY B O 1
ATOM 4658 N N . ASP B 1 17 ? -3.719 -36.688 -2.488 1 98.12 17 ASP B N 1
ATOM 4659 C CA . ASP B 1 17 ? -5.02 -36.438 -1.874 1 98.12 17 ASP B CA 1
ATOM 4660 C C . ASP B 1 17 ? -5.688 -35.188 -2.471 1 98.12 17 ASP B C 1
ATOM 4662 O O . ASP B 1 17 ? -6.902 -35.188 -2.689 1 98.12 17 ASP B O 1
ATOM 4666 N N . ALA B 1 18 ? -4.895 -34.219 -2.689 1 98.31 18 ALA B N 1
ATOM 4667 C CA . ALA B 1 18 ? -5.418 -32.969 -3.25 1 98.31 18 ALA B CA 1
ATOM 4668 C C . ALA B 1 18 ? -5.941 -33.188 -4.668 1 98.31 18 ALA B C 1
ATOM 4670 O O . ALA B 1 18 ? -6.984 -32.625 -5.039 1 98.31 18 ALA B O 1
ATOM 4671 N N . VAL B 1 19 ? -5.211 -33.938 -5.496 1 98.44 19 VAL B N 1
ATOM 4672 C CA . VAL B 1 19 ? -5.625 -34.219 -6.863 1 98.44 19 VAL B CA 1
ATOM 4673 C C . VAL B 1 19 ? -6.93 -35.031 -6.84 1 98.44 19 VAL B C 1
ATOM 4675 O O . VAL B 1 19 ? -7.867 -34.688 -7.578 1 98.44 19 VAL B O 1
ATOM 4678 N N . ALA B 1 20 ? -6.977 -36.031 -5.965 1 98.25 20 ALA B N 1
ATOM 4679 C CA . ALA B 1 20 ? -8.188 -36.844 -5.852 1 98.25 20 ALA B CA 1
ATOM 4680 C C . ALA B 1 20 ? -9.383 -35.969 -5.438 1 98.25 20 ALA B C 1
ATOM 4682 O O . ALA B 1 20 ? -10.477 -36.125 -5.984 1 98.25 20 ALA B O 1
ATOM 4683 N N . ALA B 1 21 ? -9.156 -35.125 -4.473 1 98.12 21 ALA B N 1
ATOM 4684 C CA . ALA B 1 21 ? -10.219 -34.25 -4.008 1 98.12 21 ALA B CA 1
ATOM 4685 C C . ALA B 1 21 ? -10.672 -33.312 -5.121 1 98.12 21 ALA B C 1
ATOM 4687 O O . ALA B 1 21 ? -11.867 -33.031 -5.266 1 98.12 21 ALA B O 1
ATOM 4688 N N . ASN B 1 22 ? -9.727 -32.781 -5.859 1 98.25 22 ASN B N 1
ATOM 4689 C CA . ASN B 1 22 ? -10.039 -31.875 -6.973 1 98.25 22 ASN B CA 1
ATOM 4690 C C . ASN B 1 22 ? -10.945 -32.562 -7.996 1 98.25 22 ASN B C 1
ATOM 4692 O O . ASN B 1 22 ? -11.953 -31.984 -8.422 1 98.25 22 ASN B O 1
ATOM 4696 N N . ARG B 1 23 ? -10.633 -33.781 -8.383 1 98.06 23 ARG B N 1
ATOM 4697 C CA . ARG B 1 23 ? -11.359 -34.531 -9.414 1 98.06 23 ARG B CA 1
ATOM 4698 C C . ARG B 1 23 ? -12.734 -34.938 -8.922 1 98.06 23 ARG B C 1
ATOM 4700 O O . ARG B 1 23 ? -13.727 -34.812 -9.641 1 98.06 23 ARG B O 1
ATOM 4707 N N . ALA B 1 24 ? -12.805 -35.344 -7.672 1 97.12 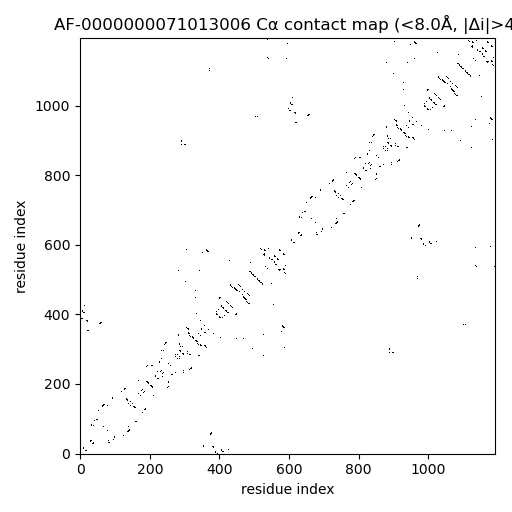24 ALA B N 1
ATOM 4708 C CA . ALA B 1 24 ? -14.086 -35.781 -7.109 1 97.12 24 ALA B CA 1
ATOM 4709 C C . ALA B 1 24 ? -14.961 -34.562 -6.758 1 97.12 24 ALA B C 1
ATOM 4711 O O . ALA B 1 24 ? -16.188 -34.656 -6.762 1 97.12 24 ALA B O 1
ATOM 4712 N N . GLY B 1 25 ? -14.312 -33.531 -6.434 1 95.94 25 GLY B N 1
ATOM 4713 C CA . GLY B 1 25 ? -15.031 -32.312 -6 1 95.94 25 GLY B CA 1
ATOM 4714 C C . GLY B 1 25 ? -15.25 -31.328 -7.121 1 95.94 25 GLY B C 1
ATOM 4715 O O . GLY B 1 25 ? -16.188 -31.469 -7.914 1 95.94 25 GLY B O 1
ATOM 4716 N N . ARG B 1 26 ? -14.359 -30.359 -7.262 1 95.62 26 ARG B N 1
ATOM 4717 C CA . ARG B 1 26 ? -14.516 -29.203 -8.125 1 95.62 26 ARG B CA 1
ATOM 4718 C C . ARG B 1 26 ? -14.797 -29.625 -9.57 1 95.62 26 ARG B C 1
ATOM 4720 O O . ARG B 1 26 ? -15.734 -29.125 -10.195 1 95.62 26 ARG B O 1
ATOM 4727 N N . LEU B 1 27 ? -14.055 -30.531 -10.102 1 97.69 27 LEU B N 1
ATOM 4728 C CA . LEU B 1 27 ? -14.148 -30.875 -11.516 1 97.69 27 LEU B CA 1
ATOM 4729 C C . LEU B 1 27 ? -15.414 -31.688 -11.797 1 97.69 27 LEU B C 1
ATOM 4731 O O . LEU B 1 27 ? -15.977 -31.594 -12.891 1 97.69 27 LEU B O 1
ATOM 4735 N N . SER B 1 28 ? -15.922 -32.406 -10.82 1 97.12 28 SER B N 1
ATOM 4736 C CA . SER B 1 28 ? -17.062 -33.281 -11.047 1 97.12 28 SER B CA 1
ATOM 4737 C C . SER B 1 28 ? -18.375 -32.594 -10.688 1 97.12 28 SER B C 1
ATOM 4739 O O . SER B 1 28 ? -19.438 -33.031 -11.125 1 97.12 28 SER B O 1
ATOM 4741 N N . THR B 1 29 ? -18.297 -31.531 -9.891 1 95.06 29 THR B N 1
ATOM 4742 C CA . THR B 1 29 ? -19.531 -30.984 -9.352 1 95.06 29 THR B CA 1
ATOM 4743 C C . THR B 1 29 ? -19.859 -29.641 -9.984 1 95.06 29 THR B C 1
ATOM 4745 O O . THR B 1 29 ? -21.031 -29.25 -10.086 1 95.06 29 THR B O 1
ATOM 4748 N N . PHE B 1 30 ? -18.969 -28.906 -10.414 1 94.56 30 PHE B N 1
ATOM 4749 C CA . PHE B 1 30 ? -19.156 -27.562 -10.914 1 94.56 30 PHE B CA 1
ATOM 4750 C C . PHE B 1 30 ? -19.844 -27.562 -12.281 1 94.56 30 PHE B C 1
ATOM 4752 O O . PHE B 1 30 ? -20.812 -26.844 -12.5 1 94.56 30 PHE B O 1
ATOM 4759 N N . VAL B 1 31 ? -19.312 -28.359 -13.203 1 96.69 31 VAL B N 1
ATOM 4760 C CA . VAL B 1 31 ? -19.891 -28.562 -14.523 1 96.69 31 VAL B CA 1
ATOM 4761 C C . VAL B 1 31 ? -20.297 -30.016 -14.703 1 96.69 31 VAL B C 1
ATOM 4763 O O . VAL B 1 31 ? -19.422 -30.906 -14.805 1 96.69 31 VAL B O 1
ATOM 4766 N N . THR B 1 32 ? -21.547 -30.297 -14.789 1 96.94 32 THR B N 1
ATOM 4767 C CA . THR B 1 32 ? -22.062 -31.656 -14.898 1 96.94 32 THR B CA 1
ATOM 4768 C C . THR B 1 32 ? -22.625 -31.906 -16.297 1 96.94 32 THR B C 1
ATOM 4770 O O . THR B 1 32 ? -23.078 -33.031 -16.594 1 96.94 32 THR B O 1
ATOM 4773 N N . GLY B 1 33 ? -22.609 -30.953 -17.047 1 96.75 33 GLY B N 1
ATOM 4774 C CA . GLY B 1 33 ? -23.109 -31.031 -18.422 1 96.75 33 GLY B CA 1
ATOM 4775 C C . GLY B 1 33 ? -23.375 -29.672 -19.031 1 96.75 33 GLY B C 1
ATOM 4776 O O . GLY B 1 33 ? -23.047 -28.641 -18.438 1 96.75 33 GLY B O 1
ATOM 4777 N N . PRO B 1 34 ? -23.938 -29.656 -20.219 1 96.62 34 PRO B N 1
ATOM 4778 C CA . PRO B 1 34 ? -24.188 -28.406 -20.938 1 96.62 34 PRO B CA 1
ATOM 4779 C C . PRO B 1 34 ? -25.141 -27.469 -20.203 1 96.62 34 PRO B C 1
ATOM 4781 O O . PRO B 1 34 ? -25.141 -26.266 -20.438 1 96.62 34 PRO B O 1
ATOM 4784 N N . GLY B 1 35 ? -25.938 -28.062 -19.281 1 95.81 35 GLY B N 1
ATOM 4785 C CA . GLY B 1 35 ? -26.922 -27.281 -18.547 1 95.81 35 GLY B CA 1
ATOM 4786 C C . GLY B 1 35 ? -26.344 -26.594 -17.328 1 95.81 35 GLY B C 1
ATOM 4787 O O . GLY B 1 35 ? -27.031 -25.797 -16.688 1 95.81 35 GLY B O 1
ATOM 4788 N N . SER B 1 36 ? -25.125 -26.859 -17.016 1 95.94 36 SER B N 1
ATOM 4789 C CA . SER B 1 36 ? -24.5 -26.219 -15.852 1 95.94 36 SER B CA 1
ATOM 4790 C C . SER B 1 36 ? -24.422 -24.719 -16.031 1 95.94 36 SER B C 1
ATOM 4792 O O . SER B 1 36 ? -24.188 -24.219 -17.125 1 95.94 36 SER B O 1
ATOM 4794 N N . PRO B 1 37 ? -24.547 -23.953 -14.945 1 92.81 37 PRO B N 1
ATOM 4795 C CA . PRO B 1 37 ? -24.625 -22.484 -15.039 1 92.81 37 PRO B CA 1
ATOM 4796 C C . PRO B 1 37 ? -23.422 -21.891 -15.781 1 92.81 37 PRO B C 1
ATOM 4798 O O . PRO B 1 37 ? -23.594 -20.969 -16.594 1 92.81 37 PRO B O 1
ATOM 4801 N N . ALA B 1 38 ? -22.234 -22.375 -15.562 1 94 38 ALA B N 1
ATOM 4802 C CA . ALA B 1 38 ? -21.031 -21.844 -16.172 1 94 38 ALA B CA 1
ATOM 4803 C C . ALA B 1 38 ? -21.016 -22.078 -17.672 1 94 38 ALA B C 1
ATOM 4805 O O . ALA B 1 38 ? -20.25 -21.438 -18.406 1 94 38 ALA B O 1
ATOM 4806 N N . ILE B 1 39 ? -21.859 -22.938 -18.141 1 96.88 39 ILE B N 1
ATOM 4807 C CA . ILE B 1 39 ? -21.953 -23.25 -19.562 1 96.88 39 ILE B CA 1
ATOM 4808 C C . ILE B 1 39 ? -23.203 -22.594 -20.156 1 96.88 39 ILE B C 1
ATOM 4810 O O . ILE B 1 39 ? -23.156 -22.047 -21.266 1 96.88 39 ILE B O 1
ATOM 4814 N N . ALA B 1 40 ? -24.219 -22.531 -19.391 1 95.31 40 ALA B N 1
ATOM 4815 C CA . ALA B 1 40 ? -25.5 -22 -19.828 1 95.31 40 ALA B CA 1
ATOM 4816 C C . ALA B 1 40 ? -25.406 -20.516 -20.156 1 95.31 40 ALA B C 1
ATOM 4818 O O . ALA B 1 40 ? -26.219 -19.969 -20.891 1 95.31 40 ALA B O 1
ATOM 4819 N N . ILE B 1 41 ? -24.438 -19.828 -19.641 1 93.56 41 ILE B N 1
ATOM 4820 C CA . ILE B 1 41 ? -24.266 -18.391 -19.891 1 93.56 41 ILE B CA 1
ATOM 4821 C C . ILE B 1 41 ? -23.906 -18.172 -21.359 1 93.56 41 ILE B C 1
ATOM 4823 O O . ILE B 1 41 ? -23.984 -17.047 -21.859 1 93.56 41 ILE B O 1
ATOM 4827 N N . PHE B 1 42 ? -23.547 -19.219 -22.125 1 96.12 42 PHE B N 1
ATOM 4828 C CA . PHE B 1 42 ? -23.219 -19.109 -23.547 1 96.12 42 PHE B CA 1
ATOM 4829 C C . PHE B 1 42 ? -24.453 -19.344 -24.406 1 96.12 42 PHE B C 1
ATOM 4831 O O . PHE B 1 42 ? -24.406 -19.188 -25.625 1 96.12 42 PHE B O 1
ATOM 4838 N N . ASP B 1 43 ? -25.516 -19.75 -23.812 1 95.12 43 ASP B N 1
ATOM 4839 C CA . ASP B 1 43 ? -26.75 -19.953 -24.578 1 95.12 43 ASP B CA 1
ATOM 4840 C C . ASP B 1 43 ? -27.203 -18.656 -25.234 1 95.12 43 ASP B C 1
ATOM 4842 O O . ASP B 1 43 ? -27.109 -17.578 -24.641 1 95.12 43 ASP B O 1
ATOM 4846 N N . PRO B 1 44 ? -27.781 -18.797 -26.375 1 95.06 44 PRO B N 1
ATOM 4847 C CA . PRO B 1 44 ? -28.125 -17.609 -27.172 1 95.06 44 PRO B CA 1
ATOM 4848 C C . PRO B 1 44 ? -29.016 -16.625 -26.406 1 95.06 44 PRO B C 1
ATOM 4850 O O . PRO B 1 44 ? -28.812 -15.414 -26.5 1 95.06 44 PRO B O 1
ATOM 4853 N N . GLU B 1 45 ? -29.953 -17.125 -25.688 1 93.38 45 GLU B N 1
ATOM 4854 C CA . GLU B 1 45 ? -30.859 -16.25 -24.953 1 93.38 45 GLU B CA 1
ATOM 4855 C C . GLU B 1 45 ? -30.125 -15.477 -23.859 1 93.38 45 GLU B C 1
ATOM 4857 O O . GLU B 1 45 ? -30.375 -14.281 -23.656 1 93.38 45 GLU B O 1
ATOM 4862 N N . THR B 1 46 ? -29.266 -16.156 -23.125 1 92.06 46 THR B N 1
ATOM 4863 C CA . THR B 1 46 ? -28.469 -15.531 -22.078 1 92.06 46 THR B CA 1
ATOM 4864 C C . THR B 1 46 ? -27.484 -14.531 -22.672 1 92.06 46 THR B C 1
ATOM 4866 O O . THR B 1 46 ? -27.281 -13.445 -22.109 1 92.06 46 THR B O 1
ATOM 4869 N N . VAL B 1 47 ? -26.875 -14.828 -23.75 1 93.12 47 VAL B N 1
ATOM 4870 C CA . VAL B 1 47 ? -25.922 -13.969 -24.438 1 93.12 47 VAL B CA 1
ATOM 4871 C C . VAL B 1 47 ? -26.594 -12.672 -24.859 1 93.12 47 VAL B C 1
ATOM 4873 O O . VAL B 1 47 ? -26.047 -11.578 -24.672 1 93.12 47 VAL B O 1
ATOM 4876 N N . ALA B 1 48 ? -27.781 -12.781 -25.375 1 91.88 48 ALA B N 1
ATOM 4877 C CA . ALA B 1 48 ? -28.516 -11.625 -25.859 1 91.88 48 ALA B CA 1
ATOM 4878 C C . ALA B 1 48 ? -28.844 -10.664 -24.734 1 91.88 48 ALA B C 1
ATOM 4880 O O . ALA B 1 48 ? -28.906 -9.445 -24.922 1 91.88 48 ALA B O 1
ATOM 4881 N N . ALA B 1 49 ? -28.906 -11.156 -23.516 1 88.06 49 ALA B N 1
ATOM 4882 C CA . ALA B 1 49 ? -29.328 -10.359 -22.375 1 88.06 49 ALA B CA 1
ATOM 4883 C C . ALA B 1 49 ? -28.125 -9.867 -21.578 1 88.06 49 ALA B C 1
ATOM 4885 O O . ALA B 1 49 ? -28.266 -9.062 -20.641 1 88.06 49 ALA B O 1
ATOM 4886 N N . ASN B 1 50 ? -26.969 -10.312 -21.906 1 86.94 50 ASN B N 1
ATOM 4887 C CA . ASN B 1 50 ? -25.766 -10.008 -21.125 1 86.94 50 ASN B CA 1
ATOM 4888 C C . ASN B 1 50 ? -25.234 -8.617 -21.438 1 86.94 50 ASN B C 1
ATOM 4890 O O . ASN B 1 50 ? -24.156 -8.477 -22.016 1 86.94 50 ASN B O 1
ATOM 4894 N N . GLU B 1 51 ? -25.891 -7.66 -20.922 1 77 51 GLU B N 1
ATOM 4895 C CA . GLU B 1 51 ? -25.469 -6.285 -21.172 1 77 51 GLU B CA 1
ATOM 4896 C C . GLU B 1 51 ? -24.406 -5.848 -20.156 1 77 51 GLU B C 1
ATOM 4898 O O . GLU B 1 51 ? -23.844 -4.754 -20.266 1 77 51 GLU B O 1
ATOM 4903 N N . GLY B 1 52 ? -24.312 -6.812 -19.234 1 70.12 52 GLY B N 1
ATOM 4904 C CA . GLY B 1 52 ? -23.312 -6.484 -18.219 1 70.12 52 GLY B CA 1
ATOM 4905 C C . GLY B 1 52 ? -21.906 -6.914 -18.609 1 70.12 52 GLY B C 1
ATOM 4906 O O . GLY B 1 52 ? -21.703 -7.543 -19.641 1 70.12 52 GLY B O 1
ATOM 4907 N N . GLY B 1 53 ? -20.828 -6.344 -18.391 1 67.31 53 GLY B N 1
ATOM 4908 C CA . GLY B 1 53 ? -19.406 -6.602 -18.562 1 67.31 53 GLY B CA 1
ATOM 4909 C C . GLY B 1 53 ? -18.875 -7.637 -17.594 1 67.31 53 GLY B C 1
ATOM 4910 O O . GLY B 1 53 ? -17.859 -7.402 -16.938 1 67.31 53 GLY B O 1
ATOM 4911 N N . ASP B 1 54 ? -19.422 -8.953 -17.781 1 77.44 54 ASP B N 1
ATOM 4912 C CA . ASP B 1 54 ? -19.094 -9.914 -16.734 1 77.44 54 ASP B CA 1
ATOM 4913 C C . ASP B 1 54 ? -17.906 -10.781 -17.141 1 77.44 54 ASP B C 1
ATOM 4915 O O . ASP B 1 54 ? -17.656 -10.992 -18.328 1 77.44 54 ASP B O 1
ATOM 4919 N N . TRP B 1 55 ? -17.141 -11.289 -16.219 1 87.06 55 TRP B N 1
ATOM 4920 C CA . TRP B 1 55 ? -15.922 -12.055 -16.406 1 87.06 55 TRP B CA 1
ATOM 4921 C C . TRP B 1 55 ? -16.172 -13.555 -16.266 1 87.06 55 TRP B C 1
ATOM 4923 O O . TRP B 1 55 ? -15.242 -14.359 -16.297 1 87.06 55 TRP B O 1
ATOM 4933 N N . TYR B 1 56 ? -17.375 -14.047 -16.203 1 90.44 56 TYR B N 1
ATOM 4934 C CA . TYR B 1 56 ? -17.734 -15.406 -15.805 1 90.44 56 TYR B CA 1
ATOM 4935 C C . TYR B 1 56 ? -17.453 -16.391 -16.922 1 90.44 56 TYR B C 1
ATOM 4937 O O . TYR B 1 56 ? -17.375 -17.609 -16.688 1 90.44 56 TYR B O 1
ATOM 4945 N N . GLY B 1 57 ? -17.328 -15.898 -18.125 1 93.38 57 GLY B N 1
ATOM 4946 C CA . GLY B 1 57 ? -17.078 -16.797 -19.234 1 93.38 57 GLY B CA 1
ATOM 4947 C C . GLY B 1 57 ? -15.789 -17.578 -19.078 1 93.38 57 GLY B C 1
ATOM 4948 O O . GLY B 1 57 ? -15.617 -18.625 -19.719 1 93.38 57 GLY B O 1
ATOM 4949 N N . GLU B 1 58 ? -14.883 -17.156 -18.203 1 95.62 58 GLU B N 1
ATOM 4950 C CA . GLU B 1 58 ? -13.594 -17.797 -18.031 1 95.62 58 GLU B CA 1
ATOM 4951 C C . GLU B 1 58 ? -13.758 -19.219 -17.484 1 95.62 58 GLU B C 1
ATOM 4953 O O . GLU B 1 58 ? -12.906 -20.078 -17.719 1 95.62 58 GLU B O 1
ATOM 4958 N N . HIS B 1 59 ? -14.859 -19.484 -16.812 1 96.44 59 HIS B N 1
ATOM 4959 C CA . HIS B 1 59 ? -15.031 -20.75 -16.094 1 96.44 59 HIS B CA 1
ATOM 4960 C C . HIS B 1 59 ? -15.172 -21.922 -17.047 1 96.44 59 HIS B C 1
ATOM 4962 O O . HIS B 1 59 ? -14.719 -23.031 -16.75 1 96.44 59 HIS B O 1
ATOM 4968 N N . ALA B 1 60 ? -15.812 -21.672 -18.188 1 97.69 60 ALA B N 1
ATOM 4969 C CA . ALA B 1 60 ? -15.961 -22.75 -19.156 1 97.69 60 ALA B CA 1
ATOM 4970 C C . ALA B 1 60 ? -14.602 -23.219 -19.656 1 97.69 60 ALA B C 1
ATOM 4972 O O . ALA B 1 60 ? -14.312 -24.422 -19.641 1 97.69 60 ALA B O 1
ATOM 4973 N N . GLY B 1 61 ? -13.805 -22.281 -20.109 1 98.44 61 GLY B N 1
ATOM 4974 C CA . GLY B 1 61 ? -12.477 -22.625 -20.594 1 98.44 61 GLY B CA 1
ATOM 4975 C C . GLY B 1 61 ? -11.586 -23.219 -19.516 1 98.44 61 GLY B C 1
ATOM 4976 O O . GLY B 1 61 ? -10.844 -24.172 -19.781 1 98.44 61 GLY B O 1
ATOM 4977 N N . LYS B 1 62 ? -11.633 -22.672 -18.344 1 98.44 62 LYS B N 1
ATOM 4978 C CA . LYS B 1 62 ? -10.812 -23.172 -17.25 1 98.44 62 LYS B CA 1
ATOM 4979 C C . LYS B 1 62 ? -11.211 -24.578 -16.844 1 98.44 62 LYS B C 1
ATOM 4981 O O . LYS B 1 62 ? -10.359 -25.406 -16.531 1 98.44 62 LYS B O 1
ATOM 4986 N N . TRP B 1 63 ? -12.516 -24.812 -16.828 1 98.5 63 TRP B N 1
ATOM 4987 C CA . TRP B 1 63 ? -12.961 -26.156 -16.469 1 98.5 63 TRP B CA 1
ATOM 4988 C C . TRP B 1 63 ? -12.539 -27.172 -17.531 1 98.5 63 TRP B C 1
ATOM 4990 O O . TRP B 1 63 ? -12.031 -28.234 -17.219 1 98.5 63 TRP B O 1
ATOM 5000 N N . LEU B 1 64 ? -12.734 -26.844 -18.797 1 98.81 64 LEU B N 1
ATOM 5001 C CA . LEU B 1 64 ? -12.305 -27.734 -19.875 1 98.81 64 LEU B CA 1
ATOM 5002 C C . LEU B 1 64 ? -10.812 -28.047 -19.766 1 98.81 64 LEU B C 1
ATOM 5004 O O . LEU B 1 64 ? -10.406 -29.203 -19.906 1 98.81 64 LEU B O 1
ATOM 5008 N N . TYR B 1 65 ? -10.062 -27.016 -19.484 1 98.75 65 TYR B N 1
ATOM 5009 C CA . TYR B 1 65 ? -8.617 -27.172 -19.359 1 98.75 65 TYR B CA 1
ATOM 5010 C C . TYR B 1 65 ? -8.266 -28.141 -18.25 1 98.75 65 TYR B C 1
ATOM 5012 O O . TYR B 1 65 ? -7.57 -29.141 -18.484 1 98.75 65 TYR B O 1
ATOM 5020 N N . ALA B 1 66 ? -8.812 -27.938 -17.078 1 98.62 66 ALA B N 1
ATOM 5021 C CA . ALA B 1 66 ? -8.453 -28.734 -15.906 1 98.62 66 ALA B CA 1
ATOM 5022 C C . ALA B 1 66 ? -8.984 -30.156 -16.031 1 98.62 66 ALA B C 1
ATOM 5024 O O . ALA B 1 66 ? -8.266 -31.125 -15.766 1 98.62 66 ALA B O 1
ATOM 5025 N N . ALA B 1 67 ? -10.203 -30.297 -16.453 1 98.62 67 ALA B N 1
ATOM 5026 C CA . ALA B 1 67 ? -10.82 -31.625 -16.578 1 98.62 67 ALA B CA 1
ATOM 5027 C C . ALA B 1 67 ? -10.148 -32.438 -17.672 1 98.62 67 ALA B C 1
ATOM 5029 O O . ALA B 1 67 ? -9.914 -33.656 -17.5 1 98.62 67 ALA B O 1
ATOM 5030 N N . ALA B 1 68 ? -9.859 -31.797 -18.75 1 98.56 68 ALA B N 1
ATOM 5031 C CA . ALA B 1 68 ? -9.172 -32.5 -19.828 1 98.56 68 ALA B CA 1
ATOM 5032 C C . ALA B 1 68 ? -7.762 -32.906 -19.406 1 98.56 68 ALA B C 1
ATOM 5034 O O . ALA B 1 68 ? -7.316 -34.031 -19.688 1 98.56 68 ALA B O 1
ATOM 5035 N N . ARG B 1 69 ? -7.074 -32.031 -18.75 1 97.44 69 ARG B N 1
ATOM 5036 C CA . ARG B 1 69 ? -5.707 -32.281 -18.312 1 97.44 69 ARG B CA 1
ATOM 5037 C C . ARG B 1 69 ? -5.648 -33.438 -17.344 1 97.44 69 ARG B C 1
ATOM 5039 O O . ARG B 1 69 ? -4.676 -34.188 -17.328 1 97.44 69 ARG B O 1
ATOM 5046 N N . SER B 1 70 ? -6.668 -33.656 -16.594 1 97.38 70 SER B N 1
ATOM 5047 C CA . SER B 1 70 ? -6.719 -34.75 -15.633 1 97.38 70 SER B CA 1
ATOM 5048 C C . SER B 1 70 ? -6.656 -36.094 -16.344 1 97.38 70 SER B C 1
ATOM 5050 O O . SER B 1 70 ? -6.27 -37.094 -15.734 1 97.38 70 SER B O 1
ATOM 5052 N N . ARG B 1 71 ? -7.148 -36.156 -17.562 1 97.12 71 ARG B N 1
ATOM 5053 C CA . ARG B 1 71 ? -7.258 -37.406 -18.344 1 97.12 71 ARG B CA 1
ATOM 5054 C C . ARG B 1 71 ? -8.078 -38.438 -17.594 1 97.12 71 ARG B C 1
ATOM 5056 O O . ARG B 1 71 ? -7.895 -39.656 -17.812 1 97.12 71 ARG B O 1
ATOM 5063 N N . ASP B 1 72 ? -8.852 -38.031 -16.672 1 96.62 72 ASP B N 1
ATOM 5064 C CA . ASP B 1 72 ? -9.688 -38.906 -15.891 1 96.62 72 ASP B CA 1
ATOM 5065 C C . ASP B 1 72 ? -10.766 -39.562 -16.766 1 96.62 72 ASP B C 1
ATOM 5067 O O . ASP B 1 72 ? -11.633 -38.875 -17.297 1 96.62 72 ASP B O 1
ATOM 5071 N N . PRO B 1 73 ? -10.758 -40.812 -16.828 1 95.69 73 PRO B N 1
ATOM 5072 C CA . PRO B 1 73 ? -11.727 -41.469 -17.703 1 95.69 73 PRO B CA 1
ATOM 5073 C C . PRO B 1 73 ? -13.172 -41.188 -17.312 1 95.69 73 PRO B C 1
ATOM 5075 O O . PRO B 1 73 ? -14.062 -41.188 -18.172 1 95.69 73 PRO B O 1
ATOM 5078 N N . ALA B 1 74 ? -13.391 -40.875 -16.109 1 95.56 74 ALA B N 1
ATOM 5079 C CA . ALA B 1 74 ? -14.742 -40.562 -15.648 1 95.56 74 ALA B CA 1
ATOM 5080 C C . ALA B 1 74 ? -15.172 -39.156 -16.078 1 95.56 74 ALA B C 1
ATOM 5082 O O . ALA B 1 74 ? -16.359 -38.906 -16.25 1 95.56 74 ALA B O 1
ATOM 5083 N N . LEU B 1 75 ? -14.195 -38.281 -16.312 1 97.56 75 LEU B N 1
ATOM 5084 C CA . LEU B 1 75 ? -14.492 -36.875 -16.625 1 97.56 75 LEU B CA 1
ATOM 5085 C C . LEU B 1 75 ? -14.484 -36.625 -18.141 1 97.56 75 LEU B C 1
ATOM 5087 O O . LEU B 1 75 ? -15.172 -35.75 -18.625 1 97.56 75 LEU B O 1
ATOM 5091 N N . LEU B 1 76 ? -13.734 -37.406 -18.938 1 97.62 76 LEU B N 1
ATOM 5092 C CA . LEU B 1 76 ? -13.445 -37.094 -20.328 1 97.62 76 LEU B CA 1
ATOM 5093 C C . LEU B 1 76 ? -14.727 -37.125 -21.172 1 97.62 76 LEU B C 1
ATOM 5095 O O . LEU B 1 76 ? -14.906 -36.281 -22.062 1 97.62 76 LEU B O 1
ATOM 5099 N N . PRO B 1 77 ? -15.703 -38.094 -20.922 1 97.62 77 PRO B N 1
ATOM 5100 C CA . PRO B 1 77 ? -16.953 -38.031 -21.688 1 97.62 77 PRO B CA 1
ATOM 5101 C C . PRO B 1 77 ? -17.703 -36.719 -21.469 1 97.62 77 PRO B C 1
ATOM 5103 O O . PRO B 1 77 ? -18.266 -36.156 -22.406 1 97.62 77 PRO B O 1
ATOM 5106 N N . ARG B 1 78 ? -17.703 -36.25 -20.266 1 97.94 78 ARG B N 1
ATOM 5107 C CA . ARG B 1 78 ? -18.344 -35 -19.953 1 97.94 78 ARG B CA 1
ATOM 5108 C C . ARG B 1 78 ? -17.609 -33.844 -20.609 1 97.94 78 ARG B C 1
ATOM 5110 O O . ARG B 1 78 ? -18.219 -32.875 -21.078 1 97.94 78 ARG B O 1
ATOM 5117 N N . VAL B 1 79 ? -16.297 -33.906 -20.578 1 98.5 79 VAL B N 1
ATOM 5118 C CA . VAL B 1 79 ? -15.469 -32.906 -21.25 1 98.5 79 VAL B CA 1
ATOM 5119 C C . VAL B 1 79 ? -15.867 -32.781 -22.719 1 98.5 79 VAL B C 1
ATOM 5121 O O . VAL B 1 79 ? -16.094 -31.703 -23.234 1 98.5 79 VAL B O 1
ATOM 5124 N N . LEU B 1 80 ? -15.977 -33.906 -23.344 1 98.31 80 LEU B N 1
ATOM 5125 C CA . LEU B 1 80 ? -16.328 -33.938 -24.766 1 98.31 80 LEU B CA 1
ATOM 5126 C C . LEU B 1 80 ? -17.734 -33.406 -25 1 98.31 80 LEU B C 1
ATOM 5128 O O . LEU B 1 80 ? -17.969 -32.625 -25.922 1 98.31 80 LEU B O 1
ATOM 5132 N N . GLU B 1 81 ? -18.656 -33.844 -24.156 1 98.56 81 GLU B N 1
ATOM 5133 C CA . GLU B 1 81 ? -20.047 -33.375 -24.281 1 98.56 81 GLU B CA 1
ATOM 5134 C C . GLU B 1 81 ? -20.156 -31.875 -24.156 1 98.56 81 GLU B C 1
ATOM 5136 O O . GLU B 1 81 ? -20.828 -31.219 -24.969 1 98.56 81 GLU B O 1
ATOM 5141 N N . VAL B 1 82 ? -19.531 -31.328 -23.172 1 98.69 82 VAL B N 1
ATOM 5142 C CA . VAL B 1 82 ? -19.578 -29.891 -22.906 1 98.69 82 VAL B CA 1
ATOM 5143 C C . VAL B 1 82 ? -18.859 -29.141 -24.016 1 98.69 82 VAL B C 1
ATOM 5145 O O . VAL B 1 82 ? -19.375 -28.125 -24.516 1 98.69 82 VAL B O 1
ATOM 5148 N N . ALA B 1 83 ? -17.703 -29.578 -24.422 1 98.75 83 ALA B N 1
ATOM 5149 C CA . ALA B 1 83 ? -16.953 -28.953 -25.5 1 98.75 83 ALA B CA 1
ATOM 5150 C C . ALA B 1 83 ? -17.766 -28.938 -26.797 1 98.75 83 ALA B C 1
ATOM 5152 O O . ALA B 1 83 ? -17.828 -27.922 -27.484 1 98.75 83 ALA B O 1
ATOM 5153 N N . ASP B 1 84 ? -18.375 -30.062 -27.109 1 98.62 84 ASP B N 1
ATOM 5154 C CA . ASP B 1 84 ? -19.188 -30.172 -28.312 1 98.62 84 ASP B CA 1
ATOM 5155 C C . ASP B 1 84 ? -20.359 -29.188 -28.266 1 98.62 84 ASP B C 1
ATOM 5157 O O . ASP B 1 84 ? -20.703 -28.578 -29.281 1 98.62 84 ASP B O 1
ATOM 5161 N N . HIS B 1 85 ? -20.953 -29.141 -27.125 1 98.69 85 HIS B N 1
ATOM 5162 C CA . HIS B 1 85 ? -22.047 -28.203 -26.953 1 98.69 85 HIS B CA 1
ATOM 5163 C C . HIS B 1 85 ? -21.594 -26.766 -27.203 1 98.69 85 HIS B C 1
ATOM 5165 O O . HIS B 1 85 ? -22.234 -26.031 -27.969 1 98.69 85 HIS B O 1
ATOM 5171 N N . LEU B 1 86 ? -20.531 -26.328 -26.609 1 98.75 86 LEU B N 1
ATOM 5172 C CA . LEU B 1 86 ? -20 -24.984 -26.812 1 98.75 86 LEU B CA 1
ATOM 5173 C C . LEU B 1 86 ? -19.672 -24.734 -28.281 1 98.75 86 LEU B C 1
ATOM 5175 O O . LEU B 1 86 ? -20.016 -23.688 -28.828 1 98.75 86 LEU B O 1
ATOM 5179 N N . VAL B 1 87 ? -19.078 -25.703 -28.938 1 98.56 87 VAL B N 1
ATOM 5180 C CA . VAL B 1 87 ? -18.703 -25.594 -30.344 1 98.56 87 VAL B CA 1
ATOM 5181 C C . VAL B 1 87 ? -19.953 -25.422 -31.203 1 98.56 87 VAL B C 1
ATOM 5183 O O . VAL B 1 87 ? -19.922 -24.688 -32.188 1 98.56 87 VAL B O 1
ATOM 5186 N N . SER B 1 88 ? -20.984 -26.094 -30.828 1 98.44 88 SER B N 1
ATOM 5187 C CA . SER B 1 88 ? -22.234 -26 -31.578 1 98.44 88 SER B CA 1
ATOM 5188 C C . SER B 1 88 ? -22.797 -24.578 -31.516 1 98.44 88 SER B C 1
ATOM 5190 O O . SER B 1 88 ? -23.625 -24.203 -32.344 1 98.44 88 SER B O 1
ATOM 5192 N N . LEU B 1 89 ? -22.375 -23.812 -30.547 1 98.25 89 LEU B N 1
ATOM 5193 C CA . LEU B 1 89 ? -22.891 -22.453 -30.359 1 98.25 89 LEU B CA 1
ATOM 5194 C C . LEU B 1 89 ? -21.984 -21.438 -31.047 1 98.25 89 LEU B C 1
ATOM 5196 O O . LEU B 1 89 ? -22.25 -20.234 -30.984 1 98.25 89 LEU B O 1
ATOM 5200 N N . GLN B 1 90 ? -20.906 -21.844 -31.625 1 98.5 90 GLN B N 1
ATOM 5201 C CA . GLN B 1 90 ? -19.938 -20.922 -32.25 1 98.5 90 GLN B CA 1
ATOM 5202 C C . GLN B 1 90 ? -20.531 -20.281 -33.5 1 98.5 90 GLN B C 1
ATOM 5204 O O . GLN B 1 90 ? -21.125 -20.953 -34.344 1 98.5 90 GLN B O 1
ATOM 5209 N N . ASP B 1 91 ? -20.312 -19 -33.656 1 97.94 91 ASP B N 1
ATOM 5210 C CA . ASP B 1 91 ? -20.812 -18.266 -34.812 1 97.94 91 ASP B CA 1
ATOM 5211 C C . ASP B 1 91 ? -20.016 -18.594 -36.062 1 97.94 91 ASP B C 1
ATOM 5213 O O . ASP B 1 91 ? -18.906 -19.125 -35.969 1 97.94 91 ASP B O 1
ATOM 5217 N N . ALA B 1 92 ? -20.531 -18.141 -37.188 1 97.5 92 ALA B N 1
ATOM 5218 C CA . ALA B 1 92 ? -19.922 -18.422 -38.469 1 97.5 92 ALA B CA 1
ATOM 5219 C C . ALA B 1 92 ? -18.562 -17.75 -38.594 1 97.5 92 ALA B C 1
ATOM 5221 O O . ALA B 1 92 ? -17.656 -18.281 -39.25 1 97.5 92 ALA B O 1
ATOM 5222 N N . ASP B 1 93 ? -18.375 -16.719 -37.906 1 97.5 93 ASP B N 1
ATOM 5223 C CA . ASP B 1 93 ? -17.125 -15.969 -38.031 1 97.5 93 ASP B CA 1
ATOM 5224 C C . ASP B 1 93 ? -16.094 -16.469 -37.031 1 97.5 93 ASP B C 1
ATOM 5226 O O . ASP B 1 93 ? -14.969 -15.961 -37 1 97.5 93 ASP B O 1
ATOM 5230 N N . GLY B 1 94 ? -16.516 -17.375 -36.156 1 98.25 94 GLY B N 1
ATOM 5231 C CA . GLY B 1 94 ? -15.57 -17.953 -35.188 1 98.25 94 GLY B CA 1
ATOM 5232 C C . GLY B 1 94 ? -15.805 -17.469 -33.781 1 98.25 94 GLY B C 1
ATOM 5233 O O . GLY B 1 94 ? -15.172 -17.969 -32.844 1 98.25 94 GLY B O 1
ATOM 5234 N N . TYR B 1 95 ? -16.703 -16.516 -33.531 1 98 95 TYR B N 1
ATOM 5235 C CA . TYR B 1 95 ? -16.984 -15.992 -32.188 1 98 95 TYR B CA 1
ATOM 5236 C C . TYR B 1 95 ? -17.594 -17.078 -31.312 1 98 95 TYR B C 1
ATOM 5238 O O . TYR B 1 95 ? -18.562 -17.734 -31.688 1 98 95 TYR B O 1
ATOM 5246 N N . LEU B 1 96 ? -17.062 -17.281 -30.219 1 97.69 96 LEU B N 1
ATOM 5247 C CA . LEU B 1 96 ? -17.562 -18.141 -29.156 1 97.69 96 LEU B CA 1
ATOM 5248 C C . LEU B 1 96 ? -17.469 -17.438 -27.797 1 97.69 96 LEU B C 1
ATOM 5250 O O . LEU B 1 96 ? -16.453 -17.562 -27.109 1 97.69 96 LEU B O 1
ATOM 5254 N N . GLY B 1 97 ? -18.469 -16.688 -27.469 1 95.06 97 GLY B N 1
ATOM 5255 C CA . GLY B 1 97 ? -18.469 -15.93 -26.234 1 95.06 97 GLY B CA 1
ATOM 5256 C C . GLY B 1 97 ? -19.859 -15.695 -25.688 1 95.06 97 GLY B C 1
ATOM 5257 O O . GLY B 1 97 ? -20.844 -16.203 -26.219 1 95.06 97 GLY B O 1
ATOM 5258 N N . ASN B 1 98 ? -19.891 -15.031 -24.578 1 93.69 98 ASN B N 1
ATOM 5259 C CA . ASN B 1 98 ? -21.156 -14.844 -23.891 1 93.69 98 ASN B CA 1
ATOM 5260 C C . ASN B 1 98 ? -21.594 -13.383 -23.906 1 93.69 98 ASN B C 1
ATOM 5262 O O . ASN B 1 98 ? -22.297 -12.922 -23 1 93.69 98 ASN B O 1
ATOM 5266 N N . TYR B 1 99 ? -21.109 -12.594 -24.906 1 92.75 99 TYR B N 1
ATOM 5267 C CA . TYR B 1 99 ? -21.484 -11.188 -25.031 1 92.75 99 TYR B CA 1
ATOM 5268 C C . TYR B 1 99 ? -22.375 -10.977 -26.25 1 92.75 99 TYR B C 1
ATOM 5270 O O . TYR B 1 99 ? -22.188 -11.617 -27.281 1 92.75 99 TYR B O 1
ATOM 5278 N N . PRO B 1 100 ? -23.281 -9.984 -26.156 1 92 100 PRO B N 1
ATOM 5279 C CA . PRO B 1 100 ? -24.047 -9.633 -27.359 1 92 100 PRO B CA 1
ATOM 5280 C C . PRO B 1 100 ? -23.219 -8.883 -28.391 1 92 100 PRO B C 1
ATOM 5282 O O . PRO B 1 100 ? -22.172 -8.305 -28.062 1 92 100 PRO B O 1
ATOM 5285 N N . PRO B 1 101 ? -23.641 -8.844 -29.594 1 91.88 101 PRO B N 1
ATOM 5286 C CA . PRO B 1 101 ? -22.828 -8.336 -30.688 1 91.88 101 PRO B CA 1
ATOM 5287 C C . PRO B 1 101 ? -22.266 -6.934 -30.422 1 91.88 101 PRO B C 1
ATOM 5289 O O . PRO B 1 101 ? -21.094 -6.672 -30.672 1 91.88 101 PRO B O 1
ATOM 5292 N N . ALA B 1 102 ? -23 -6.059 -29.797 1 88.25 102 ALA B N 1
ATOM 5293 C CA . ALA B 1 102 ? -22.609 -4.668 -29.594 1 88.25 102 ALA B CA 1
ATOM 5294 C C . ALA B 1 102 ? -21.531 -4.555 -28.516 1 88.25 102 ALA B C 1
ATOM 5296 O O . ALA B 1 102 ? -20.859 -3.527 -28.422 1 88.25 102 ALA B O 1
ATOM 5297 N N . ARG B 1 103 ? -21.281 -5.633 -27.781 1 89.44 103 ARG B N 1
ATOM 5298 C CA . ARG B 1 103 ? -20.359 -5.594 -26.641 1 89.44 103 ARG B CA 1
ATOM 5299 C C . ARG B 1 103 ? -19.156 -6.508 -26.875 1 89.44 103 ARG B C 1
ATOM 5301 O O . ARG B 1 103 ? -18.359 -6.719 -25.969 1 89.44 103 ARG B O 1
ATOM 5308 N N . ARG B 1 104 ? -19.047 -6.961 -28.062 1 93 104 ARG B N 1
ATOM 5309 C CA . ARG B 1 104 ? -17.984 -7.922 -28.344 1 93 104 ARG B CA 1
ATOM 5310 C C . ARG B 1 104 ? -16.656 -7.215 -28.625 1 93 104 ARG B C 1
ATOM 5312 O O . ARG B 1 104 ? -16.641 -6.016 -28.906 1 93 104 ARG B O 1
ATOM 5319 N N . PHE B 1 105 ? -15.531 -7.914 -28.516 1 92.75 105 PHE B N 1
ATOM 5320 C CA . PHE B 1 105 ? -14.188 -7.344 -28.562 1 92.75 105 PHE B CA 1
ATOM 5321 C C . PHE B 1 105 ? -13.891 -6.777 -29.953 1 92.75 105 PHE B C 1
ATOM 5323 O O . PHE B 1 105 ? -12.953 -5.988 -30.109 1 92.75 105 PHE B O 1
ATOM 5330 N N . MET B 1 106 ? -14.695 -7.113 -30.969 1 93.44 106 MET B N 1
ATOM 5331 C CA . MET B 1 106 ? -14.438 -6.668 -32.344 1 93.44 106 MET B CA 1
ATOM 5332 C C . MET B 1 106 ? -14.922 -5.238 -32.531 1 93.44 106 MET B C 1
ATOM 5334 O O . MET B 1 106 ? -14.539 -4.582 -33.5 1 93.44 106 MET B O 1
ATOM 5338 N N . VAL B 1 107 ? -15.703 -4.809 -31.562 1 90.75 107 VAL B N 1
ATOM 5339 C CA . VAL B 1 107 ? -16.312 -3.49 -31.688 1 90.75 107 VAL B CA 1
ATOM 5340 C C . VAL B 1 107 ? -15.438 -2.445 -31 1 90.75 107 VAL B C 1
ATOM 5342 O O . VAL B 1 107 ? -14.984 -2.662 -29.875 1 90.75 107 VAL B O 1
ATOM 5345 N N . LYS B 1 108 ? -15.219 -1.284 -31.672 1 87.44 108 LYS B N 1
ATOM 5346 C CA . LYS B 1 108 ? -14.438 -0.195 -31.094 1 87.44 108 LYS B CA 1
ATOM 5347 C C . LYS B 1 108 ? -15.094 0.326 -29.812 1 87.44 108 LYS B C 1
ATOM 5349 O O . LYS B 1 108 ? -16.312 0.525 -29.766 1 87.44 108 LYS B O 1
ATOM 5354 N N . GLN B 1 109 ? -14.289 0.448 -28.781 1 77.38 109 GLN B N 1
ATOM 5355 C CA . GLN B 1 109 ? -14.766 0.928 -27.484 1 77.38 109 GLN B CA 1
ATOM 5356 C C . GLN B 1 109 ? -14.5 2.422 -27.328 1 77.38 109 GLN B C 1
ATOM 5358 O O . GLN B 1 109 ? -13.578 2.965 -27.938 1 77.38 109 GLN B O 1
ATOM 5363 N N . PRO B 1 110 ? -15.344 3.102 -26.453 1 75.44 110 PRO B N 1
ATOM 5364 C CA . PRO B 1 110 ? -14.984 4.48 -26.109 1 75.44 110 PRO B CA 1
ATOM 5365 C C . PRO B 1 110 ? -13.68 4.574 -25.328 1 75.44 110 PRO B C 1
ATOM 5367 O O . PRO B 1 110 ? -13.234 3.586 -24.734 1 75.44 110 PRO B O 1
ATOM 5370 N N . PRO B 1 111 ? -13.062 5.738 -25.391 1 72.06 111 PRO B N 1
ATOM 5371 C CA . PRO B 1 111 ? -11.828 5.898 -24.625 1 72.06 111 PRO B CA 1
ATOM 5372 C C . PRO B 1 111 ? -12.016 5.578 -23.141 1 72.06 111 PRO B C 1
ATOM 5374 O O . PRO B 1 111 ? -13.062 5.891 -22.562 1 72.06 111 PRO B O 1
ATOM 5377 N N . LYS B 1 112 ? -11.016 4.941 -22.594 1 70.5 112 LYS B N 1
ATOM 5378 C CA . LYS B 1 112 ? -11.016 4.539 -21.188 1 70.5 112 LYS B CA 1
ATOM 5379 C C . LYS B 1 112 ? -10.656 5.707 -20.281 1 70.5 112 LYS B C 1
ATOM 5381 O O . LYS B 1 112 ? -9.75 6.488 -20.594 1 70.5 112 LYS B O 1
ATOM 5386 N N . PRO B 1 113 ? -11.445 5.84 -19.203 1 64.69 113 PRO B N 1
ATOM 5387 C CA . PRO B 1 113 ? -10.938 6.797 -18.203 1 64.69 113 PRO B CA 1
ATOM 5388 C C . PRO B 1 113 ? -9.656 6.32 -17.531 1 64.69 113 PRO B C 1
ATOM 5390 O O . PRO B 1 113 ? -9.461 5.117 -17.359 1 64.69 113 PRO B O 1
ATOM 5393 N N . PHE B 1 114 ? -8.75 7.211 -17.328 1 66.38 114 PHE B N 1
ATOM 5394 C CA . PHE B 1 114 ? -7.555 6.871 -16.562 1 66.38 114 PHE B CA 1
ATOM 5395 C C . PHE B 1 114 ? -7.914 6.52 -15.125 1 66.38 114 PHE B C 1
ATOM 5397 O O . PHE B 1 114 ? -8.648 7.258 -14.461 1 66.38 114 PHE B O 1
ATOM 5404 N N . SER B 1 115 ? -7.555 5.281 -14.719 1 66.12 115 SER B N 1
ATOM 5405 C CA . SER B 1 115 ? -7.77 4.891 -13.328 1 66.12 115 SER B CA 1
ATOM 5406 C C . SER B 1 115 ? -6.59 4.078 -12.797 1 66.12 115 SER B C 1
ATOM 5408 O O . SER B 1 115 ? -6.109 3.162 -13.469 1 66.12 115 SER B O 1
ATOM 5410 N N . TRP B 1 116 ? -6.234 4.461 -11.57 1 64.06 116 TRP B N 1
ATOM 5411 C CA . TRP B 1 116 ? -5.129 3.744 -10.945 1 64.06 116 TRP B CA 1
ATOM 5412 C C . TRP B 1 116 ? -5.559 2.346 -10.516 1 64.06 116 TRP B C 1
ATOM 5414 O O . TRP B 1 116 ? -4.723 1.45 -10.367 1 64.06 116 TRP B O 1
ATOM 5424 N N . ASN B 1 117 ? -6.852 2.223 -10.258 1 60.84 117 ASN B N 1
ATOM 5425 C CA . ASN B 1 117 ? -7.344 0.934 -9.781 1 60.84 117 ASN B CA 1
ATOM 5426 C C . ASN B 1 117 ? -7.523 -0.054 -10.93 1 60.84 117 ASN B C 1
ATOM 5428 O O . ASN B 1 117 ? -7.707 -1.251 -10.703 1 60.84 117 ASN B O 1
ATOM 5432 N N . GLY B 1 118 ? -7.43 0.409 -12.039 1 57.78 118 GLY B N 1
ATOM 5433 C CA . GLY B 1 118 ? -7.551 -0.468 -13.188 1 57.78 118 GLY B CA 1
ATOM 5434 C C . GLY B 1 118 ? -8.984 -0.884 -13.477 1 57.78 118 GLY B C 1
ATOM 5435 O O . GLY B 1 118 ? -9.234 -2.014 -13.906 1 57.78 118 GLY B O 1
ATOM 5436 N N . GLU B 1 119 ? -9.914 -0.061 -13.18 1 62.56 119 GLU B N 1
ATOM 5437 C CA . GLU B 1 119 ? -11.32 -0.398 -13.398 1 62.56 119 GLU B CA 1
ATOM 5438 C C . GLU B 1 119 ? -11.562 -0.85 -14.836 1 62.56 119 GLU B C 1
ATOM 5440 O O . GLU B 1 119 ? -10.922 -0.352 -15.766 1 62.56 119 GLU B O 1
ATOM 5445 N N . PRO B 1 120 ? -12.438 -1.872 -14.891 1 60.25 120 PRO B N 1
ATOM 5446 C CA . PRO B 1 120 ? -12.656 -2.471 -16.219 1 60.25 120 PRO B CA 1
ATOM 5447 C C . PRO B 1 120 ? -13.352 -1.521 -17.188 1 60.25 120 PRO B C 1
ATOM 5449 O O . PRO B 1 120 ? -14.211 -0.738 -16.781 1 60.25 120 PRO B O 1
ATOM 5452 N N . ALA B 1 121 ? -12.797 -1.579 -18.297 1 62.44 121 ALA B N 1
ATOM 5453 C CA . ALA B 1 121 ? -13.555 -1.003 -19.406 1 62.44 121 ALA B CA 1
ATOM 5454 C C . ALA B 1 121 ? -14.844 -1.778 -19.656 1 62.44 121 ALA B C 1
ATOM 5456 O O . ALA B 1 121 ? -15.008 -2.891 -19.141 1 62.44 121 ALA B O 1
ATOM 5457 N N . LEU B 1 122 ? -15.828 -1.274 -20.297 1 62.19 122 LEU B N 1
ATOM 5458 C CA . LEU B 1 122 ? -17.125 -1.868 -20.594 1 62.19 122 LEU B CA 1
ATOM 5459 C C . LEU B 1 122 ? -16.969 -3.256 -21.203 1 62.19 122 LEU B C 1
ATOM 5461 O O . LEU B 1 122 ? -17.766 -4.152 -20.938 1 62.19 122 LEU B O 1
ATOM 5465 N N . ARG B 1 123 ? -15.922 -3.588 -21.953 1 63.62 123 ARG B N 1
ATOM 5466 C CA . ARG B 1 123 ? -15.836 -4.84 -22.688 1 63.62 123 ARG B CA 1
ATOM 5467 C C . ARG B 1 123 ? -14.562 -5.605 -22.328 1 63.62 123 ARG B C 1
ATOM 5469 O O . ARG B 1 123 ? -14.062 -6.406 -23.109 1 63.62 123 ARG B O 1
ATOM 5476 N N . THR B 1 124 ? -14.109 -5.477 -21.172 1 69.19 124 THR B N 1
ATOM 5477 C CA . THR B 1 124 ? -12.828 -5.992 -20.703 1 69.19 124 THR B CA 1
ATOM 5478 C C . THR B 1 124 ? -12.828 -7.52 -20.703 1 69.19 124 THR B C 1
ATOM 5480 O O . THR B 1 124 ? -11.859 -8.148 -21.125 1 69.19 124 THR B O 1
ATOM 5483 N N . TRP B 1 125 ? -13.867 -8.109 -20.594 1 86.44 125 TRP B N 1
ATOM 5484 C CA . TRP B 1 125 ? -13.82 -9.508 -20.188 1 86.44 125 TRP B CA 1
ATOM 5485 C C . TRP B 1 125 ? -14.234 -10.43 -21.328 1 86.44 125 TRP B C 1
ATOM 5487 O O . TRP B 1 125 ? -14.125 -11.648 -21.234 1 86.44 125 TRP B O 1
ATOM 5497 N N . ASP B 1 126 ? -14.578 -9.867 -22.516 1 92.5 126 ASP B N 1
ATOM 5498 C CA . ASP B 1 126 ? -14.922 -10.711 -23.656 1 92.5 126 ASP B CA 1
ATOM 5499 C C . ASP B 1 126 ? -13.68 -11.422 -24.203 1 92.5 126 ASP B C 1
ATOM 5501 O O . ASP B 1 126 ? -13.695 -12.641 -24.391 1 92.5 126 ASP B O 1
ATOM 5505 N N . ILE B 1 127 ? -12.609 -10.711 -24.469 1 94.19 127 ILE B N 1
ATOM 5506 C CA . ILE B 1 127 ? -11.375 -11.297 -24.969 1 94.19 127 ILE B CA 1
ATOM 5507 C C . ILE B 1 127 ? -10.797 -12.258 -23.938 1 94.19 127 ILE B C 1
ATOM 5509 O O . ILE B 1 127 ? -10.18 -13.266 -24.297 1 94.19 127 ILE B O 1
ATOM 5513 N N . TRP B 1 128 ? -11.023 -11.93 -22.688 1 95.25 128 TRP B N 1
ATOM 5514 C CA . TRP B 1 128 ? -10.633 -12.766 -21.562 1 95.25 128 TRP B CA 1
ATOM 5515 C C . TRP B 1 128 ? -11.281 -14.148 -21.656 1 95.25 128 TRP B C 1
ATOM 5517 O O . TRP B 1 128 ? -10.609 -15.164 -21.5 1 95.25 128 TRP B O 1
ATOM 5527 N N . THR B 1 129 ? -12.555 -14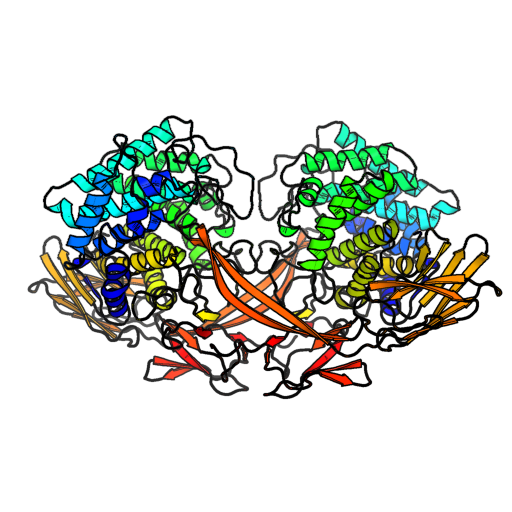.203 -21.938 1 95.88 129 THR B N 1
ATOM 5528 C CA . THR B 1 129 ? -13.305 -15.438 -22.125 1 95.88 129 THR B CA 1
ATOM 5529 C C . THR B 1 129 ? -12.719 -16.25 -23.266 1 95.88 129 THR B C 1
ATOM 5531 O O . THR B 1 129 ? -12.508 -17.469 -23.125 1 95.88 129 THR B O 1
ATOM 5534 N N . HIS B 1 130 ? -12.391 -15.656 -24.312 1 97.56 130 HIS B N 1
ATOM 5535 C CA . HIS B 1 130 ? -11.875 -16.328 -25.5 1 97.56 130 HIS B CA 1
ATOM 5536 C C . HIS B 1 130 ? -10.484 -16.906 -25.25 1 97.56 130 HIS B C 1
ATOM 5538 O O . HIS B 1 130 ? -10.148 -17.969 -25.766 1 97.56 130 HIS B O 1
ATOM 5544 N N . ALA B 1 131 ? -9.703 -16.172 -24.5 1 97.81 131 ALA B N 1
ATOM 5545 C CA . ALA B 1 131 ? -8.375 -16.688 -24.156 1 97.81 131 ALA B CA 1
ATOM 5546 C C . ALA B 1 131 ? -8.477 -18.047 -23.453 1 97.81 131 ALA B C 1
ATOM 5548 O O . ALA B 1 131 ? -7.801 -19 -23.844 1 97.81 131 ALA B O 1
ATOM 5549 N N . TYR B 1 132 ? -9.383 -18.188 -22.547 1 98.06 132 TYR B N 1
ATOM 5550 C CA . TYR B 1 132 ? -9.516 -19.422 -21.797 1 98.06 132 TYR B CA 1
ATOM 5551 C C . TYR B 1 132 ? -10.211 -20.5 -22.625 1 98.06 132 TYR B C 1
ATOM 5553 O O . TYR B 1 132 ? -9.906 -21.688 -22.5 1 98.06 132 TYR B O 1
ATOM 5561 N N . LEU B 1 133 ? -11.078 -20.109 -23.484 1 98.69 133 LEU B N 1
ATOM 5562 C CA . LEU B 1 133 ? -11.742 -21.094 -24.312 1 98.69 133 LEU B CA 1
ATOM 5563 C C . LEU B 1 133 ? -10.766 -21.734 -25.297 1 98.69 133 LEU B C 1
ATOM 5565 O O . LEU B 1 133 ? -10.828 -22.938 -25.547 1 98.69 133 LEU B O 1
ATOM 5569 N N . ILE B 1 134 ? -9.883 -20.922 -25.828 1 98.88 134 ILE B N 1
ATOM 5570 C CA . ILE B 1 134 ? -8.859 -21.5 -26.703 1 98.88 134 ILE B CA 1
ATOM 5571 C C . ILE B 1 134 ? -8.055 -22.547 -25.922 1 98.88 134 ILE B C 1
ATOM 5573 O O . ILE B 1 134 ? -7.895 -23.672 -26.375 1 98.88 134 ILE B O 1
ATOM 5577 N N . LEU B 1 135 ? -7.586 -22.203 -24.734 1 98.81 135 LEU B N 1
ATOM 5578 C CA . LEU B 1 135 ? -6.777 -23.109 -23.938 1 98.81 135 LEU B CA 1
ATOM 5579 C C . LEU B 1 135 ? -7.559 -24.375 -23.594 1 98.81 135 LEU B C 1
ATOM 5581 O O . LEU B 1 135 ? -7.031 -25.484 -23.719 1 98.81 135 LEU B O 1
ATOM 5585 N N . GLY B 1 136 ? -8.828 -24.172 -23.203 1 98.88 136 GLY B N 1
ATOM 5586 C CA . GLY B 1 136 ? -9.664 -25.312 -22.844 1 98.88 136 GLY B CA 1
ATOM 5587 C C . GLY B 1 136 ? -9.922 -26.25 -24 1 98.88 136 GLY B C 1
ATOM 5588 O O . GLY B 1 136 ? -9.82 -27.469 -23.859 1 98.88 136 GLY B O 1
ATOM 5589 N N . LEU B 1 137 ? -10.227 -25.703 -25.141 1 98.94 137 LEU B N 1
ATOM 5590 C CA . LEU B 1 137 ? -10.531 -26.5 -26.312 1 98.94 137 LEU B CA 1
ATOM 5591 C C . LEU B 1 137 ? -9.289 -27.234 -26.812 1 98.94 137 LEU B C 1
ATOM 5593 O O . LEU B 1 137 ? -9.367 -28.391 -27.234 1 98.94 137 LEU B O 1
ATOM 5597 N N . VAL B 1 138 ? -8.18 -26.578 -26.797 1 98.88 138 VAL B N 1
ATOM 5598 C CA . VAL B 1 138 ? -6.941 -27.219 -27.219 1 98.88 138 VAL B CA 1
ATOM 5599 C C . VAL B 1 138 ? -6.617 -28.375 -26.281 1 98.88 138 VAL B C 1
ATOM 5601 O O . VAL B 1 138 ? -6.262 -29.469 -26.734 1 98.88 138 VAL B O 1
ATOM 5604 N N . GLU B 1 139 ? -6.746 -28.172 -24.984 1 98.5 139 GLU B N 1
ATOM 5605 C CA . GLU B 1 139 ? -6.465 -29.234 -24.031 1 98.5 139 GLU B CA 1
ATOM 5606 C C . GLU B 1 139 ? -7.449 -30.391 -24.188 1 98.5 139 GLU B C 1
ATOM 5608 O O . GLU B 1 139 ? -7.074 -31.562 -24.078 1 98.5 139 GLU B O 1
ATOM 5613 N N . ALA B 1 140 ? -8.711 -30.047 -24.438 1 98.69 140 ALA B N 1
ATOM 5614 C CA . ALA B 1 140 ? -9.711 -31.078 -24.672 1 98.69 140 ALA B CA 1
ATOM 5615 C C . ALA B 1 140 ? -9.375 -31.875 -25.938 1 98.69 140 ALA B C 1
ATOM 5617 O O . ALA B 1 140 ? -9.547 -33.094 -25.953 1 98.69 140 ALA B O 1
ATOM 5618 N N . TRP B 1 141 ? -8.945 -31.203 -26.953 1 98.75 141 TRP B N 1
ATOM 5619 C CA . TRP B 1 141 ? -8.516 -31.875 -28.188 1 98.75 141 TRP B CA 1
ATOM 5620 C C . TRP B 1 141 ? -7.363 -32.844 -27.906 1 98.75 141 TRP B C 1
ATOM 5622 O O . TRP B 1 141 ? -7.379 -33.969 -28.375 1 98.75 141 TRP B O 1
ATOM 5632 N N . LYS B 1 142 ? -6.391 -32.406 -27.172 1 97.5 142 LYS B N 1
ATOM 5633 C CA . LYS B 1 142 ? -5.258 -33.25 -26.828 1 97.5 142 LYS B CA 1
ATOM 5634 C C . LYS B 1 142 ? -5.723 -34.531 -26.109 1 97.5 142 LYS B C 1
ATOM 5636 O O . LYS B 1 142 ? -5.184 -35.594 -26.344 1 97.5 142 LYS B O 1
ATOM 5641 N N . ALA B 1 143 ? -6.703 -34.375 -25.297 1 97.44 143 ALA B N 1
ATOM 5642 C CA . ALA B 1 143 ? -7.145 -35.469 -24.438 1 97.44 143 ALA B CA 1
ATOM 5643 C C . ALA B 1 143 ? -8.07 -36.438 -25.188 1 97.44 143 ALA B C 1
ATOM 5645 O O . ALA B 1 143 ? -8.125 -37.625 -24.891 1 97.44 143 ALA B O 1
ATOM 5646 N N . THR B 1 144 ? -8.781 -35.906 -26.234 1 96.5 144 THR B N 1
ATOM 5647 C CA . THR B 1 144 ? -9.883 -36.719 -26.734 1 96.5 144 THR B CA 1
ATOM 5648 C C . THR B 1 144 ? -9.766 -36.875 -28.25 1 96.5 144 THR B C 1
ATOM 5650 O O . THR B 1 144 ? -10.359 -37.812 -28.828 1 96.5 144 THR B O 1
ATOM 5653 N N . GLY B 1 145 ? -9.07 -36 -28.906 1 95.06 145 GLY B N 1
ATOM 5654 C CA . GLY B 1 145 ? -9.156 -35.969 -30.344 1 95.06 145 GLY B CA 1
ATOM 5655 C C . GLY B 1 145 ? -7.812 -36.188 -31.031 1 95.06 145 GLY B C 1
ATOM 5656 O O . GLY B 1 145 ? -7.746 -36.75 -32.125 1 95.06 145 GLY B O 1
ATOM 5657 N N . GLN B 1 146 ? -6.773 -35.875 -30.438 1 93.19 146 GLN B N 1
ATOM 5658 C CA . GLN B 1 146 ? -5.465 -35.812 -31.078 1 93.19 146 GLN B CA 1
ATOM 5659 C C . GLN B 1 146 ? -5.031 -37.156 -31.594 1 93.19 146 GLN B C 1
ATOM 5661 O O . GLN B 1 146 ? -4.605 -37.312 -32.75 1 93.19 146 GLN B O 1
ATOM 5666 N N . GLU B 1 147 ? -5.191 -38.188 -30.812 1 91.44 147 GLU B N 1
ATOM 5667 C CA . GLU B 1 147 ? -4.719 -39.5 -31.156 1 91.44 147 GLU B CA 1
ATOM 5668 C C . GLU B 1 147 ? -5.551 -40.125 -32.281 1 91.44 147 GLU B C 1
ATOM 5670 O O . GLU B 1 147 ? -5.035 -40.906 -33.094 1 91.44 147 GLU B O 1
ATOM 5675 N N . ASN B 1 148 ? -6.816 -39.75 -32.344 1 94.56 148 ASN B N 1
ATOM 5676 C CA . ASN B 1 148 ? -7.691 -40.375 -33.312 1 94.56 148 ASN B CA 1
ATOM 5677 C C . ASN B 1 148 ? -7.902 -39.469 -34.531 1 94.56 148 ASN B C 1
ATOM 5679 O O . ASN B 1 148 ? -8.727 -39.781 -35.406 1 94.56 148 ASN B O 1
ATOM 5683 N N . GLY B 1 149 ? -7.32 -38.375 -34.531 1 95.06 149 GLY B N 1
ATOM 5684 C CA . GLY B 1 149 ? -7.367 -37.469 -35.688 1 95.06 149 GLY B CA 1
ATOM 5685 C C . GLY B 1 149 ? -8.641 -36.656 -35.781 1 95.06 149 GLY B C 1
ATOM 5686 O O . GLY B 1 149 ? -8.984 -36.125 -36.844 1 95.06 149 GLY B O 1
ATOM 5687 N N . ASP B 1 150 ? -9.383 -36.625 -34.719 1 97.38 150 ASP B N 1
ATOM 5688 C CA . ASP B 1 150 ? -10.562 -35.781 -34.656 1 97.38 150 ASP B CA 1
ATOM 5689 C C . ASP B 1 150 ? -10.188 -34.344 -34.25 1 97.38 150 ASP B C 1
ATOM 5691 O O . ASP B 1 150 ? -10.047 -34.062 -33.062 1 97.38 150 ASP B O 1
ATOM 5695 N N . ASP B 1 151 ? -10.156 -33.469 -35.156 1 98.25 151 ASP B N 1
ATOM 5696 C CA . ASP B 1 151 ? -9.594 -32.156 -34.906 1 98.25 151 ASP B CA 1
ATOM 5697 C C . ASP B 1 151 ? -10.695 -31.109 -34.75 1 98.25 151 ASP B C 1
ATOM 5699 O O . ASP B 1 151 ? -10.43 -29.906 -34.75 1 98.25 151 ASP B O 1
ATOM 5703 N N . HIS B 1 152 ? -11.938 -31.484 -34.562 1 98.25 152 HIS B N 1
ATOM 5704 C CA . HIS B 1 152 ? -13.023 -30.531 -34.594 1 98.25 152 HIS B CA 1
ATOM 5705 C C . HIS B 1 152 ? -12.906 -29.531 -33.438 1 98.25 152 HIS B C 1
ATOM 5707 O O . HIS B 1 152 ? -13.227 -28.359 -33.594 1 98.25 152 HIS B O 1
ATOM 5713 N N . LEU B 1 153 ? -12.469 -30 -32.281 1 98.81 153 LEU B N 1
ATOM 5714 C CA . LEU B 1 153 ? -12.273 -29.094 -31.156 1 98.81 153 LEU B CA 1
ATOM 5715 C C . LEU B 1 153 ? -11.117 -28.141 -31.422 1 98.81 153 LEU B C 1
ATOM 5717 O O . LEU B 1 153 ? -11.188 -26.953 -31.094 1 98.81 153 LEU B O 1
ATOM 5721 N N . LEU B 1 154 ? -10.008 -28.594 -31.938 1 98.81 154 LEU B N 1
ATOM 5722 C CA . LEU B 1 154 ? -8.875 -27.75 -32.344 1 98.81 154 LEU B CA 1
ATOM 5723 C C . LEU B 1 154 ? -9.297 -26.734 -33.375 1 98.81 154 LEU B C 1
ATOM 5725 O O . LEU B 1 154 ? -8.883 -25.578 -33.344 1 98.81 154 LEU B O 1
ATOM 5729 N N . ASP B 1 155 ? -10.125 -27.219 -34.344 1 98.75 155 ASP B N 1
ATOM 5730 C CA . ASP B 1 155 ? -10.625 -26.328 -35.406 1 98.75 155 ASP B CA 1
ATOM 5731 C C . ASP B 1 155 ? -11.438 -25.188 -34.812 1 98.75 155 ASP B C 1
ATOM 5733 O O . ASP B 1 155 ? -11.32 -24.031 -35.25 1 98.75 155 ASP B O 1
ATOM 5737 N N . ALA B 1 156 ? -12.266 -25.516 -33.875 1 98.88 156 ALA B N 1
ATOM 5738 C CA . ALA B 1 156 ? -13.062 -24.484 -33.219 1 98.88 156 ALA B CA 1
ATOM 5739 C C . ALA B 1 156 ? -12.172 -23.453 -32.531 1 98.88 156 ALA B C 1
ATOM 5741 O O . ALA B 1 156 ? -12.43 -22.25 -32.594 1 98.88 156 ALA B O 1
ATOM 5742 N N . ALA B 1 157 ? -11.141 -23.906 -31.797 1 98.94 157 ALA B N 1
ATOM 5743 C CA . ALA B 1 157 ? -10.18 -23.016 -31.156 1 98.94 157 ALA B CA 1
ATOM 5744 C C . ALA B 1 157 ? -9.477 -22.141 -32.188 1 98.94 157 ALA B C 1
ATOM 5746 O O . ALA B 1 157 ? -9.297 -20.938 -31.969 1 98.94 157 ALA B O 1
ATOM 5747 N N . ALA B 1 158 ? -9.117 -22.703 -33.25 1 98.88 158 ALA B N 1
ATOM 5748 C CA . ALA B 1 158 ? -8.438 -22 -34.344 1 98.88 158 ALA B CA 1
ATOM 5749 C C . ALA B 1 158 ? -9.312 -20.891 -34.906 1 98.88 158 ALA B C 1
ATOM 5751 O O . ALA B 1 158 ? -8.828 -19.812 -35.25 1 98.88 158 ALA B O 1
ATOM 5752 N N . ARG B 1 159 ? -10.57 -21.172 -35.031 1 98.81 159 ARG B N 1
ATOM 5753 C CA . ARG B 1 159 ? -11.492 -20.188 -35.562 1 98.81 159 ARG B CA 1
ATOM 5754 C C . ARG B 1 159 ? -11.586 -18.969 -34.656 1 98.81 159 ARG B C 1
ATOM 5756 O O . ARG B 1 159 ? -11.766 -17.844 -35.125 1 98.81 159 ARG B O 1
ATOM 5763 N N . ILE B 1 160 ? -11.508 -19.172 -33.344 1 98.81 160 ILE B N 1
ATOM 5764 C CA . ILE B 1 160 ? -11.414 -18.047 -32.438 1 98.81 160 ILE B CA 1
ATOM 5765 C C . ILE B 1 160 ? -10.148 -17.25 -32.719 1 98.81 160 ILE B C 1
ATOM 5767 O O . ILE B 1 160 ? -10.188 -16.031 -32.844 1 98.81 160 ILE B O 1
ATOM 5771 N N . GLY B 1 161 ? -8.992 -17.953 -32.812 1 98.81 161 GLY B N 1
ATOM 5772 C CA . GLY B 1 161 ? -7.727 -17.312 -33.156 1 98.81 161 GLY B CA 1
ATOM 5773 C C . GLY B 1 161 ? -7.777 -16.5 -34.438 1 98.81 161 GLY B C 1
ATOM 5774 O O . GLY B 1 161 ? -7.273 -15.367 -34.469 1 98.81 161 GLY B O 1
ATOM 5775 N N . ASP B 1 162 ? -8.445 -17.047 -35.469 1 98.81 162 ASP B N 1
ATOM 5776 C CA . ASP B 1 162 ? -8.594 -16.359 -36.75 1 98.81 162 ASP B CA 1
ATOM 5777 C C . ASP B 1 162 ? -9.375 -15.062 -36.562 1 98.81 162 ASP B C 1
ATOM 5779 O O . ASP B 1 162 ? -9.016 -14.039 -37.156 1 98.81 162 ASP B O 1
ATOM 5783 N N . LEU B 1 163 ? -10.391 -15.156 -35.812 1 98.5 163 LEU B N 1
ATOM 5784 C CA . LEU B 1 163 ? -11.227 -13.977 -35.594 1 98.5 163 LEU B CA 1
ATOM 5785 C C . LEU B 1 163 ? -10.445 -12.875 -34.906 1 98.5 163 LEU B C 1
ATOM 5787 O O . LEU B 1 163 ? -10.539 -11.703 -35.281 1 98.5 163 LEU B O 1
ATOM 5791 N N . VAL B 1 164 ? -9.703 -13.227 -33.875 1 98.19 164 VAL B N 1
ATOM 5792 C CA . VAL B 1 164 ? -8.938 -12.25 -33.094 1 98.19 164 VAL B CA 1
ATOM 5793 C C . VAL B 1 164 ? -7.859 -11.625 -34 1 98.19 164 VAL B C 1
ATOM 5795 O O . VAL B 1 164 ? -7.672 -10.406 -34 1 98.19 164 VAL B O 1
ATOM 5798 N N . LEU B 1 165 ? -7.164 -12.453 -34.75 1 98.62 165 LEU B N 1
ATOM 5799 C CA . LEU B 1 165 ? -6.109 -11.969 -35.625 1 98.62 165 LEU B CA 1
ATOM 5800 C C . LEU B 1 165 ? -6.668 -10.984 -36.625 1 98.62 165 LEU B C 1
ATOM 5802 O O . LEU B 1 165 ? -6.094 -9.914 -36.844 1 98.62 165 LEU B O 1
ATOM 5806 N N . ARG B 1 166 ? -7.77 -11.367 -37.25 1 98.06 166 ARG B N 1
ATOM 5807 C CA . ARG B 1 166 ? -8.406 -10.477 -38.219 1 98.06 166 ARG B CA 1
ATOM 5808 C C . ARG B 1 166 ? -8.781 -9.148 -37.594 1 98.06 166 ARG B C 1
ATOM 5810 O O . ARG B 1 166 ? -8.578 -8.086 -38.188 1 98.06 166 ARG B O 1
ATOM 5817 N N . THR B 1 167 ? -9.305 -9.242 -36.438 1 96.75 167 THR B N 1
ATOM 5818 C CA . THR B 1 167 ? -9.75 -8.047 -35.719 1 96.75 167 THR B CA 1
ATOM 5819 C C . THR B 1 167 ? -8.57 -7.125 -35.406 1 96.75 167 THR B C 1
ATOM 5821 O O . THR B 1 167 ? -8.625 -5.926 -35.688 1 96.75 167 THR B O 1
ATOM 5824 N N . LEU B 1 168 ? -7.477 -7.66 -34.906 1 96.81 168 LEU B N 1
ATOM 5825 C CA . LEU B 1 168 ? -6.332 -6.848 -34.5 1 96.81 168 LEU B CA 1
ATOM 5826 C C . LEU B 1 168 ? -5.582 -6.336 -35.719 1 96.81 168 LEU B C 1
ATOM 5828 O O . LEU B 1 168 ? -5.027 -5.234 -35.688 1 96.81 168 LEU B O 1
ATOM 5832 N N . ARG B 1 169 ? -5.605 -7.062 -36.812 1 96.75 169 ARG B N 1
ATOM 5833 C CA . ARG B 1 169 ? -4.957 -6.652 -38.062 1 96.75 169 ARG B CA 1
ATOM 5834 C C . ARG B 1 169 ? -5.691 -5.473 -38.688 1 96.75 169 ARG B C 1
ATOM 5836 O O . ARG B 1 169 ? -5.066 -4.609 -39.312 1 96.75 169 ARG B O 1
ATOM 5843 N N . ALA B 1 170 ? -6.93 -5.543 -38.531 1 95.5 170 ALA B N 1
ATOM 5844 C CA . ALA B 1 170 ? -7.723 -4.461 -39.094 1 95.5 170 ALA B CA 1
ATOM 5845 C C . ALA B 1 170 ? -7.344 -3.115 -38.5 1 95.5 170 ALA B C 1
ATOM 5847 O O . ALA B 1 170 ? -7.465 -2.074 -39.156 1 95.5 170 ALA B O 1
ATOM 5848 N N . GLY B 1 171 ? -6.914 -3.043 -37.281 1 91.75 171 GLY B N 1
ATOM 5849 C CA . GLY B 1 171 ? -6.312 -1.862 -36.688 1 91.75 171 GLY B CA 1
ATOM 5850 C C . GLY B 1 171 ? -7.32 -0.964 -35.969 1 91.75 171 GLY B C 1
ATOM 5851 O O . GLY B 1 171 ? -6.938 -0.027 -35.281 1 91.75 171 GLY B O 1
ATOM 5852 N N . ASP B 1 172 ? -8.617 -1.316 -36.094 1 90.94 172 ASP B N 1
ATOM 5853 C CA . ASP B 1 172 ? -9.641 -0.509 -35.438 1 90.94 172 ASP B CA 1
ATOM 5854 C C . ASP B 1 172 ? -9.633 -0.739 -33.906 1 90.94 172 ASP B C 1
ATOM 5856 O O . ASP B 1 172 ? -10.086 0.112 -33.156 1 90.94 172 ASP B O 1
ATOM 5860 N N . VAL B 1 173 ? -9.281 -1.869 -33.531 1 92.12 173 VAL B N 1
ATOM 5861 C CA . VAL B 1 173 ? -9.172 -2.27 -32.125 1 92.12 173 VAL B CA 1
ATOM 5862 C C . VAL B 1 173 ? -7.742 -2.723 -31.828 1 92.12 173 VAL B C 1
ATOM 5864 O O . VAL B 1 173 ? -7.18 -3.537 -32.562 1 92.12 173 VAL B O 1
ATOM 5867 N N . ARG B 1 174 ? -7.156 -2.127 -30.844 1 93.06 174 ARG B N 1
ATOM 5868 C CA . ARG B 1 174 ? -5.891 -2.623 -30.312 1 93.06 174 ARG B CA 1
ATOM 5869 C C . ARG B 1 174 ? -6.117 -3.492 -29.078 1 93.06 174 ARG B C 1
ATOM 5871 O O . ARG B 1 174 ? -7.062 -3.273 -28.312 1 93.06 174 ARG B O 1
ATOM 5878 N N . ILE B 1 175 ? -5.246 -4.434 -28.797 1 94.38 175 ILE B N 1
ATOM 5879 C CA . ILE B 1 175 ? -5.41 -5.352 -27.672 1 94.38 175 ILE B CA 1
ATOM 5880 C C . ILE B 1 175 ? -5.477 -4.562 -26.375 1 94.38 175 ILE B C 1
ATOM 5882 O O . ILE B 1 175 ? -6.207 -4.938 -25.453 1 94.38 175 ILE B O 1
ATOM 5886 N N . THR B 1 176 ? -4.734 -3.391 -26.25 1 89.81 176 THR B N 1
ATOM 5887 C CA . THR B 1 176 ? -4.668 -2.604 -25.016 1 89.81 176 THR B CA 1
ATOM 5888 C C . THR B 1 176 ? -5.93 -1.763 -24.844 1 89.81 176 THR B C 1
ATOM 5890 O O . THR B 1 176 ? -6.152 -1.177 -23.781 1 89.81 176 THR B O 1
ATOM 5893 N N . ASP B 1 177 ? -6.836 -1.779 -25.859 1 86.81 177 ASP B N 1
ATOM 5894 C CA . ASP B 1 177 ? -8.141 -1.138 -25.75 1 86.81 177 ASP B CA 1
ATOM 5895 C C . ASP B 1 177 ? -9.133 -2.029 -25 1 86.81 177 ASP B C 1
ATOM 5897 O O . ASP B 1 177 ? -10.148 -1.551 -24.5 1 86.81 177 ASP B O 1
ATOM 5901 N N . LEU B 1 178 ? -9 -3.365 -24.984 1 84.06 178 LEU B N 1
ATOM 5902 C CA . LEU B 1 178 ? -9.969 -4.348 -24.531 1 84.06 178 LEU B CA 1
ATOM 5903 C C . LEU B 1 178 ? -9.719 -4.719 -23.062 1 84.06 178 LEU B C 1
ATOM 5905 O O . LEU B 1 178 ? -10.555 -5.367 -22.438 1 84.06 178 LEU B O 1
ATOM 5909 N N . GLY B 1 179 ? -8.898 -4.301 -22.391 1 81.81 179 GLY B N 1
ATOM 5910 C CA . GLY B 1 179 ? -8.555 -4.879 -21.094 1 81.81 179 GLY B CA 1
ATOM 5911 C C . GLY B 1 179 ? -8.586 -3.867 -19.969 1 81.81 179 GLY B C 1
ATOM 5912 O O . GLY B 1 179 ? -8.992 -2.721 -20.156 1 81.81 179 GLY B O 1
ATOM 5913 N N . ASN B 1 180 ? -8.461 -4.484 -18.719 1 84.81 180 ASN B N 1
ATOM 5914 C CA . ASN B 1 180 ? -8.234 -3.678 -17.516 1 84.81 180 ASN B CA 1
ATOM 5915 C C . ASN B 1 180 ? -6.766 -3.699 -17.109 1 84.81 180 ASN B C 1
ATOM 5917 O O . ASN B 1 180 ? -5.93 -4.281 -17.797 1 84.81 180 ASN B O 1
ATOM 5921 N N . HIS B 1 181 ? -6.477 -2.807 -16.141 1 86 181 HIS B N 1
ATOM 5922 C CA . HIS B 1 181 ? -5.102 -2.713 -15.664 1 86 181 HIS B CA 1
ATOM 5923 C C . HIS B 1 181 ? -4.148 -2.367 -16.797 1 86 181 HIS B C 1
ATOM 5925 O O . HIS B 1 181 ? -3.156 -3.066 -17.031 1 86 181 HIS B O 1
ATOM 5931 N N . PHE B 1 182 ? -4.527 -1.441 -17.656 1 83.75 182 PHE B N 1
ATOM 5932 C CA . PHE B 1 182 ? -3.787 -0.865 -18.781 1 83.75 182 PHE B CA 1
ATOM 5933 C C . PHE B 1 182 ? -3.535 -1.911 -19.859 1 83.75 182 PHE B C 1
ATOM 5935 O O . PHE B 1 182 ? -2.449 -1.959 -20.438 1 83.75 182 PHE B O 1
ATOM 5942 N N . GLY B 1 183 ? -4.473 -2.959 -19.922 1 86.94 183 GLY B N 1
ATOM 5943 C CA . GLY B 1 183 ? -4.41 -3.918 -21.016 1 86.94 183 GLY B CA 1
ATOM 5944 C C . GLY B 1 183 ? -3.865 -5.27 -20.594 1 86.94 183 GLY B C 1
ATOM 5945 O O . GLY B 1 183 ? -3.926 -6.234 -21.359 1 86.94 183 GLY B O 1
ATOM 5946 N N . LEU B 1 184 ? -3.412 -5.418 -19.344 1 89.44 184 LEU B N 1
ATOM 5947 C CA . LEU B 1 184 ? -2.771 -6.645 -18.891 1 89.44 184 LEU B CA 1
ATOM 5948 C C . LEU B 1 184 ? -3.734 -7.824 -18.969 1 89.44 184 LEU B C 1
ATOM 5950 O O . LEU B 1 184 ? -3.314 -8.961 -19.219 1 89.44 184 LEU B O 1
ATOM 5954 N N . SER B 1 185 ? -5.016 -7.512 -18.859 1 91.75 185 SER B N 1
ATOM 5955 C CA . SER B 1 185 ? -5.996 -8.594 -18.844 1 91.75 185 SER B CA 1
ATOM 5956 C C . SER B 1 185 ? -6.285 -9.094 -20.266 1 91.75 185 SER B C 1
ATOM 5958 O O . SER B 1 185 ? -6.801 -10.203 -20.438 1 91.75 185 SER B O 1
ATOM 5960 N N . ALA B 1 186 ? -5.98 -8.297 -21.219 1 94.56 186 ALA B N 1
ATOM 5961 C CA . ALA B 1 186 ? -6.23 -8.695 -22.609 1 94.56 186 ALA B CA 1
ATOM 5962 C C . ALA B 1 186 ? -4.984 -9.305 -23.234 1 94.56 186 ALA B C 1
ATOM 5964 O O . ALA B 1 186 ? -5.078 -10.242 -24.031 1 94.56 186 ALA B O 1
ATOM 5965 N N . THR B 1 187 ? -3.85 -8.82 -22.844 1 97 187 THR B N 1
ATOM 5966 C CA . THR B 1 187 ? -2.6 -9.242 -23.469 1 97 187 THR B CA 1
ATOM 5967 C C . THR B 1 187 ? -2.26 -10.68 -23.062 1 97 187 THR B C 1
ATOM 5969 O O . THR B 1 187 ? -1.399 -11.312 -23.688 1 97 187 THR B O 1
ATOM 5972 N N . VAL B 1 188 ? -2.98 -11.234 -22.172 1 97.5 188 VAL B N 1
ATOM 5973 C CA . VAL B 1 188 ? -2.791 -12.633 -21.781 1 97.5 188 VAL B CA 1
ATOM 5974 C C . VAL B 1 188 ? -3.066 -13.539 -22.969 1 97.5 188 VAL B C 1
ATOM 5976 O O . VAL B 1 188 ? -2.703 -14.719 -22.953 1 97.5 188 VAL B O 1
ATOM 5979 N N . LEU B 1 189 ? -3.586 -13.016 -24.047 1 98.19 189 LEU B N 1
ATOM 5980 C CA . LEU B 1 189 ? -3.891 -13.734 -25.281 1 98.19 189 LEU B CA 1
ATOM 5981 C C . LEU B 1 189 ? -2.623 -14.312 -25.906 1 98.19 189 LEU B C 1
ATOM 5983 O O . LEU B 1 189 ? -2.689 -15.234 -26.719 1 98.19 189 LEU B O 1
ATOM 5987 N N . ILE B 1 190 ? -1.475 -13.867 -25.531 1 98.81 190 ILE B N 1
ATOM 5988 C CA . ILE B 1 190 ? -0.208 -14.375 -26.047 1 98.81 190 ILE B CA 1
ATOM 5989 C C . ILE B 1 190 ? -0.102 -15.875 -25.75 1 98.81 190 ILE B C 1
ATOM 5991 O O . ILE B 1 190 ? 0.305 -16.656 -26.625 1 98.81 190 ILE B O 1
ATOM 5995 N N . ASP B 1 191 ? -0.541 -16.297 -24.625 1 98.81 191 ASP B N 1
ATOM 5996 C CA . ASP B 1 191 ? -0.445 -17.688 -24.203 1 98.81 191 ASP B CA 1
ATOM 5997 C C . ASP B 1 191 ? -1.285 -18.594 -25.094 1 98.81 191 ASP B C 1
ATOM 5999 O O . ASP B 1 191 ? -0.751 -19.469 -25.781 1 98.81 191 ASP B O 1
ATOM 6003 N N . PRO B 1 192 ? -2.59 -18.328 -25.219 1 98.81 192 PRO B N 1
ATOM 6004 C CA . PRO B 1 192 ? -3.367 -19.219 -26.078 1 98.81 192 PRO B CA 1
ATOM 6005 C C . PRO B 1 192 ? -2.982 -19.109 -27.547 1 98.81 192 PRO B C 1
ATOM 6007 O O . PRO B 1 192 ? -3.096 -20.078 -28.297 1 98.81 192 PRO B O 1
ATOM 6010 N N . ALA B 1 193 ? -2.523 -17.969 -28 1 98.94 193 ALA B N 1
ATOM 6011 C CA . ALA B 1 193 ? -2.039 -17.844 -29.375 1 98.94 193 ALA B CA 1
ATOM 6012 C C . ALA B 1 193 ? -0.847 -18.766 -29.625 1 98.94 193 ALA B C 1
ATOM 6014 O O . ALA B 1 193 ? -0.773 -19.438 -30.656 1 98.94 193 ALA B O 1
ATOM 6015 N N . CYS B 1 194 ? 0.06 -18.812 -28.703 1 98.88 194 CYS B N 1
ATOM 6016 C CA . CYS B 1 194 ? 1.198 -19.719 -28.812 1 98.88 194 CYS B CA 1
ATOM 6017 C C . CYS B 1 194 ? 0.741 -21.172 -28.797 1 98.88 194 CYS B C 1
ATOM 6019 O O . CYS B 1 194 ? 1.251 -21.984 -29.562 1 98.88 194 CYS B O 1
ATOM 6021 N N . GLU B 1 195 ? -0.225 -21.5 -27.953 1 98.81 195 GLU B N 1
ATOM 6022 C CA . GLU B 1 195 ? -0.729 -22.875 -27.906 1 98.81 195 GLU B CA 1
ATOM 6023 C C . GLU B 1 195 ? -1.346 -23.297 -29.234 1 98.81 195 GLU B C 1
ATOM 6025 O O . GLU B 1 195 ? -1.192 -24.438 -29.656 1 98.81 195 GLU B O 1
ATOM 6030 N N . LEU B 1 196 ? -2.049 -22.359 -29.859 1 98.88 196 LEU B N 1
ATOM 6031 C CA . LEU B 1 196 ? -2.594 -22.656 -31.188 1 98.88 196 LEU B CA 1
ATOM 6032 C C . LEU B 1 196 ? -1.478 -22.938 -32.188 1 98.88 196 LEU B C 1
ATOM 6034 O O . LEU B 1 196 ? -1.581 -23.859 -33 1 98.88 196 LEU B O 1
ATOM 6038 N N . TYR B 1 197 ? -0.457 -22.156 -32.156 1 98.88 197 TYR B N 1
ATOM 6039 C CA . TYR B 1 197 ? 0.678 -22.359 -33.031 1 98.88 197 TYR B CA 1
ATOM 6040 C C . TYR B 1 197 ? 1.303 -23.734 -32.812 1 98.88 197 TYR B C 1
ATOM 6042 O O . TYR B 1 197 ? 1.568 -24.469 -33.75 1 98.88 197 TYR B O 1
ATOM 6050 N N . PHE B 1 198 ? 1.529 -24.094 -31.562 1 98.38 198 PHE B N 1
ATOM 6051 C CA . PHE B 1 198 ? 2.143 -25.375 -31.25 1 98.38 198 PHE B CA 1
ATOM 6052 C C . PHE B 1 198 ? 1.263 -26.531 -31.719 1 98.38 198 PHE B C 1
ATOM 6054 O O . PHE B 1 198 ? 1.768 -27.547 -32.188 1 98.38 198 PHE B O 1
ATOM 6061 N N . ALA B 1 199 ? -0.041 -26.391 -31.609 1 98.25 199 ALA B N 1
ATOM 6062 C CA . ALA B 1 199 ? -0.973 -27.469 -31.922 1 98.25 199 ALA B CA 1
ATOM 6063 C C . ALA B 1 199 ? -1.165 -27.609 -33.438 1 98.25 199 ALA B C 1
ATOM 6065 O O . ALA B 1 199 ? -1.357 -28.703 -33.938 1 98.25 199 ALA B O 1
ATOM 6066 N N . THR B 1 200 ? -1.075 -26.453 -34.188 1 98.31 200 THR B N 1
ATOM 6067 C CA . THR B 1 200 ? -1.482 -26.484 -35.594 1 98.31 200 THR B CA 1
ATOM 6068 C C . THR B 1 200 ? -0.271 -26.344 -36.5 1 98.31 200 THR B C 1
ATOM 6070 O O . THR B 1 200 ? -0.345 -26.672 -37.688 1 98.31 200 THR B O 1
ATOM 6073 N N . GLY B 1 201 ? 0.762 -25.734 -36 1 98 201 GLY B N 1
ATOM 6074 C CA . GLY B 1 201 ? 1.898 -25.375 -36.812 1 98 201 GLY B CA 1
ATOM 6075 C C . GLY B 1 201 ? 1.643 -24.172 -37.688 1 98 201 GLY B C 1
ATOM 6076 O O . GLY B 1 201 ? 2.518 -23.75 -38.469 1 98 201 GLY B O 1
ATOM 6077 N N . ASN B 1 202 ? 0.441 -23.625 -37.625 1 98.5 202 ASN B N 1
ATOM 6078 C CA . ASN B 1 202 ? 0.078 -22.469 -38.438 1 98.5 202 ASN B CA 1
ATOM 6079 C C . ASN B 1 202 ? 0.767 -21.203 -37.938 1 98.5 202 ASN B C 1
ATOM 6081 O O . ASN B 1 202 ? 0.477 -20.719 -36.844 1 98.5 202 ASN B O 1
ATOM 6085 N N . ARG B 1 203 ? 1.559 -20.547 -38.719 1 98.44 203 ARG B N 1
ATOM 6086 C CA . ARG B 1 203 ? 2.383 -19.391 -38.375 1 98.44 203 ARG B CA 1
ATOM 6087 C C . ARG B 1 203 ? 1.523 -18.156 -38.125 1 98.44 203 ARG B C 1
ATOM 6089 O O . ARG B 1 203 ? 1.977 -17.188 -37.5 1 98.44 203 ARG B O 1
ATOM 6096 N N . ASP B 1 204 ? 0.269 -18.172 -38.594 1 98.69 204 ASP B N 1
ATOM 6097 C CA . ASP B 1 204 ? -0.641 -17.062 -38.312 1 98.69 204 ASP B CA 1
ATOM 6098 C C . ASP B 1 204 ? -0.829 -16.859 -36.812 1 98.69 204 ASP B C 1
ATOM 6100 O O . ASP B 1 204 ? -0.986 -15.734 -36.344 1 98.69 204 ASP B O 1
ATOM 6104 N N . TYR B 1 205 ? -0.811 -17.906 -36.125 1 98.88 205 TYR B N 1
ATOM 6105 C CA . TYR B 1 205 ? -1.037 -17.797 -34.688 1 98.88 205 TYR B CA 1
ATOM 6106 C C . TYR B 1 205 ? 0.222 -17.328 -33.969 1 98.88 205 TYR B C 1
ATOM 6108 O O . TYR B 1 205 ? 0.143 -16.672 -32.938 1 98.88 205 TYR B O 1
ATOM 6116 N N . LEU B 1 206 ? 1.401 -17.641 -34.438 1 98.75 206 LEU B N 1
ATOM 6117 C CA . LEU B 1 206 ? 2.625 -17.016 -33.969 1 98.75 206 LEU B CA 1
ATOM 6118 C C . LEU B 1 206 ? 2.621 -15.523 -34.25 1 98.75 206 LEU B C 1
ATOM 6120 O O . LEU B 1 206 ? 3.043 -14.727 -33.406 1 98.75 206 LEU B O 1
ATOM 6124 N N . GLU B 1 207 ? 2.137 -15.188 -35.406 1 98.56 207 GLU B N 1
ATOM 6125 C CA . GLU B 1 207 ? 1.979 -13.773 -35.75 1 98.56 207 GLU B CA 1
ATOM 6126 C C . GLU B 1 207 ? 1.003 -13.086 -34.781 1 98.56 207 GLU B C 1
ATOM 6128 O O . GLU B 1 207 ? 1.234 -11.953 -34.375 1 98.56 207 GLU B O 1
ATOM 6133 N N . LEU B 1 208 ? -0.043 -13.789 -34.5 1 98.75 208 LEU B N 1
ATOM 6134 C CA . LEU B 1 208 ? -1.01 -13.242 -33.531 1 98.75 208 LEU B CA 1
ATOM 6135 C C . LEU B 1 208 ? -0.348 -12.945 -32.188 1 98.75 208 LEU B C 1
ATOM 6137 O O . LEU B 1 208 ? -0.518 -11.859 -31.641 1 98.75 208 LEU B O 1
ATOM 6141 N N . ALA B 1 209 ? 0.415 -13.875 -31.672 1 98.81 209 ALA B N 1
ATOM 6142 C CA . ALA B 1 209 ? 1.104 -13.703 -30.406 1 98.81 209 ALA B CA 1
ATOM 6143 C C . ALA B 1 209 ? 2.055 -12.508 -30.453 1 98.81 209 ALA B C 1
ATOM 6145 O O . ALA B 1 209 ? 2.08 -11.695 -29.531 1 98.81 209 ALA B O 1
ATOM 6146 N N . THR B 1 210 ? 2.764 -12.383 -31.547 1 98.56 210 THR B N 1
ATOM 6147 C CA . THR B 1 210 ? 3.732 -11.297 -31.703 1 98.56 210 THR B CA 1
ATOM 6148 C C . THR B 1 210 ? 3.023 -9.953 -31.859 1 98.56 210 THR B C 1
ATOM 6150 O O . THR B 1 210 ? 3.488 -8.938 -31.328 1 98.56 210 THR B O 1
ATOM 6153 N N . LEU B 1 211 ? 1.922 -9.992 -32.562 1 98.5 211 LEU B N 1
ATOM 6154 C CA . LEU B 1 211 ? 1.139 -8.773 -32.75 1 98.5 211 LEU B CA 1
ATOM 6155 C C . LEU B 1 211 ? 0.603 -8.266 -31.406 1 98.5 211 LEU B C 1
ATOM 6157 O O . LEU B 1 211 ? 0.625 -7.059 -31.141 1 98.5 211 LEU B O 1
ATOM 6161 N N . VAL B 1 212 ? 0.111 -9.141 -30.578 1 98.5 212 VAL B N 1
ATOM 6162 C CA . VAL B 1 212 ? -0.375 -8.773 -29.25 1 98.5 212 VAL B CA 1
ATOM 6163 C C . VAL B 1 212 ? 0.76 -8.148 -28.438 1 98.5 212 VAL B C 1
ATOM 6165 O O . VAL B 1 212 ? 0.583 -7.102 -27.812 1 98.5 212 VAL B O 1
ATOM 6168 N N . LEU B 1 213 ? 1.922 -8.758 -28.453 1 98.56 213 LEU B N 1
ATOM 6169 C CA . LEU B 1 213 ? 3.07 -8.234 -27.719 1 98.56 213 LEU B CA 1
ATOM 6170 C C . LEU B 1 213 ? 3.48 -6.871 -28.266 1 98.56 213 LEU B C 1
ATOM 6172 O O . LEU B 1 213 ? 3.773 -5.957 -27.484 1 98.56 213 LEU B O 1
ATOM 6176 N N . ASP B 1 214 ? 3.465 -6.723 -29.578 1 97.94 214 ASP B N 1
ATOM 6177 C CA . ASP B 1 214 ? 3.836 -5.453 -30.203 1 97.94 214 ASP B CA 1
ATOM 6178 C C . ASP B 1 214 ? 2.889 -4.336 -29.781 1 97.94 214 ASP B C 1
ATOM 6180 O O . ASP B 1 214 ? 3.326 -3.217 -29.5 1 97.94 214 ASP B O 1
ATOM 6184 N N . GLN B 1 215 ? 1.672 -4.68 -29.766 1 96.75 215 GLN B N 1
ATOM 6185 C CA . GLN B 1 215 ? 0.684 -3.682 -29.359 1 96.75 215 GLN B CA 1
ATOM 6186 C C . GLN B 1 215 ? 0.817 -3.338 -27.875 1 96.75 215 GLN B C 1
ATOM 6188 O O . GLN B 1 215 ? 0.649 -2.182 -27.484 1 96.75 215 GLN B O 1
ATOM 6193 N N . ALA B 1 216 ? 1.13 -4.309 -27.062 1 96.38 216 ALA B N 1
ATOM 6194 C CA . ALA B 1 216 ? 1.407 -4.043 -25.656 1 96.38 216 ALA B CA 1
ATOM 6195 C C . ALA B 1 216 ? 2.604 -3.109 -25.5 1 96.38 216 ALA B C 1
ATOM 6197 O O . ALA B 1 216 ? 2.551 -2.15 -24.719 1 96.38 216 ALA B O 1
ATOM 6198 N N . GLU B 1 217 ? 3.676 -3.354 -26.234 1 96.44 217 GLU B N 1
ATOM 6199 C CA . GLU B 1 217 ? 4.93 -2.615 -26.125 1 96.44 217 GLU B CA 1
ATOM 6200 C C . GLU B 1 217 ? 4.777 -1.192 -26.656 1 96.44 217 GLU B C 1
ATOM 6202 O O . GLU B 1 217 ? 5.57 -0.31 -26.312 1 96.44 217 GLU B O 1
ATOM 6207 N N . ALA B 1 218 ? 3.73 -0.977 -27.438 1 94.56 218 ALA B N 1
ATOM 6208 C CA . ALA B 1 218 ? 3.469 0.357 -27.969 1 94.56 218 ALA B CA 1
ATOM 6209 C C . ALA B 1 218 ? 2.721 1.217 -26.953 1 94.56 218 ALA B C 1
ATOM 6211 O O . ALA B 1 218 ? 2.658 2.441 -27.094 1 94.56 218 ALA B O 1
ATOM 6212 N N . ASP B 1 219 ? 2.15 0.603 -25.969 1 88.12 219 ASP B N 1
ATOM 6213 C CA . ASP B 1 219 ? 1.51 1.312 -24.859 1 88.12 219 ASP B CA 1
ATOM 6214 C C . ASP B 1 219 ? 2.471 1.484 -23.688 1 88.12 219 ASP B C 1
ATOM 6216 O O . ASP B 1 219 ? 2.926 0.5 -23.109 1 88.12 219 ASP B O 1
ATOM 6220 N N . PRO B 1 220 ? 2.73 2.695 -23.281 1 82.5 220 PRO B N 1
ATOM 6221 C CA . PRO B 1 220 ? 3.74 2.93 -22.234 1 82.5 220 PRO B CA 1
ATOM 6222 C C . PRO B 1 220 ? 3.387 2.27 -20.906 1 82.5 220 PRO B C 1
ATOM 6224 O O . PRO B 1 220 ? 4.277 1.927 -20.125 1 82.5 220 PRO B O 1
ATOM 6227 N N . HIS B 1 221 ? 2.15 2.047 -20.641 1 81.06 221 HIS B N 1
ATOM 6228 C CA . HIS B 1 221 ? 1.751 1.485 -19.359 1 81.06 221 HIS B CA 1
ATOM 6229 C C . HIS B 1 221 ? 1.783 -0.039 -19.391 1 81.06 221 HIS B C 1
ATOM 6231 O O . HIS B 1 221 ? 1.89 -0.683 -18.344 1 81.06 221 HIS B O 1
ATOM 6237 N N . SER B 1 222 ? 1.729 -0.655 -20.562 1 87.31 222 SER B N 1
ATOM 6238 C CA . SER B 1 222 ? 1.581 -2.102 -20.688 1 87.31 222 SER B CA 1
ATOM 6239 C C . SER B 1 222 ? 2.836 -2.736 -21.281 1 87.31 222 SER B C 1
ATOM 6241 O O . SER B 1 222 ? 2.848 -3.93 -21.594 1 87.31 222 SER B O 1
ATOM 6243 N N . ALA B 1 223 ? 3.916 -1.95 -21.453 1 94.19 223 ALA B N 1
ATOM 6244 C CA . ALA B 1 223 ? 5.141 -2.43 -22.078 1 94.19 223 ALA B CA 1
ATOM 6245 C C . ALA B 1 223 ? 5.957 -3.291 -21.125 1 94.19 223 ALA B C 1
ATOM 6247 O O . ALA B 1 223 ? 7.086 -2.943 -20.781 1 94.19 223 ALA B O 1
ATOM 6248 N N . PHE B 1 224 ? 5.438 -4.445 -20.797 1 96.38 224 PHE B N 1
ATOM 6249 C CA . PHE B 1 224 ? 5.98 -5.258 -19.703 1 96.38 224 PHE B CA 1
ATOM 6250 C C . PHE B 1 224 ? 7.301 -5.898 -20.125 1 96.38 224 PHE B C 1
ATOM 6252 O O . PHE B 1 224 ? 8.164 -6.145 -19.281 1 96.38 224 PHE B O 1
ATOM 6259 N N . LEU B 1 225 ? 7.52 -6.211 -21.469 1 98.06 225 LEU B N 1
ATOM 6260 C CA . LEU B 1 225 ? 8.805 -6.73 -21.922 1 98.06 225 LEU B CA 1
ATOM 6261 C C . LEU B 1 225 ? 9.906 -5.691 -21.734 1 98.06 225 LEU B C 1
ATOM 6263 O O . LEU B 1 225 ? 10.945 -5.98 -21.125 1 98.06 225 LEU B O 1
ATOM 6267 N N . SER B 1 226 ? 9.641 -4.508 -22.203 1 96.62 226 SER B N 1
ATOM 6268 C CA . SER B 1 226 ? 10.609 -3.426 -22.062 1 96.62 226 SER B CA 1
ATOM 6269 C C . SER B 1 226 ? 10.867 -3.104 -20.594 1 96.62 226 SER B C 1
ATOM 6271 O O . SER B 1 226 ? 12.016 -2.873 -20.203 1 96.62 226 SER B O 1
ATOM 6273 N N . ALA B 1 227 ? 9.82 -3.055 -19.844 1 94.5 227 ALA B N 1
ATOM 6274 C CA . ALA B 1 227 ? 9.961 -2.777 -18.406 1 94.5 227 ALA B CA 1
ATOM 6275 C C . ALA B 1 227 ? 10.828 -3.832 -17.734 1 94.5 227 ALA B C 1
ATOM 6277 O O . ALA B 1 227 ? 11.719 -3.498 -16.938 1 94.5 227 ALA B O 1
ATOM 6278 N N . ALA B 1 228 ? 10.586 -5.074 -18.016 1 96.88 228 ALA B N 1
ATOM 6279 C CA . ALA B 1 228 ? 11.375 -6.164 -17.438 1 96.88 228 ALA B CA 1
ATOM 6280 C C . ALA B 1 228 ? 12.844 -6.051 -17.844 1 96.88 228 ALA B C 1
ATOM 6282 O O . ALA B 1 228 ? 13.734 -6.258 -17.016 1 96.88 228 ALA B O 1
ATOM 6283 N N . LEU B 1 229 ? 13.07 -5.734 -19.094 1 97.31 229 LEU B N 1
ATOM 6284 C CA . LEU B 1 229 ? 14.438 -5.637 -19.594 1 97.31 229 LEU B CA 1
ATOM 6285 C C . LEU B 1 229 ? 15.172 -4.477 -18.938 1 97.31 229 LEU B C 1
ATOM 6287 O O . LEU B 1 229 ? 16.391 -4.52 -18.781 1 97.31 229 LEU B O 1
ATOM 6291 N N . ARG B 1 230 ? 14.43 -3.465 -18.5 1 94.12 230 ARG B N 1
ATOM 6292 C CA . ARG B 1 230 ? 15.031 -2.338 -17.797 1 94.12 230 ARG B CA 1
ATOM 6293 C C . ARG B 1 230 ? 15.281 -2.682 -16.328 1 94.12 230 ARG B C 1
ATOM 6295 O O . ARG B 1 230 ? 15.898 -1.9 -15.602 1 94.12 230 ARG B O 1
ATOM 6302 N N . GLY B 1 231 ? 14.742 -3.766 -15.891 1 94.31 231 GLY B N 1
ATOM 6303 C CA . GLY B 1 231 ? 14.93 -4.191 -14.508 1 94.31 231 GLY B CA 1
ATOM 6304 C C . GLY B 1 231 ? 13.852 -3.676 -13.578 1 94.31 231 GLY B C 1
ATOM 6305 O O . GLY B 1 231 ? 14.016 -3.705 -12.352 1 94.31 231 GLY B O 1
ATOM 6306 N N . ASP B 1 232 ? 12.695 -3.209 -14.172 1 92.75 232 ASP B N 1
ATOM 6307 C CA . ASP B 1 232 ? 11.617 -2.699 -13.336 1 92.75 232 ASP B CA 1
ATOM 6308 C C . ASP B 1 232 ? 11.031 -3.803 -12.461 1 92.75 232 ASP B C 1
ATOM 6310 O O . ASP B 1 232 ? 10.898 -4.949 -12.898 1 92.75 232 ASP B O 1
ATOM 6314 N N . ASP B 1 233 ? 10.727 -3.385 -11.219 1 94.19 233 ASP B N 1
ATOM 6315 C CA . ASP B 1 233 ? 10.016 -4.312 -10.344 1 94.19 233 ASP B CA 1
ATOM 6316 C C . ASP B 1 233 ? 8.609 -4.598 -10.875 1 94.19 233 ASP B C 1
ATOM 6318 O O . ASP B 1 233 ? 7.961 -3.715 -11.438 1 94.19 233 ASP B O 1
ATOM 6322 N N . PRO B 1 234 ? 8.125 -5.832 -10.711 1 95.31 234 PRO B N 1
ATOM 6323 C CA . PRO B 1 234 ? 6.785 -6.141 -11.227 1 95.31 234 PRO B CA 1
ATOM 6324 C C . PRO B 1 234 ? 5.711 -5.219 -10.664 1 95.31 234 PRO B C 1
ATOM 6326 O O . PRO B 1 234 ? 4.711 -4.945 -11.336 1 95.31 234 PRO B O 1
ATOM 6329 N N . SER B 1 235 ? 5.824 -4.668 -9.453 1 92.5 235 SER B N 1
ATOM 6330 C CA . SER B 1 235 ? 4.855 -3.764 -8.844 1 92.5 235 SER B CA 1
ATOM 6331 C C . SER B 1 235 ? 4.754 -2.453 -9.617 1 92.5 235 SER B C 1
ATOM 6333 O O . SER B 1 235 ? 3.799 -1.694 -9.445 1 92.5 235 SER B O 1
ATOM 6335 N N . ALA B 1 236 ? 5.703 -2.201 -10.5 1 88.94 236 ALA B N 1
ATOM 6336 C CA . ALA B 1 236 ? 5.746 -0.939 -11.234 1 88.94 236 ALA B CA 1
ATOM 6337 C C . ALA B 1 236 ? 5.27 -1.126 -12.672 1 88.94 236 ALA B C 1
ATOM 6339 O O . ALA B 1 236 ? 5.203 -0.164 -13.438 1 88.94 236 ALA B O 1
ATOM 6340 N N . ILE B 1 237 ? 4.945 -2.314 -13.031 1 91.94 237 ILE B N 1
ATOM 6341 C CA . ILE B 1 237 ? 4.508 -2.609 -14.391 1 91.94 237 ILE B CA 1
ATOM 6342 C C . ILE B 1 237 ? 2.982 -2.58 -14.461 1 91.94 237 ILE B C 1
ATOM 6344 O O . ILE B 1 237 ? 2.307 -3.369 -13.789 1 91.94 237 ILE B O 1
ATOM 6348 N N . ALA B 1 238 ? 2.449 -1.605 -15.25 1 90.19 238 ALA B N 1
ATOM 6349 C CA . ALA B 1 238 ? 1.008 -1.371 -15.297 1 90.19 238 ALA B CA 1
ATOM 6350 C C . ALA B 1 238 ? 0.454 -1.067 -13.906 1 90.19 238 ALA B C 1
ATOM 6352 O O . ALA B 1 238 ? 0.933 -0.157 -13.227 1 90.19 238 ALA B O 1
ATOM 6353 N N . THR B 1 239 ? -0.478 -1.828 -13.398 1 87.25 239 THR B N 1
ATOM 6354 C CA . THR B 1 239 ? -0.99 -1.597 -12.047 1 87.25 239 THR B CA 1
ATOM 6355 C C . THR B 1 239 ? -0.303 -2.516 -11.047 1 87.25 239 THR B C 1
ATOM 6357 O O . THR B 1 239 ? -0.542 -2.416 -9.844 1 87.25 239 THR B O 1
ATOM 6360 N N . GLY B 1 240 ? 0.568 -3.412 -11.547 1 91.38 240 GLY B N 1
ATOM 6361 C CA . GLY B 1 240 ? 1.205 -4.395 -10.688 1 91.38 240 GLY B CA 1
ATOM 6362 C C . GLY B 1 240 ? 0.34 -5.613 -10.43 1 91.38 240 GLY B C 1
ATOM 6363 O O . GLY B 1 240 ? 0.586 -6.367 -9.484 1 91.38 240 GLY B O 1
ATOM 6364 N N . LYS B 1 241 ? -0.714 -5.82 -11.281 1 94.62 241 LYS B N 1
ATOM 6365 C CA . LYS B 1 241 ? -1.612 -6.957 -11.086 1 94.62 241 LYS B CA 1
ATOM 6366 C C . LYS B 1 241 ? -0.861 -8.281 -11.211 1 94.62 241 LYS B C 1
ATOM 6368 O O . LYS B 1 241 ? -0.37 -8.617 -12.289 1 94.62 241 LYS B O 1
ATOM 6373 N N . ALA B 1 242 ? -0.844 -9.031 -10.125 1 96.69 242 ALA B N 1
ATOM 6374 C CA . ALA B 1 242 ? 0.042 -10.188 -10.016 1 96.69 242 ALA B CA 1
ATOM 6375 C C . ALA B 1 242 ? -0.386 -11.297 -10.969 1 96.69 242 ALA B C 1
ATOM 6377 O O . ALA B 1 242 ? 0.405 -11.75 -11.797 1 96.69 242 ALA B O 1
ATOM 6378 N N . TYR B 1 243 ? -1.637 -11.664 -10.977 1 96.94 243 TYR B N 1
ATOM 6379 C CA . TYR B 1 243 ? -2.16 -12.766 -11.773 1 96.94 243 TYR B CA 1
ATOM 6380 C C . TYR B 1 243 ? -1.932 -12.516 -13.258 1 96.94 243 TYR B C 1
ATOM 6382 O O . TYR B 1 243 ? -1.292 -13.328 -13.938 1 96.94 243 TYR B O 1
ATOM 6390 N N . GLN B 1 244 ? -2.355 -11.422 -13.766 1 96 244 GLN B N 1
ATOM 6391 C CA . GLN B 1 244 ? -2.328 -11.148 -15.195 1 96 244 GLN B CA 1
ATOM 6392 C C . GLN B 1 244 ? -0.901 -10.922 -15.688 1 96 244 GLN B C 1
ATOM 6394 O O . GLN B 1 244 ? -0.543 -11.344 -16.781 1 96 244 GLN B O 1
ATOM 6399 N N . LEU B 1 245 ? -0.095 -10.266 -14.867 1 97.62 245 LEU B N 1
ATOM 6400 C CA . LEU B 1 245 ? 1.296 -10.094 -15.273 1 97.62 245 LEU B CA 1
ATOM 6401 C C . LEU B 1 245 ? 2.004 -11.445 -15.375 1 97.62 245 LEU B C 1
ATOM 6403 O O . LEU B 1 245 ? 2.693 -11.711 -16.359 1 97.62 245 LEU B O 1
ATOM 6407 N N . LEU B 1 246 ? 1.849 -12.305 -14.391 1 98.62 246 LEU B N 1
ATOM 6408 C CA . LEU B 1 246 ? 2.475 -13.617 -14.406 1 98.62 246 LEU B CA 1
ATOM 6409 C C . LEU B 1 246 ? 1.966 -14.445 -15.586 1 98.62 246 LEU B C 1
ATOM 6411 O O . LEU B 1 246 ? 2.73 -15.195 -16.203 1 98.62 246 LEU B O 1
ATOM 6415 N N . TRP B 1 247 ? 0.677 -14.328 -15.898 1 98.5 247 TRP B N 1
ATOM 6416 C CA . TRP B 1 247 ? 0.14 -15.047 -17.047 1 98.5 247 TRP B CA 1
ATOM 6417 C C . TRP B 1 247 ? 0.747 -14.531 -18.344 1 98.5 247 TRP B C 1
ATOM 6419 O O . TRP B 1 247 ? 1.07 -15.312 -19.234 1 98.5 247 TRP B O 1
ATOM 6429 N N . ASN B 1 248 ? 0.892 -13.242 -18.438 1 98.62 248 ASN B N 1
ATOM 6430 C CA . ASN B 1 248 ? 1.581 -12.688 -19.594 1 98.62 248 ASN B CA 1
ATOM 6431 C C . ASN B 1 248 ? 2.998 -13.242 -19.719 1 98.62 248 ASN B C 1
ATOM 6433 O O . ASN B 1 248 ? 3.477 -13.484 -20.828 1 98.62 248 ASN B O 1
ATOM 6437 N N . LEU B 1 249 ? 3.662 -13.43 -18.641 1 98.81 249 LEU B N 1
ATOM 6438 C CA . LEU B 1 249 ? 5.012 -13.977 -18.656 1 98.81 249 LEU B CA 1
ATOM 6439 C C . LEU B 1 249 ? 4.996 -15.438 -19.094 1 98.81 249 LEU B C 1
ATOM 6441 O O . LEU B 1 249 ? 5.941 -15.914 -19.734 1 98.81 249 LEU B O 1
ATOM 6445 N N . VAL B 1 250 ? 3.949 -16.188 -18.734 1 98.88 250 VAL B N 1
ATOM 6446 C CA . VAL B 1 250 ? 3.779 -17.531 -19.281 1 98.88 250 VAL B CA 1
ATOM 6447 C C . VAL B 1 250 ? 3.762 -17.469 -20.812 1 98.88 250 VAL B C 1
ATOM 6449 O O . VAL B 1 250 ? 4.453 -18.234 -21.484 1 98.88 250 VAL B O 1
ATOM 6452 N N . GLY B 1 251 ? 2.98 -16.5 -21.312 1 98.88 251 GLY B N 1
ATOM 6453 C CA . GLY B 1 251 ? 2.951 -16.297 -22.75 1 98.88 251 GLY B CA 1
ATOM 6454 C C . GLY B 1 251 ? 4.309 -15.953 -23.328 1 98.88 251 GLY B C 1
ATOM 6455 O O . GLY B 1 251 ? 4.688 -16.469 -24.391 1 98.88 251 GLY B O 1
ATOM 6456 N N . LEU B 1 252 ? 5.008 -15.109 -22.641 1 98.88 252 LEU B N 1
ATOM 6457 C CA . LEU B 1 252 ? 6.332 -14.703 -23.094 1 98.88 252 LEU B CA 1
ATOM 6458 C C . LEU B 1 252 ? 7.285 -15.891 -23.141 1 98.88 252 LEU B C 1
ATOM 6460 O O . LEU B 1 252 ? 8.102 -16 -24.047 1 98.88 252 LEU B O 1
ATOM 6464 N N . ALA B 1 253 ? 7.238 -16.734 -22.156 1 98.88 253 ALA B N 1
ATOM 6465 C CA . ALA B 1 253 ? 8.055 -17.953 -22.141 1 98.88 253 ALA B CA 1
ATOM 6466 C C . ALA B 1 253 ? 7.738 -18.828 -23.344 1 98.88 253 ALA B C 1
ATOM 6468 O O . ALA B 1 253 ? 8.648 -19.359 -23.984 1 98.88 253 ALA B O 1
ATOM 6469 N N . LYS B 1 254 ? 6.488 -18.953 -23.672 1 98.81 254 LYS B N 1
ATOM 6470 C CA . LYS B 1 254 ? 6.086 -19.766 -24.812 1 98.81 254 LYS B CA 1
ATOM 6471 C C . LYS B 1 254 ? 6.527 -19.109 -26.125 1 98.81 254 LYS B C 1
ATOM 6473 O O . LYS B 1 254 ? 6.887 -19.812 -27.078 1 98.81 254 LYS B O 1
ATOM 6478 N N . LEU B 1 255 ? 6.457 -17.797 -26.109 1 98.75 255 LEU B N 1
ATOM 6479 C CA . LEU B 1 255 ? 6.98 -17.094 -27.281 1 98.75 255 LEU B CA 1
ATOM 6480 C C . LEU B 1 255 ? 8.469 -17.391 -27.469 1 98.75 255 LEU B C 1
ATOM 6482 O O . LEU B 1 255 ? 8.938 -17.547 -28.594 1 98.75 255 LEU B O 1
ATOM 6486 N N . TYR B 1 256 ? 9.195 -17.422 -26.422 1 98.69 256 TYR B N 1
ATOM 6487 C CA . TYR B 1 256 ? 10.602 -17.797 -26.5 1 98.69 256 TYR B CA 1
ATOM 6488 C C . TYR B 1 256 ? 10.766 -19.203 -27.062 1 98.69 256 TYR B C 1
ATOM 6490 O O . TYR B 1 256 ? 11.602 -19.438 -27.938 1 98.69 256 TYR B O 1
ATOM 6498 N N . ARG B 1 257 ? 9.984 -20.094 -26.562 1 97.75 257 ARG B N 1
ATOM 6499 C CA . ARG B 1 257 ? 10.047 -21.469 -27.062 1 97.75 257 ARG B CA 1
ATOM 6500 C C . ARG B 1 257 ? 9.797 -21.516 -28.562 1 97.75 257 ARG B C 1
ATOM 6502 O O . ARG B 1 257 ? 10.422 -22.297 -29.266 1 97.75 257 ARG B O 1
ATOM 6509 N N . ALA B 1 258 ? 8.93 -20.672 -29.016 1 98.25 258 ALA B N 1
ATOM 6510 C CA . ALA B 1 258 ? 8.523 -20.688 -30.406 1 98.25 258 ALA B CA 1
ATOM 6511 C C . ALA B 1 258 ? 9.562 -20 -31.297 1 98.25 258 ALA B C 1
ATOM 6513 O O . ALA B 1 258 ? 9.727 -20.359 -32.469 1 98.25 258 ALA B O 1
ATOM 6514 N N . THR B 1 259 ? 10.297 -18.969 -30.703 1 98.19 259 THR B N 1
ATOM 6515 C CA . THR B 1 259 ? 11.07 -18.094 -31.562 1 98.19 259 THR B CA 1
ATOM 6516 C C . THR B 1 259 ? 12.555 -18.141 -31.203 1 98.19 259 THR B C 1
ATOM 6518 O O . THR B 1 259 ? 13.406 -17.719 -31.984 1 98.19 259 THR B O 1
ATOM 6521 N N . ALA B 1 260 ? 12.844 -18.5 -29.984 1 97.31 260 ALA B N 1
ATOM 6522 C CA . ALA B 1 260 ? 14.203 -18.531 -29.438 1 97.31 260 ALA B CA 1
ATOM 6523 C C . ALA B 1 260 ? 14.789 -17.125 -29.359 1 97.31 260 ALA B C 1
ATOM 6525 O O . ALA B 1 260 ? 16.016 -16.953 -29.391 1 97.31 260 ALA B O 1
ATOM 6526 N N . GLU B 1 261 ? 13.898 -16.125 -29.375 1 97.81 261 GLU B N 1
ATOM 6527 C CA . GLU B 1 261 ? 14.375 -14.75 -29.266 1 97.81 261 GLU B CA 1
ATOM 6528 C C . GLU B 1 261 ? 14.969 -14.492 -27.891 1 97.81 261 GLU B C 1
ATOM 6530 O O . GLU B 1 261 ? 14.266 -14.531 -26.875 1 97.81 261 GLU B O 1
ATOM 6535 N N . PRO B 1 262 ? 16.219 -14.102 -27.781 1 97.75 262 PRO B N 1
ATOM 6536 C CA . PRO B 1 262 ? 16.922 -14.039 -26.5 1 97.75 262 PRO B CA 1
ATOM 6537 C C . PRO B 1 262 ? 16.344 -12.969 -25.562 1 97.75 262 PRO B C 1
ATOM 6539 O O . PRO B 1 262 ? 16.375 -13.125 -24.344 1 97.75 262 PRO B O 1
ATOM 6542 N N . ARG B 1 263 ? 15.875 -11.836 -26.094 1 97.06 263 ARG B N 1
ATOM 6543 C CA . ARG B 1 263 ? 15.352 -10.758 -25.266 1 97.06 263 ARG B CA 1
ATOM 6544 C C . ARG B 1 263 ? 14.219 -11.25 -24.375 1 97.06 263 ARG B C 1
ATOM 6546 O O . ARG B 1 263 ? 14.016 -10.727 -23.281 1 97.06 263 ARG B O 1
ATOM 6553 N N . TYR B 1 264 ? 13.383 -12.242 -24.891 1 98.75 264 TYR B N 1
ATOM 6554 C CA . TYR B 1 264 ? 12.297 -12.789 -24.094 1 98.75 264 TYR B CA 1
ATOM 6555 C C . TYR B 1 264 ? 12.836 -13.516 -22.859 1 98.75 264 TYR B C 1
ATOM 6557 O O . TYR B 1 264 ? 12.344 -13.32 -21.75 1 98.75 264 TYR B O 1
ATOM 6565 N N . LEU B 1 265 ? 13.867 -14.297 -23.062 1 98.5 265 LEU B N 1
ATOM 6566 C CA . LEU B 1 265 ? 14.461 -15.055 -21.969 1 98.5 265 LEU B CA 1
ATOM 6567 C C . LEU B 1 265 ? 15.133 -14.117 -20.969 1 98.5 265 LEU B C 1
ATOM 6569 O O . LEU B 1 265 ? 15.047 -14.344 -19.75 1 98.5 265 LEU B O 1
ATOM 6573 N N . ASP B 1 266 ? 15.844 -13.062 -21.453 1 98.5 266 ASP B N 1
ATOM 6574 C CA . ASP B 1 266 ? 16.469 -12.078 -20.578 1 98.5 266 ASP B CA 1
ATOM 6575 C C . ASP B 1 266 ? 15.438 -11.414 -19.672 1 98.5 266 ASP B C 1
ATOM 6577 O O . ASP B 1 266 ? 15.656 -11.281 -18.469 1 98.5 266 ASP B O 1
ATOM 6581 N N . ALA B 1 267 ? 14.336 -11.008 -20.25 1 98.62 267 ALA B N 1
ATOM 6582 C CA . ALA B 1 267 ? 13.25 -10.383 -19.5 1 98.62 267 ALA B CA 1
ATOM 6583 C C . ALA B 1 267 ? 12.695 -11.336 -18.438 1 98.62 267 ALA B C 1
ATOM 6585 O O . ALA B 1 267 ? 12.469 -10.938 -17.297 1 98.62 267 ALA B O 1
ATOM 6586 N N . LEU B 1 268 ? 12.531 -12.578 -18.828 1 98.69 268 LEU B N 1
ATOM 6587 C CA . LEU B 1 268 ? 11.977 -13.586 -17.938 1 98.69 268 LEU B CA 1
ATOM 6588 C C . LEU B 1 268 ? 12.906 -13.82 -16.75 1 98.69 268 LEU B C 1
ATOM 6590 O O . LEU B 1 268 ? 12.453 -13.93 -15.602 1 98.69 268 LEU B O 1
ATOM 6594 N N . HIS B 1 269 ? 14.188 -13.852 -17 1 98.12 269 HIS B N 1
ATOM 6595 C CA . HIS B 1 269 ? 15.156 -14.039 -15.922 1 98.12 269 HIS B CA 1
ATOM 6596 C C . HIS B 1 269 ? 15.086 -12.898 -14.914 1 98.12 269 HIS B C 1
ATOM 6598 O O . HIS B 1 269 ? 15.055 -13.141 -13.703 1 98.12 269 HIS B O 1
ATOM 6604 N N . LEU B 1 270 ? 15.023 -11.711 -15.453 1 98 270 LEU B N 1
ATOM 6605 C CA . LEU B 1 270 ? 15.055 -10.539 -14.594 1 98 270 LEU B CA 1
ATOM 6606 C C . LEU B 1 270 ? 13.789 -10.438 -13.758 1 98 270 LEU B C 1
ATOM 6608 O O . LEU B 1 270 ? 13.852 -10.273 -12.531 1 98 270 LEU B O 1
ATOM 6612 N N . ILE B 1 271 ? 12.672 -10.57 -14.367 1 98.12 271 ILE B N 1
ATOM 6613 C CA . ILE B 1 271 ? 11.422 -10.359 -13.656 1 98.12 271 ILE B CA 1
ATOM 6614 C C . ILE B 1 271 ? 11.141 -11.539 -12.727 1 98.12 271 ILE B C 1
ATOM 6616 O O . ILE B 1 271 ? 10.586 -11.367 -11.641 1 98.12 271 ILE B O 1
ATOM 6620 N N . TRP B 1 272 ? 11.477 -12.75 -13.133 1 98.56 272 TRP B N 1
ATOM 6621 C CA . TRP B 1 272 ? 11.328 -13.922 -12.273 1 98.56 272 TRP B CA 1
ATOM 6622 C C . TRP B 1 272 ? 12.133 -13.758 -10.992 1 98.56 272 TRP B C 1
ATOM 6624 O O . TRP B 1 272 ? 11.641 -14.047 -9.898 1 98.56 272 TRP B O 1
ATOM 6634 N N . ALA B 1 273 ? 13.344 -13.312 -11.125 1 98.06 273 ALA B N 1
ATOM 6635 C CA . ALA B 1 273 ? 14.211 -13.109 -9.961 1 98.06 273 ALA B CA 1
ATOM 6636 C C . ALA B 1 273 ? 13.617 -12.07 -9.016 1 98.06 273 ALA B C 1
ATOM 6638 O O . ALA B 1 273 ? 13.672 -12.234 -7.793 1 98.06 273 ALA B O 1
ATOM 6639 N N . ASN B 1 274 ? 13 -11.039 -9.562 1 97.12 274 ASN B N 1
ATOM 6640 C CA . ASN B 1 274 ? 12.367 -10.016 -8.727 1 97.12 274 ASN B CA 1
ATOM 6641 C C . ASN B 1 274 ? 11.18 -10.586 -7.953 1 97.12 274 ASN B C 1
ATOM 6643 O O . ASN B 1 274 ? 11.023 -10.312 -6.762 1 97.12 274 ASN B O 1
ATOM 6647 N N . VAL B 1 275 ? 10.375 -11.344 -8.633 1 98.25 275 VAL B N 1
ATOM 6648 C CA . VAL B 1 275 ? 9.227 -11.945 -7.965 1 98.25 275 VAL B CA 1
ATOM 6649 C C . VAL B 1 275 ? 9.703 -12.875 -6.855 1 98.25 275 VAL B C 1
ATOM 6651 O O . VAL B 1 275 ? 9.219 -12.805 -5.723 1 98.25 275 VAL B O 1
ATOM 6654 N N . ARG B 1 276 ? 10.664 -13.719 -7.176 1 97.44 276 ARG B N 1
ATOM 6655 C CA . ARG B 1 276 ? 11.203 -14.688 -6.227 1 97.44 276 ARG B CA 1
ATOM 6656 C C . ARG B 1 276 ? 11.781 -13.992 -5 1 97.44 276 ARG B C 1
ATOM 6658 O O . ARG B 1 276 ? 11.539 -14.414 -3.867 1 97.44 276 ARG B O 1
ATOM 6665 N N . ASP B 1 277 ? 12.461 -12.898 -5.227 1 96 277 ASP B N 1
ATOM 6666 C CA . ASP B 1 277 ? 13.25 -12.297 -4.16 1 96 277 ASP B CA 1
ATOM 6667 C C . ASP B 1 277 ? 12.406 -11.359 -3.307 1 96 277 ASP B C 1
ATOM 6669 O O . ASP B 1 277 ? 12.688 -11.164 -2.121 1 96 277 ASP B O 1
ATOM 6673 N N . HIS B 1 278 ? 11.32 -10.812 -3.922 1 95.31 278 HIS B N 1
ATOM 6674 C CA . HIS B 1 278 ? 10.688 -9.711 -3.203 1 95.31 278 HIS B CA 1
ATOM 6675 C C . HIS B 1 278 ? 9.195 -9.945 -3.031 1 95.31 278 HIS B C 1
ATOM 6677 O O . HIS B 1 278 ? 8.539 -9.266 -2.234 1 95.31 278 HIS B O 1
ATOM 6683 N N . HIS B 1 279 ? 8.617 -10.875 -3.719 1 97.56 279 HIS B N 1
ATOM 6684 C CA . HIS B 1 279 ? 7.164 -10.789 -3.816 1 97.56 279 HIS B CA 1
ATOM 6685 C C . HIS B 1 279 ? 6.508 -12.133 -3.537 1 97.56 279 HIS B C 1
ATOM 6687 O O . HIS B 1 279 ? 5.375 -12.383 -3.961 1 97.56 279 HIS B O 1
ATOM 6693 N N . LEU B 1 280 ? 7.164 -13.047 -2.889 1 98 280 LEU B N 1
ATOM 6694 C CA . LEU B 1 280 ? 6.574 -14.328 -2.498 1 98 280 LEU B CA 1
ATOM 6695 C C . LEU B 1 280 ? 6.422 -14.414 -0.982 1 98 280 LEU B C 1
ATOM 6697 O O . LEU B 1 280 ? 7.258 -13.898 -0.239 1 98 280 LEU B O 1
ATOM 6701 N N . THR B 1 281 ? 5.406 -15.07 -0.556 1 97.69 281 THR B N 1
ATOM 6702 C CA . THR B 1 281 ? 5.328 -15.492 0.837 1 97.69 281 THR B CA 1
ATOM 6703 C C . THR B 1 281 ? 6.328 -16.609 1.118 1 97.69 281 THR B C 1
ATOM 6705 O O . THR B 1 281 ? 6.93 -17.156 0.193 1 97.69 281 THR B O 1
ATOM 6708 N N . ILE B 1 282 ? 6.438 -16.938 2.367 1 97.81 282 ILE B N 1
ATOM 6709 C CA . ILE B 1 282 ? 7.289 -18.062 2.764 1 97.81 282 ILE B CA 1
ATOM 6710 C C . ILE B 1 282 ? 6.73 -19.359 2.193 1 97.81 282 ILE B C 1
ATOM 6712 O O . ILE B 1 282 ? 7.477 -20.312 1.971 1 97.81 282 ILE B O 1
ATOM 6716 N N . GLY B 1 283 ? 5.449 -19.438 1.864 1 98.19 283 GLY B N 1
ATOM 6717 C CA . GLY B 1 283 ? 4.816 -20.609 1.278 1 98.19 283 GLY B CA 1
ATOM 6718 C C . GLY B 1 283 ? 4.914 -20.641 -0.235 1 98.19 283 GLY B C 1
ATOM 6719 O O . GLY B 1 283 ? 4.496 -21.609 -0.867 1 98.19 283 GLY B O 1
ATOM 6720 N N . GLY B 1 284 ? 5.352 -19.578 -0.844 1 98.19 284 GLY B N 1
ATOM 6721 C CA . GLY B 1 284 ? 5.629 -19.562 -2.271 1 98.19 284 GLY B CA 1
ATOM 6722 C C . GLY B 1 284 ? 4.52 -18.938 -3.092 1 98.19 284 GLY B C 1
ATOM 6723 O O . GLY B 1 284 ? 4.453 -19.125 -4.309 1 98.19 284 GLY B O 1
ATOM 6724 N N . GLY B 1 285 ? 3.578 -18.25 -2.498 1 98.19 285 GLY B N 1
ATOM 6725 C CA . GLY B 1 285 ? 2.537 -17.531 -3.227 1 98.19 285 GLY B CA 1
ATOM 6726 C C . GLY B 1 285 ? 2.879 -16.078 -3.49 1 98.19 285 GLY B C 1
ATOM 6727 O O . GLY B 1 285 ? 3.41 -15.391 -2.617 1 98.19 285 GLY B O 1
ATOM 6728 N N . PRO B 1 286 ? 2.664 -15.633 -4.754 1 98.25 286 PRO B N 1
ATOM 6729 C CA . PRO B 1 286 ? 2.787 -14.195 -4.996 1 98.25 286 PRO B CA 1
ATOM 6730 C C . PRO B 1 286 ? 1.822 -13.375 -4.145 1 98.25 286 PRO B C 1
ATOM 6732 O O . PRO B 1 286 ? 0.614 -13.617 -4.164 1 98.25 286 PRO B O 1
ATOM 6735 N N . TRP B 1 287 ? 2.404 -12.43 -3.385 1 96.31 287 TRP B N 1
ATOM 6736 C CA . TRP B 1 287 ? 1.553 -11.719 -2.438 1 96.31 287 TRP B CA 1
ATOM 6737 C C . TRP B 1 287 ? 1.566 -10.219 -2.715 1 96.31 287 TRP B C 1
ATOM 6739 O O . TRP B 1 287 ? 2.428 -9.727 -3.445 1 96.31 287 TRP B O 1
ATOM 6749 N N . GLY B 1 288 ? 0.631 -9.547 -2.154 1 94.69 288 GLY B N 1
ATOM 6750 C CA . GLY B 1 288 ? 0.553 -8.094 -2.17 1 94.69 288 GLY B CA 1
ATOM 6751 C C . GLY B 1 288 ? -0.76 -7.559 -1.629 1 94.69 288 GLY B C 1
ATOM 6752 O O . GLY B 1 288 ? -1.298 -8.094 -0.656 1 94.69 288 GLY B O 1
ATOM 6753 N N . GLY B 1 289 ? -1.114 -6.398 -2.098 1 92 289 GLY B N 1
ATOM 6754 C CA . GLY B 1 289 ? -2.428 -5.824 -1.853 1 92 289 GLY B CA 1
ATOM 6755 C C . GLY B 1 289 ? -2.539 -5.141 -0.502 1 92 289 GLY B C 1
ATOM 6756 O O . GLY B 1 289 ? -3.588 -4.59 -0.163 1 92 289 GLY B O 1
ATOM 6757 N N . VAL B 1 290 ? -1.447 -5.117 0.327 1 92.75 290 VAL B N 1
ATOM 6758 C CA . VAL B 1 290 ? -1.501 -4.527 1.661 1 92.75 290 VAL B CA 1
ATOM 6759 C C . VAL B 1 290 ? -1.628 -3.008 1.551 1 92.75 290 VAL B C 1
ATOM 6761 O O . VAL B 1 290 ? -0.758 -2.346 0.98 1 92.75 290 VAL B O 1
ATOM 6764 N N . ALA B 1 291 ? -2.717 -2.553 2.105 1 90.31 291 ALA B N 1
ATOM 6765 C CA . ALA B 1 291 ? -3.008 -1.125 2.207 1 90.31 291 ALA B CA 1
ATOM 6766 C C . ALA B 1 291 ? -3.047 -0.475 0.826 1 90.31 291 ALA B C 1
ATOM 6768 O O . ALA B 1 291 ? -2.646 0.68 0.666 1 90.31 291 ALA B O 1
ATOM 6769 N N . HIS B 1 292 ? -3.379 -1.223 -0.174 1 87.19 292 HIS B N 1
ATOM 6770 C CA . HIS B 1 292 ? -3.471 -0.759 -1.554 1 87.19 292 HIS B CA 1
ATOM 6771 C C . HIS B 1 292 ? -4.922 -0.684 -2.014 1 87.19 292 HIS B C 1
ATOM 6773 O O . HIS B 1 292 ? -5.816 -1.232 -1.362 1 87.19 292 HIS B O 1
ATOM 6779 N N . ARG B 1 293 ? -5.105 0.013 -3.084 1 79.88 293 ARG B N 1
ATOM 6780 C CA . ARG B 1 293 ? -6.43 0.114 -3.689 1 79.88 293 ARG B CA 1
ATOM 6781 C C . ARG B 1 293 ? -6.914 -1.247 -4.184 1 79.88 293 ARG B C 1
ATOM 6783 O O . ARG B 1 293 ? -8.078 -1.607 -3.986 1 79.88 293 ARG B O 1
ATOM 6790 N N . SER B 1 294 ? -5.98 -1.942 -4.812 1 84.62 294 SER B N 1
ATOM 6791 C CA . SER B 1 294 ? -6.254 -3.307 -5.246 1 84.62 294 SER B CA 1
ATOM 6792 C C . SER B 1 294 ? -5.555 -4.324 -4.352 1 84.62 294 SER B C 1
ATOM 6794 O O . SER B 1 294 ? -4.398 -4.133 -3.967 1 84.62 294 SER B O 1
ATOM 6796 N N . ARG B 1 295 ? -6.273 -5.434 -4.051 1 87.81 295 ARG B N 1
ATOM 6797 C CA . ARG B 1 295 ? -5.742 -6.477 -3.18 1 87.81 295 ARG B CA 1
ATOM 6798 C C . ARG B 1 295 ? -5 -7.535 -3.986 1 87.81 295 ARG B C 1
ATOM 6800 O O . ARG B 1 295 ? -4.445 -8.484 -3.418 1 87.81 295 ARG B O 1
ATOM 6807 N N . GLU B 1 296 ? -4.906 -7.316 -5.289 1 92 296 GLU B N 1
ATOM 6808 C CA . GLU B 1 296 ? -4.363 -8.352 -6.168 1 92 296 GLU B CA 1
ATOM 6809 C C . GLU B 1 296 ? -3.119 -7.848 -6.898 1 92 296 GLU B C 1
ATOM 6811 O O . GLU B 1 296 ? -2.707 -8.438 -7.902 1 92 296 GLU B O 1
ATOM 6816 N N . VAL B 1 297 ? -2.541 -6.758 -6.379 1 93.06 297 VAL B N 1
ATOM 6817 C CA . VAL B 1 297 ? -1.348 -6.184 -6.988 1 93.06 297 VAL B CA 1
ATOM 6818 C C . VAL B 1 297 ? -0.14 -6.418 -6.086 1 93.06 297 VAL B C 1
ATOM 6820 O O . VAL B 1 297 ? -0.282 -6.531 -4.867 1 93.06 297 VAL B O 1
ATOM 6823 N N . PHE B 1 298 ? 1.063 -6.473 -6.68 1 95.12 298 PHE B N 1
ATOM 6824 C CA . PHE B 1 298 ? 2.293 -6.535 -5.898 1 95.12 298 PHE B CA 1
ATOM 6825 C C . PHE B 1 298 ? 2.496 -5.246 -5.109 1 95.12 298 PHE B C 1
ATOM 6827 O O . PHE B 1 298 ? 2.209 -4.156 -5.609 1 95.12 298 PHE B O 1
ATOM 6834 N N . ASN B 1 299 ? 2.916 -5.344 -3.877 1 93.5 299 ASN B N 1
ATOM 6835 C CA . ASN B 1 299 ? 3.412 -4.176 -3.156 1 93.5 299 ASN B CA 1
ATOM 6836 C C . ASN B 1 299 ? 4.832 -3.812 -3.584 1 93.5 299 ASN B C 1
ATOM 6838 O O . ASN B 1 299 ? 5.48 -4.578 -4.301 1 93.5 299 ASN B O 1
ATOM 6842 N N . ALA B 1 300 ? 5.297 -2.678 -3.223 1 89.31 300 ALA B N 1
ATOM 6843 C CA . ALA B 1 300 ? 6.641 -2.215 -3.562 1 89.31 300 ALA B CA 1
ATOM 6844 C C . ALA B 1 300 ? 7.703 -3.168 -3.02 1 89.31 300 ALA B C 1
ATOM 6846 O O . ALA B 1 300 ? 7.512 -3.789 -1.972 1 89.31 300 ALA B O 1
ATOM 6847 N N . PRO B 1 301 ? 8.844 -3.277 -3.744 1 89.31 301 PRO B N 1
ATOM 6848 C CA . PRO B 1 301 ? 9.906 -4.141 -3.236 1 89.31 301 PRO B CA 1
ATOM 6849 C C . PRO B 1 301 ? 10.422 -3.705 -1.864 1 89.31 301 PRO B C 1
ATOM 6851 O O . PRO B 1 301 ? 10.43 -2.51 -1.557 1 89.31 301 PRO B O 1
ATOM 6854 N N . GLY B 1 302 ? 10.844 -4.652 -1.089 1 86.38 302 GLY B N 1
ATOM 6855 C CA . GLY B 1 302 ? 11.344 -4.355 0.244 1 86.38 302 GLY B CA 1
ATOM 6856 C C . GLY B 1 302 ? 10.25 -4.293 1.291 1 86.38 302 GLY B C 1
ATOM 6857 O O . GLY B 1 302 ? 10.531 -4.215 2.488 1 86.38 302 GLY B O 1
ATOM 6858 N N . THR B 1 303 ? 9.047 -4.34 0.813 1 90.12 303 THR B N 1
ATOM 6859 C CA . THR B 1 303 ? 7.918 -4.363 1.741 1 90.12 303 THR B CA 1
ATOM 6860 C C . THR B 1 303 ? 7.684 -5.773 2.271 1 90.12 303 THR B C 1
ATOM 6862 O O . THR B 1 303 ? 7.812 -6.75 1.531 1 90.12 303 THR B O 1
ATOM 6865 N N . PHE B 1 304 ? 7.461 -5.918 3.564 1 93.81 304 PHE B N 1
ATOM 6866 C CA . PHE B 1 304 ? 7.035 -7.168 4.188 1 93.81 304 PHE B CA 1
ATOM 6867 C C . PHE B 1 304 ? 5.848 -6.934 5.113 1 93.81 304 PHE B C 1
ATOM 6869 O O . PHE B 1 304 ? 5.805 -5.938 5.84 1 93.81 304 PHE B O 1
ATOM 6876 N N . HIS B 1 305 ? 4.914 -7.816 5.012 1 93.44 305 HIS B N 1
ATOM 6877 C CA . HIS B 1 305 ? 3.758 -7.797 5.902 1 93.44 305 HIS B CA 1
ATOM 6878 C C . HIS B 1 305 ? 3.209 -9.203 6.121 1 93.44 305 HIS B C 1
ATOM 6880 O O . HIS B 1 305 ? 2.904 -9.914 5.16 1 93.44 305 HIS B O 1
ATOM 6886 N N . PRO B 1 306 ? 3.012 -9.609 7.34 1 95.12 306 PRO B N 1
ATOM 6887 C CA . PRO B 1 306 ? 2.555 -10.969 7.613 1 95.12 306 PRO B CA 1
ATOM 6888 C C . PRO B 1 306 ? 1.118 -11.219 7.156 1 95.12 306 PRO B C 1
ATOM 6890 O O . PRO B 1 306 ? 0.677 -12.367 7.082 1 95.12 306 PRO B O 1
ATOM 6893 N N . HIS B 1 307 ? 0.361 -10.164 6.832 1 93 307 HIS B N 1
ATOM 6894 C CA . HIS B 1 307 ? -1.037 -10.289 6.434 1 93 307 HIS B CA 1
ATOM 6895 C C . HIS B 1 307 ? -1.208 -10.047 4.938 1 93 307 HIS B C 1
ATOM 6897 O O . HIS B 1 307 ? -2.279 -9.625 4.492 1 93 307 HIS B O 1
ATOM 6903 N N . GLY B 1 308 ? -0.181 -10.219 4.168 1 94.06 308 GLY B N 1
ATOM 6904 C CA . GLY B 1 308 ? -0.249 -10.047 2.725 1 94.06 308 GLY B CA 1
ATOM 6905 C C . GLY B 1 308 ? -1.227 -11 2.061 1 94.06 308 GLY B C 1
ATOM 6906 O O . GLY B 1 308 ? -1.367 -12.148 2.482 1 94.06 308 GLY B O 1
ATOM 6907 N N . TYR B 1 309 ? -1.877 -10.539 0.979 1 95.38 309 TYR B N 1
ATOM 6908 C CA . TYR B 1 309 ? -2.869 -11.32 0.249 1 95.38 309 TYR B CA 1
ATOM 6909 C C . TYR B 1 309 ? -2.201 -12.242 -0.762 1 95.38 309 TYR B C 1
ATOM 6911 O O . TYR B 1 309 ? -1.329 -11.82 -1.522 1 95.38 309 TYR B O 1
ATOM 6919 N N . VAL B 1 310 ? -2.566 -13.445 -0.766 1 97.56 310 VAL B N 1
ATOM 6920 C CA . VAL B 1 310 ? -2.182 -14.375 -1.824 1 97.56 310 VAL B CA 1
ATOM 6921 C C . VAL B 1 310 ? -3.422 -14.812 -2.602 1 97.56 310 VAL B C 1
ATOM 6923 O O . VAL B 1 310 ? -4.227 -15.602 -2.104 1 97.56 310 VAL B O 1
ATOM 6926 N N . GLU B 1 311 ? -3.566 -14.32 -3.76 1 97.5 311 GLU B N 1
ATOM 6927 C CA . GLU B 1 311 ? -4.645 -14.773 -4.637 1 97.5 311 GLU B CA 1
ATOM 6928 C C . GLU B 1 311 ? -4.32 -16.125 -5.258 1 97.5 311 GLU B C 1
ATOM 6930 O O . GLU B 1 311 ? -3.234 -16.312 -5.809 1 97.5 311 GLU B O 1
ATOM 6935 N N . THR B 1 312 ? -5.246 -17.016 -5.195 1 98.06 312 THR B N 1
ATOM 6936 C CA . THR B 1 312 ? -5.008 -18.359 -5.719 1 98.06 312 THR B CA 1
ATOM 6937 C C . THR B 1 312 ? -4.688 -18.312 -7.211 1 98.06 312 THR B C 1
ATOM 6939 O O . THR B 1 312 ? -3.867 -19.094 -7.703 1 98.06 312 THR B O 1
ATOM 6942 N N . CYS B 1 313 ? -5.297 -17.375 -7.969 1 97.88 313 CYS B N 1
ATOM 6943 C CA . CYS B 1 313 ? -5.02 -17.234 -9.391 1 97.88 313 CYS B CA 1
ATOM 6944 C C . CYS B 1 313 ? -3.557 -16.891 -9.633 1 97.88 313 CYS B C 1
ATOM 6946 O O . CYS B 1 313 ? -2.955 -17.344 -10.609 1 97.88 313 CYS B O 1
ATOM 6948 N N . SER B 1 314 ? -3.037 -16.078 -8.773 1 98.38 314 SER B N 1
ATOM 6949 C CA . SER B 1 314 ? -1.63 -15.719 -8.898 1 98.38 314 SER B CA 1
ATOM 6950 C C . SER B 1 314 ? -0.726 -16.922 -8.648 1 98.38 314 SER B C 1
ATOM 6952 O O . SER B 1 314 ? 0.312 -17.078 -9.297 1 98.38 314 SER B O 1
ATOM 6954 N N . THR B 1 315 ? -1.081 -17.766 -7.699 1 98.69 315 THR B N 1
ATOM 6955 C CA . THR B 1 315 ? -0.326 -18.984 -7.438 1 98.69 315 THR B CA 1
ATOM 6956 C C . THR B 1 315 ? -0.345 -19.906 -8.656 1 98.69 315 THR B C 1
ATOM 6958 O O . THR B 1 315 ? 0.682 -20.484 -9.016 1 98.69 315 THR B O 1
ATOM 6961 N N . MET B 1 316 ? -1.486 -19.984 -9.258 1 98.75 316 MET B N 1
ATOM 6962 C CA . MET B 1 316 ? -1.607 -20.812 -10.453 1 98.75 316 MET B CA 1
ATOM 6963 C C . MET B 1 316 ? -0.673 -20.312 -11.555 1 98.75 316 MET B C 1
ATOM 6965 O O . MET B 1 316 ? 0.088 -21.094 -12.125 1 98.75 316 MET B O 1
ATOM 6969 N N . SER B 1 317 ? -0.699 -19.016 -11.828 1 98.69 317 SER B N 1
ATOM 6970 C CA . SER B 1 317 ? 0.125 -18.469 -12.898 1 98.69 317 SER B CA 1
ATOM 6971 C C . SER B 1 317 ? 1.609 -18.594 -12.57 1 98.69 317 SER B C 1
ATOM 6973 O O . SER B 1 317 ? 2.436 -18.781 -13.469 1 98.69 317 SER B O 1
ATOM 6975 N N . TRP B 1 318 ? 1.962 -18.484 -11.297 1 98.88 318 TRP B N 1
ATOM 6976 C CA . TRP B 1 318 ? 3.342 -18.672 -10.859 1 98.88 318 TRP B CA 1
ATOM 6977 C C . TRP B 1 318 ? 3.797 -20.109 -11.117 1 98.88 318 TRP B C 1
ATOM 6979 O O . TRP B 1 318 ? 4.902 -20.344 -11.609 1 98.88 318 TRP B O 1
ATOM 6989 N N . ILE B 1 319 ? 2.967 -21.047 -10.82 1 98.88 319 ILE B N 1
ATOM 6990 C CA . ILE B 1 319 ? 3.27 -22.469 -11.055 1 98.88 319 ILE B CA 1
ATOM 6991 C C . ILE B 1 319 ? 3.441 -22.719 -12.547 1 98.88 319 ILE B C 1
ATOM 6993 O O . ILE B 1 319 ? 4.406 -23.359 -12.969 1 98.88 319 ILE B O 1
ATOM 6997 N N . GLN B 1 320 ? 2.578 -22.141 -13.352 1 98.81 320 GLN B N 1
ATOM 6998 C CA . GLN B 1 320 ? 2.654 -22.344 -14.797 1 98.81 320 GLN B CA 1
ATOM 6999 C C . GLN B 1 320 ? 3.906 -21.688 -15.383 1 98.81 320 GLN B C 1
ATOM 7001 O O . GLN B 1 320 ? 4.539 -22.25 -16.281 1 98.81 320 GLN B O 1
ATOM 7006 N N . LEU B 1 321 ? 4.234 -20.531 -14.883 1 98.94 321 LEU B N 1
ATOM 7007 C CA . LEU B 1 321 ? 5.453 -19.891 -15.352 1 98.94 321 LEU B CA 1
ATOM 7008 C C . LEU B 1 321 ? 6.68 -20.734 -15.039 1 98.94 321 LEU B C 1
ATOM 7010 O O . LEU B 1 321 ? 7.535 -20.938 -15.906 1 98.94 321 LEU B O 1
ATOM 7014 N N . ASN B 1 322 ? 6.738 -21.234 -13.859 1 98.81 322 ASN B N 1
ATOM 7015 C CA . ASN B 1 322 ? 7.875 -22.062 -13.461 1 98.81 322 ASN B CA 1
ATOM 7016 C C . ASN B 1 322 ? 7.918 -23.375 -14.234 1 98.81 322 ASN B C 1
ATOM 7018 O O . ASN B 1 322 ? 8.992 -23.891 -14.531 1 98.81 322 ASN B O 1
ATOM 7022 N N . ARG B 1 323 ? 6.777 -23.922 -14.516 1 98.38 323 ARG B N 1
ATOM 7023 C CA . ARG B 1 323 ? 6.727 -25.109 -15.367 1 98.38 323 ARG B CA 1
ATOM 7024 C C . ARG B 1 323 ? 7.359 -24.844 -16.734 1 98.38 323 ARG B C 1
ATOM 7026 O O . ARG B 1 323 ? 8.195 -25.609 -17.203 1 98.38 323 ARG B O 1
ATOM 7033 N N . GLU B 1 324 ? 6.969 -23.719 -17.328 1 98.5 324 GLU B N 1
ATOM 7034 C CA . GLU B 1 324 ? 7.523 -23.359 -18.641 1 98.5 324 GLU B CA 1
ATOM 7035 C C . GLU B 1 324 ? 9.031 -23.172 -18.547 1 98.5 324 GLU B C 1
ATOM 7037 O O . GLU B 1 324 ? 9.773 -23.672 -19.406 1 98.5 324 GLU B O 1
ATOM 7042 N N . LEU B 1 325 ? 9.43 -22.484 -17.531 1 98.62 325 LEU B N 1
ATOM 7043 C CA . LEU B 1 325 ? 10.852 -22.203 -17.391 1 98.62 325 LEU B CA 1
ATOM 7044 C C . LEU B 1 325 ? 11.641 -23.469 -17.109 1 98.62 325 LEU B C 1
ATOM 7046 O O . LEU B 1 325 ? 12.766 -23.625 -17.578 1 98.62 325 LEU B O 1
ATOM 7050 N N . LEU B 1 326 ? 11.117 -24.344 -16.312 1 98.31 326 LEU B N 1
ATOM 7051 C CA . LEU B 1 326 ? 11.75 -25.641 -16.062 1 98.31 326 LEU B CA 1
ATOM 7052 C C . LEU B 1 326 ? 11.906 -26.422 -17.359 1 98.31 326 LEU B C 1
ATOM 7054 O O . LEU B 1 326 ? 12.961 -27 -17.625 1 98.31 326 LEU B O 1
ATOM 7058 N N . GLY B 1 327 ? 10.883 -26.469 -18.141 1 97.69 327 GLY B N 1
ATOM 7059 C CA . GLY B 1 327 ? 10.945 -27.156 -19.422 1 97.69 327 GLY B CA 1
ATOM 7060 C C . GLY B 1 327 ? 11.992 -26.578 -20.359 1 97.69 327 GLY B C 1
ATOM 7061 O O . GLY B 1 327 ? 12.688 -27.328 -21.062 1 97.69 327 GLY B O 1
ATOM 7062 N N . ILE B 1 328 ? 12.117 -25.266 -20.312 1 97.5 328 ILE B N 1
ATOM 7063 C CA . ILE B 1 328 ? 13.016 -24.562 -21.219 1 97.5 328 ILE B CA 1
ATOM 7064 C C . ILE B 1 328 ? 14.461 -24.719 -20.734 1 97.5 328 ILE B C 1
ATOM 7066 O O . ILE B 1 328 ? 15.359 -25 -21.531 1 97.5 328 ILE B O 1
ATOM 7070 N N . LEU B 1 329 ? 14.641 -24.547 -19.375 1 96.44 329 LEU B N 1
ATOM 7071 C CA . LEU B 1 329 ? 16 -24.344 -18.891 1 96.44 329 LEU B CA 1
ATOM 7072 C C . LEU B 1 329 ? 16.5 -25.578 -18.125 1 96.44 329 LEU B C 1
ATOM 7074 O O . LEU B 1 329 ? 17.703 -25.766 -17.953 1 96.44 329 LEU B O 1
ATOM 7078 N N . GLY B 1 330 ? 15.609 -26.359 -17.578 1 96.62 330 GLY B N 1
ATOM 7079 C CA . GLY B 1 330 ? 15.969 -27.562 -16.844 1 96.62 330 GLY B CA 1
ATOM 7080 C C . GLY B 1 330 ? 16.672 -27.281 -15.531 1 96.62 330 GLY B C 1
ATOM 7081 O O . GLY B 1 330 ? 17.438 -28.109 -15.039 1 96.62 330 GLY B O 1
ATOM 7082 N N . GLU B 1 331 ? 16.453 -26.094 -14.953 1 97.25 331 GLU B N 1
ATOM 7083 C CA . GLU B 1 331 ? 17.125 -25.719 -13.703 1 97.25 331 GLU B CA 1
ATOM 7084 C C . GLU B 1 331 ? 16.266 -26.078 -12.492 1 97.25 331 GLU B C 1
ATOM 7086 O O . GLU B 1 331 ? 15.047 -25.859 -12.508 1 97.25 331 GLU B O 1
ATOM 7091 N N . ALA B 1 332 ? 16.844 -26.531 -11.398 1 98.12 332 ALA B N 1
ATOM 7092 C CA . ALA B 1 332 ? 16.172 -27.078 -10.227 1 98.12 332 ALA B CA 1
ATOM 7093 C C . ALA B 1 332 ? 15.336 -26 -9.531 1 98.12 332 ALA B C 1
ATOM 7095 O O . ALA B 1 332 ? 14.289 -26.312 -8.945 1 98.12 332 ALA B O 1
ATOM 7096 N N . LYS B 1 333 ? 15.781 -24.719 -9.625 1 98.25 333 LYS B N 1
ATOM 7097 C CA . LYS B 1 333 ? 15.125 -23.641 -8.891 1 98.25 333 LYS B CA 1
ATOM 7098 C C . LYS B 1 333 ? 13.672 -23.484 -9.328 1 98.25 333 LYS B C 1
ATOM 7100 O O . LYS B 1 333 ? 12.812 -23.094 -8.531 1 98.25 333 LYS B O 1
ATOM 7105 N N . PHE B 1 334 ? 13.359 -23.75 -10.555 1 98.62 334 PHE B N 1
ATOM 7106 C CA . PHE B 1 334 ? 11.992 -23.625 -11.039 1 98.62 334 PHE B CA 1
ATOM 7107 C C . PHE B 1 334 ? 11.109 -24.734 -10.484 1 98.62 334 PHE B C 1
ATOM 7109 O O . PHE B 1 334 ? 9.938 -24.5 -10.156 1 98.62 334 PHE B O 1
ATOM 7116 N N . ALA B 1 335 ? 11.633 -25.984 -10.375 1 98.56 335 ALA B N 1
ATOM 7117 C CA . ALA B 1 335 ? 10.914 -27.078 -9.727 1 98.56 335 ALA B CA 1
ATOM 7118 C C . ALA B 1 335 ? 10.711 -26.797 -8.242 1 98.56 335 ALA B C 1
ATOM 7120 O O . ALA B 1 335 ? 9.656 -27.109 -7.68 1 98.56 335 ALA B O 1
ATOM 7121 N N . GLN B 1 336 ? 11.781 -26.25 -7.684 1 98.25 336 GLN B N 1
ATOM 7122 C CA . GLN B 1 336 ? 11.711 -25.844 -6.281 1 98.25 336 GLN B CA 1
ATOM 7123 C C . GLN B 1 336 ? 10.578 -24.844 -6.051 1 98.25 336 GLN B C 1
ATOM 7125 O O . GLN B 1 336 ? 9.844 -24.953 -5.062 1 98.25 336 GLN B O 1
ATOM 7130 N N . ALA B 1 337 ? 10.438 -23.891 -6.914 1 98.69 337 ALA B N 1
ATOM 7131 C CA . ALA B 1 337 ? 9.398 -22.875 -6.793 1 98.69 337 ALA B CA 1
ATOM 7132 C C . ALA B 1 337 ? 8.008 -23.5 -6.863 1 98.69 337 ALA B C 1
ATOM 7134 O O . ALA B 1 337 ? 7.117 -23.141 -6.094 1 98.69 337 ALA B O 1
ATOM 7135 N N . ILE B 1 338 ? 7.812 -24.438 -7.738 1 98.81 338 ILE B N 1
ATOM 7136 C CA . ILE B 1 338 ? 6.527 -25.125 -7.875 1 98.81 338 ILE B CA 1
ATOM 7137 C C . ILE B 1 338 ? 6.227 -25.922 -6.609 1 98.81 338 ILE B C 1
ATOM 7139 O O . ILE B 1 338 ? 5.125 -25.844 -6.062 1 98.81 338 ILE B O 1
ATOM 7143 N N . GLU B 1 339 ? 7.203 -26.703 -6.164 1 98.75 339 GLU B N 1
ATOM 7144 C CA . GLU B 1 339 ? 6.992 -27.547 -4.992 1 98.75 339 GLU B CA 1
ATOM 7145 C C . GLU B 1 339 ? 6.637 -26.719 -3.768 1 98.75 339 GLU B C 1
ATOM 7147 O O . GLU B 1 339 ? 5.75 -27.078 -2.994 1 98.75 339 GLU B O 1
ATOM 7152 N N . ARG B 1 340 ? 7.324 -25.609 -3.588 1 98.62 340 ARG B N 1
ATOM 7153 C CA . ARG B 1 340 ? 7.062 -24.734 -2.455 1 98.62 340 ARG B CA 1
ATOM 7154 C C . ARG B 1 340 ? 5.613 -24.25 -2.461 1 98.62 340 ARG B C 1
ATOM 7156 O O . ARG B 1 340 ? 4.934 -24.312 -1.436 1 98.62 340 ARG B O 1
ATOM 7163 N N . SER B 1 341 ? 5.145 -23.797 -3.604 1 98.69 341 SER B N 1
ATOM 7164 C CA . SER B 1 341 ? 3.766 -23.344 -3.717 1 98.69 341 SER B CA 1
ATOM 7165 C C . SER B 1 341 ? 2.783 -24.5 -3.525 1 98.69 341 SER B C 1
ATOM 7167 O O . SER B 1 341 ? 1.745 -24.328 -2.881 1 98.69 341 SER B O 1
ATOM 7169 N N . ALA B 1 342 ? 3.115 -25.594 -4.105 1 98.75 342 ALA B N 1
ATOM 7170 C CA . ALA B 1 342 ? 2.211 -26.75 -4.098 1 98.75 342 ALA B CA 1
ATOM 7171 C C . ALA B 1 342 ? 1.948 -27.219 -2.672 1 98.75 342 ALA B C 1
ATOM 7173 O O . ALA B 1 342 ? 0.794 -27.391 -2.268 1 98.75 342 ALA B O 1
ATOM 7174 N N . TYR B 1 343 ? 2.992 -27.422 -1.867 1 98.5 343 TYR B N 1
ATOM 7175 C CA . TYR B 1 343 ? 2.867 -28.031 -0.544 1 98.5 343 TYR B CA 1
ATOM 7176 C C . TYR B 1 343 ? 2.371 -27 0.474 1 98.5 343 TYR B C 1
ATOM 7178 O O . TYR B 1 343 ? 2.018 -27.359 1.6 1 98.5 343 TYR B O 1
ATOM 7186 N N . ASN B 1 344 ? 2.422 -25.703 0.097 1 98.62 344 ASN B N 1
ATOM 7187 C CA . ASN B 1 344 ? 2.084 -24.688 1.089 1 98.62 344 ASN B CA 1
ATOM 7188 C C . ASN B 1 344 ? 0.899 -23.828 0.641 1 98.62 344 ASN B C 1
ATOM 7190 O O . ASN B 1 344 ? -0.255 -24.203 0.865 1 98.62 344 ASN B O 1
ATOM 7194 N N . ASP B 1 345 ? 1.073 -22.797 -0.149 1 98.56 345 ASP B N 1
ATOM 7195 C CA . ASP B 1 345 ? 0.005 -21.844 -0.424 1 98.56 345 ASP B CA 1
ATOM 7196 C C . ASP B 1 345 ? -1.085 -22.469 -1.289 1 98.56 345 ASP B C 1
ATOM 7198 O O . ASP B 1 345 ? -2.264 -22.141 -1.15 1 98.56 345 ASP B O 1
ATOM 7202 N N . LEU B 1 346 ? -0.753 -23.344 -2.23 1 98.69 346 LEU B N 1
ATOM 7203 C CA . LEU B 1 346 ? -1.778 -23.984 -3.055 1 98.69 346 LEU B CA 1
ATOM 7204 C C . LEU B 1 346 ? -2.625 -24.938 -2.229 1 98.69 346 LEU B C 1
ATOM 7206 O O . LEU B 1 346 ? -3.85 -24.812 -2.176 1 98.69 346 LEU B O 1
ATOM 7210 N N . LEU B 1 347 ? -1.964 -25.906 -1.513 1 98 347 LEU B N 1
ATOM 7211 C CA . LEU B 1 347 ? -2.697 -26.812 -0.643 1 98 347 LEU B CA 1
ATOM 7212 C C . LEU B 1 347 ? -3.459 -26.047 0.433 1 98 347 LEU B C 1
ATOM 7214 O O . LEU B 1 347 ? -4.57 -26.422 0.804 1 98 347 LEU B O 1
ATOM 7218 N N . GLY B 1 348 ? -2.797 -25.016 0.886 1 97.75 348 GLY B N 1
ATOM 7219 C CA . GLY B 1 348 ? -3.41 -24.203 1.932 1 97.75 348 GLY B CA 1
ATOM 7220 C C . GLY B 1 348 ? -4.676 -23.5 1.479 1 97.75 348 GLY B C 1
ATOM 7221 O O . GLY B 1 348 ? -5.523 -23.156 2.299 1 97.75 348 GLY B O 1
ATOM 7222 N N . ALA B 1 349 ? -4.84 -23.281 0.195 1 97.94 349 ALA B N 1
ATOM 7223 C CA . ALA B 1 349 ? -6.004 -22.578 -0.341 1 97.94 349 ALA B CA 1
ATOM 7224 C C . ALA B 1 349 ? -7.164 -23.547 -0.579 1 97.94 349 ALA B C 1
ATOM 7226 O O . ALA B 1 349 ? -8.32 -23.141 -0.645 1 97.94 349 ALA B O 1
ATOM 7227 N N . GLN B 1 350 ? -6.902 -24.844 -0.75 1 97.81 350 GLN B N 1
ATOM 7228 C CA . GLN B 1 350 ? -7.91 -25.828 -1.11 1 97.81 350 GLN B CA 1
ATOM 7229 C C . GLN B 1 350 ? -8.578 -26.406 0.132 1 97.81 350 GLN B C 1
ATOM 7231 O O . GLN B 1 350 ? -7.898 -26.797 1.09 1 97.81 350 GLN B O 1
ATOM 7236 N N . GLY B 1 351 ? -9.852 -26.469 0.131 1 95.94 351 GLY B N 1
ATOM 7237 C CA . GLY B 1 351 ? -10.547 -27.25 1.147 1 95.94 351 GLY B CA 1
ATOM 7238 C C . GLY B 1 351 ? -10.359 -28.75 0.99 1 95.94 351 GLY B C 1
ATOM 7239 O O . GLY B 1 351 ? -10.008 -29.219 -0.091 1 95.94 351 GLY B O 1
ATOM 7240 N N . ALA B 1 352 ? -10.648 -29.453 2.027 1 94.25 352 ALA B N 1
ATOM 7241 C CA . ALA B 1 352 ? -10.414 -30.891 2.059 1 94.25 352 ALA B CA 1
ATOM 7242 C C . ALA B 1 352 ? -11.305 -31.609 1.054 1 94.25 352 ALA B C 1
ATOM 7244 O O . ALA B 1 352 ? -10.922 -32.656 0.516 1 94.25 352 ALA B O 1
ATOM 7245 N N . ASP B 1 353 ? -12.352 -31.062 0.698 1 94 353 ASP B N 1
ATOM 7246 C CA . ASP B 1 353 ? -13.312 -31.703 -0.195 1 94 353 ASP B CA 1
ATOM 7247 C C . ASP B 1 353 ? -12.992 -31.391 -1.656 1 94 353 ASP B C 1
ATOM 7249 O O . ASP B 1 353 ? -13.656 -31.906 -2.562 1 94 353 ASP B O 1
ATOM 7253 N N . GLY B 1 354 ? -12.055 -30.531 -1.89 1 94.81 354 GLY B N 1
ATOM 7254 C CA . GLY B 1 354 ? -11.672 -30.172 -3.246 1 94.81 354 GLY B CA 1
ATOM 7255 C C . GLY B 1 354 ? -12.609 -29.156 -3.877 1 94.81 354 GLY B C 1
ATOM 7256 O O . GLY B 1 354 ? -12.297 -28.594 -4.926 1 94.81 354 GLY B O 1
ATOM 7257 N N . GLU B 1 355 ? -13.711 -28.859 -3.273 1 94.25 355 GLU B N 1
ATOM 7258 C CA . GLU B 1 355 ? -14.703 -27.938 -3.795 1 94.25 355 GLU B CA 1
ATOM 7259 C C . GLU B 1 355 ? -14.492 -26.531 -3.23 1 94.25 355 GLU B C 1
ATOM 7261 O O . GLU B 1 355 ? -14.719 -25.531 -3.922 1 94.25 355 GLU B O 1
ATOM 7266 N N . ALA B 1 356 ? -14.195 -26.5 -1.971 1 94.81 356 ALA B N 1
ATOM 7267 C CA . ALA B 1 356 ? -14.008 -25.219 -1.303 1 94.81 356 ALA B CA 1
ATOM 7268 C C . ALA B 1 356 ? -12.617 -24.656 -1.579 1 94.81 356 ALA B C 1
ATOM 7270 O O . ALA B 1 356 ? -11.633 -25.406 -1.615 1 94.81 356 ALA B O 1
ATOM 7271 N N . TRP B 1 357 ? -12.57 -23.344 -1.845 1 96.38 357 TRP B N 1
ATOM 7272 C CA . TRP B 1 357 ? -11.297 -22.672 -2.102 1 96.38 357 TRP B CA 1
ATOM 7273 C C . TRP B 1 357 ? -11.273 -21.297 -1.446 1 96.38 357 TRP B C 1
ATOM 7275 O O . TRP B 1 357 ? -12.305 -20.625 -1.357 1 96.38 357 TRP B O 1
ATOM 7285 N N . CYS B 1 358 ? -10.117 -20.922 -1 1 96.38 358 CYS B N 1
ATOM 7286 C CA . CYS B 1 358 ? -9.875 -19.531 -0.626 1 96.38 358 CYS B CA 1
ATOM 7287 C C . CYS B 1 358 ? -9.641 -18.672 -1.858 1 96.38 358 CYS B C 1
ATOM 7289 O O . CYS B 1 358 ? -8.898 -19.062 -2.762 1 96.38 358 CYS B O 1
ATOM 7291 N N . TYR B 1 359 ? -10.344 -17.547 -1.902 1 95.88 359 TYR B N 1
ATOM 7292 C CA . TYR B 1 359 ? -9.953 -16.531 -2.877 1 95.88 359 TYR B CA 1
ATOM 7293 C C . TYR B 1 359 ? -8.594 -15.93 -2.527 1 95.88 359 TYR B C 1
ATOM 7295 O O . TYR B 1 359 ? -7.695 -15.883 -3.371 1 95.88 359 TYR B O 1
ATOM 7303 N N . TYR B 1 360 ? -8.523 -15.508 -1.296 1 96 360 TYR B N 1
ATOM 7304 C CA . TYR B 1 360 ? -7.277 -15.055 -0.697 1 96 360 TYR B CA 1
ATOM 7305 C C . TYR B 1 360 ? -6.812 -16 0.395 1 96 360 TYR B C 1
ATOM 7307 O O . TYR B 1 360 ? -7.625 -16.516 1.171 1 96 360 TYR B O 1
ATOM 7315 N N . SER B 1 361 ? -5.535 -16.297 0.385 1 96.56 361 SER B N 1
ATOM 7316 C CA . SER B 1 361 ? -4.859 -16.891 1.53 1 96.56 361 SER B CA 1
ATOM 7317 C C . SER B 1 361 ? -3.896 -15.906 2.184 1 96.56 361 SER B C 1
ATOM 7319 O O . SER B 1 361 ? -3.445 -14.953 1.542 1 96.56 361 SER B O 1
ATOM 7321 N N . PHE B 1 362 ? -3.658 -16.125 3.453 1 96.62 362 PHE B N 1
ATOM 7322 C CA . PHE B 1 362 ? -2.785 -15.25 4.223 1 96.62 362 PHE B CA 1
ATOM 7323 C C . PHE B 1 362 ? -1.771 -16.062 5.023 1 96.62 362 PHE B C 1
ATOM 7325 O O . PHE B 1 362 ? -2.111 -17.094 5.602 1 96.62 362 PHE B O 1
ATOM 7332 N N . PRO B 1 363 ? -0.468 -15.578 5.066 1 97.81 363 PRO B N 1
ATOM 7333 C CA . PRO B 1 363 ? 0.392 -16.219 6.066 1 97.81 363 PRO B CA 1
ATOM 7334 C C . PRO B 1 363 ? -0.151 -16.078 7.488 1 97.81 363 PRO B C 1
ATOM 7336 O O . PRO B 1 363 ? -0.202 -17.062 8.234 1 97.81 363 PRO B O 1
ATOM 7339 N N . ASN B 1 364 ? -0.514 -14.859 7.863 1 97.56 364 ASN B N 1
ATOM 7340 C CA . ASN B 1 364 ? -1.281 -14.625 9.086 1 97.56 364 ASN B CA 1
ATOM 7341 C C . ASN B 1 364 ? -2.709 -14.188 8.773 1 97.56 364 ASN B C 1
ATOM 7343 O O . ASN B 1 364 ? -2.926 -13.117 8.203 1 97.56 364 ASN B O 1
ATOM 7347 N N . GLY B 1 365 ? -3.668 -15.008 9.055 1 95.94 365 GLY B N 1
ATOM 7348 C CA . GLY B 1 365 ? -5.043 -14.594 8.82 1 95.94 365 GLY B CA 1
ATOM 7349 C C . GLY B 1 365 ? -6.035 -15.734 8.922 1 95.94 365 GLY B C 1
ATOM 7350 O O . GLY B 1 365 ? -5.645 -16.891 9.156 1 95.94 365 GLY B O 1
ATOM 7351 N N . LYS B 1 366 ? -7.277 -15.383 8.773 1 95.31 366 LYS B N 1
ATOM 7352 C CA . LYS B 1 366 ? -8.391 -16.328 8.805 1 95.31 366 LYS B CA 1
ATOM 7353 C C . LYS B 1 366 ? -8.609 -16.969 7.434 1 95.31 366 LYS B C 1
ATOM 7355 O O . LYS B 1 366 ? -8.531 -16.281 6.41 1 95.31 366 LYS B O 1
ATOM 7360 N N . ARG B 1 367 ? -8.758 -18.297 7.441 1 95.88 367 ARG B N 1
ATOM 7361 C CA . ARG B 1 367 ? -9.156 -19 6.227 1 95.88 367 ARG B CA 1
ATOM 7362 C C . ARG B 1 367 ? -10.617 -18.688 5.879 1 95.88 367 ARG B C 1
ATOM 7364 O O . ARG B 1 367 ? -11.516 -18.969 6.672 1 95.88 367 ARG B O 1
ATOM 7371 N N . VAL B 1 368 ? -10.836 -18.109 4.715 1 95.38 368 VAL B N 1
ATOM 7372 C CA . VAL B 1 368 ? -12.188 -17.781 4.246 1 95.38 368 VAL B CA 1
ATOM 7373 C C . VAL B 1 368 ? -12.438 -18.453 2.896 1 95.38 368 VAL B C 1
ATOM 7375 O O . VAL B 1 368 ? -11.773 -18.125 1.906 1 95.38 368 VAL B O 1
ATOM 7378 N N . HIS B 1 369 ? -13.328 -19.422 2.889 1 95.25 369 HIS B N 1
ATOM 7379 C CA . HIS B 1 369 ? -13.711 -20.047 1.634 1 95.25 369 HIS B CA 1
ATOM 7380 C C . HIS B 1 369 ? -14.688 -19.172 0.856 1 95.25 369 HIS B C 1
ATOM 7382 O O . HIS B 1 369 ? -15.594 -18.562 1.443 1 95.25 369 HIS B O 1
ATOM 7388 N N . THR B 1 370 ? -14.453 -19.078 -0.399 1 91.62 370 THR B N 1
ATOM 7389 C CA . THR B 1 370 ? -15.344 -18.266 -1.231 1 91.62 370 THR B CA 1
ATOM 7390 C C . THR B 1 370 ? -16.719 -18.938 -1.355 1 91.62 370 THR B C 1
ATOM 7392 O O . THR B 1 370 ? -16.812 -20.156 -1.477 1 91.62 370 THR B O 1
ATOM 7395 N N . THR B 1 371 ? -17.781 -18.156 -1.246 1 83.5 371 THR B N 1
ATOM 7396 C CA . THR B 1 371 ? -19.141 -18.688 -1.279 1 83.5 371 THR B CA 1
ATOM 7397 C C . THR B 1 371 ? -19.766 -18.484 -2.658 1 83.5 371 THR B C 1
ATOM 7399 O O . THR B 1 371 ? -20.891 -18.906 -2.9 1 83.5 371 THR B O 1
ATOM 7402 N N . TYR B 1 372 ? -19.078 -17.906 -3.568 1 77.81 372 TYR B N 1
ATOM 7403 C CA . TYR B 1 372 ? -19.609 -17.625 -4.898 1 77.81 372 TYR B CA 1
ATOM 7404 C C . TYR B 1 372 ? -18.625 -18.062 -5.98 1 77.81 372 TYR B C 1
ATOM 7406 O O . TYR B 1 372 ? -17.516 -18.5 -5.676 1 77.81 372 TYR B O 1
ATOM 7414 N N . TRP B 1 373 ? -19.203 -17.922 -7.227 1 79.06 373 TRP B N 1
ATOM 7415 C CA . TRP B 1 373 ? -18.391 -18.266 -8.383 1 79.06 373 TRP B CA 1
ATOM 7416 C C . TRP B 1 373 ? -17.234 -17.281 -8.555 1 79.06 373 TRP B C 1
ATOM 7418 O O . TRP B 1 373 ? -17.422 -16.172 -9.078 1 79.06 373 TRP B O 1
ATOM 7428 N N . ARG B 1 374 ? -16.125 -17.594 -7.902 1 85 374 ARG B N 1
ATOM 7429 C CA . ARG B 1 374 ? -14.953 -16.75 -8.078 1 85 374 ARG B CA 1
ATOM 7430 C C . ARG B 1 374 ? -13.883 -17.438 -8.906 1 85 374 ARG B C 1
ATOM 7432 O O . ARG B 1 374 ? -13.844 -18.672 -8.977 1 85 374 ARG B O 1
ATOM 7439 N N . CYS B 1 375 ? -13.133 -16.641 -9.5 1 92.06 375 CYS B N 1
ATOM 7440 C CA . CYS B 1 375 ? -12.156 -17.125 -10.461 1 92.06 375 CYS B CA 1
ATOM 7441 C C . CYS B 1 375 ? -11.18 -18.094 -9.797 1 92.06 375 CYS B C 1
ATOM 7443 O O . CYS B 1 375 ? -10.672 -19.016 -10.445 1 92.06 375 CYS B O 1
ATOM 7445 N N . CYS B 1 376 ? -10.945 -17.969 -8.523 1 94.69 376 CYS B N 1
ATOM 7446 C CA . CYS B 1 376 ? -9.898 -18.719 -7.828 1 94.69 376 CYS B CA 1
ATOM 7447 C C . CYS B 1 376 ? -10.266 -20.188 -7.691 1 94.69 376 CYS B C 1
ATOM 7449 O O . CYS B 1 376 ? -9.383 -21.047 -7.625 1 94.69 376 CYS B O 1
ATOM 7451 N N . LYS B 1 377 ? -11.508 -20.531 -7.637 1 95.12 377 LYS B N 1
ATOM 7452 C CA . LYS B 1 377 ? -11.906 -21.922 -7.582 1 95.12 377 LYS B CA 1
ATOM 7453 C C . LYS B 1 377 ? -11.492 -22.656 -8.852 1 95.12 377 LYS B C 1
ATOM 7455 O O . LYS B 1 377 ? -11.008 -23.797 -8.789 1 95.12 377 LYS B O 1
ATOM 7460 N N . SER B 1 378 ? -11.727 -22.031 -9.945 1 97 378 SER B N 1
ATOM 7461 C CA . SER B 1 378 ? -11.352 -22.625 -11.227 1 97 378 SER B CA 1
ATOM 7462 C C . SER B 1 378 ? -9.844 -22.625 -11.414 1 97 378 SER B C 1
ATOM 7464 O O . SER B 1 378 ? -9.273 -23.594 -11.914 1 97 378 SER B O 1
ATOM 7466 N N . SER B 1 379 ? -9.195 -21.547 -11.008 1 98 379 SER B N 1
ATOM 7467 C CA . SER B 1 379 ? -7.746 -21.453 -11.148 1 98 379 SER B CA 1
ATOM 7468 C C . SER B 1 379 ? -7.031 -22.453 -10.242 1 98 379 SER B C 1
ATOM 7470 O O . SER B 1 379 ? -6.004 -23.016 -10.625 1 98 379 SER B O 1
ATOM 7472 N N . GLY B 1 380 ? -7.598 -22.609 -9.023 1 98.19 380 GLY B N 1
ATOM 7473 C CA . GLY B 1 380 ? -7.047 -23.609 -8.133 1 98.19 380 GLY B CA 1
ATOM 7474 C C . GLY B 1 380 ? -7.105 -25.016 -8.719 1 98.19 380 GLY B C 1
ATOM 7475 O O . GLY B 1 380 ? -6.145 -25.781 -8.609 1 98.19 380 GLY B O 1
ATOM 7476 N N . ALA B 1 381 ? -8.188 -25.328 -9.359 1 98.12 381 ALA B N 1
ATOM 7477 C CA . ALA B 1 381 ? -8.352 -26.625 -9.992 1 98.12 381 ALA B CA 1
ATOM 7478 C C . ALA B 1 381 ? -7.301 -26.844 -11.086 1 98.12 381 ALA B C 1
ATOM 7480 O O . ALA B 1 381 ? -6.723 -27.922 -11.195 1 98.12 381 ALA B O 1
ATOM 7481 N N . ILE B 1 382 ? -7.094 -25.812 -11.836 1 98.62 382 ILE B N 1
ATOM 7482 C CA . ILE B 1 382 ? -6.07 -25.875 -12.867 1 98.62 382 ILE B CA 1
ATOM 7483 C C . ILE B 1 382 ? -4.707 -26.141 -12.234 1 98.62 382 ILE B C 1
ATOM 7485 O O . ILE B 1 382 ? -3.963 -27.016 -12.672 1 98.62 382 ILE B O 1
ATOM 7489 N N . ALA B 1 383 ? -4.391 -25.406 -11.203 1 98.75 383 ALA B N 1
ATOM 7490 C CA . ALA B 1 383 ? -3.082 -25.5 -10.562 1 98.75 383 ALA B CA 1
ATOM 7491 C C . ALA B 1 383 ? -2.834 -26.922 -10.039 1 98.75 383 ALA B C 1
ATOM 7493 O O . ALA B 1 383 ? -1.737 -27.453 -10.195 1 98.75 383 ALA B O 1
ATOM 7494 N N . ILE B 1 384 ? -3.826 -27.5 -9.445 1 98.69 384 ILE B N 1
ATOM 7495 C CA . ILE B 1 384 ? -3.713 -28.859 -8.914 1 98.69 384 ILE B CA 1
ATOM 7496 C C . ILE B 1 384 ? -3.443 -29.844 -10.055 1 98.69 384 ILE B C 1
ATOM 7498 O O . ILE B 1 384 ? -2.572 -30.703 -9.945 1 98.69 384 ILE B O 1
ATOM 7502 N N . GLU B 1 385 ? -4.078 -29.672 -11.148 1 98.5 385 GLU B N 1
ATOM 7503 C CA . GLU B 1 385 ? -3.965 -30.609 -12.258 1 98.5 385 GLU B CA 1
ATOM 7504 C C . GLU B 1 385 ? -2.664 -30.406 -13.031 1 98.5 385 GLU B C 1
ATOM 7506 O O . GLU B 1 385 ? -2.303 -31.234 -13.875 1 98.5 385 GLU B O 1
ATOM 7511 N N . GLU B 1 386 ? -1.949 -29.312 -12.75 1 97.62 386 GLU B N 1
ATOM 7512 C CA . GLU B 1 386 ? -0.626 -29.109 -13.328 1 97.62 386 GLU B CA 1
ATOM 7513 C C . GLU B 1 386 ? 0.408 -30.031 -12.688 1 97.62 386 GLU B C 1
ATOM 7515 O O . GLU B 1 386 ? 1.442 -30.328 -13.297 1 97.62 386 GLU B O 1
ATOM 7520 N N . LEU B 1 387 ? 0.191 -30.516 -11.508 1 98.38 387 LEU B N 1
ATOM 7521 C CA . LEU B 1 387 ? 1.226 -31.094 -10.656 1 98.38 387 LEU B CA 1
ATOM 7522 C C . LEU B 1 387 ? 1.65 -32.469 -11.18 1 98.38 387 LEU B C 1
ATOM 7524 O O . LEU B 1 387 ? 2.846 -32.75 -11.266 1 98.38 387 LEU B O 1
ATOM 7528 N N . PRO B 1 388 ? 0.731 -33.344 -11.602 1 98 388 PRO B N 1
ATOM 7529 C CA . PRO B 1 388 ? 1.183 -34.656 -12.055 1 98 388 PRO B CA 1
ATOM 7530 C C . PRO B 1 388 ? 2.129 -34.562 -13.25 1 98 388 PRO B C 1
ATOM 7532 O O . PRO B 1 388 ? 3.203 -35.188 -13.234 1 98 388 PRO B O 1
ATOM 7535 N N . GLY B 1 389 ? 1.854 -33.812 -14.172 1 94.69 389 GLY B N 1
ATOM 7536 C CA . GLY B 1 389 ? 2.648 -33.719 -15.391 1 94.69 389 GLY B CA 1
ATOM 7537 C C . GLY B 1 389 ? 4.059 -33.219 -15.148 1 94.69 389 GLY B C 1
ATOM 7538 O O . GLY B 1 389 ? 5.008 -33.688 -15.781 1 94.69 389 GLY B O 1
ATOM 7539 N N . PHE B 1 390 ? 4.223 -32.344 -14.273 1 94.44 390 PHE B N 1
ATOM 7540 C CA . PHE B 1 390 ? 5.531 -31.719 -14.094 1 94.44 390 PHE B CA 1
ATOM 7541 C C . PHE B 1 390 ? 6.402 -32.562 -13.172 1 94.44 390 PHE B C 1
ATOM 7543 O O . PHE B 1 390 ? 7.621 -32.406 -13.133 1 94.44 390 PHE B O 1
ATOM 7550 N N . ALA B 1 391 ? 5.836 -33.531 -12.492 1 98.38 391 ALA B N 1
ATOM 7551 C CA . ALA B 1 391 ? 6.555 -34.312 -11.469 1 98.38 391 ALA B CA 1
ATOM 7552 C C . ALA B 1 391 ? 7.742 -35.031 -12.078 1 98.38 391 ALA B C 1
ATOM 7554 O O . ALA B 1 391 ? 8.758 -35.25 -11.414 1 98.38 391 ALA B O 1
ATOM 7555 N N . TYR B 1 392 ? 7.574 -35.438 -13.367 1 98.44 392 TYR B N 1
ATOM 7556 C CA . TYR B 1 392 ? 8.625 -36.125 -14.086 1 98.44 392 TYR B CA 1
ATOM 7557 C C . TYR B 1 392 ? 8.766 -35.594 -15.508 1 98.44 392 TYR B C 1
ATOM 7559 O O . TYR B 1 392 ? 7.855 -34.969 -16.031 1 98.44 392 TYR B O 1
ATOM 7567 N N . GLY B 1 393 ? 9.875 -35.844 -16.062 1 97 393 GLY B N 1
ATOM 7568 C CA . GLY B 1 393 ? 10.102 -35.531 -17.469 1 97 393 GLY B CA 1
ATOM 7569 C C . GLY B 1 393 ? 11.336 -36.219 -18.047 1 97 393 GLY B C 1
ATOM 7570 O O . GLY B 1 393 ? 12.086 -36.844 -17.312 1 97 393 GLY B O 1
ATOM 7571 N N . VAL B 1 394 ? 11.461 -36.156 -19.297 1 96.88 394 VAL B N 1
ATOM 7572 C CA . VAL B 1 394 ? 12.648 -36.625 -20 1 96.88 394 VAL B CA 1
ATOM 7573 C C . VAL B 1 394 ? 13.5 -35.438 -20.422 1 96.88 394 VAL B C 1
ATOM 7575 O O . VAL B 1 394 ? 13.047 -34.594 -21.203 1 96.88 394 VAL B O 1
ATOM 7578 N N . ALA B 1 395 ? 14.672 -35.406 -19.859 1 95.25 395 ALA B N 1
ATOM 7579 C CA . ALA B 1 395 ? 15.586 -34.312 -20.188 1 95.25 395 ALA B CA 1
ATOM 7580 C C . ALA B 1 395 ? 16.156 -34.469 -21.594 1 95.25 395 ALA B C 1
ATOM 7582 O O . ALA B 1 395 ? 15.984 -35.5 -22.234 1 95.25 395 ALA B O 1
ATOM 7583 N N . ALA B 1 396 ? 16.812 -33.469 -22.047 1 91.19 396 ALA B N 1
ATOM 7584 C CA . ALA B 1 396 ? 17.359 -33.438 -23.406 1 91.19 396 ALA B CA 1
ATOM 7585 C C . ALA B 1 396 ? 18.391 -34.562 -23.594 1 91.19 396 ALA B C 1
ATOM 7587 O O . ALA B 1 396 ? 18.531 -35.094 -24.703 1 91.19 396 ALA B O 1
ATOM 7588 N N . ASP B 1 397 ? 19 -34.969 -22.5 1 91.62 397 ASP B N 1
ATOM 7589 C CA . ASP B 1 397 ? 20.047 -36 -22.609 1 91.62 397 ASP B CA 1
ATOM 7590 C C . ASP B 1 397 ? 19.484 -37.406 -22.453 1 91.62 397 ASP B C 1
ATOM 7592 O O . ASP B 1 397 ? 20.219 -38.375 -22.359 1 91.62 397 ASP B O 1
ATOM 7596 N N . GLY B 1 398 ? 18.172 -37.438 -22.328 1 92.94 398 GLY B N 1
ATOM 7597 C CA . GLY B 1 398 ? 17.5 -38.719 -22.297 1 92.94 398 GLY B CA 1
ATOM 7598 C C . GLY B 1 398 ? 17.281 -39.219 -20.891 1 92.94 398 GLY B C 1
ATOM 7599 O O . GLY B 1 398 ? 16.641 -40.281 -20.688 1 92.94 398 GLY B O 1
ATOM 7600 N N . SER B 1 399 ? 17.766 -38.531 -19.906 1 95.69 399 SER B N 1
ATOM 7601 C CA . SER B 1 399 ? 17.562 -38.969 -18.516 1 95.69 399 SER B CA 1
ATOM 7602 C C . SER B 1 399 ? 16.156 -38.625 -18.031 1 95.69 399 SER B C 1
ATOM 7604 O O . SER B 1 399 ? 15.5 -37.75 -18.578 1 95.69 399 SER B O 1
ATOM 7606 N N . VAL B 1 400 ? 15.68 -39.406 -17.078 1 97.88 400 VAL B N 1
ATOM 7607 C CA . VAL B 1 400 ? 14.43 -39.094 -16.406 1 97.88 400 VAL B CA 1
ATOM 7608 C C . VAL B 1 400 ? 14.664 -38.062 -15.32 1 97.88 400 VAL B C 1
ATOM 7610 O O . VAL B 1 400 ? 15.5 -38.25 -14.438 1 97.88 400 VAL B O 1
ATOM 7613 N N . SER B 1 401 ? 14.023 -36.969 -15.438 1 98.06 401 SER B N 1
ATOM 7614 C CA . SER B 1 401 ? 14.078 -35.938 -14.406 1 98.06 401 SER B CA 1
ATOM 7615 C C . SER B 1 401 ? 13.008 -36.156 -13.336 1 98.06 401 SER B C 1
ATOM 7617 O O . SER B 1 401 ? 11.82 -36.281 -13.656 1 98.06 401 SER B O 1
ATOM 7619 N N . VAL B 1 402 ? 13.352 -36.25 -12.094 1 98.69 402 VAL B N 1
ATOM 7620 C CA . VAL B 1 402 ? 12.445 -36.281 -10.945 1 98.69 402 VAL B CA 1
ATOM 7621 C C . VAL B 1 402 ? 12.312 -34.906 -10.352 1 98.69 402 VAL B C 1
ATOM 7623 O O . VAL B 1 402 ? 13.117 -34.5 -9.508 1 98.69 402 VAL B O 1
ATOM 7626 N N . ASN B 1 403 ? 11.312 -34.219 -10.727 1 98.69 403 ASN B N 1
ATOM 7627 C CA . ASN B 1 403 ? 11.18 -32.781 -10.453 1 98.69 403 ASN B CA 1
ATOM 7628 C C . ASN B 1 403 ? 10.469 -32.531 -9.125 1 98.69 403 ASN B C 1
ATOM 7630 O O . ASN B 1 403 ? 10.859 -31.641 -8.359 1 98.69 403 ASN B O 1
ATOM 7634 N N . LEU B 1 404 ? 9.375 -33.219 -8.914 1 98.69 404 LEU B N 1
ATOM 7635 C CA . LEU B 1 404 ? 8.555 -33.062 -7.719 1 98.69 404 LEU B CA 1
ATOM 7636 C C . LEU B 1 404 ? 8.781 -34.219 -6.758 1 98.69 404 LEU B C 1
ATOM 7638 O O . LEU B 1 404 ? 8.664 -35.406 -7.145 1 98.69 404 LEU B O 1
ATOM 7642 N N . LEU B 1 405 ? 9.164 -33.938 -5.566 1 98.81 405 LEU B N 1
ATOM 7643 C CA . LEU B 1 405 ? 9.406 -35 -4.578 1 98.81 405 LEU B CA 1
ATOM 7644 C C . LEU B 1 405 ? 8.133 -35.312 -3.809 1 98.81 405 LEU B C 1
ATOM 7646 O O . LEU B 1 405 ? 7.344 -34.438 -3.49 1 98.81 405 LEU B O 1
ATOM 7650 N N . GLY B 1 406 ? 7.926 -36.594 -3.555 1 98.5 406 GLY B N 1
ATOM 7651 C CA . GLY B 1 406 ? 6.77 -37.125 -2.861 1 98.5 406 GLY B CA 1
ATOM 7652 C C . GLY B 1 406 ? 6.332 -38.5 -3.391 1 98.5 406 GLY B C 1
ATOM 7653 O O . GLY B 1 406 ? 6.77 -38.906 -4.465 1 98.5 406 GLY B O 1
ATOM 7654 N N . PRO B 1 407 ? 5.508 -39.188 -2.617 1 98.75 407 PRO B N 1
ATOM 7655 C CA . PRO B 1 407 ? 5.035 -40.469 -3.131 1 98.75 407 PRO B CA 1
ATOM 7656 C C . PRO B 1 407 ? 4.379 -40.344 -4.504 1 98.75 407 PRO B C 1
ATOM 7658 O O . PRO B 1 407 ? 3.471 -39.531 -4.688 1 98.75 407 PRO B O 1
ATOM 7661 N N . SER B 1 408 ? 4.887 -41.188 -5.457 1 98.75 408 SER B N 1
ATOM 7662 C CA . SER B 1 408 ? 4.391 -41.062 -6.824 1 98.75 408 SER B CA 1
ATOM 7663 C C . SER B 1 408 ? 4.875 -42.25 -7.68 1 98.75 408 SER B C 1
ATOM 7665 O O . SER B 1 408 ? 5.812 -42.938 -7.301 1 98.75 408 SER B O 1
ATOM 7667 N N . GLU B 1 409 ? 4.219 -42.406 -8.734 1 98.44 409 GLU B N 1
ATOM 7668 C CA . GLU B 1 409 ? 4.574 -43.375 -9.773 1 98.44 409 GLU B CA 1
ATOM 7669 C C . GLU B 1 409 ? 4.398 -42.781 -11.164 1 98.44 409 GLU B C 1
ATOM 7671 O O . GLU B 1 409 ? 3.43 -42.062 -11.422 1 98.44 409 GLU B O 1
ATOM 7676 N N . ALA B 1 410 ? 5.328 -43.094 -12.07 1 98.44 410 ALA B N 1
ATOM 7677 C CA . ALA B 1 410 ? 5.242 -42.625 -13.445 1 98.44 410 ALA B CA 1
ATOM 7678 C C . ALA B 1 410 ? 5.707 -43.688 -14.43 1 98.44 410 ALA B C 1
ATOM 7680 O O . ALA B 1 410 ? 6.586 -44.5 -14.117 1 98.44 410 ALA B O 1
ATOM 7681 N N . THR B 1 411 ? 5.098 -43.719 -15.492 1 97.69 411 THR B N 1
ATOM 7682 C CA . THR B 1 411 ? 5.566 -44.5 -16.641 1 97.69 411 THR B CA 1
ATOM 7683 C C . THR B 1 411 ? 5.961 -43.562 -17.797 1 97.69 411 THR B C 1
ATOM 7685 O O . THR B 1 411 ? 5.133 -42.812 -18.312 1 97.69 411 THR B O 1
ATOM 7688 N N . LEU B 1 412 ? 7.184 -43.688 -18.141 1 96.62 412 LEU B N 1
ATOM 7689 C CA . LEU B 1 412 ? 7.715 -42.844 -19.219 1 96.62 412 LEU B CA 1
ATOM 7690 C C . LEU B 1 412 ? 8.289 -43.688 -20.344 1 96.62 412 LEU B C 1
ATOM 7692 O O . LEU B 1 412 ? 8.758 -44.812 -20.094 1 96.62 412 LEU B O 1
ATOM 7696 N N . ASP B 1 413 ? 8.234 -43.219 -21.5 1 93.75 413 ASP B N 1
ATOM 7697 C CA . ASP B 1 413 ? 8.883 -43.844 -22.656 1 93.75 413 ASP B CA 1
ATOM 7698 C C . ASP B 1 413 ? 10.234 -43.188 -22.938 1 93.75 413 ASP B C 1
ATOM 7700 O O . ASP B 1 413 ? 10.305 -42.031 -23.281 1 93.75 413 ASP B O 1
ATOM 7704 N N . LEU B 1 414 ? 11.281 -43.938 -22.781 1 94.94 414 LEU B N 1
ATOM 7705 C CA . LEU B 1 414 ? 12.625 -43.406 -22.984 1 94.94 414 LEU B CA 1
ATOM 7706 C C . LEU B 1 414 ? 13.195 -43.875 -24.312 1 94.94 414 LEU B C 1
ATOM 7708 O O . LEU B 1 414 ? 13.055 -45.062 -24.672 1 94.94 414 LEU B O 1
ATOM 7712 N N . PRO B 1 415 ? 13.75 -42.969 -24.984 1 88.88 415 PRO B N 1
ATOM 7713 C CA . PRO B 1 415 ? 14.406 -43.406 -26.219 1 88.88 415 PRO B CA 1
ATOM 7714 C C . PRO B 1 415 ? 15.422 -44.5 -26 1 88.88 415 PRO B C 1
ATOM 7716 O O . PRO B 1 415 ? 16.266 -44.406 -25.109 1 88.88 415 PRO B O 1
ATOM 7719 N N . GLY B 1 416 ? 15.352 -45.531 -26.781 1 89.69 416 GLY B N 1
ATOM 7720 C CA . GLY B 1 416 ? 16.328 -46.594 -26.734 1 89.69 416 GLY B CA 1
ATOM 7721 C C . GLY B 1 416 ? 16.016 -47.656 -25.672 1 89.69 416 GLY B C 1
ATOM 7722 O O . GLY B 1 416 ? 16.531 -48.75 -25.719 1 89.69 416 GLY B O 1
ATOM 7723 N N . ILE B 1 417 ? 15.242 -47.375 -24.719 1 92.81 417 ILE B N 1
ATOM 7724 C CA . ILE B 1 417 ? 14.953 -48.281 -23.625 1 92.81 417 ILE B CA 1
ATOM 7725 C C . ILE B 1 417 ? 13.492 -48.719 -23.688 1 92.81 417 ILE B C 1
ATOM 7727 O O . ILE B 1 417 ? 13.18 -49.906 -23.516 1 92.81 417 ILE B O 1
ATOM 7731 N N . GLY B 1 418 ? 12.57 -47.781 -24.047 1 93.56 418 GLY B N 1
ATOM 7732 C CA . GLY B 1 418 ? 11.141 -48.062 -24.016 1 93.56 418 GLY B CA 1
ATOM 7733 C C . GLY B 1 418 ? 10.469 -47.625 -22.734 1 93.56 418 GLY B C 1
ATOM 7734 O O . GLY B 1 418 ? 10.828 -46.594 -22.172 1 93.56 418 GLY B O 1
ATOM 7735 N N . ALA B 1 419 ? 9.438 -48.406 -22.344 1 95.62 419 ALA B N 1
ATOM 7736 C CA . ALA B 1 419 ? 8.641 -48.031 -21.188 1 95.62 419 ALA B CA 1
ATOM 7737 C C . ALA B 1 419 ? 9.422 -48.25 -19.891 1 95.62 419 ALA B C 1
ATOM 7739 O O . ALA B 1 419 ? 9.961 -49.312 -19.656 1 95.62 419 ALA B O 1
ATOM 7740 N N . VAL B 1 420 ? 9.516 -47.219 -19.125 1 97.31 420 VAL B N 1
ATOM 7741 C CA . VAL B 1 420 ? 10.188 -47.281 -17.828 1 97.31 420 VAL B CA 1
ATOM 7742 C C . VAL B 1 420 ? 9.227 -46.812 -16.734 1 97.31 420 VAL B C 1
ATOM 7744 O O . VAL B 1 420 ? 8.594 -45.75 -16.859 1 97.31 420 VAL B O 1
ATOM 7747 N N . LYS B 1 421 ? 9.078 -47.594 -15.727 1 98.38 421 LYS B N 1
ATOM 7748 C CA . LYS B 1 421 ? 8.305 -47.219 -14.555 1 98.38 421 LYS B CA 1
ATOM 7749 C C . LYS B 1 421 ? 9.211 -46.656 -13.453 1 98.38 421 LYS B C 1
ATOM 7751 O O . LYS B 1 421 ? 10.227 -47.281 -13.117 1 98.38 421 LYS B O 1
ATOM 7756 N N . VAL B 1 422 ? 8.977 -45.5 -12.969 1 98.62 422 VAL B N 1
ATOM 7757 C CA . VAL B 1 422 ? 9.695 -44.875 -11.859 1 98.62 422 VAL B CA 1
ATOM 7758 C C . VAL B 1 422 ? 8.758 -44.719 -10.664 1 98.62 422 VAL B C 1
ATOM 7760 O O . VAL B 1 422 ? 7.633 -44.219 -10.812 1 98.62 422 VAL B O 1
ATOM 7763 N N . THR B 1 423 ? 9.172 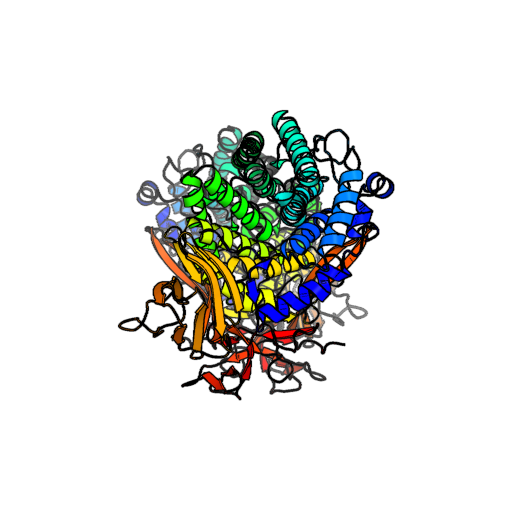-45.125 -9.43 1 98.75 423 THR B N 1
ATOM 7764 C CA . THR B 1 423 ? 8.344 -45.062 -8.227 1 98.75 423 THR B CA 1
ATOM 7765 C C . THR B 1 423 ? 9.102 -44.375 -7.086 1 98.75 423 THR B C 1
ATOM 7767 O O . THR B 1 423 ? 10.203 -44.812 -6.73 1 98.75 423 THR B O 1
ATOM 7770 N N . GLN B 1 424 ? 8.555 -43.312 -6.559 1 98.81 424 GLN B N 1
ATOM 7771 C CA . GLN B 1 424 ? 9.008 -42.75 -5.297 1 98.81 424 GLN B CA 1
ATOM 7772 C C . GLN B 1 424 ? 8.211 -43.281 -4.121 1 98.81 424 GLN B C 1
ATOM 7774 O O . GLN B 1 424 ? 7.016 -43 -3.992 1 98.81 424 GLN B O 1
ATOM 7779 N N . THR B 1 425 ? 8.812 -44.062 -3.295 1 98.81 425 THR B N 1
ATOM 7780 C CA . THR B 1 425 ? 8.211 -44.562 -2.057 1 98.81 425 THR B CA 1
ATOM 7781 C C . THR B 1 425 ? 8.742 -43.75 -0.858 1 98.81 425 THR B C 1
ATOM 7783 O O . THR B 1 425 ? 9.93 -43.812 -0.557 1 98.81 425 THR B O 1
ATOM 7786 N N . THR B 1 426 ? 7.871 -43.062 -0.203 1 98.25 426 THR B N 1
ATOM 7787 C CA . THR B 1 426 ? 8.305 -42.156 0.862 1 98.25 426 THR B CA 1
ATOM 7788 C C . THR B 1 426 ? 7.109 -41.656 1.653 1 98.25 426 THR B C 1
ATOM 7790 O O . THR B 1 426 ? 5.969 -41.719 1.19 1 98.25 426 THR B O 1
ATOM 7793 N N . ASP B 1 427 ? 7.324 -41.156 2.877 1 96 427 ASP B N 1
ATOM 7794 C CA . ASP B 1 427 ? 6.359 -40.406 3.656 1 96 427 ASP B CA 1
ATOM 7795 C C . ASP B 1 427 ? 6.637 -38.906 3.547 1 96 427 ASP B C 1
ATOM 7797 O O . ASP B 1 427 ? 6.117 -38.094 4.336 1 96 427 ASP B O 1
ATOM 7801 N N . TYR B 1 428 ? 7.547 -38.5 2.578 1 96.06 428 TYR B N 1
ATOM 7802 C CA . TYR B 1 428 ? 7.695 -37.094 2.242 1 96.06 428 TYR B CA 1
ATOM 7803 C C . TYR B 1 428 ? 6.34 -36.438 1.971 1 96.06 428 TYR B C 1
ATOM 7805 O O . TYR B 1 428 ? 5.457 -37.062 1.379 1 96.06 428 TYR B O 1
ATOM 7813 N N . PRO B 1 429 ? 6.184 -35.312 2.508 1 96.12 429 PRO B N 1
ATOM 7814 C CA . PRO B 1 429 ? 7.125 -34.312 2.988 1 96.12 429 PRO B CA 1
ATOM 7815 C C . PRO B 1 429 ? 7.371 -34.406 4.492 1 96.12 429 PRO B C 1
ATOM 7817 O O . PRO B 1 429 ? 8 -33.5 5.074 1 96.12 429 PRO B O 1
ATOM 7820 N N . PHE B 1 430 ? 6.914 -35.406 5.184 1 94.62 430 PHE B N 1
ATOM 7821 C CA . PHE B 1 430 ? 7.059 -35.531 6.629 1 94.62 430 PHE B CA 1
ATOM 7822 C C . PHE B 1 430 ? 8.312 -36.312 6.988 1 94.62 430 PHE B C 1
ATOM 7824 O O . PHE B 1 430 ? 8.898 -36.094 8.055 1 94.62 430 PHE B O 1
ATOM 7831 N N . ALA B 1 431 ? 8.711 -37.219 6.113 1 93.25 431 ALA B N 1
ATOM 7832 C CA . ALA B 1 431 ? 9.922 -38.031 6.309 1 93.25 431 ALA B CA 1
ATOM 7833 C C . ALA B 1 431 ? 11.055 -37.531 5.426 1 93.25 431 ALA B C 1
ATOM 7835 O O . ALA B 1 431 ? 10.82 -36.906 4.379 1 93.25 431 ALA B O 1
ATOM 7836 N N . ASP B 1 432 ? 12.289 -37.906 5.766 1 94.25 432 ASP B N 1
ATOM 7837 C CA . ASP B 1 432 ? 13.461 -37.312 5.109 1 94.25 432 ASP B CA 1
ATOM 7838 C C . ASP B 1 432 ? 14.055 -38.281 4.094 1 94.25 432 ASP B C 1
ATOM 7840 O O . ASP B 1 432 ? 15.07 -38 3.461 1 94.25 432 ASP B O 1
ATOM 7844 N N . THR B 1 433 ? 13.414 -39.469 3.949 1 97.38 433 THR B N 1
ATOM 7845 C CA . THR B 1 433 ? 13.977 -40.469 3.055 1 97.38 433 THR B CA 1
ATOM 7846 C C . THR B 1 433 ? 13.023 -40.75 1.907 1 97.38 433 THR B C 1
ATOM 7848 O O . THR B 1 433 ? 11.82 -40.938 2.125 1 97.38 433 THR B O 1
ATOM 7851 N N . ILE B 1 434 ? 13.562 -40.875 0.724 1 98.69 434 ILE B N 1
ATOM 7852 C CA . ILE B 1 434 ? 12.805 -41.156 -0.485 1 98.69 434 ILE B CA 1
ATOM 7853 C C . ILE B 1 434 ? 13.508 -42.25 -1.28 1 98.69 434 ILE B C 1
ATOM 7855 O O . ILE B 1 434 ? 14.617 -42.062 -1.769 1 98.69 434 ILE B O 1
ATOM 7859 N N . ARG B 1 435 ? 12.906 -43.375 -1.453 1 98.81 435 ARG B N 1
ATOM 7860 C CA . ARG B 1 435 ? 13.398 -44.438 -2.338 1 98.81 435 ARG B CA 1
ATOM 7861 C C . ARG B 1 435 ? 12.859 -44.25 -3.752 1 98.81 435 ARG B C 1
ATOM 7863 O O . ARG B 1 435 ? 11.641 -44.219 -3.955 1 98.81 435 ARG B O 1
ATOM 7870 N N . ILE B 1 436 ? 13.695 -44.125 -4.664 1 98.81 436 ILE B N 1
ATOM 7871 C CA . ILE B 1 436 ? 13.336 -44 -6.07 1 98.81 436 ILE B CA 1
ATOM 7872 C C . ILE B 1 436 ? 13.719 -45.281 -6.812 1 98.81 436 ILE B C 1
ATOM 7874 O O . ILE B 1 436 ? 14.898 -45.562 -6.992 1 98.81 436 ILE B O 1
ATOM 7878 N N . ALA B 1 437 ? 12.758 -45.969 -7.277 1 98.75 437 ALA B N 1
ATOM 7879 C CA . ALA B 1 437 ? 12.992 -47.25 -7.973 1 98.75 437 ALA B CA 1
ATOM 7880 C C . ALA B 1 437 ? 12.664 -47.125 -9.461 1 98.75 437 ALA B C 1
ATOM 7882 O O . ALA B 1 437 ? 11.789 -46.344 -9.844 1 98.75 437 ALA B O 1
ATOM 7883 N N . VAL B 1 438 ? 13.328 -47.938 -10.273 1 98.25 438 VAL B N 1
ATOM 7884 C CA . VAL B 1 438 ? 13.062 -47.969 -11.703 1 98.25 438 VAL B CA 1
ATOM 7885 C C . VAL B 1 438 ? 12.781 -49.406 -12.141 1 98.25 438 VAL B C 1
ATOM 7887 O O . VAL B 1 438 ? 13.398 -50.344 -11.625 1 98.25 438 VAL B O 1
ATOM 7890 N N . ASP B 1 439 ? 11.867 -49.594 -12.922 1 98.12 439 ASP B N 1
ATOM 7891 C CA . ASP B 1 439 ? 11.594 -50.844 -13.633 1 98.12 439 ASP B CA 1
ATOM 7892 C C . ASP B 1 439 ? 11.688 -50.656 -15.141 1 98.12 439 ASP B C 1
ATOM 7894 O O . ASP B 1 439 ? 10.781 -50.094 -15.758 1 98.12 439 ASP B O 1
ATOM 7898 N N . ALA B 1 440 ? 12.766 -51.094 -15.688 1 96.75 440 ALA B N 1
ATOM 7899 C CA . ALA B 1 440 ? 13.055 -50.969 -17.109 1 96.75 440 ALA B CA 1
ATOM 7900 C C . ALA B 1 440 ? 13.539 -52.281 -17.703 1 96.75 440 ALA B C 1
ATOM 7902 O O . ALA B 1 440 ? 14.43 -52.312 -18.562 1 96.75 440 ALA B O 1
ATOM 7903 N N . GLY B 1 441 ? 13.148 -53.375 -17.203 1 94.19 441 GLY B N 1
ATOM 7904 C CA . GLY B 1 441 ? 13.547 -54.688 -17.703 1 94.19 441 GLY B CA 1
ATOM 7905 C C . GLY B 1 441 ? 15.023 -54.969 -17.516 1 94.19 441 GLY B C 1
ATOM 7906 O O . GLY B 1 441 ? 15.648 -55.625 -18.359 1 94.19 441 GLY B O 1
ATOM 7907 N N . GLY B 1 442 ? 15.594 -54.406 -16.609 1 93.81 442 GLY B N 1
ATOM 7908 C CA . GLY B 1 442 ? 16.984 -54.656 -16.297 1 93.81 442 GLY B CA 1
ATOM 7909 C C . GLY B 1 442 ? 17.922 -53.625 -16.859 1 93.81 442 GLY B C 1
ATOM 7910 O O . GLY B 1 442 ? 19.094 -53.562 -16.484 1 93.81 442 GLY B O 1
ATOM 7911 N N . ALA B 1 443 ? 17.391 -52.75 -17.688 1 95.62 443 ALA B N 1
ATOM 7912 C CA . ALA B 1 443 ? 18.234 -51.719 -18.266 1 95.62 443 ALA B CA 1
ATOM 7913 C C . ALA B 1 443 ? 18.578 -50.656 -17.203 1 95.62 443 ALA B C 1
ATOM 7915 O O . ALA B 1 443 ? 17.781 -50.375 -16.312 1 95.62 443 ALA B O 1
ATOM 7916 N N . LYS B 1 444 ? 19.766 -50.094 -17.344 1 96.31 444 LYS B N 1
ATOM 7917 C CA . LYS B 1 444 ? 20.156 -48.969 -16.5 1 96.31 444 LYS B CA 1
ATOM 7918 C C . LYS B 1 444 ? 19.484 -47.688 -16.969 1 96.31 444 LYS B C 1
ATOM 7920 O O . LYS B 1 444 ? 19.484 -47.375 -18.172 1 96.31 444 LYS B O 1
ATOM 7925 N N . VAL B 1 445 ? 18.875 -47 -16.109 1 97.31 445 VAL B N 1
ATOM 7926 C CA . VAL B 1 445 ? 18.188 -45.75 -16.391 1 97.31 445 VAL B CA 1
ATOM 7927 C C . VAL B 1 445 ? 18.922 -44.594 -15.711 1 97.31 445 VAL B C 1
ATOM 7929 O O . VAL B 1 445 ? 19.281 -44.688 -14.539 1 97.31 445 VAL B O 1
ATOM 7932 N N . ALA B 1 446 ? 19.219 -43.562 -16.469 1 97.25 446 ALA B N 1
ATOM 7933 C CA . ALA B 1 446 ? 19.781 -42.344 -15.898 1 97.25 446 ALA B CA 1
ATOM 7934 C C . ALA B 1 446 ? 18.688 -41.469 -15.281 1 97.25 446 ALA B C 1
ATOM 7936 O O . ALA B 1 446 ? 17.688 -41.125 -15.938 1 97.25 446 ALA B O 1
ATOM 7937 N N . LEU B 1 447 ? 18.828 -41.156 -14.047 1 97.94 447 LEU B N 1
ATOM 7938 C CA . LEU B 1 447 ? 17.922 -40.281 -13.312 1 97.94 447 LEU B CA 1
ATOM 7939 C C . LEU B 1 447 ? 18.594 -38.938 -12.984 1 97.94 447 LEU B C 1
ATOM 7941 O O . LEU B 1 447 ? 19.781 -38.906 -12.625 1 97.94 447 LEU B O 1
ATOM 7945 N N . ASN B 1 448 ? 17.953 -37.844 -13.234 1 97.88 448 ASN B N 1
ATOM 7946 C CA . ASN B 1 448 ? 18.266 -36.562 -12.641 1 97.88 448 ASN B CA 1
ATOM 7947 C C . ASN B 1 448 ? 17.391 -36.25 -11.422 1 97.88 448 ASN B C 1
ATOM 7949 O O . ASN B 1 448 ? 16.25 -35.812 -11.562 1 97.88 448 ASN B O 1
ATOM 7953 N N . VAL B 1 449 ? 17.922 -36.438 -10.25 1 98.38 449 VAL B N 1
ATOM 7954 C CA . VAL B 1 449 ? 17.172 -36.312 -9.008 1 98.38 449 VAL B CA 1
ATOM 7955 C C . VAL B 1 449 ? 17.344 -34.906 -8.445 1 98.38 449 VAL B C 1
ATOM 7957 O O . VAL B 1 449 ? 18.469 -34.438 -8.258 1 98.38 449 VAL B O 1
ATOM 7960 N N . ARG B 1 450 ? 16.281 -34.219 -8.195 1 98.44 450 ARG B N 1
ATOM 7961 C CA . ARG B 1 450 ? 16.344 -32.844 -7.676 1 98.44 450 ARG B CA 1
ATOM 7962 C C . ARG B 1 450 ? 16.781 -32.844 -6.215 1 98.44 450 ARG B C 1
ATOM 7964 O O . ARG B 1 450 ? 16.312 -33.656 -5.414 1 98.44 450 ARG B O 1
ATOM 7971 N N . ILE B 1 451 ? 17.656 -31.969 -5.895 1 98.38 451 ILE B N 1
ATOM 7972 C CA . ILE B 1 451 ? 18.062 -31.656 -4.527 1 98.38 451 ILE B CA 1
ATOM 7973 C C . ILE B 1 451 ? 17.516 -30.297 -4.113 1 98.38 451 ILE B C 1
ATOM 7975 O O . ILE B 1 451 ? 17.906 -29.266 -4.668 1 98.38 451 ILE B O 1
ATOM 7979 N N . PRO B 1 452 ? 16.625 -30.234 -3.168 1 98.12 452 PRO B N 1
ATOM 7980 C CA . PRO B 1 452 ? 16 -28.969 -2.781 1 98.12 452 PRO B CA 1
ATOM 7981 C C . PRO B 1 452 ? 17.016 -27.938 -2.287 1 98.12 452 PRO B C 1
ATOM 7983 O O . PRO B 1 452 ? 18.094 -28.297 -1.813 1 98.12 452 PRO B O 1
ATOM 7986 N N . ASP B 1 453 ? 16.625 -26.641 -2.352 1 96.81 453 ASP B N 1
ATOM 7987 C CA . ASP B 1 453 ? 17.516 -25.547 -1.984 1 96.81 453 ASP B CA 1
ATOM 7988 C C . ASP B 1 453 ? 17.766 -25.516 -0.476 1 96.81 453 ASP B C 1
ATOM 7990 O O . ASP B 1 453 ? 18.781 -24.984 -0.015 1 96.81 453 ASP B O 1
ATOM 7994 N N . TRP B 1 454 ? 16.922 -26.078 0.317 1 96.38 454 TRP B N 1
ATOM 7995 C CA . TRP B 1 454 ? 17.047 -26.047 1.771 1 96.38 454 TRP B CA 1
ATOM 7996 C C . TRP B 1 454 ? 17.812 -27.281 2.273 1 96.38 454 TRP B C 1
ATOM 7998 O O . TRP B 1 454 ? 18.125 -27.375 3.461 1 96.38 454 TRP B O 1
ATOM 8008 N N . ALA B 1 455 ? 18.125 -28.25 1.414 1 96.44 455 ALA B N 1
ATOM 8009 C CA . ALA B 1 455 ? 18.578 -29.578 1.843 1 96.44 455 ALA B CA 1
ATOM 8010 C C . ALA B 1 455 ? 20.094 -29.625 1.983 1 96.44 455 ALA B C 1
ATOM 8012 O O . ALA B 1 455 ? 20.766 -30.406 1.31 1 96.44 455 ALA B O 1
ATOM 8013 N N . GLU B 1 456 ? 20.625 -28.938 2.904 1 95.31 456 GLU B N 1
ATOM 8014 C CA . GLU B 1 456 ? 22.031 -29.062 3.232 1 95.31 456 GLU B CA 1
ATOM 8015 C C . GLU B 1 456 ? 22.359 -30.453 3.781 1 95.31 456 GLU B C 1
ATOM 8017 O O . GLU B 1 456 ? 21.641 -30.969 4.625 1 95.31 456 GLU B O 1
ATOM 8022 N N . GLY B 1 457 ? 23.375 -31.094 3.258 1 96.38 457 GLY B N 1
ATOM 8023 C CA . GLY B 1 457 ? 23.812 -32.375 3.746 1 96.38 457 GLY B CA 1
ATOM 8024 C C . GLY B 1 457 ? 23.062 -33.531 3.109 1 96.38 457 GLY B C 1
ATOM 8025 O O . GLY B 1 457 ? 23.172 -34.688 3.574 1 96.38 457 GLY B O 1
ATOM 8026 N N . ALA B 1 458 ? 22.312 -33.344 2.045 1 98.06 458 ALA B N 1
ATOM 8027 C CA . ALA B 1 458 ? 21.594 -34.406 1.354 1 98.06 458 ALA B CA 1
ATOM 8028 C C . ALA B 1 458 ? 22.547 -35.469 0.83 1 98.06 458 ALA B C 1
ATOM 8030 O O . ALA B 1 458 ? 23.656 -35.156 0.396 1 98.06 458 ALA B O 1
ATOM 8031 N N . THR B 1 459 ? 22.109 -36.75 0.859 1 98.06 459 THR B N 1
ATOM 8032 C CA . THR B 1 459 ? 22.891 -37.844 0.299 1 98.06 459 THR B CA 1
ATOM 8033 C C . THR B 1 459 ? 22.031 -38.688 -0.633 1 98.06 459 THR B C 1
ATOM 8035 O O . THR B 1 459 ? 20.812 -38.719 -0.499 1 98.06 459 THR B O 1
ATOM 8038 N N . LEU B 1 460 ? 22.641 -39.312 -1.536 1 97.81 460 LEU B N 1
ATOM 8039 C CA . LEU B 1 460 ? 22 -40.188 -2.516 1 97.81 460 LEU B CA 1
ATOM 8040 C C . LEU B 1 460 ? 22.875 -41.406 -2.812 1 97.81 460 LEU B C 1
ATOM 8042 O O . LEU B 1 460 ? 24.094 -41.281 -2.939 1 97.81 460 LEU B O 1
ATOM 8046 N N . THR B 1 461 ? 22.234 -42.531 -2.877 1 95.31 461 THR B N 1
ATOM 8047 C CA . THR B 1 461 ? 22.969 -43.719 -3.275 1 95.31 461 THR B CA 1
ATOM 8048 C C . THR B 1 461 ? 23.734 -43.469 -4.574 1 95.31 461 THR B C 1
ATOM 8050 O O . THR B 1 461 ? 23.156 -43 -5.562 1 95.31 461 THR B O 1
ATOM 8053 N N . GLY B 1 462 ? 24.969 -43.812 -4.625 1 90.44 462 GLY B N 1
ATOM 8054 C CA . GLY B 1 462 ? 25.797 -43.656 -5.816 1 90.44 462 GLY B CA 1
ATOM 8055 C C . GLY B 1 462 ? 26.594 -42.344 -5.82 1 90.44 462 GLY B C 1
ATOM 8056 O O . GLY B 1 462 ? 27.484 -42.188 -6.652 1 90.44 462 GLY B O 1
ATOM 8057 N N . ALA B 1 463 ? 26.297 -41.469 -4.91 1 91.81 463 ALA B N 1
ATOM 8058 C CA . ALA B 1 463 ? 27.047 -40.219 -4.832 1 91.81 463 ALA B CA 1
ATOM 8059 C C . ALA B 1 463 ? 28.234 -40.344 -3.871 1 91.81 463 ALA B C 1
ATOM 8061 O O . ALA B 1 463 ? 28.156 -41.062 -2.869 1 91.81 463 ALA B O 1
ATOM 8062 N N . ASP B 1 464 ? 29.344 -39.719 -4.152 1 90.81 464 ASP B N 1
ATOM 8063 C CA . ASP B 1 464 ? 30.547 -39.812 -3.344 1 90.81 464 ASP B CA 1
ATOM 8064 C C . ASP B 1 464 ? 30.484 -38.875 -2.145 1 90.81 464 ASP B C 1
ATOM 8066 O O . ASP B 1 464 ? 31.375 -38.844 -1.303 1 90.81 464 ASP B O 1
ATOM 8070 N N . GLY B 1 465 ? 29.453 -38.219 -1.841 1 90.56 465 GLY B N 1
ATOM 8071 C CA . GLY B 1 465 ? 29.359 -37.25 -0.743 1 90.56 465 GLY B CA 1
ATOM 8072 C C . GLY B 1 465 ? 28.094 -36.438 -0.789 1 90.56 465 GLY B C 1
ATOM 8073 O O . GLY B 1 465 ? 27.172 -36.719 -1.563 1 90.56 465 GLY B O 1
ATOM 8074 N N . PRO B 1 466 ? 28.172 -35.375 0.165 1 92 466 PRO B N 1
ATOM 8075 C CA . PRO B 1 466 ? 26.984 -34.531 0.217 1 92 466 PRO B CA 1
ATOM 8076 C C . PRO B 1 466 ? 26.734 -33.781 -1.096 1 92 466 PRO B C 1
ATOM 8078 O O . PRO B 1 466 ? 27.672 -33.375 -1.761 1 92 466 PRO B O 1
ATOM 8081 N N . LEU B 1 467 ? 25.5 -33.656 -1.355 1 96.44 467 LEU B N 1
ATOM 8082 C CA . LEU B 1 467 ? 25.078 -33.062 -2.621 1 96.44 467 LEU B CA 1
ATOM 8083 C C . LEU B 1 467 ? 24.844 -31.562 -2.465 1 96.44 467 LEU B C 1
ATOM 8085 O O . LEU B 1 467 ? 24.5 -31.094 -1.377 1 96.44 467 LEU B O 1
ATOM 8089 N N . ALA B 1 468 ? 25.031 -30.812 -3.535 1 95.94 468 ALA B N 1
ATOM 8090 C CA . ALA B 1 468 ? 24.781 -29.375 -3.535 1 95.94 468 ALA B CA 1
ATOM 8091 C C . ALA B 1 468 ? 23.281 -29.062 -3.541 1 95.94 468 ALA B C 1
ATOM 8093 O O . ALA B 1 468 ? 22.547 -29.609 -4.355 1 95.94 468 ALA B O 1
ATOM 8094 N N . PRO B 1 469 ? 22.844 -28.203 -2.631 1 96.94 469 PRO B N 1
ATOM 8095 C CA . PRO B 1 469 ? 21.438 -27.781 -2.695 1 96.94 469 PRO B CA 1
ATOM 8096 C C . PRO B 1 469 ? 21.094 -27.062 -3.996 1 96.94 469 PRO B C 1
ATOM 8098 O O . PRO B 1 469 ? 22 -26.562 -4.684 1 96.94 469 PRO B O 1
ATOM 8101 N N . ASP B 1 470 ? 19.781 -27.031 -4.355 1 96.81 470 ASP B N 1
ATOM 8102 C CA . ASP B 1 470 ? 19.25 -26.344 -5.535 1 96.81 470 ASP B CA 1
ATOM 8103 C C . ASP B 1 470 ? 19.953 -26.828 -6.801 1 96.81 470 ASP B C 1
ATOM 8105 O O . ASP B 1 470 ? 20.5 -26.016 -7.555 1 96.81 470 ASP B O 1
ATOM 8109 N N . SER B 1 471 ? 19.844 -28.078 -6.973 1 97.62 471 SER B N 1
ATOM 8110 C CA . SER B 1 471 ? 20.516 -28.719 -8.102 1 97.62 471 SER B CA 1
ATOM 8111 C C . SER B 1 471 ? 19.797 -30 -8.508 1 97.62 471 SER B C 1
ATOM 8113 O O . SER B 1 471 ? 18.844 -30.422 -7.848 1 97.62 471 SER B O 1
ATOM 8115 N N . PHE B 1 472 ? 20.203 -30.547 -9.648 1 97.38 472 PHE B N 1
ATOM 8116 C CA . PHE B 1 472 ? 19.906 -31.922 -10.039 1 97.38 472 PHE B CA 1
ATOM 8117 C C . PHE B 1 472 ? 21.156 -32.781 -9.969 1 97.38 472 PHE B C 1
ATOM 8119 O O . PHE B 1 472 ? 22.25 -32.344 -10.328 1 97.38 472 PHE B O 1
ATOM 8126 N N . PHE B 1 473 ? 21.031 -33.969 -9.484 1 97.38 473 PHE B N 1
ATOM 8127 C CA . PHE B 1 473 ? 22.141 -34.906 -9.477 1 97.38 473 PHE B CA 1
ATOM 8128 C C . PHE B 1 473 ? 21.828 -36.094 -10.359 1 97.38 473 PHE B C 1
ATOM 8130 O O . PHE B 1 473 ? 20.797 -36.75 -10.195 1 97.38 473 PHE B O 1
ATOM 8137 N N . ARG B 1 474 ? 22.703 -36.438 -11.219 1 96.94 474 ARG B N 1
ATOM 8138 C CA . ARG B 1 474 ? 22.516 -37.562 -12.148 1 96.94 474 ARG B CA 1
ATOM 8139 C C . ARG B 1 474 ? 23.047 -38.844 -11.562 1 96.94 474 ARG B C 1
ATOM 8141 O O . ARG B 1 474 ? 24.172 -38.906 -11.047 1 96.94 474 ARG B O 1
ATOM 8148 N N . VAL B 1 475 ? 22.266 -39.844 -11.609 1 97.38 475 VAL B N 1
ATOM 8149 C CA . VAL B 1 475 ? 22.656 -41.188 -11.156 1 97.38 475 VAL B CA 1
ATOM 8150 C C . VAL B 1 475 ? 22.078 -42.219 -12.086 1 97.38 475 VAL B C 1
ATOM 8152 O O . VAL B 1 475 ? 21 -42.031 -12.664 1 97.38 475 VAL B O 1
ATOM 8155 N N . GLU B 1 476 ? 22.75 -43.281 -12.25 1 96.94 476 GLU B N 1
ATOM 8156 C CA . GLU B 1 476 ? 22.266 -44.406 -13.055 1 96.94 476 GLU B CA 1
ATOM 8157 C C . GLU B 1 476 ? 21.938 -45.625 -12.195 1 96.94 476 GLU B C 1
ATOM 8159 O O . GLU B 1 476 ? 22.656 -45.938 -11.25 1 96.94 476 GLU B O 1
ATOM 8164 N N . THR B 1 477 ? 20.812 -46.25 -12.508 1 97.31 477 THR B N 1
ATOM 8165 C CA . THR B 1 477 ? 20.438 -47.406 -11.734 1 97.31 477 THR B CA 1
ATOM 8166 C C . THR B 1 477 ? 19.531 -48.344 -12.562 1 97.31 477 THR B C 1
ATOM 8168 O O . THR B 1 477 ? 18.859 -47.875 -13.492 1 97.31 477 THR B O 1
ATOM 8171 N N . SER B 1 478 ? 19.531 -49.625 -12.289 1 97.31 478 SER B N 1
ATOM 8172 C CA . SER B 1 478 ? 18.594 -50.594 -12.852 1 97.31 478 SER B CA 1
ATOM 8173 C C . SER B 1 478 ? 17.625 -51.094 -11.789 1 97.31 478 SER B C 1
ATOM 8175 O O . SER B 1 478 ? 16.812 -52 -12.062 1 97.31 478 SER B O 1
ATOM 8177 N N . ASP B 1 479 ? 17.75 -50.531 -10.602 1 97.31 479 ASP B N 1
ATOM 8178 C CA . ASP B 1 479 ? 16.938 -50.969 -9.461 1 97.31 479 ASP B CA 1
ATOM 8179 C C . ASP B 1 479 ? 16.375 -49.75 -8.703 1 97.31 479 ASP B C 1
ATOM 8181 O O . ASP B 1 479 ? 15.344 -49.219 -9.078 1 97.31 479 ASP B O 1
ATOM 8185 N N . SER B 1 480 ? 17.094 -49.344 -7.668 1 98.25 480 SER B N 1
ATOM 8186 C CA . SER B 1 480 ? 16.609 -48.219 -6.887 1 98.25 480 SER B CA 1
ATOM 8187 C C . SER B 1 480 ? 17.766 -47.406 -6.297 1 98.25 480 SER B C 1
ATOM 8189 O O . SER B 1 480 ? 18.891 -47.906 -6.207 1 98.25 480 SER B O 1
ATOM 8191 N N . VAL B 1 481 ? 17.547 -46.188 -6.012 1 98.38 481 VAL B N 1
ATOM 8192 C CA . VAL B 1 481 ? 18.453 -45.312 -5.262 1 98.38 481 VAL B CA 1
ATOM 8193 C C . VAL B 1 481 ? 17.719 -44.75 -4.055 1 98.38 481 VAL B C 1
ATOM 8195 O O . VAL B 1 481 ? 16.484 -44.656 -4.047 1 98.38 481 VAL B O 1
ATOM 8198 N N . LEU B 1 482 ? 18.438 -44.438 -2.996 1 98.56 482 LEU B N 1
ATOM 8199 C CA . LEU B 1 482 ? 17.891 -43.844 -1.778 1 98.56 482 LEU B CA 1
ATOM 8200 C C . LEU B 1 482 ? 18.359 -42.438 -1.582 1 98.56 482 LEU B C 1
ATOM 8202 O O . LEU B 1 482 ? 19.578 -42.188 -1.49 1 98.56 482 LEU B O 1
ATOM 8206 N N . LEU B 1 483 ? 17.438 -41.438 -1.581 1 98.56 483 LEU B N 1
ATOM 8207 C CA . LEU B 1 483 ? 17.719 -40.031 -1.281 1 98.56 483 LEU B CA 1
ATOM 8208 C C . LEU B 1 483 ? 17.391 -39.719 0.176 1 98.56 483 LEU B C 1
ATOM 8210 O O . LEU B 1 483 ? 16.297 -40.031 0.654 1 98.56 483 LEU B O 1
ATOM 8214 N N . THR B 1 484 ? 18.297 -39.219 0.917 1 98.31 484 THR B N 1
ATOM 8215 C CA . THR B 1 484 ? 18.094 -38.75 2.283 1 98.31 484 THR B CA 1
ATOM 8216 C C . THR B 1 484 ? 18.25 -37.219 2.361 1 98.31 484 THR B C 1
ATOM 8218 O O . THR B 1 484 ? 19.297 -36.688 1.971 1 98.31 484 THR B O 1
ATOM 8221 N N . LEU B 1 485 ? 17.25 -36.531 2.842 1 97.5 485 LEU B N 1
ATOM 8222 C CA . LEU B 1 485 ? 17.203 -35.094 2.961 1 97.5 485 LEU B CA 1
ATOM 8223 C C . LEU B 1 485 ? 17.094 -34.656 4.422 1 97.5 485 LEU B C 1
ATOM 8225 O O . LEU B 1 485 ? 15.984 -34.594 4.969 1 97.5 485 LEU B O 1
ATOM 8229 N N . PRO B 1 486 ? 18.203 -34.344 5.074 1 93.81 486 PRO B N 1
ATOM 8230 C CA . PRO B 1 486 ? 18.047 -33.812 6.434 1 93.81 486 PRO B CA 1
ATOM 8231 C C . PRO B 1 486 ? 17.078 -32.625 6.508 1 93.81 486 PRO B C 1
ATOM 8233 O O . PRO B 1 486 ? 17.188 -31.672 5.742 1 93.81 486 PRO B O 1
ATOM 8236 N N . MET B 1 487 ? 16.094 -32.688 7.418 1 92.75 487 MET B N 1
ATOM 8237 C CA . MET B 1 487 ? 15.039 -31.672 7.473 1 92.75 487 MET B CA 1
ATOM 8238 C C . MET B 1 487 ? 14.891 -31.125 8.891 1 92.75 487 MET B C 1
ATOM 8240 O O . MET B 1 487 ? 13.797 -31.156 9.461 1 92.75 487 MET B O 1
ATOM 8244 N N . PRO B 1 488 ? 15.906 -30.547 9.477 1 91.31 488 PRO B N 1
ATOM 8245 C CA . PRO B 1 488 ? 15.703 -29.891 10.766 1 91.31 488 PRO B CA 1
ATOM 8246 C C . PRO B 1 488 ? 14.727 -28.719 10.672 1 91.31 488 PRO B C 1
ATOM 8248 O O . PRO B 1 488 ? 14.617 -28.078 9.625 1 91.31 488 PRO B O 1
ATOM 8251 N N . ALA B 1 489 ? 13.977 -28.469 11.758 1 93.75 489 ALA B N 1
ATOM 8252 C CA . ALA B 1 489 ? 13.195 -27.234 11.805 1 93.75 489 ALA B CA 1
ATOM 8253 C C . ALA B 1 489 ? 14.094 -26 11.695 1 93.75 489 ALA B C 1
ATOM 8255 O O . ALA B 1 489 ? 15.188 -25.969 12.258 1 93.75 489 ALA B O 1
ATOM 8256 N N . ARG B 1 490 ? 13.648 -25.031 10.938 1 93.62 490 ARG B N 1
ATOM 8257 C CA . ARG B 1 490 ? 14.445 -23.828 10.688 1 93.62 490 ARG B CA 1
ATOM 8258 C C . ARG B 1 490 ? 13.641 -22.562 11 1 93.62 490 ARG B C 1
ATOM 8260 O O . ARG B 1 490 ? 12.445 -22.5 10.727 1 93.62 490 ARG B O 1
ATOM 8267 N N . LEU B 1 491 ? 14.391 -21.562 11.539 1 95.25 491 LEU B N 1
ATOM 8268 C CA . LEU B 1 491 ? 13.82 -20.234 11.727 1 95.25 491 LEU B CA 1
ATOM 8269 C C . LEU B 1 491 ? 14.102 -19.359 10.508 1 95.25 491 LEU B C 1
ATOM 8271 O O . LEU B 1 491 ? 15.195 -19.391 9.945 1 95.25 491 LEU B O 1
ATOM 8275 N N . HIS B 1 492 ? 13.086 -18.719 10.102 1 96.75 492 HIS B N 1
ATOM 8276 C CA . HIS B 1 492 ? 13.203 -17.688 9.062 1 96.75 492 HIS B CA 1
ATOM 8277 C C . HIS B 1 492 ? 12.922 -16.297 9.617 1 96.75 492 HIS B C 1
ATOM 8279 O O . HIS B 1 492 ? 12.062 -16.141 10.484 1 96.75 492 HIS B O 1
ATOM 8285 N N . HIS B 1 493 ? 13.664 -15.312 9.133 1 96.19 493 HIS B N 1
ATOM 8286 C CA . HIS B 1 493 ? 13.5 -13.938 9.578 1 96.19 493 HIS B CA 1
ATOM 8287 C C . HIS B 1 493 ? 13.016 -13.039 8.445 1 96.19 493 HIS B C 1
ATOM 8289 O O . HIS B 1 493 ? 13.398 -13.234 7.289 1 96.19 493 HIS B O 1
ATOM 8295 N N . ALA B 1 494 ? 12.141 -12.203 8.68 1 96.38 494 ALA B N 1
ATOM 8296 C CA . ALA B 1 494 ? 11.695 -11.133 7.793 1 96.38 494 ALA B CA 1
ATOM 8297 C C . ALA B 1 494 ? 11.539 -9.82 8.555 1 96.38 494 ALA B C 1
ATOM 8299 O O . ALA B 1 494 ? 11.375 -9.82 9.773 1 96.38 494 ALA B O 1
ATOM 8300 N N . SER B 1 495 ? 11.688 -8.711 7.828 1 94.5 495 SER B N 1
ATOM 8301 C CA . SER B 1 495 ? 11.594 -7.402 8.469 1 94.5 495 SER B CA 1
ATOM 8302 C C . SER B 1 495 ? 10.781 -6.434 7.617 1 94.5 495 SER B C 1
ATOM 8304 O O . SER B 1 495 ? 10.898 -6.422 6.391 1 94.5 495 SER B O 1
ATOM 8306 N N . SER B 1 496 ? 9.812 -5.773 8.242 1 92.06 496 SER B N 1
ATOM 8307 C CA . SER B 1 496 ? 9.273 -4.535 7.688 1 92.06 496 SER B CA 1
ATOM 8308 C C . SER B 1 496 ? 10.125 -3.336 8.094 1 92.06 496 SER B C 1
ATOM 8310 O O . SER B 1 496 ? 10.156 -2.949 9.258 1 92.06 496 SER B O 1
ATOM 8312 N N . ARG B 1 497 ? 10.875 -2.809 7.105 1 91.5 497 ARG B N 1
ATOM 8313 C CA . ARG B 1 497 ? 11.875 -1.793 7.41 1 91.5 497 ARG B CA 1
ATOM 8314 C C . ARG B 1 497 ? 11.758 -0.603 6.465 1 91.5 497 ARG B C 1
ATOM 8316 O O . ARG B 1 497 ? 11.344 -0.758 5.312 1 91.5 497 ARG B O 1
ATOM 8323 N N . ASN B 1 498 ? 11.953 0.553 6.973 1 90.62 498 ASN B N 1
ATOM 8324 C CA . ASN B 1 498 ? 12.047 1.771 6.176 1 90.62 498 ASN B CA 1
ATOM 8325 C C . ASN B 1 498 ? 13.297 2.568 6.516 1 90.62 498 ASN B C 1
ATOM 8327 O O . ASN B 1 498 ? 13.5 2.953 7.668 1 90.62 498 ASN B O 1
ATOM 8331 N N . VAL B 1 499 ? 14.109 2.781 5.535 1 90.62 499 VAL B N 1
ATOM 8332 C CA . VAL B 1 499 ? 15.305 3.615 5.652 1 90.62 499 VAL B CA 1
ATOM 8333 C C . VAL B 1 499 ? 15.148 4.867 4.793 1 90.62 499 VAL B C 1
ATOM 8335 O O . VAL B 1 499 ? 14.992 4.773 3.574 1 90.62 499 VAL B O 1
ATOM 8338 N N . GLN B 1 500 ? 15.094 5.938 5.422 1 86.25 500 GLN B N 1
ATOM 8339 C CA . GLN B 1 500 ? 15.047 7.207 4.707 1 86.25 500 GLN B CA 1
ATOM 8340 C C . GLN B 1 500 ? 16.422 7.594 4.18 1 86.25 500 GLN B C 1
ATOM 8342 O O . GLN B 1 500 ? 17.375 7.75 4.957 1 86.25 500 GLN B O 1
ATOM 8347 N N . GLU B 1 501 ? 16.422 7.734 2.926 1 83.81 501 GLU B N 1
ATOM 8348 C CA . GLU B 1 501 ? 17.688 8.062 2.283 1 83.81 501 GLU B CA 1
ATOM 8349 C C . GLU B 1 501 ? 17.625 9.422 1.591 1 83.81 501 GLU B C 1
ATOM 8351 O O . GLU B 1 501 ? 16.562 9.828 1.109 1 83.81 501 GLU B O 1
ATOM 8356 N N . SER B 1 502 ? 18.609 10.117 1.627 1 81.88 502 SER B N 1
ATOM 8357 C CA . SER B 1 502 ? 18.766 11.398 0.95 1 81.88 502 SER B CA 1
ATOM 8358 C C . SER B 1 502 ? 20.25 11.766 0.8 1 81.88 502 SER B C 1
ATOM 8360 O O . SER B 1 502 ? 21.125 10.961 1.104 1 81.88 502 SER B O 1
ATOM 8362 N N . LEU B 1 503 ? 20.5 12.891 0.162 1 81.44 503 LEU B N 1
ATOM 8363 C CA . LEU B 1 503 ? 21.828 13.469 0.081 1 81.44 503 LEU B CA 1
ATOM 8364 C C . LEU B 1 503 ? 21.922 14.758 0.896 1 81.44 503 LEU B C 1
ATOM 8366 O O . LEU B 1 503 ? 20.984 15.562 0.897 1 81.44 503 LEU B O 1
ATOM 8370 N N . ALA B 1 504 ? 23 14.852 1.637 1 78.69 504 ALA B N 1
ATOM 8371 C CA . ALA B 1 504 ? 23.312 16.141 2.264 1 78.69 504 ALA B CA 1
ATOM 8372 C C . ALA B 1 504 ? 23.672 17.188 1.217 1 78.69 504 ALA B C 1
ATOM 8374 O O . ALA B 1 504 ? 23.891 16.859 0.049 1 78.69 504 ALA B O 1
ATOM 8375 N N . PRO B 1 505 ? 23.703 18.375 1.587 1 73.88 505 PRO B N 1
ATOM 8376 C CA . PRO B 1 505 ? 24.031 19.438 0.622 1 73.88 505 PRO B CA 1
ATOM 8377 C C . PRO B 1 505 ? 25.375 19.219 -0.047 1 73.88 505 PRO B C 1
ATOM 8379 O O . PRO B 1 505 ? 25.578 19.625 -1.196 1 73.88 505 PRO B O 1
ATOM 8382 N N . ASP B 1 506 ? 26.25 18.562 0.677 1 75.38 506 ASP B N 1
ATOM 8383 C CA . ASP B 1 506 ? 27.594 18.359 0.127 1 75.38 506 ASP B CA 1
ATOM 8384 C C . ASP B 1 506 ? 27.641 17.062 -0.688 1 75.38 506 ASP B C 1
ATOM 8386 O O . ASP B 1 506 ? 28.719 16.641 -1.114 1 75.38 506 ASP B O 1
ATOM 8390 N N . GLY B 1 507 ? 26.516 16.406 -0.812 1 78.12 507 GLY B N 1
ATOM 8391 C CA . GLY B 1 507 ? 26.438 15.211 -1.638 1 78.12 507 GLY B CA 1
ATOM 8392 C C . GLY B 1 507 ? 26.625 13.93 -0.852 1 78.12 507 GLY B C 1
ATOM 8393 O O . GLY B 1 507 ? 26.484 12.836 -1.396 1 78.12 507 GLY B O 1
ATOM 8394 N N . THR B 1 508 ? 26.891 14.102 0.425 1 84.94 508 THR B N 1
ATOM 8395 C CA . THR B 1 508 ? 27.078 12.914 1.25 1 84.94 508 THR B CA 1
ATOM 8396 C C . THR B 1 508 ? 25.766 12.156 1.425 1 84.94 508 THR B C 1
ATOM 8398 O O . THR B 1 508 ? 24.734 12.758 1.77 1 84.94 508 THR B O 1
ATOM 8401 N N . PRO B 1 509 ? 25.812 10.867 1.143 1 87.38 509 PRO B N 1
ATOM 8402 C CA . PRO B 1 509 ? 24.594 10.094 1.367 1 87.38 509 PRO B CA 1
ATOM 8403 C C . PRO B 1 509 ? 24.188 10.031 2.842 1 87.38 509 PRO B C 1
ATOM 8405 O O . PRO B 1 509 ? 25.062 9.898 3.711 1 87.38 509 PRO B O 1
ATOM 8408 N N . VAL B 1 510 ? 22.953 10.242 3.078 1 85.75 510 VAL B N 1
ATOM 8409 C CA . VAL B 1 510 ? 22.375 10.117 4.41 1 85.75 510 VAL B CA 1
ATOM 8410 C C . VAL B 1 510 ? 21.312 9.008 4.41 1 85.75 510 VAL B C 1
ATOM 8412 O O . VAL B 1 510 ? 20.5 8.922 3.492 1 85.75 510 VAL B O 1
ATOM 8415 N N . ALA B 1 511 ? 21.406 8.117 5.328 1 90.19 511 ALA B N 1
ATOM 8416 C CA . ALA B 1 511 ? 20.453 7.027 5.492 1 90.19 511 ALA B CA 1
ATOM 8417 C C . ALA B 1 511 ? 20.078 6.836 6.961 1 90.19 511 ALA B C 1
ATOM 8419 O O . ALA B 1 511 ? 20.969 6.746 7.82 1 90.19 511 ALA B O 1
ATOM 8420 N N . GLN B 1 512 ? 18.828 6.914 7.242 1 92 512 GLN B N 1
ATOM 8421 C CA . GLN B 1 512 ? 18.375 6.691 8.609 1 92 512 GLN B CA 1
ATOM 8422 C C . GLN B 1 512 ? 17.203 5.715 8.641 1 92 512 GLN B C 1
ATOM 8424 O O . GLN B 1 512 ? 16.188 5.938 7.973 1 92 512 GLN B O 1
ATOM 8429 N N . GLU B 1 513 ? 17.328 4.668 9.398 1 92.19 513 GLU B N 1
ATOM 8430 C CA . GLU B 1 513 ? 16.219 3.736 9.594 1 92.19 513 GLU B CA 1
ATOM 8431 C C . GLU B 1 513 ? 15.148 4.344 10.492 1 92.19 513 GLU B C 1
ATOM 8433 O O . GLU B 1 513 ? 15.43 4.762 11.609 1 92.19 513 GLU B O 1
ATOM 8438 N N . VAL B 1 514 ? 13.945 4.41 10 1 91.19 514 VAL B N 1
ATOM 8439 C CA . VAL B 1 514 ? 12.898 5.109 10.742 1 91.19 514 VAL B CA 1
ATOM 8440 C C . VAL B 1 514 ? 11.836 4.113 11.195 1 91.19 514 VAL B C 1
ATOM 8442 O O . VAL B 1 514 ? 11 4.438 12.039 1 91.19 514 VAL B O 1
ATOM 8445 N N . LEU B 1 515 ? 11.828 2.959 10.695 1 91.81 515 LEU B N 1
ATOM 8446 C CA . LEU B 1 515 ? 10.898 1.901 11.086 1 91.81 515 LEU B CA 1
ATOM 8447 C C . LEU B 1 515 ? 11.531 0.527 10.883 1 91.81 515 LEU B C 1
ATOM 8449 O O . LEU B 1 515 ? 12.148 0.272 9.844 1 91.81 515 LEU B O 1
ATOM 8453 N N . ARG B 1 516 ? 11.344 -0.323 11.836 1 93.06 516 ARG B N 1
ATOM 8454 C CA . ARG B 1 516 ? 11.75 -1.718 11.711 1 93.06 516 ARG B CA 1
ATOM 8455 C C . ARG B 1 516 ? 10.875 -2.627 12.562 1 93.06 516 ARG B C 1
ATOM 8457 O O . ARG B 1 516 ? 10.727 -2.406 13.766 1 93.06 516 ARG B O 1
ATOM 8464 N N . HIS B 1 517 ? 10.227 -3.531 12.008 1 93.88 517 HIS B N 1
ATOM 8465 C CA . HIS B 1 517 ? 9.523 -4.637 12.648 1 93.88 517 HIS B CA 1
ATOM 8466 C C . HIS B 1 517 ? 10.094 -5.98 12.203 1 93.88 517 HIS B C 1
ATOM 8468 O O . HIS B 1 517 ? 10.086 -6.297 11.016 1 93.88 517 HIS B O 1
ATOM 8474 N N . ASP B 1 518 ? 10.57 -6.715 13.133 1 96.31 518 ASP B N 1
ATOM 8475 C CA . ASP B 1 518 ? 11.172 -8.008 12.812 1 96.31 518 ASP B CA 1
ATOM 8476 C C . ASP B 1 518 ? 10.219 -9.156 13.141 1 96.31 518 ASP B C 1
ATOM 8478 O O . ASP B 1 518 ? 9.484 -9.094 14.125 1 96.31 518 ASP B O 1
ATOM 8482 N N . TYR B 1 519 ? 10.227 -10.18 12.328 1 97.06 519 TYR B N 1
ATOM 8483 C CA . TYR B 1 519 ? 9.352 -11.344 12.461 1 97.06 519 TYR B CA 1
ATOM 8484 C C . TYR B 1 519 ? 10.141 -12.633 12.297 1 97.06 519 TYR B C 1
ATOM 8486 O O . TYR B 1 519 ? 11.234 -12.633 11.719 1 97.06 519 TYR B O 1
ATOM 8494 N N . VAL B 1 520 ? 9.578 -13.688 12.828 1 96.88 520 VAL B N 1
ATOM 8495 C CA . VAL B 1 520 ? 10.164 -15.016 12.664 1 96.88 520 VAL B CA 1
ATOM 8496 C C . VAL B 1 520 ? 9.078 -16.016 12.258 1 96.88 520 VAL B C 1
ATOM 8498 O O . VAL B 1 520 ? 7.918 -15.867 12.648 1 96.88 520 VAL B O 1
ATOM 8501 N N . ALA B 1 521 ? 9.375 -16.953 11.453 1 97.75 521 ALA B N 1
ATOM 8502 C CA . ALA B 1 521 ? 8.539 -18.062 11.023 1 97.75 521 ALA B CA 1
ATOM 8503 C C . ALA B 1 521 ? 9.312 -19.375 11.078 1 97.75 521 ALA B C 1
ATOM 8505 O O . ALA B 1 521 ? 10.531 -19.375 11.258 1 97.75 521 ALA B O 1
ATOM 8506 N N . VAL B 1 522 ? 8.586 -20.484 10.938 1 97.06 522 VAL B N 1
ATOM 8507 C CA . VAL B 1 522 ? 9.203 -21.797 11.055 1 97.06 522 VAL B CA 1
ATOM 8508 C C . VAL B 1 522 ? 8.891 -22.625 9.805 1 97.06 522 VAL B C 1
ATOM 8510 O O . VAL B 1 522 ? 7.77 -22.609 9.305 1 97.06 522 VAL B O 1
ATOM 8513 N N . SER B 1 523 ? 9.883 -23.234 9.281 1 96.69 523 SER B N 1
ATOM 8514 C CA . SER B 1 523 ? 9.703 -24.266 8.258 1 96.69 523 SER B CA 1
ATOM 8515 C C . SER B 1 523 ? 10.422 -25.547 8.625 1 96.69 523 SER B C 1
ATOM 8517 O O . SER B 1 523 ? 11.258 -25.562 9.531 1 96.69 523 SER B O 1
ATOM 8519 N N . ARG B 1 524 ? 10.109 -26.641 8.031 1 96.19 524 ARG B N 1
ATOM 8520 C CA . ARG B 1 524 ? 10.766 -27.938 8.078 1 96.19 524 ARG B CA 1
ATOM 8521 C C . ARG B 1 524 ? 10.641 -28.672 6.746 1 96.19 524 ARG B C 1
ATOM 8523 O O . ARG B 1 524 ? 9.539 -29.016 6.328 1 96.19 524 ARG B O 1
ATOM 8530 N N . GLY B 1 525 ? 11.836 -28.984 6.16 1 95.44 525 GLY B N 1
ATOM 8531 C CA . GLY B 1 525 ? 11.758 -29.469 4.793 1 95.44 525 GLY B CA 1
ATOM 8532 C C . GLY B 1 525 ? 11.039 -28.516 3.855 1 95.44 525 GLY B C 1
ATOM 8533 O O . GLY B 1 525 ? 11.344 -27.328 3.822 1 95.44 525 GLY B O 1
ATOM 8534 N N . PRO B 1 526 ? 10.117 -29.094 3.066 1 96.94 526 PRO B N 1
ATOM 8535 C CA . PRO B 1 526 ? 9.398 -28.234 2.123 1 96.94 526 PRO B CA 1
ATOM 8536 C C . PRO B 1 526 ? 8.219 -27.5 2.764 1 96.94 526 PRO B C 1
ATOM 8538 O O . PRO B 1 526 ? 7.574 -26.672 2.117 1 96.94 526 PRO B O 1
ATOM 8541 N N . LEU B 1 527 ? 7.938 -27.719 4.016 1 97.5 527 LEU B N 1
ATOM 8542 C CA . LEU B 1 527 ? 6.691 -27.25 4.617 1 97.5 527 LEU B CA 1
ATOM 8543 C C . LEU B 1 527 ? 6.926 -26 5.457 1 97.5 527 LEU B C 1
ATOM 8545 O O . LEU B 1 527 ? 7.934 -25.906 6.164 1 97.5 527 LEU B O 1
ATOM 8549 N N . VAL B 1 528 ? 6.023 -25.109 5.316 1 98.19 528 VAL B N 1
ATOM 8550 C CA . VAL B 1 528 ? 5.891 -23.969 6.219 1 98.19 528 VAL B CA 1
ATOM 8551 C C . VAL B 1 528 ? 4.918 -24.297 7.344 1 98.19 528 VAL B C 1
ATOM 8553 O O . VAL B 1 528 ? 3.977 -25.078 7.148 1 98.19 528 VAL B O 1
ATOM 8556 N N . TYR B 1 529 ? 5.117 -23.719 8.484 1 97.94 529 TYR B N 1
ATOM 8557 C CA . TYR B 1 529 ? 4.293 -24.062 9.633 1 97.94 529 TYR B CA 1
ATOM 8558 C C . TYR B 1 529 ? 3.512 -22.859 10.125 1 97.94 529 TYR B C 1
ATOM 8560 O O . TYR B 1 529 ? 3.924 -21.719 9.914 1 97.94 529 TYR B O 1
ATOM 8568 N N . ALA B 1 530 ? 2.412 -23.109 10.773 1 98.19 530 ALA B N 1
ATOM 8569 C CA . ALA B 1 530 ? 1.55 -22.094 11.344 1 98.19 530 ALA B CA 1
ATOM 8570 C C . ALA B 1 530 ? 0.875 -22.594 12.625 1 98.19 530 ALA B C 1
ATOM 8572 O O . ALA B 1 530 ? 0.813 -23.797 12.867 1 98.19 530 ALA B O 1
ATOM 8573 N N . THR B 1 531 ? 0.447 -21.719 13.414 1 97.75 531 THR B N 1
ATOM 8574 C CA . THR B 1 531 ? -0.375 -22.016 14.578 1 97.75 531 THR B CA 1
ATOM 8575 C C . THR B 1 531 ? -1.739 -21.344 14.469 1 97.75 531 THR B C 1
ATOM 8577 O O . THR B 1 531 ? -1.937 -20.469 13.625 1 97.75 531 THR B O 1
ATOM 8580 N N . GLY B 1 532 ? -2.762 -21.875 15.219 1 96.81 532 GLY B N 1
ATOM 8581 C CA . GLY B 1 532 ? -4.02 -21.172 15.367 1 96.81 532 GLY B CA 1
ATOM 8582 C C . GLY B 1 532 ? -3.908 -19.953 16.266 1 96.81 532 GLY B C 1
ATOM 8583 O O . GLY B 1 532 ? -2.814 -19.422 16.469 1 96.81 532 GLY B O 1
ATOM 8584 N N . LEU B 1 533 ? -5.051 -19.5 16.719 1 96.62 533 LEU B N 1
ATOM 8585 C CA . LEU B 1 533 ? -5.043 -18.391 17.656 1 96.62 533 LEU B CA 1
ATOM 8586 C C . LEU B 1 533 ? -4.238 -18.734 18.906 1 96.62 533 LEU B C 1
ATOM 8588 O O . LEU B 1 533 ? -4.547 -19.703 19.594 1 96.62 533 LEU B O 1
ATOM 8592 N N . ILE B 1 534 ? -3.195 -17.953 19.156 1 96.19 534 ILE B N 1
ATOM 8593 C CA . ILE B 1 534 ? -2.303 -18.188 20.281 1 96.19 534 ILE B CA 1
ATOM 8594 C C . ILE B 1 534 ? -3.059 -17.969 21.594 1 96.19 534 ILE B C 1
ATOM 8596 O O . ILE B 1 534 ? -3.766 -16.969 21.734 1 96.19 534 ILE B O 1
ATOM 8600 N N . ASP B 1 535 ? -2.932 -18.875 22.531 1 94.56 535 ASP B N 1
ATOM 8601 C CA . ASP B 1 535 ? -3.625 -18.859 23.812 1 94.56 535 ASP B CA 1
ATOM 8602 C C . ASP B 1 535 ? -5.141 -18.859 23.625 1 94.56 535 ASP B C 1
ATOM 8604 O O . ASP B 1 535 ? -5.883 -18.391 24.484 1 94.56 535 ASP B O 1
ATOM 8608 N N . GLY B 1 536 ? -5.555 -19.188 22.453 1 94.06 536 GLY B N 1
ATOM 8609 C CA . GLY B 1 536 ? -6.965 -19.375 22.156 1 94.06 536 GLY B CA 1
ATOM 8610 C C . GLY B 1 536 ? -7.637 -18.141 21.609 1 94.06 536 GLY B C 1
ATOM 8611 O O . GLY B 1 536 ? -8.766 -18.203 21.109 1 94.06 536 GLY B O 1
ATOM 8612 N N . PHE B 1 537 ? -6.938 -16.938 21.641 1 95.06 537 PHE B N 1
ATOM 8613 C CA . PHE B 1 537 ? -7.676 -15.766 21.188 1 95.06 537 PHE B CA 1
ATOM 8614 C C . PHE B 1 537 ? -6.742 -14.758 20.531 1 95.06 537 PHE B C 1
ATOM 8616 O O . PHE B 1 537 ? -7.195 -13.82 19.875 1 95.06 537 PHE B O 1
ATOM 8623 N N . LYS B 1 538 ? -5.434 -14.914 20.672 1 96.12 538 LYS B N 1
ATOM 8624 C CA . LYS B 1 538 ? -4.504 -13.914 20.172 1 96.12 538 LYS B CA 1
ATOM 8625 C C . LYS B 1 538 ? -4.195 -14.141 18.688 1 96.12 538 LYS B C 1
ATOM 8627 O O . LYS B 1 538 ? -3.75 -15.227 18.312 1 96.12 538 LYS B O 1
ATOM 8632 N N . ALA B 1 539 ? -4.371 -13.133 17.859 1 94.88 539 ALA B N 1
ATOM 8633 C CA . ALA B 1 539 ? -4.105 -13.219 16.422 1 94.88 539 ALA B CA 1
ATOM 8634 C C . ALA B 1 539 ? -2.699 -12.719 16.109 1 94.88 539 ALA B C 1
ATOM 8636 O O . ALA B 1 539 ? -2.309 -12.672 14.938 1 94.88 539 ALA B O 1
ATOM 8637 N N . GLU B 1 540 ? -1.978 -12.266 17.047 1 94.5 540 GLU B N 1
ATOM 8638 C CA . GLU B 1 540 ? -0.579 -11.852 16.953 1 94.5 540 GLU B CA 1
ATOM 8639 C C . GLU B 1 540 ? 0.127 -12.016 18.297 1 94.5 540 GLU B C 1
ATOM 8641 O O . GLU B 1 540 ? -0.524 -12.102 19.344 1 94.5 540 GLU B O 1
ATOM 8646 N N . GLU B 1 541 ? 1.438 -12.094 18.266 1 94.94 541 GLU B N 1
ATOM 8647 C CA . GLU B 1 541 ? 2.23 -12.227 19.484 1 94.94 541 GLU B CA 1
ATOM 8648 C C . GLU B 1 541 ? 3.652 -11.719 19.281 1 94.94 541 GLU B C 1
ATOM 8650 O O . GLU B 1 541 ? 4.258 -11.953 18.234 1 94.94 541 GLU B O 1
ATOM 8655 N N . THR B 1 542 ? 4.105 -10.898 20.266 1 96.62 542 THR B N 1
ATOM 8656 C CA . THR B 1 542 ? 5.512 -10.516 20.312 1 96.62 542 THR B CA 1
ATOM 8657 C C . THR B 1 542 ? 6.301 -11.477 21.203 1 96.62 542 THR B C 1
ATOM 8659 O O . THR B 1 542 ? 5.938 -11.703 22.359 1 96.62 542 THR B O 1
ATOM 8662 N N . ILE B 1 543 ? 7.359 -12 20.641 1 96.12 543 ILE B N 1
ATOM 8663 C CA . ILE B 1 543 ? 8.094 -13 21.406 1 96.12 543 ILE B CA 1
ATOM 8664 C C . ILE B 1 543 ? 9.562 -12.609 21.5 1 96.12 543 ILE B C 1
ATOM 8666 O O . ILE B 1 543 ? 10.047 -11.797 20.719 1 96.12 543 ILE B O 1
ATOM 8670 N N . ARG B 1 544 ? 10.312 -13.125 22.547 1 95.75 544 ARG B N 1
ATOM 8671 C CA . ARG B 1 544 ? 11.766 -13.172 22.656 1 95.75 544 ARG B CA 1
ATOM 8672 C C . ARG B 1 544 ? 12.289 -14.586 22.469 1 95.75 544 ARG B C 1
ATOM 8674 O O . ARG B 1 544 ? 11.82 -15.523 23.125 1 95.75 544 ARG B O 1
ATOM 8681 N N . LEU B 1 545 ? 13.141 -14.656 21.469 1 92.06 545 LEU B N 1
ATOM 8682 C CA . LEU B 1 545 ? 13.617 -15.992 21.141 1 92.06 545 LEU B CA 1
ATOM 8683 C C . LEU B 1 545 ? 14.5 -16.547 22.25 1 92.06 545 LEU B C 1
ATOM 8685 O O . LEU B 1 545 ? 15.359 -15.836 22.781 1 92.06 545 LEU B O 1
ATOM 8689 N N . GLY B 1 546 ? 14.18 -17.75 22.688 1 83.81 546 GLY B N 1
ATOM 8690 C CA . GLY B 1 546 ? 15.039 -18.453 23.625 1 83.81 546 GLY B CA 1
ATOM 8691 C C . GLY B 1 546 ? 16.188 -19.188 22.953 1 83.81 546 GLY B C 1
ATOM 8692 O O . GLY B 1 546 ? 16.266 -19.234 21.719 1 83.81 546 GLY B O 1
ATOM 8693 N N . LEU B 1 547 ? 17 -19.734 23.969 1 77.25 547 LEU B N 1
ATOM 8694 C CA . LEU B 1 547 ? 18.016 -20.656 23.484 1 77.25 547 LEU B CA 1
ATOM 8695 C C . LEU B 1 547 ? 17.406 -21.953 23 1 77.25 547 LEU B C 1
ATOM 8697 O O . LEU B 1 547 ? 16.438 -22.453 23.578 1 77.25 547 LEU B O 1
ATOM 8701 N N . ASP B 1 548 ? 17.719 -22.5 21.703 1 78.44 548 ASP B N 1
ATOM 8702 C CA . ASP B 1 548 ? 17.188 -23.734 21.156 1 78.44 548 ASP B CA 1
ATOM 8703 C C . ASP B 1 548 ? 15.656 -23.688 21.047 1 78.44 548 ASP B C 1
ATOM 8705 O O . ASP B 1 548 ? 14.969 -24.594 21.516 1 78.44 548 ASP B O 1
ATOM 8709 N N . ALA B 1 549 ? 15.148 -22.719 20.578 1 82.75 549 ALA B N 1
ATOM 8710 C CA . ALA B 1 549 ? 13.742 -22.344 20.594 1 82.75 549 ALA B CA 1
ATOM 8711 C C . ALA B 1 549 ? 12.891 -23.328 19.797 1 82.75 549 ALA B C 1
ATOM 8713 O O . ALA B 1 549 ? 11.68 -23.422 20 1 82.75 549 ALA B O 1
ATOM 8714 N N . LEU B 1 550 ? 13.531 -24.094 18.953 1 90.38 550 LEU B N 1
ATOM 8715 C CA . LEU B 1 550 ? 12.727 -24.938 18.078 1 90.38 550 LEU B CA 1
ATOM 8716 C C . LEU B 1 550 ? 12.922 -26.422 18.406 1 90.38 550 LEU B C 1
ATOM 8718 O O . LEU B 1 550 ? 14.047 -26.859 18.656 1 90.38 550 LEU B O 1
ATOM 8722 N N . ALA B 1 551 ? 11.836 -27.109 18.516 1 86.25 551 ALA B N 1
ATOM 8723 C CA . ALA B 1 551 ? 11.852 -28.562 18.641 1 86.25 551 ALA B CA 1
ATOM 8724 C C . ALA B 1 551 ? 10.805 -29.203 17.75 1 86.25 551 ALA B C 1
ATOM 8726 O O . ALA B 1 551 ? 9.664 -28.734 17.688 1 86.25 551 ALA B O 1
ATOM 8727 N N . ALA B 1 552 ? 11.273 -30.172 16.969 1 83.56 552 ALA B N 1
ATOM 8728 C CA . ALA B 1 552 ? 10.336 -30.922 16.141 1 83.56 552 ALA B CA 1
ATOM 8729 C C . ALA B 1 552 ? 9.969 -32.25 16.781 1 83.56 552 ALA B C 1
ATOM 8731 O O . ALA B 1 552 ? 10.805 -32.906 17.406 1 83.56 552 ALA B O 1
ATOM 8732 N N . ASP B 1 553 ? 8.664 -32.5 16.703 1 76 553 ASP B N 1
ATOM 8733 C CA . ASP B 1 553 ? 8.258 -33.781 17.281 1 76 553 ASP B CA 1
ATOM 8734 C C . ASP B 1 553 ? 8.125 -34.844 16.188 1 76 553 ASP B C 1
ATOM 8736 O O . ASP B 1 553 ? 8.398 -34.594 15.023 1 76 553 ASP B O 1
ATOM 8740 N N . THR B 1 554 ? 7.773 -36.062 16.656 1 68 554 THR B N 1
ATOM 8741 C CA . THR B 1 554 ? 7.7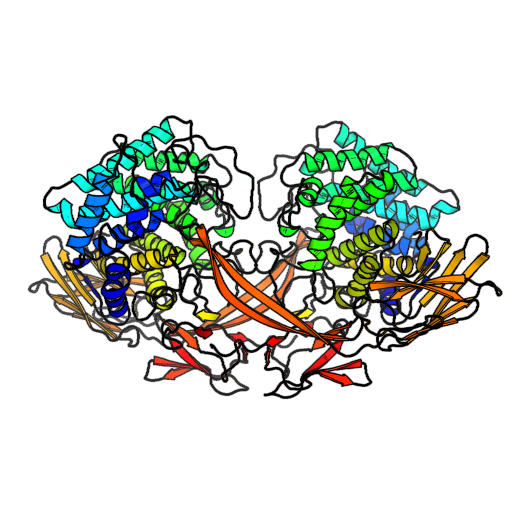42 -37.219 15.781 1 68 554 THR B CA 1
ATOM 8742 C C . THR B 1 554 ? 6.566 -37.125 14.812 1 68 554 THR B C 1
ATOM 8744 O O . THR B 1 554 ? 6.559 -37.812 13.781 1 68 554 THR B O 1
ATOM 8747 N N . SER B 1 555 ? 5.617 -36.312 15.141 1 69.5 555 SER B N 1
ATOM 8748 C CA . SER B 1 555 ? 4.434 -36.219 14.289 1 69.5 555 SER B CA 1
ATOM 8749 C C . SER B 1 555 ? 4.633 -35.188 13.188 1 69.5 555 SER B C 1
ATOM 8751 O O . SER B 1 555 ? 3.82 -35.094 12.266 1 69.5 555 SER B O 1
ATOM 8753 N N . GLY B 1 556 ? 5.691 -34.562 13.258 1 78.25 556 GLY B N 1
ATOM 8754 C CA . GLY B 1 556 ? 5.949 -33.562 12.227 1 78.25 556 GLY B CA 1
ATOM 8755 C C . GLY B 1 556 ? 5.609 -32.156 12.664 1 78.25 556 GLY B C 1
ATOM 8756 O O . GLY B 1 556 ? 5.883 -31.203 11.938 1 78.25 556 GLY B O 1
ATOM 8757 N N . ASP B 1 557 ? 5.035 -32.062 13.867 1 87.81 557 ASP B N 1
ATOM 8758 C CA . ASP B 1 557 ? 4.746 -30.719 14.398 1 87.81 557 ASP B CA 1
ATOM 8759 C C . ASP B 1 557 ? 5.988 -30.109 15.039 1 87.81 557 ASP B C 1
ATOM 8761 O O . ASP B 1 557 ? 6.949 -30.812 15.344 1 87.81 557 ASP B O 1
ATOM 8765 N N . VAL B 1 558 ? 5.906 -28.812 15.031 1 94.44 558 VAL B N 1
ATOM 8766 C CA . VAL B 1 558 ? 7.047 -28.078 15.586 1 94.44 558 VAL B CA 1
ATOM 8767 C C . VAL B 1 558 ? 6.59 -27.234 16.766 1 94.44 558 VAL B C 1
ATOM 8769 O O . VAL B 1 558 ? 5.492 -26.672 16.75 1 94.44 558 VAL B O 1
ATOM 8772 N N . THR B 1 559 ? 7.402 -27.25 17.812 1 94.25 559 THR B N 1
ATOM 8773 C CA . THR B 1 559 ? 7.133 -26.406 18.953 1 94.25 559 THR B CA 1
ATOM 8774 C C . THR B 1 559 ? 8.188 -25.297 19.078 1 94.25 559 THR B C 1
ATOM 8776 O O . THR B 1 559 ? 9.383 -25.578 18.984 1 94.25 559 THR B O 1
ATOM 8779 N N . LEU B 1 560 ? 7.719 -24.094 19.188 1 94.75 560 LEU B N 1
ATOM 8780 C CA . LEU B 1 560 ? 8.57 -22.938 19.469 1 94.75 560 LEU B CA 1
ATOM 8781 C C . LEU B 1 560 ? 8.414 -22.484 20.906 1 94.75 560 LEU B C 1
ATOM 8783 O O . LEU B 1 560 ? 7.297 -22.219 21.359 1 94.75 560 LEU B O 1
ATOM 8787 N N . THR B 1 561 ? 9.508 -22.406 21.641 1 93.88 561 THR B N 1
ATOM 8788 C CA . THR B 1 561 ? 9.469 -21.984 23.031 1 93.88 561 THR B CA 1
ATOM 8789 C C . THR B 1 561 ? 10.164 -20.641 23.219 1 93.88 561 THR B C 1
ATOM 8791 O O . THR B 1 561 ? 11.383 -20.578 23.344 1 93.88 561 THR B O 1
ATOM 8794 N N . PRO B 1 562 ? 9.375 -19.641 23.375 1 93.88 562 PRO B N 1
ATOM 8795 C CA . PRO B 1 562 ? 9.969 -18.328 23.656 1 93.88 562 PRO B CA 1
ATOM 8796 C C . PRO B 1 562 ? 10.445 -18.203 25.094 1 93.88 562 PRO B C 1
ATOM 8798 O O . PRO B 1 562 ? 10.125 -19.047 25.938 1 93.88 562 PRO B O 1
ATOM 8801 N N . ARG B 1 563 ? 11.312 -17.219 25.469 1 92.38 563 ARG B N 1
ATOM 8802 C CA . ARG B 1 563 ? 11.93 -17.031 26.766 1 92.38 563 ARG B CA 1
ATOM 8803 C C . ARG B 1 563 ? 10.883 -16.734 27.844 1 92.38 563 ARG B C 1
ATOM 8805 O O . ARG B 1 563 ? 11.023 -17.156 28.984 1 92.38 563 ARG B O 1
ATOM 8812 N N . ASP B 1 564 ? 9.789 -16.109 27.578 1 88.56 564 ASP B N 1
ATOM 8813 C CA . ASP B 1 564 ? 8.961 -15.516 28.625 1 88.56 564 ASP B CA 1
ATOM 8814 C C . ASP B 1 564 ? 7.527 -16.031 28.547 1 88.56 564 ASP B C 1
ATOM 8816 O O . ASP B 1 564 ? 6.621 -15.445 29.156 1 88.56 564 ASP B O 1
ATOM 8820 N N . ARG B 1 565 ? 7.402 -17.141 27.938 1 91.31 565 ARG B N 1
ATOM 8821 C CA . ARG B 1 565 ? 6.062 -17.719 27.844 1 91.31 565 ARG B CA 1
ATOM 8822 C C . ARG B 1 565 ? 6.129 -19.203 27.531 1 91.31 565 ARG B C 1
ATOM 8824 O O . ARG B 1 565 ? 7.215 -19.75 27.328 1 91.31 565 ARG B O 1
ATOM 8831 N N . GLY B 1 566 ? 4.898 -19.781 27.547 1 92.31 566 GLY B N 1
ATOM 8832 C CA . GLY B 1 566 ? 4.805 -21.188 27.203 1 92.31 566 GLY B CA 1
ATOM 8833 C C . GLY B 1 566 ? 5.035 -21.453 25.719 1 92.31 566 GLY B C 1
ATOM 8834 O O . GLY B 1 566 ? 4.98 -20.531 24.906 1 92.31 566 GLY B O 1
ATOM 8835 N N . ALA B 1 567 ? 5.277 -22.641 25.453 1 93.5 567 ALA B N 1
ATOM 8836 C CA . ALA B 1 567 ? 5.566 -23.062 24.078 1 93.5 567 ALA B CA 1
ATOM 8837 C C . ALA B 1 567 ? 4.363 -22.828 23.172 1 93.5 567 ALA B C 1
ATOM 8839 O O . ALA B 1 567 ? 3.219 -22.859 23.625 1 93.5 567 ALA B O 1
ATOM 8840 N N . ILE B 1 568 ? 4.59 -22.562 21.969 1 95.5 568 ILE B N 1
ATOM 8841 C CA . ILE B 1 568 ? 3.582 -22.453 20.922 1 95.5 568 ILE B CA 1
ATOM 8842 C C . ILE B 1 568 ? 3.73 -23.594 19.922 1 95.5 568 ILE B C 1
ATOM 8844 O O . ILE B 1 568 ? 4.816 -23.828 19.391 1 95.5 568 ILE B O 1
ATOM 8848 N N . ARG B 1 569 ? 2.695 -24.297 19.703 1 95.06 569 ARG B N 1
ATOM 8849 C CA . ARG B 1 569 ? 2.707 -25.438 18.797 1 95.06 569 ARG B CA 1
ATOM 8850 C C . ARG B 1 569 ? 2.365 -25 17.375 1 95.06 569 ARG B C 1
ATOM 8852 O O . ARG B 1 569 ? 1.403 -24.266 17.156 1 95.06 569 ARG B O 1
ATOM 8859 N N . PHE B 1 570 ? 3.1 -25.516 16.453 1 96.75 570 PHE B N 1
ATOM 8860 C CA . PHE B 1 570 ? 2.889 -25.266 15.039 1 96.75 570 PHE B CA 1
ATOM 8861 C C . PHE B 1 570 ? 2.629 -26.562 14.297 1 96.75 570 PHE B C 1
ATOM 8863 O O . PHE B 1 570 ? 3.184 -27.609 14.648 1 96.75 570 PHE B O 1
ATOM 8870 N N . GLU B 1 571 ? 1.834 -26.516 13.359 1 96.38 571 GLU B N 1
ATOM 8871 C CA . GLU B 1 571 ? 1.585 -27.594 12.398 1 96.38 571 GLU B CA 1
ATOM 8872 C C . GLU B 1 571 ? 1.752 -27.109 10.969 1 96.38 571 GLU B C 1
ATOM 8874 O O . GLU B 1 571 ? 1.852 -25.906 10.719 1 96.38 571 GLU B O 1
ATOM 8879 N N . PRO B 1 572 ? 1.862 -28.047 9.992 1 96.69 572 PRO B N 1
ATOM 8880 C CA . PRO B 1 572 ? 1.982 -27.578 8.609 1 96.69 572 PRO B CA 1
ATOM 8881 C C . PRO B 1 572 ? 0.888 -26.594 8.219 1 96.69 572 PRO B C 1
ATOM 8883 O O . PRO B 1 572 ? -0.291 -26.828 8.5 1 96.69 572 PRO B O 1
ATOM 8886 N N . TYR B 1 573 ? 1.281 -25.547 7.613 1 97.38 573 TYR B N 1
ATOM 8887 C CA . TYR B 1 573 ? 0.42 -24.422 7.258 1 97.38 573 TYR B CA 1
ATOM 8888 C C . TYR B 1 573 ? -0.839 -24.906 6.547 1 97.38 573 TYR B C 1
ATOM 8890 O O . TYR B 1 573 ? -1.948 -24.484 6.883 1 97.38 573 TYR B O 1
ATOM 8898 N N . TYR B 1 574 ? -0.733 -25.828 5.609 1 96.06 574 TYR B N 1
ATOM 8899 C CA . TYR B 1 574 ? -1.849 -26.219 4.754 1 96.06 574 TYR B CA 1
ATOM 8900 C C . TYR B 1 574 ? -2.936 -26.922 5.562 1 96.06 574 TYR B C 1
ATOM 8902 O O . TYR B 1 574 ? -4.105 -26.906 5.176 1 96.06 574 TYR B O 1
ATOM 8910 N N . ARG B 1 575 ? -2.656 -27.453 6.703 1 94 575 ARG B N 1
ATOM 8911 C CA . ARG B 1 575 ? -3.664 -28.25 7.398 1 94 575 ARG B CA 1
ATOM 8912 C C . ARG B 1 575 ? -4.07 -27.609 8.711 1 94 575 ARG B C 1
ATOM 8914 O O . ARG B 1 575 ? -4.859 -28.172 9.477 1 94 575 ARG B O 1
ATOM 8921 N N . THR B 1 576 ? -3.432 -26.516 8.977 1 93.81 576 THR B N 1
ATOM 8922 C CA . THR B 1 576 ? -3.764 -25.812 10.211 1 93.81 576 THR B CA 1
ATOM 8923 C C . THR B 1 576 ? -5.27 -25.562 10.305 1 93.81 576 THR B C 1
ATOM 8925 O O . THR B 1 576 ? -5.902 -25.203 9.305 1 93.81 576 THR B O 1
ATOM 8928 N N . GLY B 1 577 ? -5.828 -25.812 11.492 1 92.5 577 GLY B N 1
ATOM 8929 C CA . GLY B 1 577 ? -7.258 -25.609 11.688 1 92.5 577 GLY B CA 1
ATOM 8930 C C . GLY B 1 577 ? -8.109 -26.609 10.93 1 92.5 577 GLY B C 1
ATOM 8931 O O . GLY B 1 577 ? -9.227 -26.297 10.516 1 92.5 577 GLY B O 1
ATOM 8932 N N . ASN B 1 578 ? -7.602 -27.703 10.508 1 91.88 578 ASN B N 1
ATOM 8933 C CA . ASN B 1 578 ? -8.281 -28.766 9.789 1 91.88 578 ASN B CA 1
ATOM 8934 C C . ASN B 1 578 ? -8.758 -28.297 8.414 1 91.88 578 ASN B C 1
ATOM 8936 O O . ASN B 1 578 ? -9.734 -28.828 7.883 1 91.88 578 ASN B O 1
ATOM 8940 N N . ARG B 1 579 ? -8.188 -27.188 7.938 1 93.56 579 ARG B N 1
ATOM 8941 C CA . ARG B 1 579 ? -8.531 -26.594 6.656 1 93.56 579 ARG B CA 1
ATOM 8942 C C . ARG B 1 579 ? -9.992 -26.141 6.641 1 93.56 579 ARG B C 1
ATOM 8944 O O . ARG B 1 579 ? -10.617 -26.062 5.582 1 93.56 579 ARG B O 1
ATOM 8951 N N . ASP B 1 580 ? -10.508 -25.828 7.801 1 94.62 580 ASP B N 1
ATOM 8952 C CA . ASP B 1 580 ? -11.898 -25.406 7.906 1 94.62 580 ASP B CA 1
ATOM 8953 C C . ASP B 1 580 ? -12.047 -23.922 7.594 1 94.62 580 ASP B C 1
ATOM 8955 O O . ASP B 1 580 ? -11.156 -23.125 7.898 1 94.62 580 ASP B O 1
ATOM 8959 N N . ASP B 1 581 ? -13.242 -23.656 6.996 1 94.88 581 ASP B N 1
ATOM 8960 C CA . ASP B 1 581 ? -13.586 -22.234 6.855 1 94.88 581 ASP B CA 1
ATOM 8961 C C . ASP B 1 581 ? -13.625 -21.547 8.219 1 94.88 581 ASP B C 1
ATOM 8963 O O . ASP B 1 581 ? -14.125 -22.109 9.195 1 94.88 581 ASP B O 1
ATOM 8967 N N . GLY B 1 582 ? -13.016 -20.391 8.305 1 94.25 582 GLY B N 1
ATOM 8968 C CA . GLY B 1 582 ? -13.039 -19.609 9.531 1 94.25 582 GLY B CA 1
ATOM 8969 C C . GLY B 1 582 ? -11.852 -19.875 10.43 1 94.25 582 GLY B C 1
ATOM 8970 O O . GLY B 1 582 ? -11.594 -19.109 11.367 1 94.25 582 GLY B O 1
ATOM 8971 N N . ALA B 1 583 ? -11.094 -20.922 10.156 1 94.88 583 ALA B N 1
ATOM 8972 C CA . ALA B 1 583 ? -9.93 -21.234 10.977 1 94.88 583 ALA B CA 1
ATOM 8973 C C . ALA B 1 583 ? -8.828 -20.203 10.773 1 94.88 583 ALA B C 1
ATOM 8975 O O . ALA B 1 583 ? -8.664 -19.656 9.68 1 94.88 583 ALA B O 1
ATOM 8976 N N . TRP B 1 584 ? -8.062 -19.969 11.867 1 96 584 TRP B N 1
ATOM 8977 C CA . TRP B 1 584 ? -6.949 -19.031 11.805 1 96 584 TRP B CA 1
ATOM 8978 C C . TRP B 1 584 ? -5.633 -19.766 11.57 1 96 584 TRP B C 1
ATOM 8980 O O . TRP B 1 584 ? -5.445 -20.891 12.047 1 96 584 TRP B O 1
ATOM 8990 N N . ARG B 1 585 ? -4.754 -19.141 10.828 1 97.25 585 ARG B N 1
ATOM 8991 C CA . ARG B 1 585 ? -3.363 -19.531 10.633 1 97.25 585 ARG B CA 1
ATOM 8992 C C . ARG B 1 585 ? -2.418 -18.375 10.906 1 97.25 585 ARG B C 1
ATOM 8994 O O . ARG B 1 585 ? -2.607 -17.266 10.391 1 97.25 585 ARG B O 1
ATOM 9001 N N . LEU B 1 586 ? -1.502 -18.609 11.75 1 98.12 586 LEU B N 1
ATOM 9002 C CA . LEU B 1 586 ? -0.47 -17.625 12.055 1 98.12 586 LEU B CA 1
ATOM 9003 C C . LEU B 1 586 ? 0.92 -18.203 11.805 1 98.12 586 LEU B C 1
ATOM 9005 O O . LEU B 1 586 ? 1.393 -19.047 12.562 1 98.12 586 LEU B O 1
ATOM 9009 N N . THR B 1 587 ? 1.566 -17.703 10.758 1 98.44 587 THR B N 1
ATOM 9010 C CA . THR B 1 587 ? 2.877 -18.203 10.344 1 98.44 587 THR B CA 1
ATOM 9011 C C . THR B 1 587 ? 3.988 -17.344 10.945 1 98.44 587 THR B C 1
ATOM 9013 O O . THR B 1 587 ? 5.035 -17.859 11.336 1 98.44 587 THR B O 1
ATOM 9016 N N . TRP B 1 588 ? 3.785 -16.031 11.008 1 98.25 588 TRP B N 1
ATOM 9017 C CA . TRP B 1 588 ? 4.812 -15.094 11.453 1 98.25 588 TRP B CA 1
ATOM 9018 C C . TRP B 1 588 ? 4.504 -14.578 12.859 1 98.25 588 TRP B C 1
ATOM 9020 O O . TRP B 1 588 ? 3.373 -14.188 13.148 1 98.25 588 TRP B O 1
ATOM 9030 N N . LEU B 1 589 ? 5.465 -14.578 13.719 1 97.31 589 LEU B N 1
ATOM 9031 C CA . LEU B 1 589 ? 5.41 -13.945 15.031 1 97.31 589 LEU B CA 1
ATOM 9032 C C . LEU B 1 589 ? 6.348 -12.742 15.102 1 97.31 589 LEU B C 1
ATOM 9034 O O . LEU B 1 589 ? 7.453 -12.781 14.555 1 97.31 589 LEU B O 1
ATOM 9038 N N . ARG B 1 590 ? 5.918 -11.742 15.719 1 96.81 590 ARG B N 1
ATOM 9039 C CA . ARG B 1 590 ? 6.754 -10.547 15.867 1 96.81 590 ARG B CA 1
ATOM 9040 C C . ARG B 1 590 ? 7.871 -10.781 16.875 1 96.81 590 ARG B C 1
ATOM 9042 O O . ARG B 1 590 ? 7.652 -11.391 17.922 1 96.81 590 ARG B O 1
ATOM 9049 N N . LEU B 1 591 ? 9.102 -10.344 16.562 1 96.69 591 LEU B N 1
ATOM 9050 C CA . LEU B 1 591 ? 10.211 -10.367 17.5 1 96.69 591 LEU B CA 1
ATOM 9051 C C . LEU B 1 591 ? 10.242 -9.086 18.328 1 96.69 591 LEU B C 1
ATOM 9053 O O . LEU B 1 591 ? 9.984 -7.996 17.812 1 96.69 591 LEU B O 1
ATOM 9057 N N . ALA B 1 592 ? 10.5 -9.273 19.578 1 96.25 592 ALA B N 1
ATOM 9058 C CA . ALA B 1 592 ? 10.68 -8.109 20.438 1 96.25 592 ALA B CA 1
ATOM 9059 C C . ALA B 1 592 ? 11.773 -7.191 19.906 1 96.25 592 ALA B C 1
ATOM 9061 O O . ALA B 1 592 ? 12.82 -7.66 19.438 1 96.25 592 ALA B O 1
ATOM 9062 N N . PRO B 1 593 ? 11.445 -5.855 19.922 1 93.12 593 PRO B N 1
ATOM 9063 C CA . PRO B 1 593 ? 12.508 -4.945 19.484 1 93.12 593 PRO B CA 1
ATOM 9064 C C . PRO B 1 593 ? 13.719 -4.969 20.422 1 93.12 593 PRO B C 1
ATOM 9066 O O . PRO B 1 593 ? 13.57 -5.211 21.625 1 93.12 593 PRO B O 1
ATOM 9069 N N . GLU B 1 594 ? 14.875 -4.836 19.797 1 79.81 594 GLU B N 1
ATOM 9070 C CA . GLU B 1 594 ? 16.094 -4.758 20.609 1 79.81 594 GLU B CA 1
ATOM 9071 C C . GLU B 1 594 ? 16.094 -3.506 21.484 1 79.81 594 GLU B C 1
ATOM 9073 O O . GLU B 1 594 ? 15.562 -2.465 21.078 1 79.81 594 GLU B O 1
ATOM 9078 N N . PRO B 1 595 ? 16.516 -3.732 22.656 1 68 595 PRO B N 1
ATOM 9079 C CA . PRO B 1 595 ? 16.609 -2.525 23.484 1 68 595 PRO B CA 1
ATOM 9080 C C . PRO B 1 595 ? 17.453 -1.429 22.828 1 68 595 PRO B C 1
ATOM 9082 O O . PRO B 1 595 ? 18.359 -1.724 22.047 1 68 595 PRO B O 1
ATOM 9085 N N . ALA B 1 596 ? 16.984 -0.206 22.875 1 54.91 596 ALA B N 1
ATOM 9086 C CA . ALA B 1 596 ? 17.797 0.896 22.375 1 54.91 596 ALA B CA 1
ATOM 9087 C C . ALA B 1 596 ? 19.219 0.816 22.922 1 54.91 596 ALA B C 1
ATOM 9089 O O . ALA B 1 596 ? 19.422 0.529 24.109 1 54.91 596 ALA B O 1
ATOM 9090 N N . ALA B 1 597 ? 20.25 0.825 22 1 39.75 597 ALA B N 1
ATOM 9091 C CA . ALA B 1 597 ? 21.625 0.874 22.484 1 39.75 597 ALA B CA 1
ATOM 9092 C C . ALA B 1 597 ? 21.828 2.078 23.406 1 39.75 597 ALA B C 1
ATOM 9094 O O . ALA B 1 597 ? 21.281 3.152 23.172 1 39.75 597 ALA B O 1
#

InterPro domains:
  IPR008928 Six-hairpin glycosidase superfamily [SSF48208] (61-358)
  IPR012878 Non-reducing end beta-L-arabinofuranosidase-like, GH127 catalytic domain [PF07944] (50-386)
  IPR049046 Non-reducing end beta-L-arabinofuranosidase-like, GH127 middle domain [PF20736] (400-462)
  IPR049174 Non-reducing end beta-L-arabinofuranosidase-like [PTHR43465] (65-543)